Protein AF-0000000080313151 (afdb_homodimer)

Secondary structure (DSSP, 8-state):
-EEEETTTEEEE--HHHHHHHHHHHTSHHHHGGGGSBSSGGGGGTSTT---BHHHHHHHHHHHHHHHHHHHHHHTTTTT--GGGS--HHHHHHHHHHHHHTTTT--TTTHHHHHHSTTPPPHHHHHHHHHH-TTSHHHHHHHHH-TTHHHHHHHHHHT--SSHHHHHHHSSSS-HHHHHHHHHHHHHHT-STT---HHHHHHTEEEEEPTTS-EEEEEETGGGHHHHHHHHHHHHHHIIIIIT-HHHHHHHHHHHHHHHHHHHHHHHT---S---HHHHHHHHT----HHHHTT--HHHHHHHHHHHTT-S-HHHHHHHHHHHTT-PPEEEE---STT-HHHHHHHHHHHHHHHHHTT--HHHH-EEEEEEE-SB---TT-GGGS-EEE-TTS--EEHHHH-HHHHHHBTPPEEEEEEEE-GGGHHHHHHHHHHHH-/-EEEETTTEEEE--HHHHHHHHHHHTSHHHHGGGGSBSSGGGGGTSTT---BHHHHHHHHHHHHHHHHHHHHHHTTTTT--GGGS--HHHHHHHHHHHHHTTTT--TTTHHHHHHSTTPPPHHHHHHHHHH-TTSHHHHHHHHH-TTHHHHHHHHHHT--SSHHHHHHHSSSS-HHHHHHHHHHHHHHT-STT---HHHHHHTEEEEEPTTS-EEEEEETGGGHHHHHHHHHHHHHHIIIIIT-HHHHHHHHHHHHHHHHHHHHHHHT---S---HHHHHHHHT----HHHHTT--HHHHHHHHHHHTT-S-HHHHHHHHHHHTT-PPEEEE---STT-HHHHHHHHHHHHHHHHHTT--HHHH-EEEEEEE-SB---TT-GGGS-EEE-TTS--EEHHHH-HHHHHHBTPPEEEEEEEE-GGGHHHHHHHHHHHH-

Foldseek 3Di:
DWDQAPQPGIFDDDDPLRLLVVLLCPWLLLVLQQQAFPQQLLCLVQVLSGGTVSSLLSQLLSLLVLLLVLQQVACVVQVPDPVLHDDPLLSSLLSLLSNQLQSQAFHSGCLLVPQFPPRDDSLVLSLCLLCPPPGSNVVSQVVSPVCSSVQSNCLSVQNHPNNQSSCCSPAQPHSSLVRCLSVSCVRRVNPLSDADSPLLSNQWHWDAFPPGDIHIAGEAPSNLVRVVSSLRSVVVCLVPRNVDPLSVQLSLLVSLLLQVQLVCVVVVNHWPDDQPQSNCRSVVHDDDSVSRSPGGNVSVLVVLVRQCPTPDPLNVVSSVCSVVSVTWDKDWDDFDPPCVVLLVVLLVQLLVLCVVVVHHSVRFKDKDKDKDQSAEADPVDRRRFYWYDHPPDDIDTSLVPRPVSVVSYPDMGIIIMITGHPVCVVVSVVVSVVSVD/DWDQAPQPGIFDDDDPLRLLVVLLCPWLLLVLQQQAFPQQLLCLVQVLSGGTVSSLLSQLLSLLVLLLVLQQVFCVVQVPDPVLHDDPLLSSLLSLLSNQLQSQAFHSGCLLVPQFPPRDDSLVLSLCLLCPPPTSNVVSQVVSPVCSSVQSNCLSVQNHPNNQSSCQSPAQPHSSLVRCLSVSCVRRVNPLSDADSVLLSNQWHWDAWPPGDIHIAGEAPSNLVRVVSSLRSVVVCCVPRNVDPLSVQLSLLVSLLLQVQLVCVVVVNHWPDDQPQSNCRSVVHDDDSVSRSPGGNVSVLVVLVRQCPTPDPQNVVSSVCSVVSVTWDKDWDDFDPPCVVLLVVLLVQLLVLCVVVVHHSVRWKDKDKDKDQSAEDDPVDRRRFYWYDHPPDDIHTSLVPDPVSVVSYPDMGIIIMITGHPVCVVVSVVVSVVSVD

InterPro domains:
  IPR003607 HD/PDEase domain [SM00471] (49-190)
  IPR003607 HD/PDEase domain [cd00077] (51-198)
  IPR006674 HD domain [PF01966] (53-182)
  IPR050135 Deoxyguanosinetriphosphate triphosphohydrolase-like [PTHR11373] (2-330)

pLDDT: mean 92.16, std 6.17, range [65.56, 98.81]

Organism: NCBI:txid927083

Nearest PDB structures (foldseek):
  2o6i-assembly1_A  TM=9.049E-01  e=8.860E-30  Enterococcus faecalis V583
  4lrl-assembly2_A  TM=8.937E-01  e=2.363E-28  Enterococcus faecalis V583
  3irh-assembly2_A  TM=8.863E-01  e=3.728E-28  Enterococcus faecalis V583
  4lrl-assembly2_B  TM=8.815E-01  e=4.474E-28  Enterococcus faecalis V583
  4lrl-assembly3_C  TM=8.704E-01  e=9.281E-28  Enterococcus faecalis V583

Solvent-accessible surface area (backbone atoms only — not comparable to full-atom values): 44880 Å² total; per-residue (Å²): 106,78,37,40,29,49,78,74,32,78,44,69,49,58,72,68,51,26,56,50,52,52,50,42,58,50,16,56,62,44,39,48,24,63,41,19,41,63,51,40,62,34,30,82,64,21,49,38,28,48,49,23,38,34,41,48,22,53,44,11,22,47,46,39,52,54,47,47,53,47,46,66,70,38,40,70,81,56,65,53,54,76,91,67,49,83,45,73,67,56,46,47,39,50,37,50,26,33,43,42,59,64,55,24,56,45,28,50,42,63,51,50,41,69,63,24,52,87,43,64,55,39,62,58,44,23,43,46,45,33,65,36,77,87,33,54,51,18,47,44,33,35,74,74,35,79,63,38,29,63,51,25,40,23,23,64,71,56,68,29,90,49,51,42,61,9,30,35,49,55,51,84,72,18,26,52,60,62,31,49,35,41,42,53,16,54,33,23,33,44,75,49,20,60,54,48,61,68,56,37,53,67,20,52,39,60,38,78,41,80,93,62,58,65,30,58,23,29,41,39,73,82,24,44,59,32,49,52,36,44,39,49,13,52,39,44,32,41,64,65,55,77,56,24,64,67,38,54,30,46,49,44,42,52,45,29,41,48,53,49,45,33,51,26,45,76,70,70,65,39,70,92,65,65,56,69,48,53,51,30,31,49,70,50,40,88,72,52,71,72,46,53,70,67,52,28,33,42,58,53,52,48,34,38,62,55,32,39,71,39,90,51,64,68,51,11,47,42,28,41,24,62,64,39,66,56,56,45,39,73,44,82,47,78,60,55,90,81,37,60,64,58,54,50,50,44,50,50,51,40,30,52,57,32,41,75,72,72,39,66,26,91,51,45,45,43,82,45,69,46,72,47,56,54,33,74,69,54,83,88,39,60,82,63,35,56,31,30,43,42,89,94,47,74,80,36,48,42,50,77,70,38,68,70,46,42,72,34,46,68,40,76,46,57,51,33,28,40,34,30,54,59,90,44,44,69,63,37,51,51,51,43,51,60,72,73,105,106,80,39,42,30,49,79,74,33,76,44,70,49,59,70,68,52,26,54,51,52,52,51,43,56,49,16,58,60,46,39,48,24,64,43,19,42,64,51,40,63,33,30,81,65,22,49,37,29,49,49,24,37,35,41,47,21,53,44,11,23,48,44,40,52,53,47,48,54,46,45,66,70,38,38,71,80,55,65,54,54,76,93,67,48,84,45,74,67,55,46,46,38,50,36,49,26,34,42,42,60,62,56,25,57,47,28,50,41,64,51,49,43,69,62,25,50,86,44,64,55,38,64,58,44,24,43,46,44,33,64,35,77,88,33,53,52,17,46,47,34,36,72,75,35,78,60,38,31,61,52,24,41,23,23,64,69,57,67,30,90,49,50,43,62,8,29,35,48,55,51,82,71,18,27,52,61,62,30,49,35,41,41,51,16,54,33,24,31,45,75,49,20,58,54,49,60,69,58,37,51,66,20,52,40,63,40,78,40,81,92,62,59,64,29,58,23,29,41,39,74,81,24,44,59,32,49,52,36,44,39,50,12,50,38,43,33,40,63,66,56,77,56,24,65,68,37,54,29,46,49,44,43,52,45,30,41,48,54,49,46,34,52,27,45,76,71,72,63,38,69,92,65,66,57,68,49,55,52,30,32,48,70,51,41,86,71,52,70,74,46,52,70,68,52,28,34,44,58,51,53,48,34,37,60,55,32,40,70,38,89,50,64,67,52,11,48,44,29,41,26,62,64,39,65,56,57,46,38,73,44,80,48,77,58,55,91,84,36,60,67,57,54,50,49,42,49,50,51,39,30,52,56,33,41,74,71,72,41,65,26,90,51,45,45,42,82,46,70,46,73,46,56,56,36,74,69,54,82,88,38,62,80,64,37,55,32,31,44,42,90,95,48,73,80,37,49,43,50,76,69,38,70,71,46,40,72,34,46,66,39,74,46,56,51,33,28,40,34,31,52,59,91,44,44,69,63,40,52,50,52,44,52,60,70,72,106

Sequence (874 aa):
MILRDPVHGLVAFEGDAERLVQSLLDTREVQRLRRVRQLGLTSLVFPGAEHSRFAHAVGATHVMARLQERVRARQDGDGVPAHLRLDERASCEGLAAALLHDVGHGPFSHLFEEVLPHARAHEEWTVEILLDESTEVHRALVAFDSAMPARVAALIQGTHDKRWLASSVSGVLDVDRCDYLLRDSHMTGVAYGIYDLDWLLRALAFAELPGGGWGLAIEGRKGLPPIEGFFLARHFMYQQVYHHKATRAAECLVRAMFVRVAELIREGTGPSVVPHAMRAAVLGEPLSLERYLELDDNILVHCIGEWERDRDAVLADLARRLRRRELPKTVPLPDEPGSEPIWEEARRRAAEITERRGIRADLQVFLDVAEDVPYAEDESDPAKGLWVLLRHQPLRRLGDISFPLQRLRDQAIVRPRLCFPREVRDEVRRAIEEILKMILRDPVHGLVAFEGDAERLVQSLLDTREVQRLRRVRQLGLTSLVFPGAEHSRFAHAVGATHVMARLQERVRARQDGDGVPAHLRLDERASCEGLAAALLHDVGHGPFSHLFEEVLPHARAHEEWTVEILLDESTEVHRALVAFDSAMPARVAALIQGTHDKRWLASSVSGVLDVDRCDYLLRDSHMTGVAYGIYDLDWLLRALAFAELPGGGWGLAIEGRKGLPPIEGFFLARHFMYQQVYHHKATRAAECLVRAMFVRVAELIREGTGPSVVPHAMRAAVLGEPLSLERYLELDDNILVHCIGEWERDRDAVLADLARRLRRRELPKTVPLPDEPGSEPIWEEARRRAAEITERRGIRADLQVFLDVAEDVPYAEDESDPAKGLWVLLRHQPLRRLGDISFPLQRLRDQAIVRPRLCFPREVRDEVRRAIEEILK

Radius of gyration: 28.86 Å; Cα contacts (8 Å, |Δi|>4): 1567; chains: 2; bounding box: 87×80×79 Å

Structure (mmCIF, N/CA/C/O backbone):
data_AF-0000000080313151-model_v1
#
loop_
_entity.id
_entity.type
_entity.pdbx_description
1 polymer 'Deoxyguanosinetriphosphate triphosphohydrolase'
#
loop_
_atom_site.group_PDB
_atom_site.id
_atom_site.type_symbol
_atom_site.label_atom_id
_atom_site.label_alt_id
_atom_site.label_comp_id
_atom_site.label_asym_id
_atom_site.label_entity_id
_atom_site.label_seq_id
_atom_site.pdbx_PDB_ins_code
_atom_site.Cartn_x
_atom_site.Cartn_y
_atom_site.Cartn_z
_atom_site.occupancy
_atom_site.B_iso_or_equiv
_atom_site.auth_seq_id
_atom_site.auth_comp_id
_atom_site.auth_asym_id
_atom_site.auth_atom_id
_atom_site.pdbx_PDB_model_num
ATOM 1 N N . MET A 1 1 ? -20.359 5.98 9.156 1 78 1 MET A N 1
ATOM 2 C CA . MET A 1 1 ? -19.25 5.492 8.344 1 78 1 MET A CA 1
ATOM 3 C C . MET A 1 1 ? -18.234 4.742 9.203 1 78 1 MET A C 1
ATOM 5 O O . MET A 1 1 ? -17.828 5.23 10.258 1 78 1 MET A O 1
ATOM 9 N N . ILE A 1 2 ? -17.938 3.537 8.812 1 88.19 2 ILE A N 1
ATOM 10 C CA . ILE A 1 2 ? -16.984 2.711 9.547 1 88.19 2 ILE A CA 1
ATOM 11 C C . ILE A 1 2 ? -15.914 2.199 8.586 1 88.19 2 ILE A C 1
ATOM 13 O O . ILE A 1 2 ? -16.219 1.696 7.508 1 88.19 2 ILE A O 1
ATOM 17 N N . LEU A 1 3 ? -14.664 2.518 8.977 1 91.81 3 LEU A N 1
ATOM 18 C CA . LEU A 1 3 ? -13.539 2.057 8.172 1 91.81 3 LEU A CA 1
ATOM 19 C C . LEU A 1 3 ? -12.633 1.137 8.992 1 91.81 3 LEU A C 1
ATOM 21 O O . LEU A 1 3 ? -12.523 1.29 10.211 1 91.81 3 LEU A O 1
ATOM 25 N N . ARG A 1 4 ? -12.086 0.177 8.32 1 94.31 4 ARG A N 1
ATOM 26 C CA . ARG A 1 4 ? -11.031 -0.638 8.922 1 94.31 4 ARG A CA 1
ATOM 27 C C . ARG A 1 4 ? -9.648 -0.116 8.539 1 94.31 4 ARG A C 1
ATOM 29 O O . ARG A 1 4 ? -9.344 0.034 7.359 1 94.31 4 ARG A O 1
ATOM 36 N N . ASP A 1 5 ? -8.875 0.169 9.555 1 95.94 5 ASP A N 1
ATOM 37 C CA . ASP A 1 5 ? -7.516 0.678 9.383 1 95.94 5 ASP A CA 1
ATOM 38 C C . ASP A 1 5 ? -6.488 -0.299 9.953 1 95.94 5 ASP A C 1
ATOM 40 O O . ASP A 1 5 ? -6.641 -0.784 11.078 1 95.94 5 ASP A O 1
ATOM 44 N N . PRO A 1 6 ? -5.48 -0.596 9.211 1 95.44 6 PRO A N 1
ATOM 45 C CA . PRO A 1 6 ? -4.504 -1.593 9.664 1 95.44 6 PRO A CA 1
ATOM 46 C C . PRO A 1 6 ? -3.807 -1.195 10.961 1 95.44 6 PRO A C 1
ATOM 48 O O . PRO A 1 6 ? -3.35 -2.062 11.711 1 95.44 6 PRO A O 1
ATOM 51 N N . VAL A 1 7 ? -3.725 0.076 11.289 1 96.56 7 VAL A N 1
ATOM 52 C CA . VAL A 1 7 ? -2.967 0.557 12.438 1 96.56 7 VAL A CA 1
ATOM 53 C C . VAL A 1 7 ? -3.914 0.798 13.609 1 96.56 7 VAL A C 1
ATOM 55 O O . VAL A 1 7 ? -3.645 0.363 14.734 1 96.56 7 VAL A O 1
ATOM 58 N N . HIS A 1 8 ? -5.078 1.384 13.32 1 96.69 8 HIS A N 1
ATOM 59 C CA . HIS A 1 8 ? -5.934 1.881 14.398 1 96.69 8 HIS A CA 1
ATOM 60 C C . HIS A 1 8 ? -7.176 1.014 14.555 1 96.69 8 HIS A C 1
ATOM 62 O O . HIS A 1 8 ? -7.992 1.252 15.453 1 96.69 8 HIS A O 1
ATOM 68 N N . GLY A 1 9 ? -7.312 0.019 13.719 1 94.12 9 GLY A N 1
ATOM 69 C CA . GLY A 1 9 ? -8.492 -0.828 13.812 1 94.12 9 GLY A CA 1
ATOM 70 C C . GLY A 1 9 ? -9.75 -0.162 13.281 1 94.12 9 GLY A C 1
ATOM 71 O O . GLY A 1 9 ? -9.758 0.358 12.164 1 94.12 9 GLY A O 1
ATOM 72 N N . LEU A 1 10 ? -10.766 -0.23 14.055 1 92.81 10 LEU A N 1
ATOM 73 C CA . LEU A 1 10 ? -12.031 0.352 13.633 1 92.81 10 LEU A CA 1
ATOM 74 C C . LEU A 1 10 ? -12.016 1.868 13.797 1 92.81 10 LEU A C 1
ATOM 76 O O . LEU A 1 10 ? -11.797 2.373 14.898 1 92.81 10 LEU A O 1
ATOM 80 N N . VAL A 1 11 ? -12.188 2.568 12.734 1 94.19 11 VAL A N 1
ATOM 81 C CA . VAL A 1 11 ? -12.281 4.023 12.703 1 94.19 11 VAL A CA 1
ATOM 82 C C . VAL A 1 11 ? -13.719 4.449 12.422 1 94.19 11 VAL A C 1
ATOM 84 O O . VAL A 1 11 ? -14.266 4.148 11.359 1 94.19 11 VAL A O 1
ATOM 87 N N . ALA A 1 12 ? -14.266 5.039 13.398 1 93.56 12 ALA A N 1
ATOM 88 C CA . ALA A 1 12 ? -15.664 5.434 13.266 1 93.56 12 ALA A CA 1
ATOM 89 C C . ALA A 1 12 ? -15.898 6.828 13.836 1 93.56 12 ALA A C 1
ATOM 91 O O . ALA A 1 12 ? -15.242 7.23 14.805 1 93.56 12 ALA A O 1
ATOM 92 N N . PHE A 1 13 ? -16.719 7.539 13.156 1 93.81 13 PHE A N 1
ATOM 93 C CA . PHE A 1 13 ? -17.156 8.852 13.594 1 93.81 13 PHE A CA 1
ATOM 94 C C . PHE A 1 13 ? -18.672 8.891 13.766 1 93.81 13 PHE A C 1
ATOM 96 O O . PHE A 1 13 ? -19.375 8.062 13.188 1 93.81 13 PHE A O 1
ATOM 103 N N . GLU A 1 14 ? -19.172 9.734 14.594 1 92.5 14 GLU A N 1
ATOM 104 C CA . GLU A 1 14 ? -20.609 9.836 14.844 1 92.5 14 GLU A CA 1
ATOM 105 C C . GLU A 1 14 ? -21.078 11.281 14.773 1 92.5 14 GLU A C 1
ATOM 107 O O . GLU A 1 14 ? -20.266 12.211 14.852 1 92.5 14 GLU A O 1
ATOM 112 N N . GLY A 1 15 ? -22.359 11.445 14.531 1 93.75 15 GLY A N 1
ATOM 113 C CA . GLY A 1 15 ? -22.984 12.758 14.555 1 93.75 15 GLY A CA 1
ATOM 114 C C . GLY A 1 15 ? -22.406 13.711 13.531 1 93.75 15 GLY A C 1
ATOM 115 O O . GLY A 1 15 ? -22.266 13.367 12.359 1 93.75 15 GLY A O 1
ATOM 116 N N . ASP A 1 16 ? -22.094 14.898 13.992 1 93.81 16 ASP A N 1
ATOM 117 C CA . ASP A 1 16 ? -21.578 15.953 13.125 1 93.81 16 ASP A CA 1
ATOM 118 C C . ASP A 1 16 ? -20.172 15.594 12.609 1 93.81 16 ASP A C 1
ATOM 120 O O . ASP A 1 16 ? -19.828 15.93 11.477 1 93.81 16 ASP A O 1
ATOM 124 N N . ALA A 1 17 ? -19.469 14.953 13.492 1 94.44 17 ALA A N 1
ATOM 125 C CA . ALA A 1 17 ? -18.141 14.508 13.078 1 94.44 17 ALA A CA 1
ATOM 126 C C . ALA A 1 17 ? -18.219 13.562 11.883 1 94.44 17 ALA A C 1
ATOM 128 O O . ALA A 1 17 ? -17.438 13.672 10.945 1 94.44 17 ALA A O 1
ATOM 129 N N . GLU A 1 18 ? -19.156 12.664 11.953 1 95.56 18 GLU A N 1
ATOM 130 C CA . GLU A 1 18 ? -19.344 11.711 10.859 1 95.56 18 GLU A CA 1
ATOM 131 C C . GLU A 1 18 ? -19.734 12.422 9.562 1 95.56 18 GLU A C 1
ATOM 133 O O . GLU A 1 18 ? -19.172 12.156 8.5 1 95.56 18 GLU A O 1
ATOM 138 N N . ARG A 1 19 ? -20.672 13.305 9.68 1 95.44 19 ARG A N 1
ATOM 139 C CA . ARG A 1 19 ? -21.141 14.047 8.508 1 95.44 19 ARG A CA 1
ATOM 140 C C . ARG A 1 19 ? -20 14.852 7.883 1 95.44 19 ARG A C 1
ATOM 142 O O . ARG A 1 19 ? -19.828 14.844 6.66 1 95.44 19 ARG A O 1
ATOM 149 N N . LEU A 1 20 ? -19.25 15.492 8.727 1 97 20 LEU A N 1
ATOM 150 C CA . LEU A 1 20 ? -18.156 16.328 8.258 1 97 20 LEU A CA 1
ATOM 151 C C . LEU A 1 20 ? -17.078 15.477 7.59 1 97 20 LEU A C 1
ATOM 153 O O . LEU A 1 20 ? -16.688 15.75 6.453 1 97 20 LEU A O 1
ATOM 157 N N . VAL A 1 21 ? -16.641 14.477 8.289 1 97.06 21 VAL A N 1
ATOM 158 C CA . VAL A 1 21 ? -15.539 13.648 7.809 1 97.06 21 VAL A CA 1
ATOM 159 C C . VAL A 1 21 ? -15.938 12.945 6.512 1 97.06 21 VAL A C 1
ATOM 161 O O . VAL A 1 21 ? -15.172 12.922 5.547 1 97.06 21 VAL A O 1
ATOM 164 N N . GLN A 1 22 ? -17.141 12.461 6.445 1 94.56 22 GLN A N 1
ATOM 165 C CA . GLN A 1 22 ? -17.609 11.781 5.246 1 94.56 22 GLN A CA 1
ATOM 166 C C . GLN A 1 22 ? -17.656 12.742 4.055 1 94.56 22 GLN A C 1
ATOM 168 O O . GLN A 1 22 ? -17.25 12.383 2.949 1 94.56 22 GLN A O 1
ATOM 173 N N . SER A 1 23 ? -18.188 13.914 4.297 1 95.5 23 SER A N 1
ATOM 174 C CA . SER A 1 23 ? -18.297 14.891 3.217 1 95.5 23 SER A CA 1
ATOM 175 C C . SER A 1 23 ? -16.922 15.266 2.674 1 95.5 23 SER A C 1
ATOM 177 O O . SER A 1 23 ? -16.75 15.469 1.47 1 95.5 23 SER A O 1
ATOM 179 N N . LEU A 1 24 ? -15.969 15.352 3.543 1 97.5 24 LEU A N 1
ATOM 180 C CA . LEU A 1 24 ? -14.617 15.719 3.127 1 97.5 24 LEU A CA 1
ATOM 181 C C . LEU A 1 24 ? -13.938 14.555 2.402 1 97.5 24 LEU A C 1
ATOM 183 O O . LEU A 1 24 ? -13.25 14.766 1.403 1 97.5 24 LEU A O 1
ATOM 187 N N . LEU A 1 25 ? -14.164 13.328 2.883 1 95.31 25 LEU A N 1
ATOM 188 C CA . LEU A 1 25 ? -13.555 12.148 2.281 1 95.31 25 LEU A CA 1
ATOM 189 C C . LEU A 1 25 ? -14.016 11.977 0.837 1 95.31 25 LEU A C 1
ATOM 191 O O . LEU A 1 25 ? -13.281 11.445 0.006 1 95.31 25 LEU A O 1
ATOM 195 N N . ASP A 1 26 ? -15.148 12.492 0.519 1 91.88 26 ASP A N 1
ATOM 196 C CA . ASP A 1 26 ? -15.75 12.281 -0.794 1 91.88 26 ASP A CA 1
ATOM 197 C C . ASP A 1 26 ? -15.289 13.344 -1.788 1 91.88 26 ASP A C 1
ATOM 199 O O . ASP A 1 26 ? -15.609 13.273 -2.977 1 91.88 26 ASP A O 1
ATOM 203 N N . THR A 1 27 ? -14.516 14.297 -1.352 1 95.81 27 THR A N 1
ATOM 204 C CA . THR A 1 27 ? -14.07 15.375 -2.229 1 95.81 27 THR A CA 1
ATOM 205 C C . THR A 1 27 ? -12.93 14.906 -3.123 1 95.81 27 THR A C 1
ATOM 207 O O . THR A 1 27 ? -12.133 14.055 -2.727 1 95.81 27 THR A O 1
ATOM 210 N N . ARG A 1 28 ? -12.844 15.516 -4.324 1 93.31 28 ARG A N 1
ATOM 211 C CA . ARG A 1 28 ? -11.852 15.109 -5.309 1 93.31 28 ARG A CA 1
ATOM 212 C C . ARG A 1 28 ? -10.438 15.359 -4.785 1 93.31 28 ARG A C 1
ATOM 214 O O . ARG A 1 28 ? -9.516 14.586 -5.07 1 93.31 28 ARG A O 1
ATOM 221 N N . GLU A 1 29 ? -10.297 16.453 -4.008 1 96.88 29 GLU A N 1
ATOM 222 C CA . GLU A 1 29 ? -8.969 16.797 -3.5 1 96.88 29 GLU A CA 1
ATOM 223 C C . GLU A 1 29 ? -8.477 15.766 -2.5 1 96.88 29 GLU A C 1
ATOM 225 O O . GLU A 1 29 ? -7.301 15.383 -2.521 1 96.88 29 GLU A O 1
ATOM 230 N N . VAL A 1 30 ? -9.383 15.234 -1.65 1 97.38 30 VAL A N 1
ATOM 231 C CA . VAL A 1 30 ? -8.992 14.234 -0.659 1 97.38 30 VAL A CA 1
ATOM 232 C C . VAL A 1 30 ? -8.82 12.875 -1.336 1 97.38 30 VAL A C 1
ATOM 234 O O . VAL A 1 30 ? -7.887 12.133 -1.015 1 97.38 30 VAL A O 1
ATOM 237 N N . GLN A 1 31 ? -9.68 12.555 -2.301 1 95.12 31 GLN A N 1
ATOM 238 C CA . GLN A 1 31 ? -9.547 11.305 -3.039 1 95.12 31 GLN A CA 1
ATOM 239 C C . GLN A 1 31 ? -8.234 11.242 -3.807 1 95.12 31 GLN A C 1
ATOM 241 O O . GLN A 1 31 ? -7.656 10.172 -3.982 1 95.12 31 GLN A O 1
ATOM 246 N N . ARG A 1 32 ? -7.727 12.391 -4.227 1 94.25 32 ARG A N 1
ATOM 247 C CA . ARG A 1 32 ? -6.441 12.477 -4.91 1 94.25 32 ARG A CA 1
ATOM 248 C C . ARG A 1 32 ? -5.324 11.898 -4.047 1 94.25 32 ARG A C 1
ATOM 250 O O . ARG A 1 32 ? -4.359 11.336 -4.57 1 94.25 32 ARG A O 1
ATOM 257 N N . LEU A 1 33 ? -5.488 11.953 -2.734 1 96.12 33 LEU A N 1
ATOM 258 C CA . LEU A 1 33 ? -4.457 11.5 -1.809 1 96.12 33 LEU A CA 1
ATOM 259 C C . LEU A 1 33 ? -4.262 9.992 -1.914 1 96.12 33 LEU A C 1
ATOM 261 O O . LEU A 1 33 ? -3.242 9.461 -1.465 1 96.12 33 LEU A O 1
ATOM 265 N N . ARG A 1 34 ? -5.23 9.266 -2.547 1 94.81 34 ARG A N 1
ATOM 266 C CA . ARG A 1 34 ? -5.078 7.836 -2.781 1 94.81 34 ARG A CA 1
ATOM 267 C C . ARG A 1 34 ? -3.951 7.562 -3.771 1 94.81 34 ARG A C 1
ATOM 269 O O . ARG A 1 34 ? -3.42 6.449 -3.822 1 94.81 34 ARG A O 1
ATOM 276 N N . ARG A 1 35 ? -3.625 8.586 -4.5 1 93.56 35 ARG A N 1
ATOM 277 C CA . ARG A 1 35 ? -2.635 8.43 -5.562 1 93.56 35 ARG A CA 1
ATOM 278 C C . ARG A 1 35 ? -1.35 9.18 -5.227 1 93.56 35 ARG A C 1
ATOM 280 O O . ARG A 1 35 ? -0.55 9.484 -6.113 1 93.56 35 ARG A O 1
ATOM 287 N N . VAL A 1 36 ? -1.217 9.57 -3.982 1 94.62 36 VAL A N 1
ATOM 288 C CA . VAL A 1 36 ? 0.005 10.164 -3.447 1 94.62 36 VAL A CA 1
ATOM 289 C C . VAL A 1 36 ? 0.531 9.312 -2.295 1 94.62 36 VAL A C 1
ATOM 291 O O . VAL A 1 36 ? -0.111 9.211 -1.247 1 94.62 36 VAL A O 1
ATOM 294 N N . ARG A 1 37 ? 1.689 8.734 -2.494 1 94.81 37 ARG A N 1
ATOM 295 C CA . ARG A 1 37 ? 2.252 7.84 -1.488 1 94.81 37 ARG A CA 1
ATOM 296 C C . ARG A 1 37 ? 2.795 8.625 -0.298 1 94.81 37 ARG A C 1
ATOM 298 O O . ARG A 1 37 ? 3.359 9.703 -0.466 1 94.81 37 ARG A O 1
ATOM 305 N N . GLN A 1 38 ? 2.711 8.008 0.869 1 95.75 38 GLN A N 1
ATOM 306 C CA . GLN A 1 38 ? 3.217 8.609 2.098 1 95.75 38 GLN A CA 1
ATOM 307 C C . GLN A 1 38 ? 4.742 8.633 2.113 1 95.75 38 GLN A C 1
ATOM 309 O O . GLN A 1 38 ? 5.352 9.578 2.607 1 95.75 38 GLN A O 1
ATOM 314 N N . LEU A 1 39 ? 5.328 7.574 1.549 1 95 39 LEU A N 1
ATOM 315 C CA . LEU A 1 39 ? 6.773 7.426 1.686 1 95 39 LEU A CA 1
ATOM 316 C C . LEU A 1 39 ? 7.457 7.449 0.322 1 95 39 LEU A C 1
ATOM 318 O O . LEU A 1 39 ? 8.539 6.891 0.155 1 95 39 LEU A O 1
ATOM 322 N N . GLY A 1 40 ? 6.797 7.98 -0.667 1 92.19 40 GLY A N 1
ATOM 323 C CA . GLY A 1 40 ? 7.379 8.18 -1.983 1 92.19 40 GLY A CA 1
ATOM 324 C C . GLY A 1 40 ? 8.039 6.938 -2.545 1 92.19 40 GLY A C 1
ATOM 325 O O . GLY A 1 40 ? 7.391 5.895 -2.676 1 92.19 40 GLY A O 1
ATOM 326 N N . LEU A 1 41 ? 9.375 7 -2.695 1 93.5 41 LEU A N 1
ATOM 327 C CA . LEU A 1 41 ? 10.117 5.953 -3.389 1 93.5 41 LEU A CA 1
ATOM 328 C C . LEU A 1 41 ? 10.656 4.922 -2.402 1 93.5 41 LEU A C 1
ATOM 330 O O . LEU A 1 41 ? 11.406 4.023 -2.785 1 93.5 41 LEU A O 1
ATOM 334 N N . THR A 1 42 ? 10.219 4.973 -1.157 1 95.06 42 THR A N 1
ATOM 335 C CA . THR A 1 42 ? 10.742 4.102 -0.108 1 95.06 42 THR A CA 1
ATOM 336 C C . THR A 1 42 ? 10.336 2.652 -0.357 1 95.06 42 THR A C 1
ATOM 338 O O . THR A 1 42 ? 10.961 1.729 0.169 1 95.06 42 THR A O 1
ATOM 341 N N . SER A 1 43 ? 9.32 2.447 -1.217 1 94.38 43 SER A N 1
ATOM 342 C CA . SER A 1 43 ? 8.883 1.093 -1.527 1 94.38 43 SER A CA 1
ATOM 343 C C . SER A 1 43 ? 9.93 0.342 -2.342 1 94.38 43 SER A C 1
ATOM 345 O O . SER A 1 43 ? 9.875 -0.885 -2.449 1 94.38 43 SER A O 1
ATOM 347 N N . LEU A 1 44 ? 10.883 1.052 -2.916 1 93.5 44 LEU A N 1
ATOM 348 C CA . LEU A 1 44 ? 11.977 0.419 -3.643 1 93.5 44 LEU A CA 1
ATOM 349 C C . LEU A 1 44 ? 12.93 -0.287 -2.684 1 93.5 44 LEU A C 1
ATOM 351 O O . LEU A 1 44 ? 13.727 -1.126 -3.102 1 93.5 44 LEU A O 1
ATOM 355 N N . VAL A 1 45 ? 12.852 0.113 -1.42 1 93.94 45 VAL A N 1
ATOM 356 C CA . VAL A 1 45 ? 13.727 -0.434 -0.385 1 93.94 45 VAL A CA 1
ATOM 357 C C . VAL A 1 45 ? 12.922 -1.328 0.552 1 93.94 45 VAL A C 1
ATOM 359 O O . VAL A 1 45 ? 13.344 -2.434 0.889 1 93.94 45 VAL A O 1
ATOM 362 N N . PHE A 1 46 ? 11.844 -0.781 0.996 1 95.31 46 PHE A N 1
ATOM 363 C CA . PHE A 1 46 ? 10.867 -1.495 1.811 1 95.31 46 PHE A CA 1
ATOM 364 C C . PHE A 1 46 ? 9.625 -1.832 0.995 1 95.31 46 PHE A C 1
ATOM 366 O O . PHE A 1 46 ? 8.711 -1.011 0.876 1 95.31 46 PHE A O 1
ATOM 373 N N . PRO A 1 47 ? 9.492 -3.031 0.554 1 94.31 47 PRO A N 1
ATOM 374 C CA . PRO A 1 47 ? 8.438 -3.369 -0.402 1 94.31 47 PRO A CA 1
ATOM 375 C C . PRO A 1 47 ? 7.039 -3.051 0.127 1 94.31 47 PRO A C 1
ATOM 377 O O . PRO A 1 47 ? 6.125 -2.779 -0.656 1 94.31 47 PRO A O 1
ATOM 380 N N . GLY A 1 48 ? 6.824 -3.045 1.421 1 95.19 48 GLY A N 1
ATOM 381 C CA . GLY A 1 48 ? 5.52 -2.779 2.002 1 95.19 48 GLY A CA 1
ATOM 382 C C . GLY A 1 48 ? 5.227 -1.299 2.162 1 95.19 48 GLY A C 1
ATOM 383 O O . GLY A 1 48 ? 4.109 -0.916 2.518 1 95.19 48 GLY A O 1
ATOM 384 N N . ALA A 1 49 ? 6.199 -0.426 1.914 1 96.25 49 ALA A N 1
ATOM 385 C CA . ALA A 1 49 ? 6.047 1.016 2.1 1 96.25 49 ALA A CA 1
ATOM 386 C C . ALA A 1 49 ? 5.266 1.637 0.944 1 96.25 49 ALA A C 1
ATOM 388 O O . ALA A 1 49 ? 5.758 2.555 0.279 1 96.25 49 ALA A O 1
ATOM 389 N N . GLU A 1 50 ? 4.027 1.209 0.746 1 96.38 50 GLU A N 1
ATOM 390 C CA . GLU A 1 50 ? 3.279 1.601 -0.445 1 96.38 50 GLU A CA 1
ATOM 391 C C . GLU A 1 50 ? 2.014 2.367 -0.074 1 96.38 50 GLU A C 1
ATOM 393 O O . GLU A 1 50 ? 1.25 2.777 -0.951 1 96.38 50 GLU A O 1
ATOM 398 N N . HIS A 1 51 ? 1.792 2.6 1.248 1 96.75 51 HIS A N 1
ATOM 399 C CA . HIS A 1 51 ? 0.55 3.215 1.703 1 96.75 51 HIS A CA 1
ATOM 400 C C . HIS A 1 51 ? 0.459 4.668 1.251 1 96.75 51 HIS A C 1
ATOM 402 O O . HIS A 1 51 ? 1.482 5.332 1.069 1 96.75 51 HIS A O 1
ATOM 408 N N . SER A 1 52 ? -0.757 5.145 1.1 1 96.69 52 SER A N 1
ATOM 409 C CA . SER A 1 52 ? -1.027 6.469 0.552 1 96.69 52 SER A CA 1
ATOM 410 C C . SER A 1 52 ? -1.225 7.496 1.661 1 96.69 52 SER A C 1
ATOM 412 O O . SER A 1 52 ? -1.41 7.137 2.824 1 96.69 52 SER A O 1
ATOM 414 N N . ARG A 1 53 ? -1.215 8.719 1.242 1 97.06 53 ARG A N 1
ATOM 415 C CA . ARG A 1 53 ? -1.51 9.812 2.164 1 97.06 53 ARG A CA 1
ATOM 416 C C . ARG A 1 53 ? -2.984 9.82 2.553 1 97.06 53 ARG A C 1
ATOM 418 O O . ARG A 1 53 ? -3.359 10.398 3.574 1 97.06 53 ARG A O 1
ATOM 425 N N . PHE A 1 54 ? -3.844 9.211 1.747 1 97.44 54 PHE A N 1
ATOM 426 C CA . PHE A 1 54 ? -5.242 9.07 2.129 1 97.44 54 PHE A CA 1
ATOM 427 C C . PHE A 1 54 ? -5.379 8.258 3.408 1 97.44 54 PHE A C 1
ATOM 429 O O . PHE A 1 54 ? -6.062 8.672 4.348 1 97.44 54 PHE A O 1
ATOM 436 N N . ALA A 1 55 ? -4.727 7.047 3.375 1 97.62 55 ALA A N 1
ATOM 437 C CA . ALA A 1 55 ? -4.758 6.199 4.566 1 97.62 55 ALA A CA 1
ATOM 438 C C . ALA A 1 55 ? -4.207 6.941 5.781 1 97.62 55 ALA A C 1
ATOM 440 O O . ALA A 1 55 ? -4.766 6.848 6.875 1 97.62 55 ALA A O 1
ATOM 441 N N . HIS A 1 56 ? -3.17 7.676 5.59 1 98.12 56 HIS A N 1
ATOM 442 C CA . HIS A 1 56 ? -2.568 8.469 6.656 1 98.12 56 HIS A CA 1
ATOM 443 C C . HIS A 1 56 ? -3.539 9.531 7.168 1 98.12 56 HIS A C 1
ATOM 445 O O . HIS A 1 56 ? -3.676 9.719 8.383 1 98.12 56 HIS A O 1
ATOM 451 N N . ALA A 1 57 ? -4.152 10.219 6.277 1 98.25 57 ALA A N 1
ATOM 452 C CA . ALA A 1 57 ? -5.086 11.273 6.652 1 98.25 57 ALA A CA 1
ATOM 453 C C . ALA A 1 57 ? -6.223 10.727 7.508 1 98.25 57 ALA A C 1
ATOM 455 O O . ALA A 1 57 ? -6.598 11.328 8.516 1 98.25 57 ALA A O 1
ATOM 456 N N . VAL A 1 58 ? -6.73 9.578 7.117 1 97.81 58 VAL A N 1
ATOM 457 C CA . VAL A 1 58 ? -7.793 8.93 7.871 1 97.81 58 VAL A CA 1
ATOM 458 C C . VAL A 1 58 ? -7.285 8.562 9.266 1 97.81 58 VAL A C 1
ATOM 460 O O . VAL A 1 58 ? -7.969 8.805 10.266 1 97.81 58 VAL A O 1
ATOM 463 N N . GLY A 1 59 ? -6.121 8.008 9.289 1 98.12 59 GLY A N 1
ATOM 464 C CA . GLY A 1 59 ? -5.527 7.656 10.57 1 98.12 59 GLY A CA 1
ATOM 465 C C . GLY A 1 59 ? -5.301 8.852 11.469 1 98.12 59 GLY A C 1
ATOM 466 O O . GLY A 1 59 ? -5.602 8.797 12.664 1 98.12 59 GLY A O 1
ATOM 467 N N . ALA A 1 60 ? -4.77 9.914 10.914 1 98.38 60 ALA A N 1
ATOM 468 C CA . ALA A 1 60 ? -4.527 11.133 11.688 1 98.38 60 ALA A CA 1
ATOM 469 C C . ALA A 1 60 ? -5.832 11.695 12.25 1 98.38 60 ALA A C 1
ATOM 471 O O . ALA A 1 60 ? -5.863 12.188 13.383 1 98.38 60 ALA A O 1
ATOM 472 N N . THR A 1 61 ? -6.879 11.633 11.453 1 98.44 61 THR A N 1
ATOM 473 C CA . THR A 1 61 ? -8.188 12.094 11.898 1 98.44 61 THR A CA 1
ATOM 474 C C . THR A 1 61 ? -8.688 11.258 13.07 1 98.44 61 THR A C 1
ATOM 476 O O . THR A 1 61 ? -9.258 11.797 14.023 1 98.44 61 THR A O 1
ATOM 479 N N . HIS A 1 62 ? -8.477 9.961 12.953 1 98.19 62 HIS A N 1
ATOM 480 C CA . HIS A 1 62 ? -8.852 9.07 14.047 1 98.19 62 HIS A CA 1
ATOM 481 C C . HIS A 1 62 ? -8.094 9.414 15.32 1 98.19 62 HIS A C 1
ATOM 483 O O . HIS A 1 62 ? -8.68 9.461 16.406 1 98.19 62 HIS A O 1
ATOM 489 N N . VAL A 1 63 ? -6.824 9.656 15.211 1 98.25 63 VAL A N 1
ATOM 490 C CA . VAL A 1 63 ? -6.008 10.008 16.375 1 98.25 63 VAL A CA 1
ATOM 491 C C . VAL A 1 63 ? -6.5 11.32 16.969 1 98.25 63 VAL A C 1
ATOM 493 O O . VAL A 1 63 ? -6.555 11.469 18.188 1 98.25 63 VAL A O 1
ATOM 496 N N . MET A 1 64 ? -6.836 12.258 16.109 1 98.25 64 MET A N 1
ATOM 497 C CA . MET A 1 64 ? -7.398 13.516 16.594 1 98.25 64 MET A CA 1
ATOM 498 C C . MET A 1 64 ? -8.672 13.273 17.391 1 98.25 64 MET A C 1
ATOM 500 O O . MET A 1 64 ? -8.859 13.867 18.453 1 98.25 64 MET A O 1
ATOM 504 N N . ALA A 1 65 ? -9.523 12.406 16.891 1 97.44 65 ALA A N 1
ATOM 505 C CA . ALA A 1 65 ? -10.75 12.078 17.609 1 97.44 65 ALA A CA 1
ATOM 506 C C . ALA A 1 65 ? -10.445 11.508 19 1 97.44 65 ALA A C 1
ATOM 508 O O . ALA A 1 65 ? -11.086 11.867 19.984 1 97.44 65 ALA A O 1
ATOM 509 N N . ARG A 1 66 ? -9.492 10.648 19.047 1 96.69 66 ARG A N 1
ATOM 510 C CA . ARG A 1 66 ? -9.086 10.062 20.328 1 96.69 66 ARG A CA 1
ATOM 511 C C . ARG A 1 66 ? -8.5 11.109 21.25 1 96.69 66 ARG A C 1
ATOM 513 O O . ARG A 1 66 ? -8.781 11.109 22.453 1 96.69 66 ARG A O 1
ATOM 520 N N . LEU A 1 67 ? -7.656 11.945 20.719 1 95.81 67 LEU A N 1
ATOM 521 C CA . LEU A 1 67 ? -7.09 13.039 21.5 1 95.81 67 LEU A CA 1
ATOM 522 C C . LEU A 1 67 ? -8.195 13.93 22.062 1 95.81 67 LEU A C 1
ATOM 524 O O . LEU A 1 67 ? -8.156 14.297 23.234 1 95.81 67 LEU A O 1
ATOM 528 N N . GLN A 1 68 ? -9.148 14.242 21.25 1 95.31 68 GLN A N 1
ATOM 529 C CA . GLN A 1 68 ? -10.25 15.102 21.672 1 95.31 68 GLN A CA 1
ATOM 530 C C . GLN A 1 68 ? -11.086 14.445 22.766 1 95.31 68 GLN A C 1
ATOM 532 O O . GLN A 1 68 ? -11.602 15.125 23.656 1 95.31 68 GLN A O 1
ATOM 537 N N . GLU A 1 69 ? -11.25 13.148 22.641 1 94.38 69 GLU A N 1
ATOM 538 C CA . GLU A 1 69 ? -11.938 12.43 23.703 1 94.38 69 GLU A CA 1
ATOM 539 C C . GLU A 1 69 ? -11.242 12.625 25.047 1 94.38 69 GLU A C 1
ATOM 541 O O . GLU A 1 69 ? -11.898 12.852 26.062 1 94.38 69 GLU A O 1
ATOM 546 N N . ARG A 1 70 ? -9.969 12.547 25 1 92 70 ARG A N 1
ATOM 547 C CA . ARG A 1 70 ? -9.188 12.75 26.219 1 92 70 ARG A CA 1
ATOM 548 C C . ARG A 1 70 ? -9.305 14.188 26.703 1 92 70 ARG A C 1
ATOM 550 O O . ARG A 1 70 ? -9.414 14.43 27.906 1 92 70 ARG A O 1
ATOM 557 N N . VAL A 1 71 ? -9.227 15.117 25.797 1 91 71 VAL A N 1
ATOM 558 C CA . VAL A 1 71 ? -9.328 16.531 26.141 1 91 71 VAL A CA 1
ATOM 559 C C . VAL A 1 71 ? -10.68 16.812 26.797 1 91 71 VAL A C 1
ATOM 561 O O . VAL A 1 71 ? -10.75 17.516 27.797 1 91 71 VAL A O 1
ATOM 564 N N . ARG A 1 72 ? -11.727 16.266 26.25 1 91.44 72 ARG A N 1
ATOM 565 C CA . ARG A 1 72 ? -13.07 16.438 26.797 1 91.44 72 ARG A CA 1
ATOM 566 C C . ARG A 1 72 ? -13.156 15.898 28.219 1 91.44 72 ARG A C 1
ATOM 568 O O . ARG A 1 72 ? -13.82 16.484 29.078 1 91.44 72 ARG A O 1
ATOM 575 N N . ALA A 1 73 ? -12.484 14.875 28.406 1 89.12 73 ALA A N 1
ATOM 576 C CA . ALA A 1 73 ? -12.523 14.234 29.719 1 89.12 73 ALA A CA 1
ATOM 577 C C . ALA A 1 73 ? -11.742 15.047 30.75 1 89.12 73 ALA A C 1
ATOM 579 O O . ALA A 1 73 ? -12.031 14.992 31.938 1 89.12 73 ALA A O 1
ATOM 580 N N . ARG A 1 74 ? -10.844 15.898 30.344 1 88.31 74 ARG A N 1
ATOM 581 C CA . ARG A 1 74 ? -9.898 16.516 31.281 1 88.31 74 ARG A CA 1
ATOM 582 C C . ARG A 1 74 ? -10.18 18.016 31.422 1 88.31 74 ARG A C 1
ATOM 584 O O . ARG A 1 74 ? -9.812 18.625 32.438 1 88.31 74 ARG A O 1
ATOM 591 N N . GLN A 1 75 ? -10.758 18.594 30.438 1 86.94 75 GLN A N 1
ATOM 592 C CA . GLN A 1 75 ? -10.781 20.047 30.344 1 86.94 75 GLN A CA 1
ATOM 593 C C . GLN A 1 75 ? -11.5 20.672 31.531 1 86.94 75 GLN A C 1
ATOM 595 O O . GLN A 1 75 ? -11.133 21.75 32 1 86.94 75 GLN A O 1
ATOM 600 N N . ASP A 1 76 ? -12.516 20.047 32.125 1 84.38 76 ASP A N 1
ATOM 601 C CA . ASP A 1 76 ? -13.18 20.578 33.312 1 84.38 76 ASP A CA 1
ATOM 602 C C . ASP A 1 76 ? -12.305 20.406 34.562 1 84.38 76 ASP A C 1
ATOM 604 O O . ASP A 1 76 ? -12.156 21.344 35.344 1 84.38 76 ASP A O 1
ATOM 608 N N . GLY A 1 77 ? -11.766 19.25 34.688 1 84.31 77 GLY A N 1
ATOM 609 C CA . GLY A 1 77 ? -10.938 18.938 35.844 1 84.31 77 GLY A CA 1
ATOM 610 C C . GLY A 1 77 ? -9.664 19.75 35.906 1 84.31 77 GLY A C 1
ATOM 611 O O . GLY A 1 77 ? -9.156 20.031 37 1 84.31 77 GLY A O 1
ATOM 612 N N . ASP A 1 78 ? -9.203 20.203 34.812 1 84.62 78 ASP A N 1
ATOM 613 C CA . ASP A 1 78 ? -7.926 20.906 34.75 1 84.62 78 ASP A CA 1
ATOM 614 C C . ASP A 1 78 ? -8.125 22.422 34.844 1 84.62 78 ASP A C 1
ATOM 616 O O . ASP A 1 78 ? -7.156 23.172 34.812 1 84.62 78 ASP A O 1
ATOM 620 N N . GLY A 1 79 ? -9.352 22.828 34.938 1 85.5 79 GLY A N 1
ATOM 621 C CA . GLY A 1 79 ? -9.656 24.234 35.125 1 85.5 79 GLY A CA 1
ATOM 622 C C . GLY A 1 79 ? -9.414 25.078 33.875 1 85.5 79 GLY A C 1
ATOM 623 O O . GLY A 1 79 ? -9.039 26.234 33.969 1 85.5 79 GLY A O 1
ATOM 624 N N . VAL A 1 80 ? -9.602 24.484 32.719 1 88.25 80 VAL A N 1
ATOM 625 C CA . VAL A 1 80 ? -9.391 25.188 31.469 1 88.25 80 VAL A CA 1
ATOM 626 C C . VAL A 1 80 ? -10.469 26.25 31.281 1 88.25 80 VAL A C 1
ATOM 628 O O . VAL A 1 80 ? -11.664 25.969 31.422 1 88.25 80 VAL A O 1
ATOM 631 N N . PRO A 1 81 ? -10.008 27.438 31.016 1 89.44 81 PRO A N 1
ATOM 632 C CA . PRO A 1 81 ? -11 28.484 30.781 1 89.44 81 PRO A CA 1
ATOM 633 C C . PRO A 1 81 ? -11.984 28.125 29.672 1 89.44 81 PRO A C 1
ATOM 635 O O . PRO A 1 81 ? -11.609 27.484 28.688 1 89.44 81 PRO A O 1
ATOM 638 N N . ALA A 1 82 ? -13.188 28.656 29.766 1 88.5 82 ALA A N 1
ATOM 639 C CA . ALA A 1 82 ? -14.297 28.281 28.891 1 88.5 82 ALA A CA 1
ATOM 640 C C . ALA A 1 82 ? -13.953 28.531 27.422 1 88.5 82 ALA A C 1
ATOM 642 O O . ALA A 1 82 ? -14.266 27.719 26.562 1 88.5 82 ALA A O 1
ATOM 643 N N . HIS A 1 83 ? -13.281 29.688 27.156 1 87.75 83 HIS A N 1
ATOM 644 C CA . HIS A 1 83 ? -13.016 30.078 25.781 1 87.75 83 HIS A CA 1
ATOM 645 C C . HIS A 1 83 ? -11.938 29.188 25.156 1 87.75 83 HIS A C 1
ATOM 647 O O . HIS A 1 83 ? -11.789 29.156 23.938 1 87.75 83 HIS A O 1
ATOM 653 N N . LEU A 1 84 ? -11.281 28.375 25.922 1 89.38 84 LEU A N 1
ATOM 654 C CA . LEU A 1 84 ? -10.211 27.516 25.438 1 89.38 84 LEU A CA 1
ATOM 655 C C . LEU A 1 84 ? -10.672 26.062 25.406 1 89.38 84 LEU A C 1
ATOM 657 O O . LEU A 1 84 ? -9.969 25.188 24.875 1 89.38 84 LEU A O 1
ATOM 661 N N . ARG A 1 85 ? -11.844 25.828 25.875 1 92.06 85 ARG A N 1
ATOM 662 C CA . ARG A 1 85 ? -12.352 24.469 25.938 1 92.06 85 ARG A CA 1
ATOM 663 C C . ARG A 1 85 ? -12.758 23.969 24.562 1 92.06 85 ARG A C 1
ATOM 665 O O . ARG A 1 85 ? -13.078 24.75 23.672 1 92.06 85 ARG A O 1
ATOM 672 N N . LEU A 1 86 ? -12.672 22.688 24.406 1 93.5 86 LEU A N 1
ATOM 673 C CA . LEU A 1 86 ? -13.094 22.016 23.172 1 93.5 86 LEU A CA 1
ATOM 674 C C . LEU A 1 86 ? -14.617 21.953 23.094 1 93.5 86 LEU A C 1
ATOM 676 O O . LEU A 1 86 ? -15.25 21.219 23.844 1 93.5 86 LEU A O 1
ATOM 680 N N . ASP A 1 87 ? -15.227 22.781 22.266 1 93.5 87 ASP A N 1
ATOM 681 C CA . ASP A 1 87 ? -16.656 22.672 21.953 1 93.5 87 ASP A CA 1
ATOM 682 C C . ASP A 1 87 ? -16.875 21.953 20.625 1 93.5 87 ASP A C 1
ATOM 684 O O . ASP A 1 87 ? -15.93 21.469 20.016 1 93.5 87 ASP A O 1
ATOM 688 N N . GLU A 1 88 ? -18.109 21.812 20.219 1 93.88 88 GLU A N 1
ATOM 689 C CA . GLU A 1 88 ? -18.438 21.031 19.031 1 93.88 88 GLU A CA 1
ATOM 690 C C . GLU A 1 88 ? -17.828 21.656 17.781 1 93.88 88 GLU A C 1
ATOM 692 O O . GLU A 1 88 ? -17.344 20.938 16.906 1 93.88 88 GLU A O 1
ATOM 697 N N . ARG A 1 89 ? -17.828 22.969 17.766 1 94.12 89 ARG A N 1
ATOM 698 C CA . ARG A 1 89 ? -17.25 23.672 16.625 1 94.12 89 ARG A CA 1
ATOM 699 C C . ARG A 1 89 ? -15.75 23.406 16.516 1 94.12 89 ARG A C 1
ATOM 701 O O . ARG A 1 89 ? -15.258 23.016 15.461 1 94.12 89 ARG A O 1
ATOM 708 N N . ALA A 1 90 ? -15.055 23.625 17.609 1 95.25 90 ALA A N 1
ATOM 709 C CA . ALA A 1 90 ? -13.609 23.406 17.641 1 95.25 90 ALA A CA 1
ATOM 710 C C . ALA A 1 90 ? -13.281 21.938 17.359 1 95.25 90 ALA A C 1
ATOM 712 O O . ALA A 1 90 ? -12.258 21.641 16.734 1 95.25 90 ALA A O 1
ATOM 713 N N . SER A 1 91 ? -14.141 21.078 17.844 1 96.94 91 SER A N 1
ATOM 714 C CA . SER A 1 91 ? -13.961 19.656 17.594 1 96.94 91 SER A CA 1
ATOM 715 C C . SER A 1 91 ? -13.969 19.344 16.109 1 96.94 91 SER A C 1
ATO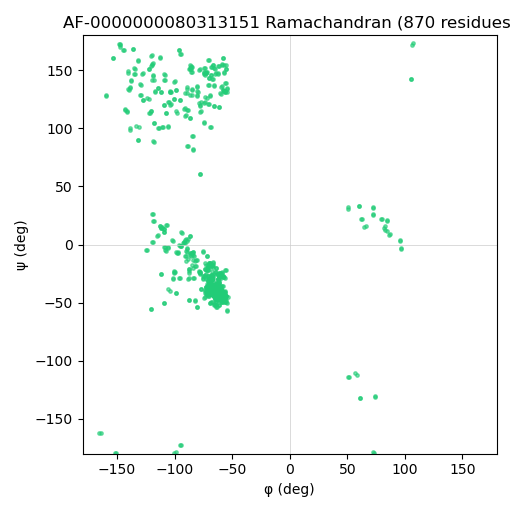M 717 O O . SER A 1 91 ? -13.062 18.688 15.594 1 96.94 91 SER A O 1
ATOM 719 N N . CYS A 1 92 ? -14.961 19.844 15.414 1 97.94 92 CYS A N 1
ATOM 720 C CA . CYS A 1 92 ? -15.094 19.625 13.977 1 97.94 92 CYS A CA 1
ATOM 721 C C . CYS A 1 92 ? -13.945 20.266 13.211 1 97.94 92 CYS A C 1
ATOM 723 O O . CYS A 1 92 ? -13.414 19.672 12.266 1 97.94 92 CYS A O 1
ATOM 725 N N . GLU A 1 93 ? -13.562 21.469 13.664 1 98.19 93 GLU A N 1
ATOM 726 C CA . GLU A 1 93 ? -12.438 22.141 13.031 1 98.19 93 GLU A CA 1
ATOM 727 C C . GLU A 1 93 ? -11.156 21.328 13.172 1 98.19 93 GLU A C 1
ATOM 729 O O . GLU A 1 93 ? -10.375 21.219 12.227 1 98.19 93 GLU A O 1
ATOM 734 N N . GLY A 1 94 ? -10.953 20.781 14.391 1 98.19 94 GLY A N 1
ATOM 735 C CA . GLY A 1 94 ? -9.781 19.953 14.633 1 98.19 94 GLY A CA 1
ATOM 736 C C . GLY A 1 94 ? -9.75 18.703 13.773 1 98.19 94 GLY A C 1
ATOM 737 O O . GLY A 1 94 ? -8.703 18.344 13.227 1 98.19 94 GLY A O 1
ATOM 738 N N . LEU A 1 95 ? -10.922 18.031 13.656 1 98.56 95 LEU A N 1
ATOM 739 C CA . LEU A 1 95 ? -11.023 16.844 12.836 1 98.56 95 LEU A CA 1
ATOM 740 C C . LEU A 1 95 ? -10.758 17.156 11.367 1 98.56 95 LEU A C 1
ATOM 742 O O . LEU A 1 95 ? -10.016 16.438 10.695 1 98.56 95 LEU A O 1
ATOM 746 N N . ALA A 1 96 ? -11.312 18.25 10.898 1 98.81 96 ALA A N 1
ATOM 747 C CA . ALA A 1 96 ? -11.102 18.672 9.516 1 98.81 96 ALA A CA 1
ATOM 748 C C . ALA A 1 96 ? -9.633 18.984 9.266 1 98.81 96 ALA A C 1
ATOM 750 O O . ALA A 1 96 ? -9.07 18.594 8.234 1 98.81 96 ALA A O 1
ATOM 751 N N . ALA A 1 97 ? -9.016 19.672 10.203 1 98.75 97 ALA A N 1
ATOM 752 C CA . ALA A 1 97 ? -7.613 20.047 10.055 1 98.75 97 ALA A CA 1
ATOM 753 C C . ALA A 1 97 ? -6.719 18.812 10 1 98.75 97 ALA A C 1
ATOM 755 O O . ALA A 1 97 ? -5.789 18.75 9.195 1 98.75 97 ALA A O 1
ATOM 756 N N . ALA A 1 98 ? -7 17.859 10.867 1 98.62 98 ALA A N 1
ATOM 757 C CA . ALA A 1 98 ? -6.23 16.609 10.875 1 98.62 98 ALA A CA 1
ATOM 758 C C . ALA A 1 98 ? -6.367 15.875 9.547 1 98.62 98 ALA A C 1
ATOM 760 O O . ALA A 1 98 ? -5.383 15.359 9.016 1 98.62 98 ALA A O 1
ATOM 761 N N . LEU A 1 99 ? -7.523 15.844 8.984 1 98.62 99 LEU A N 1
ATOM 762 C CA . LEU A 1 99 ? -7.812 15.133 7.746 1 98.62 99 LEU A CA 1
ATOM 763 C C . LEU A 1 99 ? -7.16 15.828 6.555 1 98.62 99 LEU A C 1
ATOM 765 O O . LEU A 1 99 ? -6.695 15.164 5.621 1 98.62 99 LEU A O 1
ATOM 769 N N . LEU A 1 100 ? -7.102 17.172 6.617 1 98.69 100 LEU A N 1
ATOM 770 C CA . LEU A 1 100 ? -6.797 17.938 5.414 1 98.69 100 LEU A CA 1
ATOM 771 C C . LEU A 1 100 ? -5.367 18.484 5.461 1 98.69 100 LEU A C 1
ATOM 773 O O . LEU A 1 100 ? -4.895 19.078 4.492 1 98.69 100 LEU A O 1
ATOM 777 N N . HIS A 1 101 ? -4.625 18.266 6.551 1 97.81 101 HIS A N 1
ATOM 778 C CA . HIS A 1 101 ? -3.338 18.922 6.754 1 97.81 101 HIS A CA 1
ATOM 779 C C . HIS A 1 101 ? -2.359 18.578 5.637 1 97.81 101 HIS A C 1
ATOM 781 O O . HIS A 1 101 ? -1.469 19.375 5.32 1 97.81 101 HIS A O 1
ATOM 787 N N . ASP A 1 102 ? -2.559 17.438 5.004 1 95.44 102 ASP A N 1
ATOM 788 C CA . ASP A 1 102 ? -1.633 16.953 3.98 1 95.44 102 ASP A CA 1
ATOM 789 C C . ASP A 1 102 ? -2.262 17.031 2.592 1 95.44 102 ASP A C 1
ATOM 791 O O . ASP A 1 102 ? -1.715 16.484 1.627 1 95.44 102 ASP A O 1
ATOM 795 N N . VAL A 1 103 ? -3.361 17.703 2.371 1 97.56 103 VAL A N 1
ATOM 796 C CA . VAL A 1 103 ? -4.141 17.625 1.14 1 97.56 103 VAL A CA 1
ATOM 797 C C . VAL A 1 103 ? -3.389 18.312 0.005 1 97.56 103 VAL A C 1
ATOM 799 O O . VAL A 1 103 ? -3.635 18.031 -1.171 1 97.56 103 VAL A O 1
ATOM 802 N N . GLY A 1 104 ? -2.412 19.156 0.339 1 95.31 104 GLY A N 1
ATOM 803 C CA . GLY A 1 104 ? -1.671 19.906 -0.659 1 95.31 104 GLY A CA 1
ATOM 804 C C . GLY A 1 104 ? -0.409 19.203 -1.122 1 95.31 104 GLY A C 1
ATOM 805 O O . GLY A 1 104 ? 0.321 19.719 -1.97 1 95.31 104 GLY A O 1
ATOM 806 N N . HIS A 1 105 ? -0.138 18 -0.623 1 94 105 HIS A N 1
ATOM 807 C CA . HIS A 1 105 ? 1.063 17.281 -1.031 1 94 105 HIS A CA 1
ATOM 808 C C . HIS A 1 105 ? 0.998 16.891 -2.504 1 94 105 HIS A C 1
ATOM 810 O O . HIS A 1 105 ? -0.06 16.5 -2.998 1 94 105 HIS A O 1
ATOM 816 N N . GLY A 1 106 ? 2.086 17.078 -3.191 1 89.06 106 GLY A N 1
ATOM 817 C CA . GLY A 1 106 ? 2.221 16.641 -4.57 1 89.06 106 GLY A CA 1
ATOM 818 C C . GLY A 1 106 ? 2.875 15.273 -4.699 1 89.06 106 GLY A C 1
ATOM 819 O O . GLY A 1 106 ? 3.074 14.578 -3.699 1 89.06 106 GLY A O 1
ATOM 820 N N . PRO A 1 107 ? 3.145 14.93 -5.977 1 86.5 107 PRO A N 1
ATOM 821 C CA . PRO A 1 107 ? 3.754 13.609 -6.191 1 86.5 107 PRO A CA 1
ATOM 822 C C . PRO A 1 107 ? 5.156 13.508 -5.594 1 86.5 107 PRO A C 1
ATOM 824 O O . PRO A 1 107 ? 5.895 14.492 -5.562 1 86.5 107 PRO A O 1
ATOM 827 N N . PHE A 1 108 ? 5.594 12.297 -5.191 1 78.88 108 PHE A N 1
ATOM 828 C CA . PHE A 1 108 ? 6.875 11.93 -4.602 1 78.88 108 PHE A CA 1
ATOM 829 C C . PHE A 1 108 ? 7.223 12.844 -3.436 1 78.88 108 PHE A C 1
ATOM 831 O O . PHE A 1 108 ? 8.383 13.211 -3.254 1 78.88 108 PHE A O 1
ATOM 838 N N . SER A 1 109 ? 6.195 13.305 -2.775 1 69.38 109 SER A N 1
ATOM 839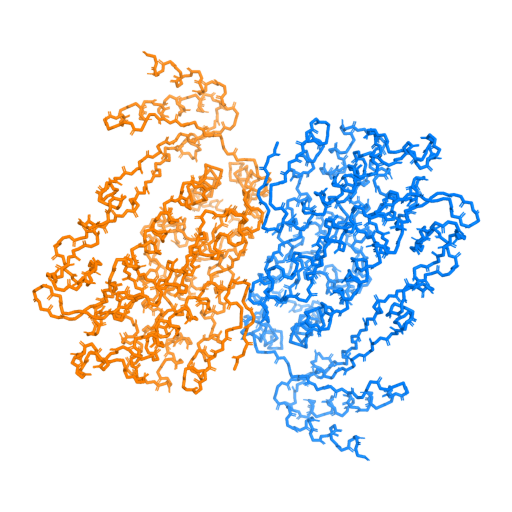 C CA . SER A 1 109 ? 6.262 14.023 -1.508 1 69.38 109 SER A CA 1
ATOM 840 C C . SER A 1 109 ? 7.121 15.281 -1.629 1 69.38 109 SER A C 1
ATOM 842 O O . SER A 1 109 ? 6.844 16.156 -2.455 1 69.38 109 SER A O 1
ATOM 844 N N . HIS A 1 110 ? 8.227 15.297 -0.996 1 65.56 110 HIS A N 1
ATOM 845 C CA . HIS A 1 110 ? 9.055 16.484 -0.85 1 65.56 110 HIS A CA 1
ATOM 846 C C . HIS A 1 110 ? 9.977 16.656 -2.051 1 65.56 110 HIS A C 1
ATOM 848 O O . HIS A 1 110 ? 10.461 17.766 -2.311 1 65.56 110 HIS A O 1
ATOM 854 N N . LEU A 1 111 ? 9.961 15.625 -2.818 1 68 111 LEU A N 1
ATOM 855 C CA . LEU A 1 111 ? 10.883 15.672 -3.947 1 68 111 LEU A CA 1
ATOM 856 C C . LEU A 1 111 ? 10.445 16.703 -4.973 1 68 111 LEU A C 1
ATOM 858 O O . LEU A 1 111 ? 11.266 17.453 -5.504 1 68 111 LEU A O 1
ATOM 862 N N . PHE A 1 112 ? 9.195 16.766 -5.113 1 69.5 112 PHE A N 1
ATOM 863 C CA . PHE A 1 112 ? 8.625 17.734 -6.047 1 69.5 112 PHE A CA 1
ATOM 864 C C . PHE A 1 112 ? 8.914 19.156 -5.59 1 69.5 112 PHE A C 1
ATOM 866 O O . PHE A 1 112 ? 9.266 20.016 -6.402 1 69.5 112 PHE A O 1
ATOM 873 N N . GLU A 1 113 ? 8.922 19.359 -4.293 1 70 113 GLU A N 1
ATOM 874 C CA . GLU A 1 113 ? 9.148 20.672 -3.701 1 70 113 GLU A CA 1
ATOM 875 C C . GLU A 1 113 ? 10.625 21.062 -3.775 1 70 113 GLU A C 1
ATOM 877 O O . GLU A 1 113 ? 10.945 22.25 -3.924 1 70 113 GLU A O 1
ATOM 882 N N . GLU A 1 114 ? 11.406 20.109 -3.76 1 69.06 114 GLU A N 1
ATOM 883 C CA . GLU A 1 114 ? 12.844 20.359 -3.643 1 69.06 114 GLU A CA 1
ATOM 884 C C . GLU A 1 114 ? 13.477 20.562 -5.016 1 69.06 114 GLU A C 1
ATOM 886 O O . GLU A 1 114 ? 14.453 21.312 -5.141 1 69.06 114 GLU A O 1
ATOM 891 N N . VAL A 1 115 ? 12.922 19.969 -5.941 1 67.75 115 VAL A N 1
ATOM 892 C CA . VAL A 1 115 ? 13.617 19.875 -7.219 1 67.75 115 VAL A CA 1
ATOM 893 C C . VAL A 1 115 ? 13.141 21 -8.148 1 67.75 115 VAL A C 1
ATOM 895 O O . VAL A 1 115 ? 13.914 21.516 -8.953 1 67.75 115 VAL A O 1
ATOM 898 N N . LEU A 1 116 ? 11.953 21.359 -7.902 1 72.69 116 LEU A N 1
ATOM 899 C CA . LEU A 1 116 ? 11.375 22.281 -8.859 1 72.69 116 LEU A CA 1
ATOM 900 C C . LEU A 1 116 ? 11.625 23.734 -8.438 1 72.69 116 LEU A C 1
ATOM 902 O O . LEU A 1 116 ? 11.477 24.062 -7.258 1 72.69 116 LEU A O 1
ATOM 906 N N . PRO A 1 117 ? 12.109 24.469 -9.414 1 70.81 117 PRO A N 1
ATOM 907 C CA . PRO A 1 117 ? 12.352 25.891 -9.102 1 70.81 117 PRO A CA 1
ATOM 908 C C . PRO A 1 117 ? 11.102 26.609 -8.594 1 70.81 117 PRO A C 1
ATOM 910 O O . PRO A 1 117 ? 10 26.359 -9.102 1 70.81 117 PRO A O 1
ATOM 913 N N . HIS A 1 118 ? 11.188 27.297 -7.562 1 73.44 118 HIS A N 1
ATOM 914 C CA . HIS A 1 118 ? 10.156 28.172 -7 1 73.44 118 HIS A CA 1
ATOM 915 C C . HIS A 1 118 ? 8.953 27.344 -6.531 1 73.44 118 HIS A C 1
ATOM 917 O O . HIS A 1 118 ? 7.828 27.859 -6.508 1 73.44 118 HIS A O 1
ATOM 923 N N . ALA A 1 119 ? 9.242 26.094 -6.426 1 77.62 119 ALA A N 1
ATOM 924 C CA . ALA A 1 119 ? 8.133 25.266 -5.977 1 77.62 119 ALA A CA 1
ATOM 925 C C . ALA A 1 119 ? 7.582 25.75 -4.637 1 77.62 119 ALA A C 1
ATOM 927 O O . ALA A 1 119 ? 8.344 26.156 -3.758 1 77.62 119 ALA A O 1
ATOM 928 N N . ARG A 1 120 ? 6.285 25.859 -4.602 1 83.31 120 ARG A N 1
ATOM 929 C CA . ARG A 1 120 ? 5.59 26.172 -3.359 1 83.31 120 ARG A CA 1
ATOM 930 C C . ARG A 1 120 ? 5.59 24.984 -2.406 1 83.31 120 ARG A C 1
ATOM 932 O O . ARG A 1 120 ? 5.574 23.828 -2.844 1 83.31 120 ARG A O 1
ATOM 939 N N . ALA A 1 121 ? 5.625 25.312 -1.133 1 86.94 121 ALA A N 1
ATOM 940 C CA . ALA A 1 121 ? 5.5 24.266 -0.125 1 86.94 121 ALA A CA 1
ATOM 941 C C . ALA A 1 121 ? 4.094 23.672 -0.124 1 86.94 121 ALA A C 1
ATOM 943 O O . ALA A 1 121 ? 3.121 24.359 -0.437 1 86.94 121 ALA A O 1
ATOM 944 N N . HIS A 1 122 ? 3.969 22.344 0.163 1 89.62 122 HIS A N 1
ATOM 945 C CA . HIS A 1 122 ? 2.668 21.672 0.179 1 89.62 122 HIS A CA 1
ATOM 946 C C . HIS A 1 122 ? 1.717 22.359 1.155 1 89.62 122 HIS A C 1
ATOM 948 O O . HIS A 1 122 ? 0.5 22.344 0.953 1 89.62 122 HIS A O 1
ATOM 954 N N . GLU A 1 123 ? 2.211 23.016 2.23 1 90.5 123 GLU A N 1
ATOM 955 C CA . GLU A 1 123 ? 1.376 23.719 3.191 1 90.5 123 GLU A CA 1
ATOM 956 C C . GLU A 1 123 ? 0.641 24.891 2.527 1 90.5 123 GLU A C 1
ATOM 958 O O . GLU A 1 123 ? -0.516 25.156 2.85 1 90.5 123 GLU A O 1
ATOM 963 N N . GLU A 1 124 ? 1.351 25.531 1.614 1 93 124 GLU A N 1
ATOM 964 C CA . GLU A 1 124 ? 0.733 26.625 0.882 1 93 124 GLU A CA 1
ATOM 965 C C . GLU A 1 124 ? -0.385 26.125 -0.027 1 93 124 GLU A C 1
ATOM 967 O O . GLU A 1 124 ? -1.442 26.75 -0.122 1 93 124 GLU A O 1
ATOM 972 N N . TRP A 1 125 ? -0.124 25.047 -0.695 1 94.25 125 TRP A N 1
ATOM 973 C CA . TRP A 1 125 ? -1.155 24.453 -1.533 1 94.25 125 TRP A CA 1
ATOM 974 C C . TRP A 1 125 ? -2.354 24.016 -0.695 1 94.25 125 TRP A C 1
ATOM 976 O O . TRP A 1 125 ? -3.502 24.156 -1.125 1 94.25 125 TRP A O 1
ATOM 986 N N . THR A 1 126 ? -2.08 23.484 0.501 1 97.12 126 THR A N 1
ATOM 987 C CA . THR A 1 126 ? -3.146 23.062 1.406 1 97.12 126 THR A CA 1
ATOM 988 C C . THR A 1 126 ? -4.059 24.234 1.744 1 97.12 126 THR A C 1
ATOM 990 O O . THR A 1 126 ? -5.281 24.141 1.633 1 97.12 126 THR A O 1
ATOM 993 N N . VAL A 1 127 ? -3.471 25.328 2.121 1 97.69 127 VAL A N 1
ATOM 994 C CA . VAL A 1 127 ? -4.234 26.516 2.488 1 97.69 127 VAL A CA 1
ATOM 995 C C . VAL A 1 127 ? -5.047 27 1.287 1 97.69 127 VAL A C 1
ATOM 997 O O . VAL A 1 127 ? -6.219 27.359 1.425 1 97.69 127 VAL A O 1
ATOM 1000 N N . GLU A 1 128 ? -4.426 27 0.137 1 97.75 128 GLU A N 1
ATOM 1001 C CA . GLU A 1 128 ? -5.137 27.422 -1.068 1 97.75 128 GLU A CA 1
ATOM 1002 C C . GLU A 1 128 ? -6.32 26.5 -1.359 1 97.75 128 GLU A C 1
ATOM 1004 O O . GLU A 1 128 ? -7.395 26.969 -1.744 1 97.75 128 GLU A O 1
ATOM 1009 N N . ILE A 1 129 ? -6.16 25.219 -1.219 1 98.31 129 ILE A N 1
ATOM 1010 C CA . ILE A 1 129 ? -7.223 24.25 -1.444 1 98.31 129 ILE A CA 1
ATOM 1011 C C . ILE A 1 129 ? -8.391 24.531 -0.502 1 98.31 129 ILE A C 1
ATOM 1013 O O . ILE A 1 129 ? -9.555 24.453 -0.904 1 98.31 129 ILE A O 1
ATOM 1017 N N . LEU A 1 130 ? -8.102 24.906 0.729 1 98.56 130 LEU A N 1
ATOM 1018 C CA . LEU A 1 130 ? -9.117 25.156 1.745 1 98.56 130 LEU A CA 1
ATOM 1019 C C . LEU A 1 130 ? -9.898 26.438 1.431 1 98.56 130 LEU A C 1
ATOM 1021 O O . LEU A 1 130 ? -11.109 26.5 1.648 1 98.56 130 LEU A O 1
ATOM 1025 N N . LEU A 1 131 ? -9.211 27.406 0.869 1 98.38 131 LEU A N 1
ATOM 1026 C CA . LEU A 1 131 ? -9.797 28.75 0.793 1 98.38 131 LEU A CA 1
ATOM 1027 C C . LEU A 1 131 ? -10.367 29.016 -0.595 1 98.38 131 LEU A C 1
ATOM 1029 O O . LEU A 1 131 ? -11.219 29.891 -0.763 1 98.38 131 LEU A O 1
ATOM 1033 N N . ASP A 1 132 ? -9.883 28.297 -1.6 1 98.31 132 ASP A N 1
ATOM 1034 C CA . ASP A 1 132 ? -10.344 28.516 -2.969 1 98.31 132 ASP A CA 1
ATOM 1035 C C . ASP A 1 132 ? -11.758 27.969 -3.156 1 98.31 132 ASP A C 1
ATOM 1037 O O . ASP A 1 132 ? -11.992 26.766 -3.018 1 98.31 132 ASP A O 1
ATOM 1041 N N . GLU A 1 133 ? -12.664 28.766 -3.635 1 97.44 133 GLU A N 1
ATOM 1042 C CA . GLU A 1 133 ? -14.078 28.438 -3.736 1 97.44 133 GLU A CA 1
ATOM 1043 C C . GLU A 1 133 ? -14.328 27.375 -4.809 1 97.44 133 GLU A C 1
ATOM 1045 O O . GLU A 1 133 ? -15.383 26.734 -4.824 1 97.44 133 GLU A O 1
ATOM 1050 N N . SER A 1 134 ? -13.359 27.172 -5.648 1 96.5 134 SER A N 1
ATOM 1051 C CA . SER A 1 134 ? -13.547 26.234 -6.746 1 96.5 134 SER A CA 1
ATOM 1052 C C . SER A 1 134 ? -13.336 24.797 -6.281 1 96.5 134 SER A C 1
ATOM 1054 O O . SER A 1 134 ? -13.695 23.859 -6.988 1 96.5 134 SER A O 1
ATOM 1056 N N . THR A 1 135 ? -12.789 24.625 -5.137 1 97.81 135 THR A N 1
ATOM 1057 C CA . THR A 1 135 ? -12.477 23.281 -4.691 1 97.81 135 THR A CA 1
ATOM 1058 C C . THR A 1 135 ? -13.68 22.641 -3.992 1 97.81 135 THR A C 1
ATOM 1060 O O . THR A 1 135 ? -14.516 23.344 -3.43 1 97.81 135 THR A O 1
ATOM 1063 N N . GLU A 1 136 ? -13.766 21.359 -4.062 1 96.81 136 GLU A N 1
ATOM 1064 C CA . GLU A 1 136 ? -14.828 20.625 -3.377 1 96.81 136 GLU A CA 1
ATOM 1065 C C . GLU A 1 136 ? -14.617 20.641 -1.865 1 96.81 136 GLU A C 1
ATOM 1067 O O . GLU A 1 136 ? -15.586 20.641 -1.101 1 96.81 136 GLU A O 1
ATOM 1072 N N . VAL A 1 137 ? -13.398 20.703 -1.411 1 98.44 137 VAL A N 1
ATOM 1073 C CA . VAL A 1 137 ? -13.086 20.781 0.011 1 98.44 137 VAL A CA 1
ATOM 1074 C C . VAL A 1 137 ? -13.648 22.078 0.6 1 98.44 137 VAL A C 1
ATOM 1076 O O . VAL A 1 137 ? -14.289 22.047 1.652 1 98.44 137 VAL A O 1
ATOM 1079 N N . HIS A 1 138 ? -13.391 23.172 -0.108 1 98.62 138 HIS A N 1
ATOM 1080 C CA . HIS A 1 138 ? -13.922 24.438 0.348 1 98.62 138 HIS A CA 1
ATOM 1081 C C . HIS A 1 138 ? -15.445 24.391 0.466 1 98.62 138 HIS A C 1
ATOM 1083 O O . HIS A 1 138 ? -16 24.812 1.479 1 98.62 138 HIS A O 1
ATOM 1089 N N . ARG A 1 139 ? -16.031 23.875 -0.511 1 98.19 139 ARG A N 1
ATOM 1090 C CA . ARG A 1 139 ? -17.5 23.828 -0.541 1 98.19 139 ARG A CA 1
ATOM 1091 C C . ARG A 1 139 ? -18.047 22.938 0.572 1 98.19 139 ARG A C 1
ATOM 1093 O O . ARG A 1 139 ? -19.062 23.266 1.187 1 98.19 139 ARG A O 1
ATOM 1100 N N . ALA A 1 140 ? -17.391 21.828 0.78 1 97.75 140 ALA A N 1
ATOM 1101 C CA . ALA A 1 140 ? -17.812 20.922 1.854 1 97.75 140 ALA A CA 1
ATOM 1102 C C . ALA A 1 140 ? -17.688 21.609 3.215 1 97.75 140 ALA A C 1
ATOM 1104 O O . ALA A 1 140 ? -18.578 21.469 4.066 1 97.75 140 ALA A O 1
ATOM 1105 N N . LEU A 1 141 ? -16.625 22.328 3.414 1 98.5 141 LEU A N 1
ATOM 1106 C CA . LEU A 1 141 ? -16.406 23.031 4.676 1 98.5 141 LEU A CA 1
ATOM 1107 C C . LEU A 1 141 ? -17.438 24.141 4.867 1 98.5 141 LEU A C 1
ATOM 1109 O O . LEU A 1 141 ? -18 24.297 5.953 1 98.5 141 LEU A O 1
ATOM 1113 N N . VAL A 1 142 ? -17.734 24.875 3.803 1 98.12 142 VAL A N 1
ATOM 1114 C CA . VAL A 1 142 ? -18.688 25.969 3.854 1 98.12 142 VAL A CA 1
ATOM 1115 C C . VAL A 1 142 ? -20.094 25.438 4.152 1 98.12 142 VAL A C 1
ATOM 1117 O O . VAL A 1 142 ? -20.875 26.062 4.871 1 98.12 142 VAL A O 1
ATOM 1120 N N . ALA A 1 143 ? -20.359 24.281 3.553 1 96.44 143 ALA A N 1
ATOM 1121 C CA . ALA A 1 143 ? -21.672 23.656 3.779 1 96.44 143 ALA A CA 1
ATOM 1122 C C . ALA A 1 143 ? -21.875 23.328 5.258 1 96.44 143 ALA A C 1
ATOM 1124 O O . ALA A 1 143 ? -23 23.312 5.746 1 96.44 143 ALA A O 1
ATOM 1125 N N . PHE A 1 144 ? -20.828 23.078 5.918 1 94.5 144 PHE A N 1
ATOM 1126 C CA . PHE A 1 144 ? -20.891 22.781 7.348 1 94.5 144 PHE A CA 1
ATOM 1127 C C . PHE A 1 144 ? -20.953 24.062 8.156 1 94.5 144 PHE A C 1
ATOM 1129 O O . PHE A 1 144 ? -21.75 24.188 9.086 1 94.5 144 PHE A O 1
ATOM 1136 N N . ASP A 1 145 ? -20.062 25.016 7.852 1 95.31 145 ASP A N 1
ATOM 1137 C CA . ASP A 1 145 ? -19.969 26.328 8.461 1 95.31 145 ASP A CA 1
ATOM 1138 C C . ASP A 1 145 ? -19.203 27.297 7.555 1 95.31 145 ASP A C 1
ATOM 1140 O O . ASP A 1 145 ? -18.062 27.031 7.172 1 95.31 145 ASP A O 1
ATOM 1144 N N . SER A 1 146 ? -19.812 28.438 7.297 1 96.81 146 SER A N 1
ATOM 1145 C CA . SER A 1 146 ? -19.266 29.375 6.316 1 96.81 146 SER A CA 1
ATOM 1146 C C . SER A 1 146 ? -17.891 29.859 6.719 1 96.81 146 SER A C 1
ATOM 1148 O O . SER A 1 146 ? -17.094 30.281 5.867 1 96.81 146 SER A O 1
ATOM 1150 N N . ALA A 1 147 ? -17.547 29.859 7.98 1 96.94 147 ALA A N 1
ATOM 1151 C CA . ALA A 1 147 ? -16.266 30.359 8.469 1 96.94 147 ALA A CA 1
ATOM 1152 C C . ALA A 1 147 ? -15.258 29.219 8.609 1 96.94 147 ALA A C 1
ATOM 1154 O O . ALA A 1 147 ? -14.078 29.453 8.883 1 96.94 147 ALA A O 1
ATOM 1155 N N . MET A 1 148 ? -15.641 28.047 8.32 1 97.5 148 MET A N 1
ATOM 1156 C CA . MET A 1 148 ? -14.852 26.859 8.641 1 97.5 148 MET A CA 1
ATOM 1157 C C . MET A 1 148 ? -13.578 26.812 7.809 1 97.5 148 MET A C 1
ATOM 1159 O O . MET A 1 148 ? -12.516 26.438 8.312 1 97.5 148 MET A O 1
ATOM 1163 N N . PRO A 1 149 ? -13.609 27.156 6.496 1 98.5 149 PRO A N 1
ATOM 1164 C CA . PRO A 1 149 ? -12.367 27.094 5.719 1 98.5 149 PRO A CA 1
ATOM 1165 C C . PRO A 1 149 ? -11.25 27.922 6.344 1 98.5 149 PRO A C 1
ATOM 1167 O O . PRO A 1 149 ? -10.125 27.438 6.488 1 98.5 149 PRO A O 1
ATOM 1170 N N . ALA A 1 150 ? -11.586 29.094 6.758 1 98.25 150 ALA A N 1
ATOM 1171 C CA . ALA A 1 150 ? -10.586 29.984 7.336 1 98.25 150 ALA A CA 1
ATOM 1172 C C . ALA A 1 150 ? -10.102 29.469 8.688 1 98.25 150 ALA A C 1
ATOM 1174 O O . ALA A 1 150 ? -8.914 29.594 9.016 1 98.25 150 ALA A O 1
ATOM 1175 N N . ARG A 1 151 ? -11 28.953 9.43 1 98 151 ARG A N 1
ATOM 1176 C CA . ARG A 1 151 ? -10.648 28.453 10.758 1 98 151 ARG A CA 1
ATOM 1177 C C . ARG A 1 151 ? -9.773 27.203 10.664 1 98 151 ARG A C 1
ATOM 1179 O O . ARG A 1 151 ? -8.828 27.047 11.438 1 98 151 ARG A O 1
ATOM 1186 N N . VAL A 1 152 ? -10.102 26.312 9.734 1 98.56 152 VAL A N 1
ATOM 1187 C CA . VAL A 1 152 ? -9.297 25.109 9.523 1 98.56 152 VAL A CA 1
ATOM 1188 C C . VAL A 1 152 ? -7.918 25.5 9 1 98.56 152 VAL A C 1
ATOM 1190 O O . VAL A 1 152 ? -6.906 24.953 9.438 1 98.56 152 VAL A O 1
ATOM 1193 N N . ALA A 1 153 ? -7.875 26.484 8.102 1 98.44 153 ALA A N 1
ATOM 1194 C CA . ALA A 1 153 ? -6.594 26.984 7.605 1 98.44 153 ALA A CA 1
ATOM 1195 C C . ALA A 1 153 ? -5.754 27.562 8.75 1 98.44 153 ALA A C 1
ATOM 1197 O O . ALA A 1 153 ? -4.539 27.359 8.789 1 98.44 153 ALA A O 1
ATOM 1198 N N . ALA A 1 154 ? -6.387 28.219 9.633 1 97.56 154 ALA A N 1
ATOM 1199 C CA . ALA A 1 154 ? -5.699 28.812 10.781 1 97.56 154 ALA A CA 1
ATOM 1200 C C . ALA A 1 154 ? -5.098 27.734 11.68 1 97.56 154 ALA A C 1
ATOM 1202 O O . ALA A 1 154 ? -4.016 27.922 12.242 1 97.56 154 ALA A O 1
ATOM 1203 N N . LEU A 1 155 ? -5.789 26.641 11.844 1 96.94 155 LEU A N 1
ATOM 1204 C CA . LEU A 1 155 ? -5.266 25.531 12.625 1 96.94 155 LEU A CA 1
ATOM 1205 C C . LEU A 1 155 ? -3.998 24.969 11.984 1 96.94 155 LEU A C 1
ATOM 1207 O O . LEU A 1 155 ? -2.992 24.766 12.672 1 96.94 155 LEU A O 1
ATOM 1211 N N . ILE A 1 156 ? -4.074 24.781 10.68 1 96.69 156 ILE A N 1
ATOM 1212 C CA . ILE A 1 156 ? -2.969 24.172 9.945 1 96.69 156 ILE A CA 1
ATOM 1213 C C . ILE A 1 156 ? -1.769 25.125 9.945 1 96.69 156 ILE A C 1
ATOM 1215 O O . ILE A 1 156 ? -0.621 24.672 10.023 1 96.69 156 ILE A O 1
ATOM 1219 N N . GLN A 1 157 ? -2.055 26.391 10 1 95.25 157 GLN A N 1
ATOM 1220 C CA . GLN A 1 157 ? -0.992 27.391 9.961 1 95.25 157 GLN A CA 1
ATOM 1221 C C . GLN A 1 157 ? -0.517 27.734 11.367 1 95.25 157 GLN A C 1
ATOM 1223 O O . GLN A 1 157 ? 0.443 28.5 11.539 1 95.25 157 GLN A O 1
ATOM 1228 N N . GLY A 1 158 ? -1.186 27.297 12.359 1 91.31 158 GLY A N 1
ATOM 1229 C CA . GLY A 1 158 ? -0.779 27.531 13.742 1 91.31 158 GLY A CA 1
ATOM 1230 C C . GLY A 1 158 ? -1.242 28.859 14.281 1 91.31 158 GLY A C 1
ATOM 1231 O O . GLY A 1 158 ? -0.734 29.344 15.305 1 91.31 158 GLY A O 1
ATOM 1232 N N . THR A 1 159 ? -2.305 29.484 13.641 1 92.25 159 THR A N 1
ATOM 1233 C CA . THR A 1 159 ? -2.707 30.828 14.031 1 92.25 159 THR A CA 1
ATOM 1234 C C . THR A 1 159 ? -4.105 30.828 14.641 1 92.25 159 THR A C 1
ATOM 1236 O O . THR A 1 159 ? -4.691 31.875 14.883 1 92.25 159 THR A O 1
ATOM 1239 N N . HIS A 1 160 ? -4.633 29.625 14.859 1 92.88 160 HIS A N 1
ATOM 1240 C CA . HIS A 1 160 ? -5.953 29.484 15.469 1 92.88 160 HIS A CA 1
ATOM 1241 C C . HIS A 1 160 ? -5.957 30.016 16.891 1 92.88 160 HIS A C 1
ATOM 1243 O O . HIS A 1 160 ? -4.941 29.969 17.594 1 92.88 160 HIS A O 1
ATOM 1249 N N . ASP A 1 161 ? -7.074 30.562 17.312 1 89.56 161 ASP A N 1
ATOM 1250 C CA . ASP A 1 161 ? -7.207 31.141 18.656 1 89.56 161 ASP A CA 1
ATOM 1251 C C . ASP A 1 161 ? -6.953 30.094 19.734 1 89.56 161 ASP A C 1
ATOM 1253 O O . ASP A 1 161 ? -6.438 30.422 20.797 1 89.56 161 ASP A O 1
ATOM 1257 N N . LYS A 1 162 ? -7.402 28.938 19.5 1 91.38 162 LYS A N 1
ATOM 1258 C CA . LYS A 1 162 ? -7.078 27.828 20.406 1 91.38 162 LYS A CA 1
ATOM 1259 C C . LYS A 1 162 ? -5.734 27.203 20.047 1 91.38 162 LYS A C 1
ATOM 1261 O O . LYS A 1 162 ? -5.68 26.188 19.344 1 91.38 162 LYS A O 1
ATOM 1266 N N . ARG A 1 163 ? -4.738 27.656 20.656 1 88.75 163 ARG A N 1
ATOM 1267 C CA . ARG A 1 163 ? -3.361 27.328 20.312 1 88.75 163 ARG A CA 1
ATOM 1268 C C . ARG A 1 163 ? -3.068 25.844 20.562 1 88.75 163 ARG A C 1
ATOM 1270 O O . ARG A 1 163 ? -2.291 25.234 19.828 1 88.75 163 ARG A O 1
ATOM 1277 N N . TRP A 1 164 ? -3.635 25.328 21.641 1 88.81 164 TRP A N 1
ATOM 1278 C CA . TRP A 1 164 ? -3.398 23.906 21.938 1 88.81 164 TRP A CA 1
ATOM 1279 C C . TRP A 1 164 ? -3.938 23.016 20.828 1 88.81 164 TRP A C 1
ATOM 1281 O O . TRP A 1 164 ? -3.342 21.984 20.5 1 88.81 164 TRP A O 1
ATOM 1291 N N . LEU A 1 165 ? -5.051 23.391 20.234 1 93.06 165 LEU A N 1
ATOM 1292 C CA . LEU A 1 165 ? -5.633 22.625 19.141 1 93.06 165 LEU A CA 1
ATOM 1293 C C . LEU A 1 165 ? -4.773 22.734 17.891 1 93.06 165 LEU A C 1
ATOM 1295 O O . LEU A 1 165 ? -4.57 21.75 17.188 1 93.06 165 LEU A O 1
ATOM 1299 N N . ALA A 1 166 ? -4.246 23.938 17.656 1 93.38 166 ALA A N 1
ATOM 1300 C CA . ALA A 1 166 ? -3.338 24.141 16.531 1 93.38 166 ALA A CA 1
ATOM 1301 C C . ALA A 1 166 ? -2.07 23.297 16.688 1 93.38 166 ALA A C 1
ATOM 1303 O O . ALA A 1 166 ? -1.586 22.703 15.727 1 93.38 166 ALA A O 1
ATOM 1304 N N . SER A 1 167 ? -1.562 23.25 17.875 1 90.56 167 SER A N 1
ATOM 1305 C CA . SER A 1 167 ? -0.351 22.484 18.156 1 90.56 167 SER A CA 1
ATOM 1306 C C . SER A 1 167 ? -0.592 20.984 17.984 1 90.56 167 SER A C 1
ATOM 1308 O O . SER A 1 167 ? 0.331 20.234 17.672 1 90.56 167 SER A O 1
ATOM 1310 N N . SER A 1 168 ? -1.843 20.547 18.203 1 93.19 168 SER A N 1
ATOM 1311 C CA . SER A 1 168 ? -2.189 19.141 18.047 1 93.19 168 SER A CA 1
ATOM 1312 C C . SER A 1 168 ? -2.199 18.734 16.562 1 93.19 168 SER A C 1
ATOM 1314 O O . SER A 1 168 ? -2.096 17.562 16.25 1 93.19 168 SER A O 1
ATOM 1316 N N . VAL A 1 169 ? -2.357 19.75 15.695 1 94.38 169 VAL A N 1
ATOM 1317 C CA . VAL A 1 169 ? -2.34 19.484 14.258 1 94.38 169 VAL A CA 1
ATOM 1318 C C . VAL A 1 169 ? -0.904 19.531 13.734 1 94.38 169 VAL A C 1
ATOM 1320 O O . VAL A 1 169 ? -0.474 18.656 12.992 1 94.38 169 VAL A O 1
ATOM 1323 N N . SER A 1 170 ? -0.25 20.578 14.141 1 88.75 170 SER A N 1
ATOM 1324 C CA . SER A 1 170 ? 1.143 20.766 13.758 1 88.75 170 SER A CA 1
ATOM 1325 C C . SER A 1 170 ? 1.977 21.281 14.93 1 88.75 170 SER A C 1
ATOM 1327 O O . SER A 1 170 ? 1.894 22.453 15.305 1 88.75 170 SER A O 1
ATOM 1329 N N . GLY A 1 171 ? 2.633 20.484 15.57 1 86.75 171 GLY A N 1
ATOM 1330 C CA . GLY A 1 171 ? 3.492 20.812 16.688 1 86.75 171 GLY A CA 1
ATOM 1331 C C . GLY A 1 171 ? 4.477 19.719 17.047 1 86.75 171 GLY A C 1
ATOM 1332 O O . GLY A 1 171 ? 4.816 18.891 16.188 1 86.75 171 GLY A O 1
ATOM 1333 N N . VAL A 1 172 ? 4.996 19.812 18.219 1 83.31 172 VAL A N 1
ATOM 1334 C CA . VAL A 1 172 ? 6.008 18.875 18.672 1 83.31 172 VAL A CA 1
ATOM 1335 C C . VAL A 1 172 ? 5.367 17.5 18.938 1 83.31 172 VAL A C 1
ATOM 1337 O O . VAL A 1 172 ? 5.969 16.469 18.656 1 83.31 172 VAL A O 1
ATOM 1340 N N . LEU A 1 173 ? 4.25 17.547 19.5 1 88.06 173 LEU A N 1
ATOM 1341 C CA . LEU A 1 173 ? 3.41 16.375 19.672 1 88.06 173 LEU A CA 1
ATOM 1342 C C . LEU A 1 173 ? 2.084 16.531 18.938 1 88.06 173 LEU A C 1
ATOM 1344 O O . LEU A 1 173 ? 1.116 17.047 19.5 1 88.06 173 LEU A O 1
ATOM 1348 N N . ASP A 1 174 ? 2.086 16.141 17.719 1 93.62 174 ASP A N 1
ATOM 1349 C CA . ASP A 1 174 ? 0.909 16.359 16.875 1 93.62 174 ASP A CA 1
ATOM 1350 C C . ASP A 1 174 ? 0.351 15.031 16.375 1 93.62 174 ASP A C 1
ATOM 1352 O O . ASP A 1 174 ? 1.015 13.992 16.453 1 93.62 174 ASP A O 1
ATOM 1356 N N . VAL A 1 175 ? -0.903 15.07 15.906 1 97.25 175 VAL A N 1
ATOM 1357 C CA . VAL A 1 175 ? -1.603 13.852 15.5 1 97.25 175 VAL A CA 1
ATOM 1358 C C . VAL A 1 175 ? -1.005 13.32 14.203 1 97.25 175 VAL A C 1
ATOM 1360 O O . VAL A 1 175 ? -1.103 12.125 13.914 1 97.25 175 VAL A O 1
ATOM 1363 N N . ASP A 1 176 ? -0.432 14.211 13.398 1 97.12 176 ASP A N 1
ATOM 1364 C CA . ASP A 1 176 ? 0.288 13.797 12.203 1 97.12 176 ASP A CA 1
ATOM 1365 C C . ASP A 1 176 ? 1.375 12.781 12.539 1 97.12 176 ASP A C 1
ATOM 1367 O O . ASP A 1 176 ? 1.313 11.625 12.102 1 97.12 176 ASP A O 1
ATOM 1371 N N . ARG A 1 177 ? 2.283 13.156 13.43 1 96.38 177 ARG A N 1
ATOM 1372 C CA . ARG A 1 177 ? 3.393 12.297 13.836 1 96.38 177 ARG A CA 1
ATOM 1373 C C . ARG A 1 177 ? 2.891 11.055 14.57 1 96.38 177 ARG A C 1
ATOM 1375 O O . ARG A 1 177 ? 3.465 9.977 14.438 1 96.38 177 ARG A O 1
ATOM 1382 N N . CYS A 1 178 ? 1.839 11.234 15.32 1 97.38 178 CYS A N 1
ATOM 1383 C CA . CYS A 1 178 ? 1.287 10.117 16.078 1 97.38 178 CYS A CA 1
ATOM 1384 C C . CYS A 1 178 ? 0.816 9.008 15.156 1 97.38 178 CYS A C 1
ATOM 1386 O O . CYS A 1 178 ? 0.986 7.824 15.469 1 97.38 178 CYS A O 1
ATOM 1388 N N . ASP A 1 179 ? 0.287 9.438 14.094 1 98.12 179 ASP A N 1
ATOM 1389 C CA . ASP A 1 179 ? -0.19 8.414 13.172 1 98.12 179 ASP A CA 1
ATOM 1390 C C . ASP A 1 179 ? 0.958 7.844 12.336 1 98.12 179 ASP A C 1
ATOM 1392 O O . ASP A 1 179 ? 1.161 6.629 12.297 1 98.12 179 ASP A O 1
ATOM 1396 N N . TYR A 1 180 ? 1.746 8.789 11.633 1 97.19 180 TYR A N 1
ATOM 1397 C CA . TYR A 1 180 ? 2.627 8.266 10.594 1 97.19 180 TYR A CA 1
ATOM 1398 C C . TYR A 1 180 ? 3.746 7.426 11.203 1 97.19 180 TYR A C 1
ATOM 1400 O O . TYR A 1 180 ? 4.266 6.512 10.555 1 97.19 180 TYR A O 1
ATOM 1408 N N . LEU A 1 181 ? 4.121 7.668 12.43 1 97.56 181 LEU A N 1
ATOM 1409 C CA . LEU A 1 181 ? 5.16 6.844 13.031 1 97.56 181 LEU A CA 1
ATOM 1410 C C . LEU A 1 181 ? 4.695 5.398 13.172 1 97.56 181 LEU A C 1
ATOM 1412 O O . LEU A 1 181 ? 5.406 4.469 12.781 1 97.56 181 LEU A O 1
ATOM 1416 N N . LEU A 1 182 ? 3.473 5.234 13.695 1 97.81 182 LEU A N 1
ATOM 1417 C CA . LEU A 1 182 ? 2.918 3.895 13.844 1 97.81 182 LEU A CA 1
ATOM 1418 C C . LEU A 1 182 ? 2.635 3.27 12.484 1 97.81 182 LEU A C 1
ATOM 1420 O O . LEU A 1 182 ? 2.959 2.104 12.25 1 97.81 182 LEU A O 1
ATOM 1424 N N . ARG A 1 183 ? 2.082 4.059 11.609 1 98 183 ARG A N 1
ATOM 1425 C CA . ARG A 1 183 ? 1.664 3.562 10.297 1 98 183 ARG A CA 1
ATOM 1426 C C . ARG A 1 183 ? 2.871 3.201 9.438 1 98 183 ARG A C 1
ATOM 1428 O O . ARG A 1 183 ? 2.898 2.139 8.812 1 98 183 ARG A O 1
ATOM 1435 N N . ASP A 1 184 ? 3.818 4.133 9.344 1 97.88 184 ASP A N 1
ATOM 1436 C CA . ASP A 1 184 ? 5.016 3.852 8.562 1 97.88 184 ASP A CA 1
ATOM 1437 C C . ASP A 1 184 ? 5.738 2.609 9.086 1 97.88 184 ASP A C 1
ATOM 1439 O O . ASP A 1 184 ? 6.238 1.801 8.305 1 97.88 184 ASP A O 1
ATOM 1443 N N . SER A 1 185 ? 5.812 2.518 10.391 1 97.38 185 SER A N 1
ATOM 1444 C CA . SER A 1 185 ? 6.41 1.329 10.992 1 97.38 185 SER A CA 1
ATOM 1445 C C . SER A 1 185 ? 5.648 0.068 10.594 1 97.38 185 SER A C 1
ATOM 1447 O O . SER A 1 185 ? 6.254 -0.924 10.18 1 97.38 185 SER A O 1
ATOM 1449 N N . HIS A 1 186 ? 4.352 0.12 10.695 1 97.12 186 HIS A N 1
ATOM 1450 C CA . HIS A 1 186 ? 3.48 -1.006 10.375 1 97.12 186 HIS A CA 1
ATOM 1451 C C . HIS A 1 186 ? 3.623 -1.423 8.922 1 97.12 186 HIS A C 1
ATOM 1453 O O . HIS A 1 186 ? 3.723 -2.613 8.617 1 97.12 186 HIS A O 1
ATOM 1459 N N . MET A 1 187 ? 3.695 -0.509 8.047 1 97.06 187 MET A N 1
ATOM 1460 C CA . MET A 1 187 ? 3.646 -0.78 6.617 1 97.06 187 MET A CA 1
ATOM 1461 C C . MET A 1 187 ? 5.02 -1.184 6.094 1 97.06 187 MET A C 1
ATOM 1463 O O . MET A 1 187 ? 5.125 -1.947 5.129 1 97.06 187 MET A O 1
ATOM 1467 N N . THR A 1 188 ? 6.082 -0.706 6.707 1 96.06 188 THR A N 1
ATOM 1468 C CA . THR A 1 188 ? 7.43 -1.033 6.258 1 96.06 188 THR A CA 1
ATOM 1469 C C . THR A 1 188 ? 7.918 -2.326 6.906 1 96.06 188 THR A C 1
ATOM 1471 O O . THR A 1 188 ? 8.883 -2.936 6.438 1 96.06 188 THR A O 1
ATOM 1474 N N . GLY A 1 189 ? 7.348 -2.703 8 1 94.5 189 GLY A N 1
ATOM 1475 C CA . GLY A 1 189 ? 7.781 -3.879 8.742 1 94.5 189 GLY A CA 1
ATOM 1476 C C . GLY A 1 189 ? 8.898 -3.586 9.719 1 94.5 189 GLY A C 1
ATOM 1477 O O . GLY A 1 189 ? 9.5 -4.508 10.281 1 94.5 189 GLY A O 1
ATOM 1478 N N . VAL A 1 190 ? 9.195 -2.277 9.898 1 93.25 190 VAL A N 1
ATOM 1479 C CA . VAL A 1 190 ? 10.203 -1.887 10.875 1 93.25 190 VAL A CA 1
ATOM 1480 C C . VAL A 1 190 ? 9.555 -1.665 12.234 1 93.25 190 VAL A C 1
ATOM 1482 O O . VAL A 1 190 ? 8.453 -1.108 12.32 1 93.25 190 VAL A O 1
ATOM 1485 N N . ALA A 1 191 ? 10.18 -2.172 13.281 1 89.69 191 ALA A N 1
ATOM 1486 C CA . ALA A 1 191 ? 9.578 -2.098 14.617 1 89.69 191 ALA A CA 1
ATOM 1487 C C . ALA A 1 191 ? 9.992 -0.814 15.328 1 89.69 191 ALA A C 1
ATOM 1489 O O . ALA A 1 191 ? 9.547 -0.551 16.453 1 89.69 191 ALA A O 1
ATOM 1490 N N . TYR A 1 192 ? 10.703 0.039 14.727 1 86.69 192 TYR A N 1
ATOM 1491 C CA . TYR A 1 192 ? 11.344 1.182 15.367 1 86.69 192 TYR A CA 1
ATOM 1492 C C . TYR A 1 192 ? 10.328 2.295 15.625 1 86.69 192 TYR A C 1
ATOM 1494 O O . TYR A 1 192 ? 10.547 3.152 16.484 1 86.69 192 TYR A O 1
ATOM 1502 N N . GLY A 1 193 ? 9.25 2.33 14.867 1 89.19 193 GLY A N 1
ATOM 1503 C CA . GLY A 1 193 ? 8.297 3.42 14.992 1 89.19 193 GLY A CA 1
ATOM 1504 C C . GLY A 1 193 ? 7.195 3.141 16 1 89.19 193 GLY A C 1
ATOM 1505 O O . GLY A 1 193 ? 6.289 3.957 16.172 1 89.19 193 GLY A O 1
ATOM 1506 N N . ILE A 1 194 ? 7.328 1.984 16.688 1 91.62 194 ILE A N 1
ATOM 1507 C CA . ILE A 1 194 ? 6.277 1.578 17.609 1 91.62 194 ILE A CA 1
ATOM 1508 C C . ILE A 1 194 ? 6.441 2.326 18.938 1 91.62 194 ILE A C 1
ATOM 1510 O O . ILE A 1 194 ? 7.551 2.447 19.453 1 91.62 194 ILE A O 1
ATOM 1514 N N . TYR A 1 195 ? 5.406 2.932 19.391 1 94.38 195 TYR A N 1
ATOM 1515 C CA . TYR A 1 195 ? 5.316 3.57 20.688 1 94.38 195 TYR A CA 1
ATOM 1516 C C . TYR A 1 195 ? 3.918 3.416 21.281 1 94.38 195 TYR A C 1
ATOM 1518 O O . TYR A 1 195 ? 3.002 2.945 20.609 1 94.38 195 TYR A O 1
ATOM 1526 N N . ASP A 1 196 ? 3.758 3.705 22.531 1 95.62 196 ASP A N 1
ATOM 1527 C CA . ASP A 1 196 ? 2.492 3.486 23.234 1 95.62 196 ASP A CA 1
ATOM 1528 C C . ASP A 1 196 ? 1.581 4.707 23.109 1 95.62 196 ASP A C 1
ATOM 1530 O O . ASP A 1 196 ? 1.506 5.527 24.031 1 95.62 196 ASP A O 1
ATOM 1534 N N . LEU A 1 197 ? 0.833 4.758 21.984 1 96.06 197 LEU A N 1
ATOM 1535 C CA . LEU A 1 197 ? -0.065 5.875 21.734 1 96.06 197 LEU A CA 1
ATOM 1536 C C . LEU A 1 197 ? -1.137 5.977 22.812 1 96.06 197 LEU A C 1
ATOM 1538 O O . LEU A 1 197 ? -1.48 7.078 23.25 1 96.06 197 LEU A O 1
ATOM 1542 N N . ASP A 1 198 ? -1.673 4.848 23.266 1 94.94 198 ASP A N 1
ATOM 1543 C CA . ASP A 1 198 ? -2.73 4.832 24.266 1 94.94 198 ASP A CA 1
ATOM 1544 C C . ASP A 1 198 ? -2.264 5.492 25.562 1 94.94 198 ASP A C 1
ATOM 1546 O O . ASP A 1 198 ? -2.955 6.352 26.109 1 94.94 198 ASP A O 1
ATOM 1550 N N . TRP A 1 199 ? -1.158 5.098 25.938 1 94.19 199 TRP A N 1
ATOM 1551 C CA . TRP A 1 199 ? -0.634 5.648 27.188 1 94.19 199 TRP A CA 1
ATOM 1552 C C . TRP A 1 199 ? -0.244 7.113 27.016 1 94.19 199 TRP A C 1
ATOM 1554 O O . TRP A 1 199 ? -0.366 7.906 27.953 1 94.19 199 TRP A O 1
ATOM 1564 N N . LEU A 1 200 ? 0.28 7.453 25.859 1 94.56 200 LEU A N 1
ATOM 1565 C CA . LEU A 1 200 ? 0.624 8.836 25.562 1 94.56 200 LEU A CA 1
ATOM 1566 C C . LEU A 1 200 ? -0.605 9.734 25.656 1 94.56 200 LEU A C 1
ATOM 1568 O O . LEU A 1 200 ? -0.564 10.781 26.328 1 94.56 200 LEU A O 1
ATOM 1572 N N . LEU A 1 201 ? -1.704 9.305 25.062 1 94.25 201 LEU A N 1
ATOM 1573 C CA . LEU A 1 201 ? -2.936 10.086 25.109 1 94.25 201 LEU A CA 1
ATOM 1574 C C . LEU A 1 201 ? -3.496 10.156 26.516 1 94.25 201 LEU A C 1
ATOM 1576 O O . LEU A 1 201 ? -3.998 11.195 26.938 1 94.25 201 LEU A O 1
ATOM 1580 N N . ARG A 1 202 ? -3.332 9.086 27.25 1 92.5 202 ARG A N 1
ATOM 1581 C CA . ARG A 1 202 ? -3.834 9.039 28.609 1 92.5 202 ARG A CA 1
ATOM 1582 C C . ARG A 1 202 ? -3.072 10.008 29.516 1 92.5 202 ARG A C 1
ATOM 1584 O O . ARG A 1 202 ? -3.641 10.57 30.453 1 92.5 202 ARG A O 1
ATOM 1591 N N . ALA A 1 203 ? -1.886 10.234 29.203 1 92.38 203 ALA A N 1
ATOM 1592 C CA . ALA A 1 203 ? -1.017 11.047 30.047 1 92.38 203 ALA A CA 1
ATOM 1593 C C . ALA A 1 203 ? -1.207 12.531 29.75 1 92.38 203 ALA A C 1
ATOM 1595 O O . ALA A 1 203 ? -0.672 13.391 30.469 1 92.38 203 ALA A O 1
ATOM 1596 N N . LEU A 1 204 ? -1.968 12.828 28.766 1 89.81 204 LEU A N 1
ATOM 1597 C CA . LEU A 1 204 ? -2.137 14.219 28.359 1 89.81 204 LEU A CA 1
ATOM 1598 C C . LEU A 1 204 ? -2.938 15 29.406 1 89.81 204 LEU A C 1
ATOM 1600 O O . LEU A 1 204 ? -3.875 14.461 30 1 89.81 204 LEU A O 1
ATOM 1604 N N . ALA A 1 205 ? -2.586 16.25 29.609 1 89.81 205 ALA A N 1
ATOM 1605 C CA . ALA A 1 205 ? -3.258 17.188 30.516 1 89.81 205 ALA A CA 1
ATOM 1606 C C . ALA A 1 205 ? -3.162 18.625 29.984 1 89.81 205 ALA A C 1
ATOM 1608 O O . ALA A 1 205 ? -2.613 18.859 28.906 1 89.81 205 ALA A O 1
ATOM 1609 N N . PHE A 1 206 ? -3.877 19.5 30.656 1 87.69 206 PHE A N 1
ATOM 1610 C CA . PHE A 1 206 ? -3.754 20.922 30.375 1 87.69 206 PHE A CA 1
ATOM 1611 C C . PHE A 1 206 ? -3.039 21.641 31.516 1 87.69 206 PHE A C 1
ATOM 1613 O O . PHE A 1 206 ? -3.211 21.281 32.688 1 87.69 206 PHE A O 1
ATOM 1620 N N . ALA A 1 207 ? -2.27 22.531 31.109 1 87 207 ALA A N 1
ATOM 1621 C CA . ALA A 1 207 ? -1.618 23.359 32.125 1 87 207 ALA A CA 1
ATOM 1622 C C . ALA A 1 207 ? -1.544 24.812 31.703 1 87 207 ALA A C 1
ATOM 1624 O O . ALA A 1 207 ? -1.499 25.109 30.5 1 87 207 ALA A O 1
ATOM 1625 N N . GLU A 1 208 ? -1.615 25.609 32.688 1 86.62 208 GLU A N 1
ATOM 1626 C CA . GLU A 1 208 ? -1.287 27.016 32.469 1 86.62 208 GLU A CA 1
ATOM 1627 C C . GLU A 1 208 ? 0.208 27.188 32.219 1 86.62 208 GLU A C 1
ATOM 1629 O O . GLU A 1 208 ? 1.031 26.766 33.031 1 86.62 208 GLU A O 1
ATOM 1634 N N . LEU A 1 209 ? 0.495 27.719 31.078 1 86.12 209 LEU A N 1
ATOM 1635 C CA . LEU A 1 209 ? 1.891 27.828 30.672 1 86.12 209 LEU A CA 1
ATOM 1636 C C . LEU A 1 209 ? 2.529 29.094 31.219 1 86.12 209 LEU A C 1
ATOM 1638 O O . LEU A 1 209 ? 1.835 30.078 31.5 1 86.12 209 LEU A O 1
ATOM 1642 N N . PRO A 1 210 ? 3.854 28.969 31.359 1 80.5 210 PRO A N 1
ATOM 1643 C CA . PRO A 1 210 ? 4.555 30.188 31.75 1 80.5 210 PRO A CA 1
ATOM 1644 C C . PRO A 1 210 ? 4.391 31.312 30.734 1 80.5 210 PRO A C 1
ATOM 1646 O O . PRO A 1 210 ? 4.539 31.094 29.531 1 80.5 210 PRO A O 1
ATOM 1649 N N . GLY A 1 211 ? 4.031 32.5 31.094 1 72.88 211 GLY A N 1
ATOM 1650 C CA . GLY A 1 211 ? 3.814 33.656 30.203 1 72.88 211 GLY A CA 1
ATOM 1651 C C . GLY A 1 211 ? 2.355 33.844 29.828 1 72.88 211 GLY A C 1
ATOM 1652 O O . GLY A 1 211 ? 2.01 34.812 29.141 1 72.88 211 GLY A O 1
ATOM 1653 N N . GLY A 1 212 ? 1.635 32.969 30.281 1 72.06 212 GLY A N 1
ATOM 1654 C CA . GLY A 1 212 ? 0.204 33.125 30.078 1 72.06 212 GLY A CA 1
ATOM 1655 C C . GLY A 1 212 ? -0.355 32.188 29.016 1 72.06 212 GLY A C 1
ATOM 1656 O O . GLY A 1 212 ? 0.37 31.766 28.109 1 72.06 212 GLY A O 1
ATOM 1657 N N . GLY A 1 213 ? -1.472 31.719 29.219 1 75.5 213 GLY A N 1
ATOM 1658 C CA . GLY A 1 213 ? -2.17 30.859 28.281 1 75.5 213 GLY A CA 1
ATOM 1659 C C . GLY A 1 213 ? -2.219 29.406 28.719 1 75.5 213 GLY A C 1
ATOM 1660 O O . GLY A 1 213 ? -1.797 29.078 29.828 1 75.5 213 GLY A O 1
ATOM 1661 N N . TRP A 1 214 ? -2.881 28.672 28.062 1 79.75 214 TRP A N 1
ATOM 1662 C CA . TRP A 1 214 ? -3.037 27.25 28.375 1 79.75 214 TRP A CA 1
ATOM 1663 C C . TRP A 1 214 ? -2.527 26.375 27.234 1 79.75 214 TRP A C 1
ATOM 1665 O O . TRP A 1 214 ? -2.572 26.797 26.062 1 79.75 214 TRP A O 1
ATOM 1675 N N . GLY A 1 215 ? -1.905 25.297 27.531 1 81.62 215 GLY A N 1
ATOM 1676 C CA . GLY A 1 215 ? -1.427 24.375 26.531 1 81.62 215 GLY A CA 1
ATOM 1677 C C . GLY A 1 215 ? -1.459 22.922 27 1 81.62 215 GLY A C 1
ATOM 1678 O O . GLY A 1 215 ? -1.853 22.641 28.125 1 81.62 215 GLY A O 1
ATOM 1679 N N . LEU A 1 216 ? -1.203 22.047 26.062 1 82 216 LEU A N 1
ATOM 1680 C CA . LEU A 1 216 ? -1.133 20.625 26.375 1 82 216 LEU A CA 1
ATOM 1681 C C . LEU A 1 216 ? 0.118 20.312 27.188 1 82 216 LEU A C 1
ATOM 1683 O O . LEU A 1 216 ? 1.185 20.875 26.953 1 82 216 LEU A O 1
ATOM 1687 N N . ALA A 1 217 ? -0.045 19.484 28.188 1 89.94 217 ALA A N 1
ATOM 1688 C CA . ALA A 1 217 ? 1.044 19.047 29.062 1 89.94 217 ALA A CA 1
ATOM 1689 C C . ALA A 1 217 ? 0.96 17.547 29.328 1 89.94 217 ALA A C 1
ATOM 1691 O O . ALA A 1 217 ? 0.014 16.891 28.891 1 89.94 217 ALA A O 1
ATOM 1692 N N . ILE A 1 218 ? 2.016 17.031 29.891 1 92.25 218 ILE A N 1
ATOM 1693 C CA . ILE A 1 218 ? 2.08 15.625 30.281 1 92.25 218 ILE A CA 1
ATOM 1694 C C . ILE A 1 218 ? 1.914 15.5 31.797 1 92.25 218 ILE A C 1
ATOM 1696 O O . ILE A 1 218 ? 2.584 16.203 32.562 1 92.25 218 ILE A O 1
ATOM 1700 N N . GLU A 1 219 ? 1.039 14.602 32.156 1 89.88 219 GLU A N 1
ATOM 1701 C CA . GLU A 1 219 ? 0.725 14.445 33.562 1 89.88 219 GLU A CA 1
ATOM 1702 C C . GLU A 1 219 ? 1.677 13.461 34.219 1 89.88 219 GLU A C 1
ATOM 1704 O O . GLU A 1 219 ? 1.68 12.273 33.906 1 89.88 219 GLU A O 1
ATOM 1709 N N . GLY A 1 220 ? 2.424 13.992 35.125 1 85.25 220 GLY A N 1
ATOM 1710 C CA . GLY A 1 220 ? 3.197 13.156 36.031 1 85.25 220 GLY A CA 1
ATOM 1711 C C . GLY A 1 220 ? 4.387 12.492 35.344 1 85.25 220 GLY A C 1
ATOM 1712 O O . GLY A 1 220 ? 4.594 12.648 34.156 1 85.25 220 GLY A O 1
ATOM 1713 N N . ARG A 1 221 ? 5.109 11.68 36.156 1 85.12 221 ARG A N 1
ATOM 1714 C CA . ARG A 1 221 ? 6.301 10.977 35.688 1 85.12 221 ARG A CA 1
ATOM 1715 C C . ARG A 1 221 ? 5.922 9.75 34.875 1 85.12 221 ARG A C 1
ATOM 1717 O O . ARG A 1 221 ? 6.688 9.312 34 1 85.12 221 ARG A O 1
ATOM 1724 N N . LYS A 1 222 ? 4.711 9.312 35.156 1 86.25 222 LYS A N 1
ATOM 1725 C CA . LYS A 1 222 ? 4.262 8.117 34.469 1 86.25 222 LYS A CA 1
ATOM 1726 C C . LYS A 1 222 ? 4.047 8.414 32.969 1 86.25 222 LYS A C 1
ATOM 1728 O O . LYS A 1 222 ? 4.031 7.5 32.156 1 86.25 222 LYS A O 1
ATOM 1733 N N . GLY A 1 223 ? 3.916 9.641 32.656 1 90.62 223 GLY A N 1
ATOM 1734 C CA . GLY A 1 223 ? 3.709 10.039 31.266 1 90.62 223 GLY A CA 1
ATOM 1735 C C . GLY A 1 223 ? 5.004 10.211 30.484 1 90.62 223 GLY A C 1
ATOM 1736 O O . GLY A 1 223 ? 4.988 10.367 29.266 1 90.62 223 GLY A O 1
ATOM 1737 N N . LEU A 1 224 ? 6.086 10.141 31.156 1 92.06 224 LEU A N 1
ATOM 1738 C CA . LEU A 1 224 ? 7.375 10.422 30.547 1 92.06 224 LEU A CA 1
ATOM 1739 C C . LEU A 1 224 ? 7.793 9.297 29.609 1 92.06 224 LEU A C 1
ATOM 1741 O O . LEU A 1 224 ? 8.156 9.547 28.453 1 92.06 224 LEU A O 1
ATOM 1745 N N . PRO A 1 225 ? 7.59 8.039 30.016 1 92.88 225 PRO A N 1
ATOM 1746 C CA . PRO A 1 225 ? 8.078 6.965 29.141 1 92.88 225 PRO A CA 1
ATOM 1747 C C . PRO A 1 225 ? 7.398 6.953 27.781 1 92.88 225 PRO A C 1
ATOM 1749 O O . PRO A 1 225 ? 8.07 6.883 26.75 1 92.88 225 PRO A O 1
ATOM 1752 N N . PRO A 1 226 ? 6.102 7.078 27.703 1 93.69 226 PRO A N 1
ATOM 1753 C CA . PRO A 1 226 ? 5.48 7.059 26.375 1 93.69 226 PRO A CA 1
ATOM 1754 C C . PRO A 1 226 ? 5.902 8.25 25.516 1 93.69 226 PRO A C 1
ATOM 1756 O O . PRO A 1 226 ? 6.051 8.109 24.297 1 93.69 226 PRO A O 1
ATOM 1759 N N . ILE A 1 227 ? 6.086 9.336 26.062 1 93.38 227 ILE A N 1
ATOM 1760 C CA . ILE A 1 227 ? 6.496 10.508 25.281 1 93.38 227 ILE A CA 1
ATOM 1761 C C . ILE A 1 227 ? 7.949 10.352 24.844 1 93.38 227 ILE A C 1
ATOM 1763 O O . ILE A 1 227 ? 8.312 10.727 23.734 1 93.38 227 ILE A O 1
ATOM 1767 N N . GLU A 1 228 ? 8.789 9.867 25.781 1 94.06 228 GLU A N 1
ATOM 1768 C CA . GLU A 1 228 ? 10.156 9.539 25.406 1 94.06 228 GLU A CA 1
ATOM 1769 C C . GLU A 1 228 ? 10.195 8.547 24.25 1 94.06 228 GLU A C 1
ATOM 1771 O O . GLU A 1 228 ? 10.945 8.727 23.297 1 94.06 228 GLU A O 1
ATOM 1776 N N . GLY A 1 229 ? 9.344 7.516 24.406 1 94.69 229 GLY A N 1
ATOM 1777 C CA . GLY A 1 229 ? 9.242 6.531 23.344 1 94.69 229 GLY A CA 1
ATOM 1778 C C . GLY A 1 229 ? 8.828 7.133 22 1 94.69 229 GLY A C 1
ATOM 1779 O O . GLY A 1 229 ? 9.344 6.738 20.953 1 94.69 229 GLY A O 1
ATOM 1780 N N . PHE A 1 230 ? 8 8.094 22.078 1 95 230 PHE A N 1
ATOM 1781 C CA . PHE A 1 230 ? 7.504 8.781 20.891 1 95 230 PHE A CA 1
ATOM 1782 C C . PHE A 1 230 ? 8.641 9.5 20.172 1 95 230 PHE A C 1
ATOM 1784 O O . PHE A 1 230 ? 8.828 9.32 18.953 1 95 230 PHE A O 1
ATOM 1791 N N . PHE A 1 231 ? 9.414 10.227 20.812 1 94.19 231 PHE A N 1
ATOM 1792 C CA . PHE A 1 231 ? 10.492 11 20.203 1 94.19 231 PHE A CA 1
ATOM 1793 C C . PHE A 1 231 ? 11.617 10.086 19.734 1 94.19 231 PHE A C 1
ATOM 1795 O O . PHE A 1 231 ? 12.219 10.312 18.688 1 94.19 231 PHE A O 1
ATOM 1802 N N . LEU A 1 232 ? 11.883 9.094 20.5 1 94.56 232 LEU A N 1
ATOM 1803 C CA . LEU A 1 232 ? 12.922 8.148 20.109 1 94.56 232 LEU A CA 1
ATOM 1804 C C . LEU A 1 232 ? 12.492 7.336 18.906 1 94.56 232 LEU A C 1
ATOM 1806 O O . LEU A 1 232 ? 13.305 7.047 18.016 1 94.56 232 LEU A O 1
ATOM 1810 N N . ALA A 1 233 ? 11.195 6.965 18.906 1 95.69 233 ALA A N 1
ATOM 1811 C CA . ALA A 1 233 ? 10.664 6.277 17.734 1 95.69 233 ALA A CA 1
ATOM 1812 C C . ALA A 1 233 ? 10.859 7.109 16.469 1 95.69 233 ALA A C 1
ATOM 1814 O O . ALA A 1 233 ? 11.266 6.582 15.43 1 95.69 233 ALA A O 1
ATOM 1815 N N . ARG A 1 234 ? 10.578 8.367 16.578 1 95.06 234 ARG A N 1
ATOM 1816 C CA . ARG A 1 234 ? 10.773 9.258 15.43 1 95.06 234 ARG A CA 1
ATOM 1817 C C . ARG A 1 234 ? 12.234 9.281 14.992 1 95.06 234 ARG A C 1
ATOM 1819 O O . ARG A 1 234 ? 12.531 9.18 13.797 1 95.06 234 ARG A O 1
ATOM 1826 N N . HIS A 1 235 ? 13.078 9.375 15.93 1 93.75 235 HIS A N 1
ATOM 1827 C CA . HIS A 1 235 ? 14.508 9.398 15.633 1 93.75 235 HIS A CA 1
ATOM 1828 C C . HIS A 1 235 ? 14.945 8.125 14.922 1 93.75 235 HIS A C 1
ATOM 1830 O O . HIS A 1 235 ? 15.648 8.188 13.906 1 93.75 235 HIS A O 1
ATOM 1836 N N . PHE A 1 236 ? 14.516 7.031 15.43 1 95.25 236 PHE A N 1
ATOM 1837 C CA . PHE A 1 236 ? 14.898 5.754 14.844 1 95.25 236 PHE A CA 1
ATOM 1838 C C . PHE A 1 236 ? 14.312 5.602 13.445 1 95.25 236 PHE A C 1
ATOM 1840 O O . PHE A 1 236 ? 14.961 5.062 12.547 1 95.25 236 PHE A O 1
ATOM 1847 N N . MET A 1 237 ? 13.086 6.035 13.297 1 96.25 237 MET A N 1
ATOM 1848 C CA . MET A 1 237 ? 12.461 5.969 11.977 1 96.25 237 MET A CA 1
ATOM 1849 C C . MET A 1 237 ? 13.227 6.82 10.969 1 96.25 237 MET A C 1
ATOM 1851 O O . MET A 1 237 ? 13.391 6.43 9.812 1 96.25 237 MET A O 1
ATOM 1855 N N . TYR A 1 238 ? 13.688 7.953 11.359 1 94.25 238 TYR A N 1
ATOM 1856 C CA . TYR A 1 238 ? 14.484 8.797 10.477 1 94.25 238 TYR A CA 1
ATOM 1857 C C . TYR A 1 238 ? 15.781 8.094 10.078 1 94.25 238 TYR A C 1
ATOM 1859 O O . TYR A 1 238 ? 16.156 8.102 8.906 1 94.25 238 TYR A O 1
ATOM 1867 N N . GLN A 1 239 ? 16.375 7.406 10.992 1 91.94 239 GLN A N 1
ATOM 1868 C CA . GLN A 1 239 ? 17.641 6.73 10.75 1 91.94 239 GLN A CA 1
ATOM 1869 C C . GLN A 1 239 ? 17.453 5.504 9.859 1 91.94 239 GLN A C 1
ATOM 1871 O O . GLN A 1 239 ? 18.266 5.246 8.977 1 91.94 239 GLN A O 1
ATOM 1876 N N . GLN A 1 240 ? 16.406 4.883 10.062 1 93.06 240 GLN A N 1
ATOM 1877 C CA . GLN A 1 240 ? 16.312 3.547 9.477 1 93.06 240 GLN A CA 1
ATOM 1878 C C . GLN A 1 240 ? 15.469 3.566 8.203 1 93.06 240 GLN A C 1
ATOM 1880 O O . GLN A 1 240 ? 15.664 2.73 7.316 1 93.06 240 GLN A O 1
ATOM 1885 N N . VAL A 1 241 ? 14.5 4.523 8.141 1 95.25 241 VAL A N 1
ATOM 1886 C CA . VAL A 1 241 ? 13.555 4.457 7.035 1 95.25 241 VAL A CA 1
ATOM 1887 C C . VAL A 1 241 ? 13.625 5.738 6.211 1 95.25 241 VAL A C 1
ATOM 1889 O O . VAL A 1 241 ? 13.984 5.711 5.031 1 95.25 241 VAL A O 1
ATOM 1892 N N . TYR A 1 242 ? 13.445 6.867 6.824 1 94.38 242 TYR A N 1
ATOM 1893 C CA . TYR A 1 242 ? 13.242 8.109 6.094 1 94.38 242 TYR A CA 1
ATOM 1894 C C . TYR A 1 242 ? 14.531 8.562 5.41 1 94.38 242 TYR A C 1
ATOM 1896 O O . TYR A 1 242 ? 14.492 9.156 4.332 1 94.38 242 TYR A O 1
ATOM 1904 N N . HIS A 1 243 ? 15.68 8.242 6.023 1 93.88 243 HIS A N 1
ATOM 1905 C CA . HIS A 1 243 ? 16.969 8.664 5.465 1 93.88 243 HIS A CA 1
ATOM 1906 C C . HIS A 1 243 ? 17.719 7.48 4.855 1 93.88 243 HIS A C 1
ATOM 1908 O O . HIS A 1 243 ? 18.922 7.547 4.648 1 93.88 243 HIS A O 1
ATOM 1914 N N . HIS A 1 244 ? 17.031 6.41 4.605 1 94.56 244 HIS A N 1
ATOM 1915 C CA . HIS A 1 244 ? 17.688 5.246 4.027 1 94.56 244 HIS A CA 1
ATOM 1916 C C . HIS A 1 244 ? 18.422 5.609 2.742 1 94.56 244 HIS A C 1
ATOM 1918 O O . HIS A 1 244 ? 17.859 6.273 1.868 1 94.56 244 HIS A O 1
ATOM 1924 N N . LYS A 1 245 ? 19.594 5.16 2.615 1 94.69 245 LYS A N 1
ATOM 1925 C CA . LYS A 1 245 ? 20.484 5.57 1.538 1 94.69 245 LYS A CA 1
ATOM 1926 C C . LYS A 1 245 ? 19.906 5.215 0.173 1 94.69 245 LYS A C 1
ATOM 1928 O O . LYS A 1 245 ? 20.047 5.977 -0.787 1 94.69 245 LYS A O 1
ATOM 1933 N N . ALA A 1 246 ? 19.281 4.098 0.056 1 94.31 246 ALA A N 1
ATOM 1934 C CA . ALA A 1 246 ? 18.75 3.658 -1.231 1 94.31 246 ALA A CA 1
ATOM 1935 C C . ALA A 1 246 ? 17.562 4.523 -1.66 1 94.31 246 ALA A C 1
ATOM 1937 O O . ALA A 1 246 ? 17.391 4.805 -2.85 1 94.31 246 ALA A O 1
ATOM 1938 N N . THR A 1 247 ? 16.688 4.875 -0.697 1 93.81 247 THR A N 1
ATOM 1939 C CA . THR A 1 247 ? 15.586 5.789 -1.002 1 93.81 247 THR A CA 1
ATOM 1940 C C . THR A 1 247 ? 16.125 7.129 -1.5 1 93.81 247 THR A C 1
ATOM 1942 O O . THR A 1 247 ? 15.648 7.656 -2.506 1 93.81 247 THR A O 1
ATOM 1945 N N . ARG A 1 248 ? 17.094 7.637 -0.797 1 93.38 248 ARG A N 1
ATOM 1946 C CA . ARG A 1 248 ? 17.672 8.922 -1.161 1 93.38 248 ARG A CA 1
ATOM 1947 C C . ARG A 1 248 ? 18.375 8.844 -2.506 1 93.38 248 ARG A C 1
ATOM 1949 O O . ARG A 1 248 ? 18.359 9.797 -3.289 1 93.38 248 ARG A O 1
ATOM 1956 N N . ALA A 1 249 ? 19 7.695 -2.781 1 95.12 249 ALA A N 1
ATOM 1957 C CA . ALA A 1 249 ? 19.625 7.48 -4.086 1 95.12 249 ALA A CA 1
ATOM 1958 C C . ALA A 1 249 ? 18.578 7.496 -5.199 1 95.12 249 ALA A C 1
ATOM 1960 O O . ALA A 1 249 ? 18.812 8.055 -6.273 1 95.12 249 ALA A O 1
ATOM 1961 N N . ALA A 1 250 ? 17.438 6.871 -4.957 1 94.62 250 ALA A N 1
ATOM 1962 C CA . ALA A 1 250 ? 16.344 6.891 -5.934 1 94.62 250 ALA A CA 1
ATOM 1963 C C . ALA A 1 250 ? 15.859 8.312 -6.184 1 94.62 250 ALA A C 1
ATOM 1965 O O . ALA A 1 250 ? 15.547 8.68 -7.32 1 94.62 250 ALA A O 1
ATOM 1966 N N . GLU A 1 251 ? 15.797 9.055 -5.145 1 92.38 251 GLU A N 1
ATOM 1967 C CA . GLU A 1 251 ? 15.367 10.445 -5.262 1 92.38 251 GLU A CA 1
ATOM 1968 C C . GLU A 1 251 ? 16.344 11.258 -6.113 1 92.38 251 GLU A C 1
ATOM 1970 O O . GLU A 1 251 ? 15.938 12.172 -6.832 1 92.38 251 GLU A O 1
ATOM 1975 N N . CYS A 1 252 ? 17.609 10.906 -6.031 1 91.88 252 CYS A N 1
ATOM 1976 C CA . CYS A 1 252 ? 18.609 11.555 -6.867 1 91.88 252 CYS A CA 1
ATOM 1977 C C . CYS A 1 252 ? 18.344 11.297 -8.344 1 91.88 252 CYS A C 1
ATOM 1979 O O . CYS A 1 252 ? 18.531 12.188 -9.18 1 91.88 252 CYS A O 1
ATOM 1981 N N . LEU A 1 253 ? 17.906 10.102 -8.672 1 94.19 253 LEU A N 1
ATOM 1982 C CA . LEU A 1 253 ? 17.578 9.773 -10.055 1 94.19 253 LEU A CA 1
ATOM 1983 C C . LEU A 1 253 ? 16.406 10.609 -10.539 1 94.19 253 LEU A C 1
ATOM 1985 O O . LEU A 1 253 ? 16.422 11.125 -11.656 1 94.19 253 LEU A O 1
ATOM 1989 N N . VAL A 1 254 ? 15.398 10.742 -9.695 1 92.81 254 VAL A N 1
ATOM 1990 C CA . VAL A 1 254 ? 14.211 11.516 -10.062 1 92.81 254 VAL A CA 1
ATOM 1991 C C . VAL A 1 254 ? 14.586 12.984 -10.258 1 92.81 254 VAL A C 1
ATOM 1993 O O . VAL A 1 254 ? 14.148 13.617 -11.211 1 92.81 254 VAL A O 1
ATOM 1996 N N . ARG A 1 255 ? 15.367 13.492 -9.344 1 90.62 255 ARG A N 1
ATOM 1997 C CA . ARG A 1 255 ? 15.844 14.859 -9.477 1 90.62 255 ARG A CA 1
ATOM 1998 C C . ARG A 1 255 ? 16.562 15.062 -10.805 1 90.62 255 ARG A C 1
ATOM 2000 O O . ARG A 1 255 ? 16.328 16.062 -11.5 1 90.62 255 ARG A O 1
ATOM 2007 N N . ALA A 1 256 ? 17.453 14.125 -11.102 1 93.62 256 ALA A N 1
ATOM 2008 C CA . ALA A 1 256 ? 18.203 14.195 -12.352 1 93.62 256 ALA A CA 1
ATOM 2009 C C . ALA A 1 256 ? 17.266 14.203 -13.555 1 93.62 256 ALA A C 1
ATOM 2011 O O . ALA A 1 256 ? 17.5 14.938 -14.523 1 93.62 256 ALA A O 1
ATOM 2012 N N . MET A 1 257 ? 16.234 13.414 -13.508 1 93.62 257 MET A N 1
ATOM 2013 C CA . MET A 1 257 ? 15.273 13.352 -14.602 1 93.62 257 MET A CA 1
ATOM 2014 C C . MET A 1 257 ? 14.562 14.688 -14.773 1 93.62 257 MET A C 1
ATOM 2016 O O . MET A 1 257 ? 14.391 15.164 -15.898 1 93.62 257 MET A O 1
ATOM 2020 N N . PHE A 1 258 ? 14.18 15.289 -13.656 1 90.12 258 PHE A N 1
ATOM 2021 C CA . PHE A 1 258 ? 13.461 16.562 -13.727 1 90.12 258 PHE A CA 1
ATOM 2022 C C . PHE A 1 258 ? 14.352 17.656 -14.312 1 90.12 258 PHE A C 1
ATOM 2024 O O . PHE A 1 258 ? 13.891 18.453 -15.125 1 90.12 258 PHE A O 1
ATOM 2031 N N . VAL A 1 259 ? 15.586 17.641 -13.922 1 91.56 259 VAL A N 1
ATOM 2032 C CA . VAL A 1 259 ? 16.531 18.625 -14.453 1 91.56 259 VAL A CA 1
ATOM 2033 C C . VAL A 1 259 ? 16.719 18.406 -15.953 1 91.56 259 VAL A C 1
ATOM 2035 O O . VAL A 1 259 ? 16.688 19.359 -16.734 1 91.56 259 VAL A O 1
ATOM 2038 N N . ARG A 1 260 ? 16.891 17.172 -16.344 1 94.88 260 ARG A N 1
ATOM 2039 C CA . ARG A 1 260 ? 17.109 16.875 -17.75 1 94.88 260 ARG A CA 1
ATOM 2040 C C . ARG A 1 260 ? 15.883 17.219 -18.594 1 94.88 260 ARG A C 1
ATOM 2042 O O . ARG A 1 260 ? 16.016 17.75 -19.703 1 94.88 260 ARG A O 1
ATOM 2049 N N . VAL A 1 261 ? 14.719 16.938 -18.062 1 93.94 261 VAL A N 1
ATOM 2050 C CA . VAL A 1 261 ? 13.477 17.266 -18.75 1 93.94 261 VAL A CA 1
ATOM 2051 C C . VAL A 1 261 ? 13.398 18.781 -18.969 1 93.94 261 VAL A C 1
ATOM 2053 O O . VAL A 1 261 ? 13.039 19.234 -20.047 1 93.94 261 VAL A O 1
ATOM 2056 N N . ALA A 1 262 ? 13.711 19.531 -17.953 1 91.81 262 ALA A N 1
ATOM 2057 C CA . ALA A 1 262 ? 13.711 20.984 -18.062 1 91.81 262 ALA A CA 1
ATOM 2058 C C . ALA A 1 262 ? 14.664 21.453 -19.156 1 91.81 262 ALA A C 1
ATOM 2060 O O . ALA A 1 262 ? 14.32 22.328 -19.938 1 91.81 262 ALA A O 1
ATOM 2061 N N . GLU A 1 263 ? 15.812 20.844 -19.219 1 93.88 263 GLU A N 1
ATOM 2062 C CA . GLU A 1 263 ? 16.797 21.172 -20.234 1 93.88 263 GLU A CA 1
ATOM 2063 C C . GLU A 1 263 ? 16.25 20.906 -21.641 1 93.88 263 GLU A C 1
ATOM 2065 O O . GLU A 1 263 ? 16.359 21.734 -22.531 1 93.88 263 GLU A O 1
ATOM 2070 N N . LEU A 1 264 ? 15.656 19.781 -21.75 1 96.25 264 LEU A N 1
ATOM 2071 C CA . LEU A 1 264 ? 15.141 19.359 -23.047 1 96.25 264 LEU A CA 1
ATOM 2072 C C . LEU A 1 264 ? 14.008 20.266 -23.5 1 96.25 264 LEU A C 1
ATOM 2074 O O . LEU A 1 264 ? 13.906 20.578 -24.688 1 96.25 264 LEU A O 1
ATOM 2078 N N . ILE A 1 265 ? 13.203 20.641 -22.594 1 93.38 265 ILE A N 1
ATOM 2079 C CA . ILE A 1 265 ? 12.102 21.531 -22.922 1 93.38 265 ILE A CA 1
ATOM 2080 C C . ILE A 1 265 ? 12.648 22.891 -23.375 1 93.38 265 ILE A C 1
ATOM 2082 O O . ILE A 1 265 ? 12.188 23.453 -24.359 1 93.38 265 ILE A O 1
ATOM 2086 N N . ARG A 1 266 ? 13.562 23.391 -22.688 1 92.38 266 ARG A N 1
ATOM 2087 C CA . ARG A 1 266 ? 14.164 24.672 -23.031 1 92.38 266 ARG A CA 1
ATOM 2088 C C . ARG A 1 266 ? 14.844 24.625 -24.391 1 92.38 266 ARG A C 1
ATOM 2090 O O . ARG A 1 266 ? 14.859 25.609 -25.125 1 92.38 266 ARG A O 1
ATOM 2097 N N . GLU A 1 267 ? 15.312 23.438 -24.719 1 94.44 267 GLU A N 1
ATOM 2098 C CA . GLU A 1 267 ? 15.984 23.219 -26 1 94.44 267 GLU A CA 1
ATOM 2099 C C . GLU A 1 267 ? 14.977 22.969 -27.125 1 94.44 267 GLU A C 1
ATOM 2101 O O . GLU A 1 267 ? 15.344 22.938 -28.297 1 94.44 267 GLU A O 1
ATOM 2106 N N . GLY A 1 268 ? 13.75 22.781 -26.797 1 92.19 268 GLY A N 1
ATOM 2107 C CA . GLY A 1 268 ? 12.719 22.531 -27.797 1 92.19 268 GLY A CA 1
ATOM 2108 C C . GLY A 1 268 ? 12.641 21.062 -28.203 1 92.19 268 GLY A C 1
ATOM 2109 O O . GLY A 1 268 ? 12.031 20.734 -29.219 1 92.19 268 GLY A O 1
ATOM 2110 N N . THR A 1 269 ? 13.328 20.203 -27.438 1 91.31 269 THR A N 1
ATOM 2111 C CA . THR A 1 269 ? 13.367 18.781 -27.766 1 91.31 269 THR A CA 1
ATOM 2112 C C . THR A 1 269 ? 12.773 17.953 -26.625 1 91.31 269 THR A C 1
ATOM 2114 O O . THR A 1 269 ? 13.141 16.797 -26.422 1 91.31 269 THR A O 1
ATOM 2117 N N . GLY A 1 270 ? 11.93 18.578 -25.906 1 88.62 270 GLY A N 1
ATOM 2118 C CA . GLY A 1 270 ? 11.359 17.938 -24.75 1 88.62 270 GLY A CA 1
ATOM 2119 C C . GLY A 1 270 ? 10.68 16.609 -25.062 1 88.62 270 GLY A C 1
ATOM 2120 O O . GLY A 1 270 ? 10.32 16.359 -26.203 1 88.62 270 GLY A O 1
ATOM 2121 N N . PRO A 1 271 ? 10.648 15.766 -23.953 1 90.94 271 PRO A N 1
ATOM 2122 C CA . PRO A 1 271 ? 9.992 14.477 -24.188 1 90.94 271 PRO A CA 1
ATOM 2123 C C . PRO A 1 271 ? 8.547 14.633 -24.656 1 90.94 271 PRO A C 1
ATOM 2125 O O . PRO A 1 271 ? 7.961 15.711 -24.516 1 90.94 271 PRO A O 1
ATOM 2128 N N . SER A 1 272 ? 8.102 13.508 -25.266 1 81.12 272 SER A N 1
ATOM 2129 C CA . SER A 1 272 ? 6.77 13.516 -25.859 1 81.12 272 SER A CA 1
ATOM 2130 C C . SER A 1 272 ? 5.688 13.602 -24.781 1 81.12 272 SER A C 1
ATOM 2132 O O . SER A 1 272 ? 4.609 14.148 -25.031 1 81.12 272 SER A O 1
ATOM 2134 N N . VAL A 1 273 ? 5.988 13.07 -23.703 1 85.25 273 VAL A N 1
ATOM 2135 C CA . VAL A 1 273 ? 4.969 13.016 -22.656 1 85.25 273 VAL A CA 1
ATOM 2136 C C . VAL A 1 273 ? 5.434 13.797 -21.438 1 85.25 273 VAL A C 1
ATOM 2138 O O . VAL A 1 273 ? 6.27 13.32 -20.672 1 85.25 273 VAL A O 1
ATOM 2141 N N . VAL A 1 274 ? 4.887 14.984 -21.234 1 87.88 274 VAL A N 1
ATOM 2142 C CA . VAL A 1 274 ? 5.09 15.828 -20.062 1 87.88 274 VAL A CA 1
ATOM 2143 C C . VAL A 1 274 ? 3.783 16.516 -19.688 1 87.88 274 VAL A C 1
ATOM 2145 O O . VAL A 1 274 ? 3.27 17.344 -20.453 1 87.88 274 VAL A O 1
ATOM 2148 N N . PRO A 1 275 ? 3.299 16.141 -18.547 1 83.88 275 PRO A N 1
ATOM 2149 C CA . PRO A 1 275 ? 2.092 16.859 -18.125 1 83.88 275 PRO A CA 1
ATOM 2150 C C . PRO A 1 275 ? 2.295 18.375 -18.047 1 83.88 275 PRO A C 1
ATOM 2152 O O . PRO A 1 275 ? 3.389 18.828 -17.719 1 83.88 275 PRO A O 1
ATOM 2155 N N . HIS A 1 276 ? 1.217 19.078 -18.328 1 83.5 276 HIS A N 1
ATOM 2156 C CA . HIS A 1 276 ? 1.278 20.531 -18.344 1 83.5 276 HIS A CA 1
ATOM 2157 C C . HIS A 1 276 ? 1.806 21.062 -17.016 1 83.5 276 HIS A C 1
ATOM 2159 O O . HIS A 1 276 ? 2.635 21.984 -17 1 83.5 276 HIS A O 1
ATOM 2165 N N . ALA A 1 277 ? 1.324 20.516 -15.984 1 83.81 277 ALA A N 1
ATOM 2166 C CA . ALA A 1 277 ? 1.733 20.969 -14.656 1 83.81 277 ALA A CA 1
ATOM 2167 C C . ALA A 1 277 ? 3.225 20.75 -14.43 1 83.81 277 ALA A C 1
ATOM 2169 O O . ALA A 1 277 ? 3.91 21.594 -13.852 1 83.81 277 ALA A O 1
ATOM 2170 N N . MET A 1 278 ? 3.727 19.672 -14.914 1 84.25 278 MET A N 1
ATOM 2171 C CA . MET A 1 278 ? 5.145 19.375 -14.773 1 84.25 278 MET A CA 1
ATOM 2172 C C . MET A 1 278 ? 5.996 20.297 -15.625 1 84.25 278 MET A C 1
ATOM 2174 O O . MET A 1 278 ? 7.055 20.75 -15.195 1 84.25 278 MET A O 1
ATOM 2178 N N . ARG A 1 279 ? 5.512 20.516 -16.812 1 86.81 279 ARG A N 1
ATOM 2179 C CA . ARG A 1 279 ? 6.215 21.438 -17.688 1 86.81 279 ARG A CA 1
ATOM 2180 C C . ARG A 1 279 ? 6.371 22.812 -17.047 1 86.81 279 ARG A C 1
ATOM 2182 O O . ARG A 1 279 ? 7.469 23.375 -17.031 1 86.81 279 ARG A O 1
ATOM 2189 N N . ALA A 1 280 ? 5.273 23.281 -16.562 1 84.75 280 ALA A N 1
ATOM 2190 C CA . ALA A 1 280 ? 5.305 24.578 -15.898 1 84.75 280 ALA A CA 1
ATOM 2191 C C . ALA A 1 280 ? 6.246 24.562 -14.695 1 84.75 280 ALA A C 1
ATOM 2193 O O . ALA A 1 280 ? 7.023 25.5 -14.5 1 84.75 280 ALA A O 1
ATOM 2194 N N . ALA A 1 281 ? 6.238 23.531 -13.945 1 81.5 281 ALA A N 1
ATOM 2195 C CA . ALA A 1 281 ? 7.016 23.422 -12.719 1 81.5 281 ALA A CA 1
ATOM 2196 C C . ALA A 1 281 ? 8.516 23.375 -13.016 1 81.5 281 ALA A C 1
ATOM 2198 O O . ALA A 1 281 ? 9.305 24.062 -12.367 1 81.5 281 ALA A O 1
ATOM 2199 N N . VAL A 1 282 ? 8.844 22.625 -14.031 1 82.94 282 VAL A N 1
ATOM 2200 C CA . VAL A 1 282 ? 10.266 22.453 -14.32 1 82.94 282 VAL A CA 1
ATOM 2201 C C . VAL A 1 282 ? 10.812 23.75 -14.938 1 82.94 282 VAL A C 1
ATOM 2203 O O . VAL A 1 282 ? 12.008 24.031 -14.82 1 82.94 282 VAL A O 1
ATOM 2206 N N . LEU A 1 283 ? 9.938 24.516 -15.578 1 86.25 283 LEU A N 1
ATOM 2207 C CA . LEU A 1 283 ? 10.359 25.766 -16.219 1 86.25 283 LEU A CA 1
ATOM 2208 C C . LEU A 1 283 ? 10.266 26.938 -15.242 1 86.25 283 LEU A C 1
ATOM 2210 O O . LEU A 1 283 ? 10.672 28.047 -15.57 1 86.25 283 LEU A O 1
ATOM 2214 N N . GLY A 1 284 ? 9.719 26.688 -14.07 1 81.69 284 GLY A N 1
ATOM 2215 C CA . GLY A 1 284 ? 9.594 27.734 -13.07 1 81.69 284 GLY A CA 1
ATOM 2216 C C . GLY A 1 284 ? 8.422 28.656 -13.312 1 81.69 284 GLY A C 1
ATOM 2217 O O . GLY A 1 284 ? 8.438 29.812 -12.891 1 81.69 284 GLY A O 1
ATOM 2218 N N . GLU A 1 285 ? 7.512 28.172 -14.023 1 85.94 285 GLU A N 1
ATOM 2219 C CA . GLU A 1 285 ? 6.297 28.938 -14.289 1 85.94 285 GLU A CA 1
ATOM 2220 C C . GLU A 1 285 ? 5.27 28.75 -13.172 1 85.94 285 GLU A C 1
ATOM 2222 O O . GLU A 1 285 ? 5.281 27.719 -12.484 1 85.94 285 GLU A O 1
ATOM 2227 N N . PRO A 1 286 ? 4.508 29.828 -12.969 1 85.06 286 PRO A N 1
ATOM 2228 C CA . PRO A 1 286 ? 3.467 29.672 -11.953 1 85.06 286 PRO A CA 1
ATOM 2229 C C . PRO A 1 286 ? 2.494 28.547 -12.266 1 85.06 286 PRO A C 1
ATOM 2231 O O . PRO A 1 286 ? 2.111 28.359 -13.43 1 85.06 286 PRO A O 1
ATOM 2234 N N . LEU A 1 287 ? 2.244 27.859 -11.281 1 86.94 287 LEU A N 1
ATOM 2235 C CA . LEU A 1 287 ? 1.311 26.734 -11.398 1 86.94 287 LEU A CA 1
ATOM 2236 C C . LEU A 1 287 ? -0.027 27.078 -10.75 1 86.94 287 LEU A C 1
ATOM 2238 O O . LEU A 1 287 ? -0.073 27.484 -9.586 1 86.94 287 LEU A O 1
ATOM 2242 N N . SER A 1 288 ? -1.087 26.984 -11.562 1 90.5 288 SER A N 1
ATOM 2243 C CA . SER A 1 288 ? -2.41 27.172 -10.977 1 90.5 288 SER A CA 1
ATOM 2244 C C . SER A 1 288 ? -2.789 26 -10.086 1 90.5 288 SER A C 1
ATOM 2246 O O . SER A 1 288 ? -2.229 24.906 -10.219 1 90.5 288 SER A O 1
ATOM 2248 N N . LEU A 1 289 ? -3.727 26.266 -9.195 1 93.44 289 LEU A N 1
ATOM 2249 C CA . LEU A 1 289 ? -4.211 25.203 -8.305 1 93.44 289 LEU A CA 1
ATOM 2250 C C . LEU A 1 289 ? -4.816 24.062 -9.102 1 93.44 289 LEU A C 1
ATOM 2252 O O . LEU A 1 289 ? -4.578 22.891 -8.789 1 93.44 289 LEU A O 1
ATOM 2256 N N . GLU A 1 290 ? -5.527 24.375 -10.109 1 91.69 290 GLU A N 1
ATOM 2257 C CA . GLU A 1 290 ? -6.172 23.375 -10.945 1 91.69 290 GLU A CA 1
ATOM 2258 C C . GLU A 1 290 ? -5.141 22.438 -11.586 1 91.69 290 GLU A C 1
ATOM 2260 O O . GLU A 1 290 ? -5.305 21.219 -11.578 1 91.69 290 GLU A O 1
ATOM 2265 N N . ARG A 1 291 ? -4.141 23.016 -12.109 1 87.62 291 ARG A N 1
ATOM 2266 C CA . ARG A 1 291 ? -3.092 22.234 -12.758 1 87.62 291 ARG A CA 1
ATOM 2267 C C . ARG A 1 291 ? -2.293 21.438 -11.727 1 87.62 291 ARG A C 1
ATOM 2269 O O . ARG A 1 291 ? -1.89 20.297 -11.984 1 87.62 291 ARG A O 1
ATOM 2276 N N . TYR A 1 292 ? -2.059 22.078 -10.594 1 90.31 292 TYR A N 1
ATOM 2277 C CA . TYR A 1 292 ? -1.329 21.406 -9.531 1 90.31 292 TYR A CA 1
ATOM 2278 C C . TYR A 1 292 ? -2.055 20.141 -9.086 1 90.31 292 TYR A C 1
ATOM 2280 O O . TYR A 1 292 ? -1.428 19.109 -8.867 1 90.31 292 TYR A O 1
ATOM 2288 N N . LEU A 1 293 ? -3.354 20.188 -9.008 1 91.44 293 LEU A N 1
ATOM 2289 C CA . LEU A 1 293 ? -4.172 19.109 -8.484 1 91.44 293 LEU A CA 1
ATOM 2290 C C . LEU A 1 293 ? -4.27 17.969 -9.492 1 91.44 293 LEU A C 1
ATOM 2292 O O . LEU A 1 293 ? -4.738 16.875 -9.156 1 91.44 293 LEU A O 1
ATOM 2296 N N . GLU A 1 294 ? -3.74 18.156 -10.648 1 84.56 294 GLU A N 1
ATOM 2297 C CA . GLU A 1 294 ? -3.691 17.078 -11.648 1 84.56 294 GLU A CA 1
ATOM 2298 C C . GLU A 1 294 ? -2.518 16.141 -11.391 1 84.56 294 GLU A C 1
ATOM 2300 O O . GLU A 1 294 ? -2.492 15.023 -11.898 1 84.56 294 GLU A O 1
ATOM 2305 N N . LEU A 1 295 ? -1.64 16.625 -10.664 1 87.81 295 LEU A N 1
ATOM 2306 C CA . LEU A 1 295 ? -0.413 15.867 -10.461 1 87.81 295 LEU A CA 1
ATOM 2307 C C . LEU A 1 295 ? -0.58 14.859 -9.328 1 87.81 295 LEU A C 1
ATOM 2309 O O . LEU A 1 295 ? -1.171 15.172 -8.297 1 87.81 295 LEU A O 1
ATOM 2313 N N . ASP A 1 296 ? -0.178 13.688 -9.531 1 90.75 296 ASP A N 1
ATOM 2314 C CA . ASP A 1 296 ? -0.06 12.633 -8.523 1 90.75 296 ASP A CA 1
ATOM 2315 C C . ASP A 1 296 ? 1.052 11.656 -8.891 1 90.75 296 ASP A C 1
ATOM 2317 O O . ASP A 1 296 ? 1.758 11.844 -9.883 1 90.75 296 ASP A O 1
ATOM 2321 N N . ASP A 1 297 ? 1.28 10.664 -8.133 1 91.81 297 ASP A N 1
ATOM 2322 C CA . ASP A 1 297 ? 2.387 9.734 -8.344 1 91.81 297 ASP A CA 1
ATOM 2323 C C . ASP A 1 297 ? 2.195 8.93 -9.625 1 91.81 297 ASP A C 1
ATOM 2325 O O . ASP A 1 297 ? 3.166 8.625 -10.32 1 91.81 297 ASP A O 1
ATOM 2329 N N . ASN A 1 298 ? 0.983 8.609 -9.953 1 88.38 298 ASN A N 1
ATOM 2330 C CA . ASN A 1 298 ? 0.706 7.773 -11.117 1 88.38 298 ASN A CA 1
ATOM 2331 C C . ASN A 1 298 ? 1.092 8.477 -12.414 1 88.38 298 ASN A C 1
ATOM 2333 O O . ASN A 1 298 ? 1.611 7.848 -13.336 1 88.38 298 ASN A O 1
ATOM 2337 N N . ILE A 1 299 ? 0.85 9.742 -12.445 1 86.38 299 ILE A N 1
ATOM 2338 C CA . ILE A 1 299 ? 1.188 10.523 -13.625 1 86.38 299 ILE A CA 1
ATOM 2339 C C . ILE A 1 299 ? 2.703 10.555 -13.805 1 86.38 299 ILE A C 1
ATOM 2341 O O . ILE A 1 299 ? 3.205 10.383 -14.922 1 86.38 299 ILE A O 1
ATOM 2345 N N . LEU A 1 300 ? 3.385 10.734 -12.727 1 88.25 300 LEU A N 1
ATOM 2346 C CA . LEU A 1 300 ? 4.84 10.805 -12.812 1 88.25 300 LEU A CA 1
ATOM 2347 C C . LEU A 1 300 ? 5.426 9.445 -13.172 1 88.25 300 LEU A C 1
ATOM 2349 O O . LEU A 1 300 ? 6.371 9.359 -13.961 1 88.25 300 LEU A O 1
ATOM 2353 N N . VAL A 1 301 ? 4.902 8.438 -12.57 1 89.88 301 VAL A N 1
ATOM 2354 C CA . VAL A 1 301 ? 5.371 7.094 -12.867 1 89.88 301 VAL A CA 1
ATOM 2355 C C . VAL A 1 301 ? 5.125 6.773 -14.344 1 89.88 301 VAL A C 1
ATOM 2357 O O . VAL A 1 301 ? 5.969 6.164 -15.008 1 89.88 301 VAL A O 1
ATOM 2360 N N . HIS A 1 302 ? 3.994 7.215 -14.812 1 86.25 302 HIS A N 1
ATOM 2361 C CA . HIS A 1 302 ? 3.689 7.043 -16.219 1 86.25 302 HIS A CA 1
ATOM 2362 C C . HIS A 1 302 ? 4.691 7.789 -17.094 1 86.25 302 HIS A C 1
ATOM 2364 O O . HIS A 1 302 ? 5.188 7.246 -18.094 1 86.25 302 HIS A O 1
ATOM 2370 N N . CYS A 1 303 ? 4.934 8.992 -16.75 1 89.38 303 CYS A N 1
ATOM 2371 C CA . CYS A 1 303 ? 5.906 9.781 -17.484 1 89.38 303 CYS A CA 1
ATOM 2372 C C . CYS A 1 303 ? 7.266 9.086 -17.516 1 89.38 303 CYS A C 1
ATOM 2374 O O . CYS A 1 303 ? 7.895 8.984 -18.578 1 89.38 303 CYS A O 1
ATOM 2376 N N . ILE A 1 304 ? 7.66 8.609 -16.406 1 92 304 ILE A N 1
ATOM 2377 C CA . ILE A 1 304 ? 8.953 7.949 -16.297 1 92 304 ILE A CA 1
ATOM 2378 C C . ILE A 1 304 ? 8.977 6.715 -17.188 1 92 304 ILE A C 1
ATOM 2380 O O . ILE A 1 304 ? 9.984 6.434 -17.844 1 92 304 ILE A O 1
ATOM 2384 N N . GLY A 1 305 ? 7.855 5.996 -17.203 1 89.44 305 GLY A N 1
ATOM 2385 C CA . GLY A 1 305 ? 7.742 4.867 -18.125 1 89.44 305 GLY A CA 1
ATOM 2386 C C . GLY A 1 305 ? 7.91 5.258 -19.578 1 89.44 305 GLY A C 1
ATOM 2387 O O . GLY A 1 305 ? 8.586 4.559 -20.328 1 89.44 305 GLY A O 1
ATOM 2388 N N . GLU A 1 306 ? 7.371 6.383 -19.938 1 89.06 306 GLU A N 1
ATOM 2389 C CA . GLU A 1 306 ? 7.484 6.887 -21.297 1 89.06 306 GLU A CA 1
ATOM 2390 C C . GLU A 1 306 ? 8.898 7.387 -21.578 1 89.06 306 GLU A C 1
ATOM 2392 O O . GLU A 1 306 ? 9.406 7.223 -22.688 1 89.06 306 GLU A O 1
ATOM 2397 N N . TRP A 1 307 ? 9.484 7.969 -20.594 1 94.56 307 TRP A N 1
ATOM 2398 C CA . TRP A 1 307 ? 10.805 8.57 -20.766 1 94.56 307 TRP A CA 1
ATOM 2399 C C . TRP A 1 307 ? 11.867 7.504 -20.984 1 94.56 307 TRP A C 1
ATOM 2401 O O . TRP A 1 307 ? 12.945 7.789 -21.5 1 94.56 307 TRP A O 1
ATOM 2411 N N . GLU A 1 308 ? 11.617 6.301 -20.469 1 93 308 GLU A N 1
ATOM 2412 C CA . GLU A 1 308 ? 12.547 5.199 -20.703 1 93 308 GLU A CA 1
ATOM 2413 C C . GLU A 1 308 ? 12.781 4.969 -22.188 1 93 308 GLU A C 1
ATOM 2415 O O . GLU A 1 308 ? 13.844 4.496 -22.594 1 93 308 GLU A O 1
ATOM 2420 N N . ARG A 1 309 ? 11.844 5.414 -23.062 1 90.5 309 ARG A N 1
ATOM 2421 C CA . ARG A 1 309 ? 11.93 5.223 -24.516 1 90.5 309 ARG A CA 1
ATOM 2422 C C . ARG A 1 309 ? 12.172 6.547 -25.219 1 90.5 309 ARG A C 1
ATOM 2424 O O . ARG A 1 309 ? 11.977 6.648 -26.438 1 90.5 309 ARG A O 1
ATOM 2431 N N . ASP A 1 310 ? 12.516 7.477 -24.5 1 94.06 310 ASP A N 1
ATOM 2432 C CA . ASP A 1 310 ? 12.742 8.797 -25.078 1 94.06 310 ASP A CA 1
ATOM 2433 C C . ASP A 1 310 ? 13.953 8.773 -26.016 1 94.06 310 ASP A C 1
ATOM 2435 O O . ASP A 1 310 ? 14.828 7.922 -25.891 1 94.06 310 ASP A O 1
ATOM 2439 N N . ARG A 1 311 ? 13.984 9.703 -27 1 94.75 311 ARG A N 1
ATOM 2440 C CA . ARG A 1 311 ? 15.094 9.82 -27.938 1 94.75 311 ARG A CA 1
ATOM 2441 C C . ARG A 1 311 ? 16.359 10.305 -27.234 1 94.75 311 ARG A C 1
ATOM 2443 O O . ARG A 1 311 ? 17.469 10 -27.672 1 94.75 311 ARG A O 1
ATOM 2450 N N . ASP A 1 312 ? 16.172 11.055 -26.172 1 96.62 312 ASP A N 1
ATOM 2451 C CA . ASP A 1 312 ? 17.328 11.5 -25.406 1 96.62 312 ASP A CA 1
ATOM 2452 C C . ASP A 1 312 ? 17.906 10.352 -24.578 1 96.62 312 ASP A C 1
ATOM 2454 O O . ASP A 1 312 ? 17.25 9.852 -23.656 1 96.62 312 ASP A O 1
ATOM 2458 N N . ALA A 1 313 ? 19.125 10.086 -24.812 1 96.12 313 ALA A N 1
ATOM 2459 C CA . ALA A 1 313 ? 19.75 8.906 -24.219 1 96.12 313 ALA A CA 1
ATOM 2460 C C . ALA A 1 313 ? 19.938 9.078 -22.719 1 96.12 313 ALA A C 1
ATOM 2462 O O . ALA A 1 313 ? 19.859 8.109 -21.953 1 96.12 313 ALA A O 1
ATOM 2463 N N . VAL A 1 314 ? 20.219 10.297 -22.312 1 96.81 314 VAL A N 1
ATOM 2464 C CA . VAL A 1 314 ? 20.438 10.555 -20.891 1 96.81 314 VAL A CA 1
ATOM 2465 C C . VAL A 1 314 ? 19.141 10.359 -20.109 1 96.81 314 VAL A C 1
ATOM 2467 O O . VAL A 1 314 ? 19.109 9.633 -19.125 1 96.81 314 VAL A O 1
ATOM 2470 N N . LEU A 1 315 ? 18.094 10.969 -20.594 1 97.25 315 LEU A N 1
ATOM 2471 C CA . LEU A 1 315 ? 16.797 10.852 -19.938 1 97.25 315 LEU A CA 1
ATOM 2472 C C . LEU A 1 315 ? 16.312 9.406 -19.938 1 97.25 315 LEU A C 1
ATOM 2474 O O . LEU A 1 315 ? 15.82 8.914 -18.922 1 97.25 315 LEU A O 1
ATOM 2478 N N . ALA A 1 316 ? 16.516 8.742 -21.062 1 97.38 316 ALA A N 1
ATOM 2479 C CA . ALA A 1 316 ? 16.094 7.352 -21.188 1 97.38 316 ALA A CA 1
ATOM 2480 C C . ALA A 1 316 ? 16.844 6.461 -20.203 1 97.38 316 ALA A C 1
ATOM 2482 O O . ALA A 1 316 ? 16.25 5.57 -19.578 1 97.38 316 ALA A O 1
ATOM 2483 N N . ASP A 1 317 ? 18.062 6.746 -20.016 1 96.69 317 ASP A N 1
ATOM 2484 C CA . ASP A 1 317 ? 18.875 5.949 -19.109 1 96.69 317 ASP A CA 1
ATOM 2485 C C . ASP A 1 317 ? 18.469 6.172 -17.656 1 96.69 317 ASP A C 1
ATOM 2487 O O . ASP A 1 317 ? 18.375 5.223 -16.891 1 96.69 317 ASP A O 1
ATOM 2491 N N . LEU A 1 318 ? 18.266 7.41 -17.312 1 96.88 318 LEU A N 1
ATOM 2492 C CA . LEU A 1 318 ? 17.859 7.734 -15.945 1 96.88 318 LEU A CA 1
ATOM 2493 C C . LEU A 1 318 ? 16.531 7.066 -15.609 1 96.88 318 LEU A C 1
ATOM 2495 O O . LEU A 1 318 ? 16.375 6.492 -14.531 1 96.88 318 LEU A O 1
ATOM 2499 N N . ALA A 1 319 ? 15.602 7.133 -16.516 1 95.75 319 ALA A N 1
ATOM 2500 C CA . ALA A 1 319 ? 14.281 6.523 -16.344 1 95.75 319 ALA A CA 1
ATOM 2501 C C . ALA A 1 319 ? 14.398 5.008 -16.203 1 95.75 319 ALA A C 1
ATOM 2503 O O . ALA A 1 319 ? 13.781 4.414 -15.312 1 95.75 319 ALA A O 1
ATOM 2504 N N . ARG A 1 320 ? 15.203 4.43 -17.031 1 93.88 320 ARG A N 1
ATOM 2505 C CA . ARG A 1 320 ? 15.406 2.984 -17 1 93.88 320 ARG A CA 1
ATOM 2506 C C . ARG A 1 320 ? 15.992 2.541 -15.672 1 93.88 320 ARG A C 1
ATOM 2508 O O . ARG A 1 320 ? 15.562 1.539 -15.102 1 93.88 320 ARG A O 1
ATOM 2515 N N . ARG A 1 321 ? 16.953 3.289 -15.18 1 94.69 321 ARG A N 1
ATOM 2516 C CA . ARG A 1 321 ? 17.609 2.957 -13.922 1 94.69 321 ARG A CA 1
ATOM 2517 C C . ARG A 1 321 ? 16.625 2.945 -12.766 1 94.69 321 ARG A C 1
ATOM 2519 O O . ARG A 1 321 ? 16.656 2.049 -11.922 1 94.69 321 ARG A O 1
ATOM 2526 N N . LEU A 1 322 ? 15.781 3.92 -12.742 1 94.19 322 LEU A N 1
ATOM 2527 C CA . LEU A 1 322 ? 14.797 3.969 -11.664 1 94.19 322 LEU A CA 1
ATOM 2528 C C . LEU A 1 322 ? 13.805 2.812 -11.773 1 94.19 322 LEU A C 1
ATOM 2530 O O . LEU A 1 322 ? 13.492 2.158 -10.781 1 94.19 322 LEU A O 1
ATOM 2534 N N . ARG A 1 323 ? 13.336 2.525 -12.969 1 90.31 323 ARG A N 1
ATOM 2535 C CA . ARG A 1 323 ? 12.305 1.514 -13.195 1 90.31 323 ARG A CA 1
ATOM 2536 C C . ARG A 1 323 ? 12.844 0.115 -12.922 1 90.31 323 ARG A C 1
ATOM 2538 O O . ARG A 1 323 ? 12.102 -0.773 -12.5 1 90.31 323 ARG A O 1
ATOM 2545 N N . ARG A 1 324 ? 14.148 -0.003 -13.109 1 87.19 324 ARG A N 1
ATOM 2546 C CA . ARG A 1 324 ? 14.773 -1.31 -12.906 1 87.19 324 ARG A CA 1
ATOM 2547 C C . ARG A 1 324 ? 15.484 -1.372 -11.562 1 87.19 324 ARG A C 1
ATOM 2549 O O . ARG A 1 324 ? 16.188 -2.34 -11.273 1 87.19 324 ARG A O 1
ATOM 2556 N N . ARG A 1 325 ? 15.391 -0.376 -10.812 1 91.44 325 ARG A N 1
ATOM 2557 C CA . ARG A 1 325 ? 16 -0.235 -9.492 1 91.44 325 ARG A CA 1
ATOM 2558 C C . ARG A 1 325 ? 17.516 -0.346 -9.57 1 91.44 325 ARG A C 1
ATOM 2560 O O . ARG A 1 325 ? 18.141 -0.997 -8.727 1 91.44 325 ARG A O 1
ATOM 2567 N N . GLU A 1 326 ? 18.047 0.116 -10.664 1 93.19 326 GLU A N 1
ATOM 2568 C CA . GLU A 1 326 ? 19.484 0.293 -10.742 1 93.19 326 GLU A CA 1
ATOM 2569 C C . GLU A 1 326 ? 19.922 1.63 -10.141 1 93.19 326 GLU A C 1
ATOM 2571 O O . GLU A 1 326 ? 20.266 2.561 -10.875 1 93.19 326 GLU A O 1
ATOM 2576 N N . LEU A 1 327 ? 20.031 1.646 -8.836 1 95.12 327 LEU A N 1
ATOM 2577 C CA . LEU A 1 327 ? 20.188 2.898 -8.109 1 95.12 327 LEU A CA 1
ATOM 2578 C C . LEU A 1 327 ? 21.656 3.311 -8.07 1 95.12 327 LEU A C 1
ATOM 2580 O O . LEU A 1 327 ? 22.547 2.459 -8.133 1 95.12 327 LEU A O 1
ATOM 2584 N N . PRO A 1 328 ? 21.891 4.609 -7.957 1 96.62 328 PRO A N 1
ATOM 2585 C CA . PRO A 1 328 ? 23.25 5.094 -7.727 1 96.62 328 PRO A CA 1
ATOM 2586 C C . PRO A 1 328 ? 23.859 4.527 -6.449 1 96.62 328 PRO A C 1
ATOM 2588 O O . PRO A 1 328 ? 23.141 4.07 -5.559 1 96.62 328 PRO A O 1
ATOM 2591 N N . LYS A 1 329 ? 25.188 4.5 -6.461 1 96.69 329 LYS A N 1
ATOM 2592 C CA . LYS A 1 329 ? 25.906 4.078 -5.258 1 96.69 329 LYS A CA 1
ATOM 2593 C C . LYS A 1 329 ? 26.125 5.258 -4.316 1 96.69 329 LYS A C 1
ATOM 2595 O O . LYS A 1 329 ? 26.109 6.414 -4.738 1 96.69 329 LYS A O 1
ATOM 2600 N N . THR A 1 330 ? 26.203 4.934 -3.078 1 96.5 330 THR A N 1
ATOM 2601 C CA . THR A 1 330 ? 26.438 5.973 -2.082 1 96.5 330 THR A CA 1
ATOM 2602 C C . THR A 1 330 ? 27.609 5.609 -1.181 1 96.5 330 THR A C 1
ATOM 2604 O O . THR A 1 330 ? 27.875 4.43 -0.952 1 96.5 330 THR A O 1
ATOM 2607 N N . VAL A 1 331 ? 28.359 6.582 -0.734 1 96.12 331 VAL A N 1
ATOM 2608 C CA . VAL A 1 331 ? 29.422 6.406 0.238 1 96.12 331 VAL A CA 1
ATOM 2609 C C . VAL A 1 331 ? 29.266 7.406 1.38 1 96.12 331 VAL A C 1
ATOM 2611 O O . VAL A 1 331 ? 29.016 8.594 1.146 1 96.12 331 VAL A O 1
ATOM 2614 N N . PRO A 1 332 ? 29.297 6.863 2.613 1 95.94 332 PRO A N 1
ATOM 2615 C CA . PRO A 1 332 ? 29.219 7.805 3.734 1 95.94 332 PRO A CA 1
ATOM 2616 C C . PRO A 1 332 ? 30.453 8.695 3.838 1 95.94 332 PRO A C 1
ATOM 2618 O O . PRO A 1 332 ? 31.562 8.25 3.559 1 95.94 332 PRO A O 1
ATOM 2621 N N . LEU A 1 333 ? 30.25 9.891 4.188 1 97 333 LEU A N 1
ATOM 2622 C CA . LEU A 1 333 ? 31.312 10.852 4.434 1 97 333 LEU A CA 1
ATOM 2623 C C . LEU A 1 333 ? 31.375 11.227 5.914 1 97 333 LEU A C 1
ATOM 2625 O O . LEU A 1 333 ? 30.453 10.938 6.672 1 97 333 LEU A O 1
ATOM 2629 N N . PRO A 1 334 ? 32.531 11.766 6.305 1 95.81 334 PRO A N 1
ATOM 2630 C CA . PRO A 1 334 ? 32.656 12.117 7.723 1 95.81 334 PRO A CA 1
ATOM 2631 C C . PRO A 1 334 ? 31.547 13.062 8.195 1 95.81 334 PRO A C 1
ATOM 2633 O O . PRO A 1 334 ? 31.172 13.992 7.473 1 95.81 334 PRO A O 1
ATOM 2636 N N . ASP A 1 335 ? 31.016 12.812 9.406 1 94 335 ASP A N 1
ATOM 2637 C CA . ASP A 1 335 ? 29.891 13.586 9.891 1 94 335 ASP A CA 1
ATOM 2638 C C . ASP A 1 335 ? 30.297 14.516 11.023 1 94 335 ASP A C 1
ATOM 2640 O O . ASP A 1 335 ? 29.453 15.102 11.695 1 94 335 ASP A O 1
ATOM 2644 N N . GLU A 1 336 ? 31.562 14.664 11.258 1 92.75 336 GLU A N 1
ATOM 2645 C CA . GLU A 1 336 ? 32.062 15.594 12.266 1 92.75 336 GLU A CA 1
ATOM 2646 C C . GLU A 1 336 ? 31.891 17.047 11.82 1 92.75 336 GLU A C 1
ATOM 2648 O O . GLU A 1 336 ? 32.062 17.359 10.641 1 92.75 336 GLU A O 1
ATOM 2653 N N . PRO A 1 337 ? 31.672 17.906 12.828 1 90.62 337 PRO A N 1
ATOM 2654 C CA . PRO A 1 337 ? 31.594 19.328 12.477 1 90.62 337 PRO A CA 1
ATOM 2655 C C . PRO A 1 337 ? 32.844 19.844 11.781 1 90.62 337 PRO A C 1
ATOM 2657 O O . PRO A 1 337 ? 33.969 19.484 12.172 1 90.62 337 PRO A O 1
ATOM 2660 N N . GLY A 1 338 ? 32.688 20.547 10.727 1 92.12 338 GLY A N 1
ATOM 2661 C CA . GLY A 1 338 ? 33.844 21.125 10.023 1 92.12 338 GLY A CA 1
ATOM 2662 C C . GLY A 1 338 ? 34.312 20.266 8.859 1 92.12 338 GLY A C 1
ATOM 2663 O O . GLY A 1 338 ? 35.25 20.641 8.156 1 92.12 338 GLY A O 1
ATOM 2664 N N . SER A 1 339 ? 33.594 19.203 8.633 1 94.5 339 SER A N 1
ATOM 2665 C CA . SER A 1 339 ? 34.031 18.281 7.594 1 94.5 339 SER A CA 1
ATOM 2666 C C . SER A 1 339 ? 33.5 18.688 6.227 1 94.5 339 SER A C 1
ATOM 2668 O O . SER A 1 339 ? 33.719 17.984 5.238 1 94.5 339 SER A O 1
ATOM 2670 N N . GLU A 1 340 ? 32.906 19.797 6.121 1 95.69 340 GLU A N 1
ATOM 2671 C CA . GLU A 1 340 ? 32.25 20.234 4.895 1 95.69 340 GLU A CA 1
ATOM 2672 C C . GLU A 1 340 ? 33.25 20.359 3.744 1 95.69 340 GLU A C 1
ATOM 2674 O O . GLU A 1 340 ? 32.938 19.984 2.609 1 95.69 340 GLU A O 1
ATOM 2679 N N . PRO A 1 341 ? 34.469 20.844 4.02 1 96 341 PRO A N 1
ATOM 2680 C CA . PRO A 1 341 ? 35.438 20.906 2.924 1 96 341 PRO A CA 1
ATOM 2681 C C . PRO A 1 341 ? 35.75 19.531 2.342 1 96 341 PRO A C 1
ATOM 2683 O O . PRO A 1 341 ? 36 19.406 1.138 1 96 341 PRO A O 1
ATOM 2686 N N . ILE A 1 342 ? 35.719 18.547 3.217 1 96.31 342 ILE A N 1
ATOM 2687 C CA . ILE A 1 342 ? 35.969 17.188 2.777 1 96.31 342 ILE A CA 1
ATOM 2688 C C . ILE A 1 342 ? 34.844 16.719 1.878 1 96.31 342 ILE A C 1
ATOM 2690 O O . ILE A 1 342 ? 35.062 16.016 0.882 1 96.31 342 ILE A O 1
ATOM 2694 N N . TRP A 1 343 ? 33.594 17.094 2.25 1 97.25 343 TRP A N 1
ATOM 2695 C CA . TRP A 1 343 ? 32.438 16.719 1.441 1 97.25 343 TRP A CA 1
ATOM 2696 C C . TRP A 1 343 ? 32.562 17.266 0.024 1 97.25 343 TRP A C 1
ATOM 2698 O O . TRP A 1 343 ? 32.344 16.547 -0.95 1 97.25 343 TRP A O 1
ATOM 2708 N N . GLU A 1 344 ? 33 18.5 -0.014 1 96.88 344 GLU A N 1
ATOM 2709 C CA . GLU A 1 344 ? 33.094 19.188 -1.3 1 96.88 344 GLU A CA 1
ATOM 2710 C C . GLU A 1 344 ? 34.219 18.609 -2.15 1 96.88 344 GLU A C 1
ATOM 2712 O O . GLU A 1 344 ? 34.094 18.516 -3.373 1 96.88 344 GLU A O 1
ATOM 2717 N N . GLU A 1 345 ? 35.25 18.328 -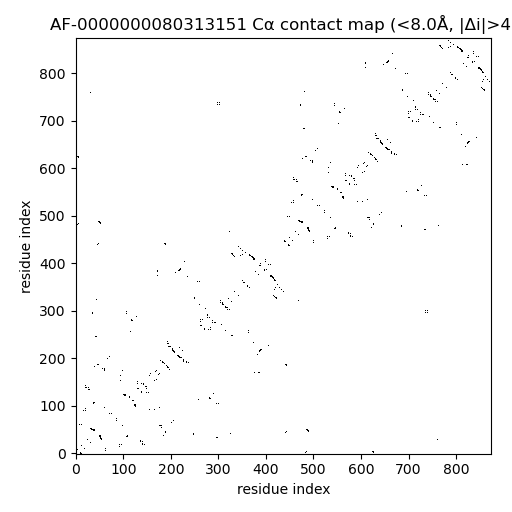1.492 1 97.44 345 GLU A N 1
ATOM 2718 C CA . GLU A 1 345 ? 36.344 17.719 -2.219 1 97.44 345 GLU A CA 1
ATOM 2719 C C . GLU A 1 345 ? 35.969 16.344 -2.775 1 97.44 345 GLU A C 1
ATOM 2721 O O . GLU A 1 345 ? 36.281 16.016 -3.916 1 97.44 345 GLU A O 1
ATOM 2726 N N . ALA A 1 346 ? 35.312 15.578 -1.964 1 97.44 346 ALA A N 1
ATOM 2727 C CA . ALA A 1 346 ? 34.844 14.266 -2.41 1 97.44 346 ALA A CA 1
ATOM 2728 C C . ALA A 1 346 ? 33.875 14.406 -3.604 1 97.44 346 ALA A C 1
ATOM 2730 O O . ALA A 1 346 ? 34 13.656 -4.578 1 97.44 346 ALA A O 1
ATOM 2731 N N . ARG A 1 347 ? 33 15.328 -3.457 1 97.81 347 ARG A N 1
ATOM 2732 C CA . ARG A 1 347 ? 32.062 15.586 -4.539 1 97.81 347 ARG A CA 1
ATOM 2733 C C . ARG A 1 347 ? 32.781 15.984 -5.82 1 97.81 347 ARG A C 1
ATOM 2735 O O . ARG A 1 347 ? 32.469 15.484 -6.902 1 97.81 347 ARG A O 1
ATOM 2742 N N . ARG A 1 348 ? 33.75 16.844 -5.723 1 97.62 348 ARG A N 1
ATOM 2743 C CA . ARG A 1 348 ? 34.531 17.312 -6.867 1 97.62 348 ARG A CA 1
ATOM 2744 C C . ARG A 1 348 ? 35.25 16.172 -7.535 1 97.62 348 ARG A C 1
ATOM 2746 O O . ARG A 1 348 ? 35.25 16.031 -8.758 1 97.62 348 ARG A O 1
ATOM 2753 N N . ARG A 1 349 ? 35.875 15.398 -6.758 1 97.81 349 ARG A N 1
ATOM 2754 C CA . ARG A 1 349 ? 36.594 14.266 -7.285 1 97.81 349 ARG A CA 1
ATOM 2755 C C . ARG A 1 349 ? 35.688 13.273 -7.98 1 97.81 349 ARG A C 1
ATOM 2757 O O . ARG A 1 349 ? 36 12.766 -9.055 1 97.81 349 ARG A O 1
ATOM 2764 N N . ALA A 1 350 ? 34.625 13 -7.32 1 98.12 350 ALA A N 1
ATOM 2765 C CA . ALA A 1 350 ? 33.625 12.086 -7.918 1 98.12 350 ALA A CA 1
ATOM 2766 C C . ALA A 1 350 ? 33.094 12.633 -9.242 1 98.12 350 ALA A C 1
ATOM 2768 O O . ALA A 1 350 ? 32.906 11.875 -10.188 1 98.12 350 ALA A O 1
ATOM 2769 N N . ALA A 1 351 ? 32.906 13.93 -9.25 1 98.19 351 ALA A N 1
ATOM 2770 C CA . ALA A 1 351 ? 32.438 14.57 -10.469 1 98.19 351 ALA A CA 1
ATOM 2771 C C . ALA A 1 351 ? 33.438 14.438 -11.594 1 98.19 351 ALA A C 1
ATOM 2773 O O . ALA A 1 351 ? 33.094 14.125 -12.734 1 98.19 351 ALA A O 1
ATOM 2774 N N . GLU A 1 352 ? 34.656 14.617 -11.266 1 98 352 GLU A N 1
ATOM 2775 C CA . GLU A 1 352 ? 35.75 14.508 -12.258 1 98 352 GLU A CA 1
ATOM 2776 C C . GLU A 1 352 ? 35.812 13.086 -12.812 1 98 352 GLU A C 1
ATOM 2778 O O . GLU A 1 352 ? 35.938 12.898 -14.031 1 98 352 GLU A O 1
ATOM 2783 N N . ILE A 1 353 ? 35.75 12.203 -11.938 1 98.19 353 ILE A N 1
ATOM 2784 C CA . ILE A 1 353 ? 35.844 10.797 -12.328 1 98.19 353 ILE A CA 1
ATOM 2785 C C . ILE A 1 353 ? 34.656 10.438 -13.219 1 98.19 353 ILE A C 1
ATOM 2787 O O . ILE A 1 353 ? 34.812 9.758 -14.234 1 98.19 353 ILE A O 1
ATOM 2791 N N . THR A 1 354 ? 33.5 10.898 -12.852 1 97.69 354 THR A N 1
ATOM 2792 C CA . THR A 1 354 ? 32.281 10.609 -13.586 1 97.69 354 THR A CA 1
ATOM 2793 C C . THR A 1 354 ? 32.312 11.242 -14.977 1 97.69 354 THR A C 1
ATOM 2795 O O . THR A 1 354 ? 31.953 10.594 -15.961 1 97.69 354 THR A O 1
ATOM 2798 N N . GLU A 1 355 ? 32.844 12.398 -15.039 1 97.56 355 GLU A N 1
ATOM 2799 C CA . GLU A 1 355 ? 32.938 13.109 -16.312 1 97.56 355 GLU A CA 1
ATOM 2800 C C . GLU A 1 355 ? 33.938 12.43 -17.25 1 97.56 355 GLU A C 1
ATOM 2802 O O . GLU A 1 355 ? 33.719 12.383 -18.469 1 97.56 355 GLU A O 1
ATOM 2807 N N . ARG A 1 356 ? 34.938 11.898 -16.703 1 96.81 356 ARG A N 1
ATOM 2808 C CA . ARG A 1 356 ? 35.938 11.203 -17.5 1 96.81 356 ARG A CA 1
ATOM 2809 C C . ARG A 1 356 ? 35.344 9.977 -18.172 1 96.81 356 ARG A C 1
ATOM 2811 O O . ARG A 1 356 ? 35.844 9.555 -19.234 1 96.81 356 ARG A O 1
ATOM 2818 N N . ARG A 1 357 ? 34.312 9.508 -17.594 1 95.44 357 ARG A N 1
ATOM 2819 C CA . ARG A 1 357 ? 33.625 8.328 -18.156 1 95.44 357 ARG A CA 1
ATOM 2820 C C . ARG A 1 357 ? 32.531 8.734 -19.125 1 95.44 357 ARG A C 1
ATOM 2822 O O . ARG A 1 357 ? 31.781 7.891 -19.594 1 95.44 357 ARG A O 1
ATOM 2829 N N . GLY A 1 358 ? 32.375 10.055 -19.344 1 94.69 358 GLY A N 1
ATOM 2830 C CA . GLY A 1 358 ? 31.391 10.539 -20.281 1 94.69 358 GLY A CA 1
ATOM 2831 C C . GLY A 1 358 ? 30 10.625 -19.688 1 94.69 358 GLY A C 1
ATOM 2832 O O . GLY A 1 358 ? 29 10.672 -20.406 1 94.69 358 GLY A O 1
ATOM 2833 N N . ILE A 1 359 ? 29.906 10.578 -18.406 1 96.19 359 ILE A N 1
ATOM 2834 C CA . ILE A 1 359 ? 28.625 10.664 -17.719 1 96.19 359 ILE A CA 1
ATOM 2835 C C . ILE A 1 359 ? 28.422 12.078 -17.172 1 96.19 359 ILE A C 1
ATOM 2837 O O . ILE A 1 359 ? 29.359 12.711 -16.703 1 96.19 359 ILE A O 1
ATOM 2841 N N . ARG A 1 360 ? 27.25 12.57 -17.266 1 96.19 360 ARG A N 1
ATOM 2842 C CA . ARG A 1 360 ? 26.922 13.906 -16.781 1 96.19 360 ARG A CA 1
ATOM 2843 C C . ARG A 1 360 ? 26.984 13.969 -15.258 1 96.19 360 ARG A C 1
ATOM 2845 O O . ARG A 1 360 ? 25.984 13.688 -14.578 1 96.19 360 ARG A O 1
ATOM 2852 N N . ALA A 1 361 ? 28.031 14.492 -14.75 1 96.75 361 ALA A N 1
ATOM 2853 C CA . ALA A 1 361 ? 28.234 14.562 -13.312 1 96.75 361 ALA A CA 1
ATOM 2854 C C . ALA A 1 361 ? 27.25 15.523 -12.656 1 96.75 361 ALA A C 1
ATOM 2856 O O . ALA A 1 361 ? 26.828 15.305 -11.516 1 96.75 361 ALA A O 1
ATOM 2857 N N . ASP A 1 362 ? 26.875 16.562 -13.336 1 95.25 362 ASP A N 1
ATOM 2858 C CA . ASP A 1 362 ? 25.969 17.562 -12.789 1 95.25 362 ASP A CA 1
ATOM 2859 C C . ASP A 1 362 ? 24.594 16.969 -12.5 1 95.25 362 ASP A C 1
ATOM 2861 O O . ASP A 1 362 ? 23.844 17.484 -11.672 1 95.25 362 ASP A O 1
ATOM 2865 N N . LEU A 1 363 ? 24.312 15.812 -13.156 1 95 363 LEU A N 1
ATOM 2866 C CA . LEU A 1 363 ? 23.031 15.156 -12.977 1 95 363 LEU A CA 1
ATOM 2867 C C . LEU A 1 363 ? 23.141 13.984 -12.008 1 95 363 LEU A C 1
ATOM 2869 O O . LEU A 1 363 ? 22.156 13.578 -11.398 1 95 363 LEU A O 1
ATOM 2873 N N . GLN A 1 364 ? 24.359 13.477 -11.914 1 96.38 364 GLN A N 1
ATOM 2874 C CA . GLN A 1 364 ? 24.375 12.141 -11.328 1 96.38 364 GLN A CA 1
ATOM 2875 C C . GLN A 1 364 ? 25.297 12.078 -10.117 1 96.38 364 GLN A C 1
ATOM 2877 O O . GLN A 1 364 ? 25.406 11.039 -9.461 1 96.38 364 GLN A O 1
ATOM 2882 N N . VAL A 1 365 ? 26.016 13.141 -9.805 1 97.38 365 VAL A N 1
ATOM 2883 C CA . VAL A 1 365 ? 26.812 13.227 -8.586 1 97.38 365 VAL A CA 1
ATOM 2884 C C . VAL A 1 365 ? 26.172 14.227 -7.625 1 97.38 365 VAL A C 1
ATOM 2886 O O . VAL A 1 365 ? 26 15.398 -7.961 1 97.38 365 VAL A O 1
ATOM 2889 N N . PHE A 1 366 ? 25.828 13.695 -6.449 1 94.94 366 PHE A N 1
ATOM 2890 C CA . PHE A 1 366 ? 25.109 14.539 -5.508 1 94.94 366 PHE A CA 1
ATOM 2891 C C . PHE A 1 366 ? 25.625 14.336 -4.09 1 94.94 366 PHE A C 1
ATOM 2893 O O . PHE A 1 366 ? 25.906 13.211 -3.684 1 94.94 366 PHE A O 1
ATOM 2900 N N . LEU A 1 367 ? 25.812 15.438 -3.459 1 95.62 367 LEU A N 1
ATOM 2901 C CA . LEU A 1 367 ? 26.047 15.391 -2.02 1 95.62 367 LEU A CA 1
ATOM 2902 C C . LEU A 1 367 ? 24.719 15.391 -1.256 1 95.62 367 LEU A C 1
ATOM 2904 O O . LEU A 1 367 ? 24 16.391 -1.254 1 95.62 367 LEU A O 1
ATOM 2908 N N . ASP A 1 368 ? 24.406 14.266 -0.685 1 93.38 368 ASP A N 1
ATOM 2909 C CA . ASP A 1 368 ? 23.172 14.102 0.089 1 93.38 368 ASP A CA 1
ATOM 2910 C C . ASP A 1 368 ? 23.453 14.234 1.586 1 93.38 368 ASP A C 1
ATOM 2912 O O . ASP A 1 368 ? 24.125 13.391 2.176 1 93.38 368 ASP A O 1
ATOM 2916 N N . VAL A 1 369 ? 22.891 15.266 2.172 1 93.94 369 VAL A N 1
ATOM 2917 C CA . VAL A 1 369 ? 23.109 15.484 3.598 1 93.94 369 VAL A CA 1
ATOM 2918 C C . VAL A 1 369 ? 21.797 15.32 4.352 1 93.94 369 VAL A C 1
ATOM 2920 O O . VAL A 1 369 ? 20.984 16.25 4.41 1 93.94 369 VAL A O 1
ATOM 2923 N N . ALA A 1 370 ? 21.578 14.211 4.969 1 91.94 370 ALA A N 1
ATOM 2924 C CA . ALA A 1 370 ? 20.422 13.969 5.82 1 91.94 370 ALA A CA 1
ATOM 2925 C C . ALA A 1 370 ? 20.609 14.578 7.203 1 91.94 370 ALA A C 1
ATOM 2927 O O . ALA A 1 370 ? 21.688 14.461 7.797 1 91.94 370 ALA A O 1
ATOM 2928 N N . GLU A 1 371 ? 19.656 15.273 7.637 1 91.94 371 GLU A N 1
ATOM 2929 C CA . GLU A 1 371 ? 19.719 15.898 8.953 1 91.94 371 GLU A CA 1
ATOM 2930 C C . GLU A 1 371 ? 18.469 15.586 9.773 1 91.94 371 GLU A C 1
ATOM 2932 O O . GLU A 1 371 ? 17.359 15.547 9.234 1 91.94 371 GLU A O 1
ATOM 2937 N N . ASP A 1 372 ? 18.672 15.289 11.016 1 91.06 372 ASP A N 1
ATOM 2938 C CA . ASP A 1 372 ? 17.578 15.008 11.945 1 91.06 372 ASP A CA 1
ATOM 2939 C C . ASP A 1 372 ? 17.859 15.641 13.312 1 91.06 372 ASP A C 1
ATOM 2941 O O . ASP A 1 372 ? 19 15.648 13.781 1 91.06 372 ASP A O 1
ATOM 2945 N N . VAL A 1 373 ? 16.859 16.297 13.828 1 91.88 373 VAL A N 1
ATOM 2946 C CA . VAL A 1 373 ? 16.875 16.75 15.211 1 91.88 373 VAL A CA 1
ATOM 2947 C C . VAL A 1 373 ? 15.859 15.945 16.031 1 91.88 373 VAL A C 1
ATOM 2949 O O . VAL A 1 373 ? 14.672 16.266 16.031 1 91.88 373 VAL A O 1
ATOM 2952 N N . PRO A 1 374 ? 16.312 14.977 16.781 1 89.62 374 PRO A N 1
ATOM 2953 C CA . PRO A 1 374 ? 15.422 14.055 17.469 1 89.62 374 PRO A CA 1
ATOM 2954 C C . PRO A 1 374 ? 14.43 14.781 18.375 1 89.62 374 PRO A C 1
ATOM 2956 O O . PRO A 1 374 ? 13.273 14.359 18.484 1 89.62 374 PRO A O 1
ATOM 2959 N N . TYR A 1 375 ? 14.859 15.789 19.078 1 91.25 375 TYR A N 1
ATOM 2960 C CA . TYR A 1 375 ? 13.992 16.578 19.938 1 91.25 375 TYR A CA 1
ATOM 2961 C C . TYR A 1 375 ? 14.383 18.047 19.906 1 91.25 375 TYR A C 1
ATOM 2963 O O . TYR A 1 375 ? 15.508 18.406 20.281 1 91.25 375 TYR A O 1
ATOM 2971 N N . ALA A 1 376 ? 13.469 18.812 19.406 1 88.19 376 ALA A N 1
ATOM 2972 C CA . ALA A 1 376 ? 13.688 20.266 19.375 1 88.19 376 ALA A CA 1
ATOM 2973 C C . ALA A 1 376 ? 12.75 20.984 20.328 1 88.19 376 ALA A C 1
ATOM 2975 O O . ALA A 1 376 ? 11.57 20.641 20.422 1 88.19 376 ALA A O 1
ATOM 2976 N N . GLU A 1 377 ? 13.289 21.828 21.094 1 85.5 377 GLU A N 1
ATOM 2977 C CA . GLU A 1 377 ? 12.492 22.625 22.016 1 85.5 377 GLU A CA 1
ATOM 2978 C C . GLU A 1 377 ? 12.703 24.125 21.766 1 85.5 377 GLU A C 1
ATOM 2980 O O . GLU A 1 377 ? 13.828 24.609 21.844 1 85.5 377 GLU A O 1
ATOM 2985 N N . ASP A 1 378 ? 11.648 24.703 21.312 1 78.31 378 ASP A N 1
ATOM 2986 C CA . ASP A 1 378 ? 11.711 26.156 21.125 1 78.31 378 ASP A CA 1
ATOM 2987 C C . ASP A 1 378 ? 11.57 26.875 22.469 1 78.31 378 ASP A C 1
ATOM 2989 O O . ASP A 1 378 ? 10.492 26.906 23.062 1 78.31 378 ASP A O 1
ATOM 2993 N N . GLU A 1 379 ? 12.547 27.5 22.844 1 76.31 379 GLU A N 1
ATOM 2994 C CA . GLU A 1 379 ? 12.539 28.156 24.156 1 76.31 379 GLU A CA 1
ATOM 2995 C C . GLU A 1 379 ? 11.867 29.531 24.062 1 76.31 379 GLU A C 1
ATOM 2997 O O . GLU A 1 379 ? 11.469 30.094 25.094 1 76.31 379 GLU A O 1
ATOM 3002 N N . SER A 1 380 ? 11.688 29.953 22.844 1 76.81 380 SER A N 1
ATOM 3003 C CA . SER A 1 380 ? 11.172 31.312 22.672 1 76.81 380 SER A CA 1
ATOM 3004 C C . SER A 1 380 ? 9.656 31.344 22.781 1 76.81 380 SER A C 1
ATOM 3006 O O . SER A 1 380 ? 9.07 32.406 23.078 1 76.81 380 SER A O 1
ATOM 3008 N N . ASP A 1 381 ? 9.078 30.219 22.594 1 77 381 ASP A N 1
ATOM 3009 C CA . ASP A 1 381 ? 7.617 30.156 22.641 1 77 381 ASP A CA 1
ATOM 3010 C C . ASP A 1 381 ? 7.145 29.016 23.547 1 77 381 ASP A C 1
ATOM 3012 O O . ASP A 1 381 ? 7.105 27.859 23.125 1 77 381 ASP A O 1
ATOM 3016 N N . PRO A 1 382 ? 6.77 29.422 24.703 1 75.19 382 PRO A N 1
ATOM 3017 C CA . PRO A 1 382 ? 6.316 28.391 25.641 1 75.19 382 PRO A CA 1
ATOM 3018 C C . PRO A 1 382 ? 5.141 27.594 25.109 1 75.19 382 PRO A C 1
ATOM 3020 O O . PRO A 1 382 ? 4.965 26.422 25.484 1 75.19 382 PRO A O 1
ATOM 3023 N N . ALA A 1 383 ? 4.453 28.188 24.25 1 71.88 383 ALA A N 1
ATOM 3024 C CA . ALA A 1 383 ? 3.256 27.516 23.75 1 71.88 383 ALA A CA 1
ATOM 3025 C C . ALA A 1 383 ? 3.621 26.359 22.812 1 71.88 383 ALA A C 1
ATOM 3027 O O . ALA A 1 383 ? 2.799 25.484 22.562 1 71.88 383 ALA A O 1
ATOM 3028 N N . LYS A 1 384 ? 4.789 26.344 22.375 1 74.38 384 LYS A N 1
ATOM 3029 C CA . LYS A 1 384 ? 5.207 25.328 21.422 1 74.38 384 LYS A CA 1
ATOM 3030 C C . LYS A 1 384 ? 5.945 24.188 22.125 1 74.38 384 LYS A C 1
ATOM 3032 O O . LYS A 1 384 ? 6.223 23.156 21.516 1 74.38 384 LYS A O 1
ATOM 3037 N N . GLY A 1 385 ? 6.152 24.406 23.344 1 77.25 385 GLY A N 1
ATOM 3038 C CA . GLY A 1 385 ? 6.898 23.375 24.062 1 77.25 385 GLY A CA 1
ATOM 3039 C C . GLY A 1 385 ? 6.004 22.375 24.766 1 77.25 385 GLY A C 1
ATOM 3040 O O . GLY A 1 385 ? 4.789 22.562 24.844 1 77.25 385 GLY A O 1
ATOM 3041 N N . LEU A 1 386 ? 6.645 21.281 25.109 1 86.44 386 LEU A N 1
ATOM 3042 C CA . LEU A 1 386 ? 5.957 20.266 25.906 1 86.44 386 LEU A CA 1
ATOM 3043 C C . LEU A 1 386 ? 6.328 20.406 27.375 1 86.44 386 LEU A C 1
ATOM 3045 O O . LEU A 1 386 ? 7.496 20.609 27.703 1 86.44 386 LEU A O 1
ATOM 3049 N N . TRP A 1 387 ? 5.277 20.359 28.094 1 90 387 TRP A N 1
ATOM 3050 C CA . TRP A 1 387 ? 5.445 20.594 29.531 1 90 387 TRP A CA 1
ATOM 3051 C C . TRP A 1 387 ? 4.992 19.391 30.344 1 90 387 TRP A C 1
ATOM 3053 O O . TRP A 1 387 ? 4.168 18.594 29.875 1 90 387 TRP A O 1
ATOM 3063 N N . VAL A 1 388 ? 5.582 19.328 31.547 1 93.12 388 VAL A N 1
ATOM 3064 C CA . VAL A 1 388 ? 5.258 18.203 32.438 1 93.12 388 VAL A CA 1
ATOM 3065 C C . VAL A 1 388 ? 4.719 18.734 33.75 1 93.12 388 VAL A C 1
ATOM 3067 O O . VAL A 1 388 ? 5.34 19.594 34.375 1 93.12 388 VAL A O 1
ATOM 3070 N N . LEU A 1 389 ? 3.566 18.219 34.031 1 92.25 389 LEU A N 1
ATOM 3071 C CA . LEU A 1 389 ? 2.939 18.531 35.312 1 92.25 389 LEU A CA 1
ATOM 3072 C C . LEU A 1 389 ? 3.352 17.516 36.375 1 92.25 389 LEU A C 1
ATOM 3074 O O . LEU A 1 389 ? 3.029 16.328 36.281 1 92.25 389 LEU A O 1
ATOM 3078 N N . LEU A 1 390 ? 4.109 18.047 37.281 1 89.75 390 LEU A N 1
ATOM 3079 C CA . LEU A 1 390 ? 4.5 17.203 38.406 1 89.75 390 LEU A CA 1
ATOM 3080 C C . LEU A 1 390 ? 3.793 17.641 39.688 1 89.75 390 LEU A C 1
ATOM 3082 O O . LEU A 1 390 ? 3.547 18.844 39.875 1 89.75 390 LEU A O 1
ATOM 3086 N N . ARG A 1 391 ? 3.434 16.641 40.656 1 82.88 391 ARG A N 1
ATOM 3087 C CA . ARG A 1 391 ? 2.773 16.938 41.938 1 82.88 391 ARG A CA 1
ATOM 3088 C C . ARG A 1 391 ? 3.686 17.734 42.844 1 82.88 391 ARG A C 1
ATOM 3090 O O . ARG A 1 391 ? 4.832 17.359 43.094 1 82.88 391 ARG A O 1
ATOM 3097 N N . HIS A 1 392 ? 3.135 18.844 43.094 1 86.5 392 HIS A N 1
ATOM 3098 C CA . HIS A 1 392 ? 3.748 19.703 44.125 1 86.5 392 HIS A CA 1
ATOM 3099 C C . HIS A 1 392 ? 5.043 20.312 43.594 1 86.5 392 HIS A C 1
ATOM 3101 O O . HIS A 1 392 ? 5.969 20.562 44.375 1 86.5 392 HIS A O 1
ATOM 3107 N N . GLN A 1 393 ? 5.156 20.453 42.375 1 88.38 393 GLN A N 1
ATOM 3108 C CA . GLN A 1 393 ? 6.297 21.094 41.719 1 88.38 393 GLN A CA 1
ATOM 3109 C C . GLN A 1 393 ? 5.84 22.062 40.656 1 88.38 393 GLN A C 1
ATOM 3111 O O . GLN A 1 393 ? 4.73 21.953 40.125 1 88.38 393 GLN A O 1
ATOM 3116 N N . PRO A 1 394 ? 6.652 23.031 40.469 1 88.44 394 PRO A N 1
ATOM 3117 C CA . PRO A 1 394 ? 6.332 23.891 39.344 1 88.44 394 PRO A CA 1
ATOM 3118 C C . PRO A 1 394 ? 6.363 23.156 38 1 88.44 394 PRO A C 1
ATOM 3120 O O . PRO A 1 394 ? 7.055 22.141 37.875 1 88.44 394 PRO A O 1
ATOM 3123 N N . LEU A 1 395 ? 5.566 23.719 37.062 1 91.19 395 LEU A N 1
ATOM 3124 C CA . LEU A 1 395 ? 5.559 23.203 35.688 1 91.19 395 LEU A CA 1
ATOM 3125 C C . LEU A 1 395 ? 6.969 23.188 35.125 1 91.19 395 LEU A C 1
ATOM 3127 O O . LEU A 1 395 ? 7.711 24.156 35.25 1 91.19 395 LEU A O 1
ATOM 3131 N N . ARG A 1 396 ? 7.379 22.047 34.531 1 90.69 396 ARG A N 1
ATOM 3132 C CA . ARG A 1 396 ? 8.719 21.906 33.969 1 90.69 396 ARG A CA 1
ATOM 3133 C C . ARG A 1 396 ? 8.656 21.547 32.469 1 90.69 396 ARG A C 1
ATOM 3135 O O . ARG A 1 396 ? 7.719 20.875 32.031 1 90.69 396 ARG A O 1
ATOM 3142 N N . ARG A 1 397 ? 9.68 21.969 31.797 1 90.5 397 ARG A N 1
ATOM 3143 C CA . ARG A 1 397 ? 9.789 21.562 30.406 1 90.5 397 ARG A CA 1
ATOM 3144 C C . ARG A 1 397 ? 10.203 20.109 30.281 1 90.5 397 ARG A C 1
ATOM 3146 O O . ARG A 1 397 ? 11 19.609 31.078 1 90.5 397 ARG A O 1
ATOM 3153 N N . LEU A 1 398 ? 9.688 19.484 29.25 1 91 398 LEU A N 1
ATOM 3154 C CA . LEU A 1 398 ? 9.969 18.062 29.031 1 91 398 LEU A CA 1
ATOM 3155 C C . LEU A 1 398 ? 11.469 17.812 28.953 1 91 398 LEU A C 1
ATOM 3157 O O . LEU A 1 398 ? 11.984 16.875 29.578 1 91 398 LEU A O 1
ATOM 3161 N N . GLY A 1 399 ? 12.188 18.641 28.266 1 90.25 399 GLY A N 1
ATOM 3162 C CA . GLY A 1 399 ? 13.617 18.469 28.078 1 90.25 399 GLY A CA 1
ATOM 3163 C C . GLY A 1 399 ? 14.406 18.625 29.375 1 90.25 399 GLY A C 1
ATOM 3164 O O . GLY A 1 399 ? 15.539 18.156 29.469 1 90.25 399 GLY A O 1
ATOM 3165 N N . ASP A 1 400 ? 13.805 19.219 30.344 1 91.12 400 ASP A N 1
ATOM 3166 C CA . ASP A 1 400 ? 14.484 19.422 31.609 1 91.12 400 ASP A CA 1
ATOM 3167 C C . ASP A 1 400 ? 14.305 18.219 32.531 1 91.12 400 ASP A C 1
ATOM 3169 O O . ASP A 1 400 ? 15.094 18.016 33.469 1 91.12 400 ASP A O 1
ATOM 3173 N N . ILE A 1 401 ? 13.352 17.531 32.344 1 91.56 401 ILE A N 1
ATOM 3174 C CA . ILE A 1 401 ? 13 16.469 33.281 1 91.56 401 ILE A CA 1
ATOM 3175 C C . ILE A 1 401 ? 13.391 15.117 32.688 1 91.56 401 ILE A C 1
ATOM 3177 O O . ILE A 1 401 ? 13.758 14.203 33.438 1 91.56 401 ILE A O 1
ATOM 3181 N N . SER A 1 402 ? 13.195 14.93 31.453 1 92.69 402 SER A N 1
ATOM 3182 C CA . SER A 1 402 ? 13.523 13.664 30.797 1 92.69 402 SER A CA 1
ATOM 3183 C C . SER A 1 402 ? 15.023 13.547 30.547 1 92.69 402 SER A C 1
ATOM 3185 O O . SER A 1 402 ? 15.594 14.328 29.781 1 92.69 402 SER A O 1
ATOM 3187 N N . PHE A 1 403 ? 15.633 12.523 31.062 1 91.31 403 PHE A N 1
ATOM 3188 C CA . PHE A 1 403 ? 17.078 12.336 30.938 1 91.31 403 PHE A CA 1
ATOM 3189 C C . PHE A 1 403 ? 17.469 12.141 29.484 1 91.31 403 PHE A C 1
ATOM 3191 O O . PHE A 1 403 ? 18.312 12.867 28.953 1 91.31 403 PHE A O 1
ATOM 3198 N N . PRO A 1 404 ? 16.875 11.219 28.781 1 92.88 404 PRO A N 1
ATOM 3199 C CA . PRO A 1 404 ? 17.281 11.008 27.375 1 92.88 404 PRO A CA 1
ATOM 3200 C C . PRO A 1 404 ? 17.016 12.219 26.5 1 92.88 404 PRO A C 1
ATOM 3202 O O . PRO A 1 404 ? 17.828 12.555 25.641 1 92.88 404 PRO A O 1
ATOM 3205 N N . LEU A 1 405 ? 15.914 12.891 26.688 1 92.12 405 LEU A N 1
ATOM 3206 C CA . LEU A 1 405 ? 15.562 14.008 25.812 1 92.12 405 LEU A CA 1
ATOM 3207 C C . LEU A 1 405 ? 16.422 15.234 26.141 1 92.12 405 LEU A C 1
ATOM 3209 O O . LEU A 1 405 ? 16.641 16.078 25.266 1 92.12 405 LEU A O 1
ATOM 3213 N N . GLN A 1 406 ? 16.844 15.297 27.359 1 92.75 406 GLN A N 1
ATOM 3214 C CA . GLN A 1 406 ? 17.781 16.359 27.734 1 92.75 406 GLN A CA 1
ATOM 3215 C C . GLN A 1 406 ? 19.062 16.25 26.922 1 92.75 406 GLN A C 1
ATOM 3217 O O . GLN A 1 406 ? 19.609 17.266 26.469 1 92.75 406 GLN A O 1
ATOM 3222 N N . ARG A 1 407 ? 19.453 15.07 26.734 1 91.06 407 ARG A N 1
ATOM 3223 C CA . ARG A 1 407 ? 20.703 14.82 26.031 1 91.06 407 ARG A CA 1
ATOM 3224 C C . ARG A 1 407 ? 20.531 14.984 24.531 1 91.06 407 ARG A C 1
ATOM 3226 O O . ARG A 1 407 ? 21.484 15.281 23.812 1 91.06 407 ARG A O 1
ATOM 3233 N N . LEU A 1 408 ? 19.359 14.812 24.078 1 91.12 408 LEU A N 1
ATOM 3234 C CA . LEU A 1 408 ? 19.094 14.844 22.641 1 91.12 408 LEU A CA 1
ATOM 3235 C C . LEU A 1 408 ? 18.594 16.219 22.219 1 91.12 408 LEU A C 1
ATOM 3237 O O . LEU A 1 408 ? 18.516 16.516 21.016 1 91.12 408 LEU A O 1
ATOM 3241 N N . ARG A 1 409 ? 18.359 17.016 23.172 1 91.56 409 ARG A N 1
ATOM 3242 C CA . ARG A 1 409 ? 17.719 18.312 22.938 1 91.56 409 ARG A CA 1
ATOM 3243 C C . ARG A 1 409 ? 18.562 19.188 22.016 1 91.56 409 ARG A C 1
ATOM 3245 O O . ARG A 1 409 ? 19.703 19.5 22.312 1 91.56 409 ARG A O 1
ATOM 3252 N N . ASP A 1 410 ? 17.969 19.516 20.891 1 91.25 410 ASP A N 1
ATOM 3253 C CA . ASP A 1 410 ? 18.516 20.469 19.922 1 91.25 410 ASP A CA 1
ATOM 3254 C C . ASP A 1 410 ? 19.844 19.969 19.359 1 91.25 410 ASP A C 1
ATOM 3256 O O . ASP A 1 410 ? 20.688 20.766 18.953 1 91.25 410 ASP A O 1
ATOM 3260 N N . GLN A 1 411 ? 20.031 18.703 19.453 1 90.75 411 GLN A N 1
ATOM 3261 C CA . GLN A 1 411 ? 21.203 18.094 18.828 1 90.75 411 GLN A CA 1
ATOM 3262 C C . GLN A 1 411 ? 20.906 17.625 17.406 1 90.75 411 GLN A C 1
ATOM 3264 O O . GLN A 1 411 ? 20.047 16.766 17.203 1 90.75 411 GLN A O 1
ATOM 3269 N N . ALA A 1 412 ? 21.609 18.266 16.531 1 91.44 412 ALA A N 1
ATOM 3270 C CA . ALA A 1 412 ? 21.422 17.891 15.125 1 91.44 412 ALA A CA 1
ATOM 3271 C C . ALA A 1 412 ? 22.297 16.703 14.75 1 91.44 412 ALA A C 1
ATOM 3273 O O . ALA A 1 412 ? 23.469 16.656 15.109 1 91.44 412 ALA A O 1
ATOM 3274 N N . ILE A 1 413 ? 21.75 15.719 14.188 1 91.38 413 ILE A N 1
ATOM 3275 C CA . ILE A 1 413 ? 22.484 14.578 13.633 1 91.38 413 ILE A CA 1
ATOM 3276 C C . ILE A 1 413 ? 22.547 14.688 12.117 1 91.38 413 ILE A C 1
ATOM 3278 O O . ILE A 1 413 ? 21.516 14.789 11.453 1 91.38 413 ILE A O 1
ATOM 3282 N N . VAL A 1 414 ? 23.75 14.734 11.688 1 94.31 414 VAL A N 1
ATOM 3283 C CA . VAL A 1 414 ? 23.984 14.938 10.266 1 94.31 414 VAL A CA 1
ATOM 3284 C C . VAL A 1 414 ? 24.641 13.695 9.664 1 94.31 414 VAL A C 1
ATOM 3286 O O . VAL A 1 414 ? 25.562 13.117 10.266 1 94.31 414 VAL A O 1
ATOM 3289 N N . ARG A 1 415 ? 24.203 13.227 8.555 1 93.94 415 ARG A N 1
ATOM 3290 C CA . ARG A 1 415 ? 24.75 12.07 7.852 1 93.94 415 ARG A CA 1
ATOM 3291 C C . ARG A 1 415 ? 24.969 12.375 6.375 1 93.94 415 ARG A C 1
ATOM 3293 O O . ARG A 1 415 ? 24.125 12.07 5.535 1 93.94 415 ARG A O 1
ATOM 3300 N N . PRO A 1 416 ? 26.172 12.859 6.105 1 96.44 416 PRO A N 1
ATOM 3301 C CA . PRO A 1 416 ? 26.484 13.172 4.711 1 96.44 416 PRO A CA 1
ATOM 3302 C C . PRO A 1 416 ? 26.875 11.938 3.9 1 96.44 416 PRO A C 1
ATOM 3304 O O . PRO A 1 416 ? 27.609 11.07 4.395 1 96.44 416 PRO A O 1
ATOM 3307 N N . ARG A 1 417 ? 26.344 11.844 2.73 1 97 417 ARG A N 1
ATOM 3308 C CA . ARG A 1 417 ? 26.688 10.781 1.787 1 97 417 ARG A CA 1
ATOM 3309 C C . ARG A 1 417 ? 26.906 11.352 0.388 1 97 417 ARG A C 1
ATOM 3311 O O . ARG A 1 417 ? 26.297 12.344 0.008 1 97 417 ARG A O 1
ATOM 3318 N N . LEU A 1 418 ? 27.781 10.742 -0.277 1 97.69 418 LEU A N 1
ATOM 3319 C CA . LEU A 1 418 ? 28 11.062 -1.686 1 97.69 418 LEU A CA 1
ATOM 3320 C C . LEU A 1 418 ? 27.312 10.039 -2.584 1 97.69 418 LEU A C 1
ATOM 3322 O O . LEU A 1 418 ? 27.484 8.828 -2.396 1 97.69 418 LEU A O 1
ATOM 3326 N N . CYS A 1 419 ? 26.484 10.531 -3.457 1 97.44 419 CYS A N 1
ATOM 3327 C CA . CYS A 1 419 ? 25.781 9.695 -4.43 1 97.44 419 CYS A CA 1
ATOM 3328 C C . CYS A 1 419 ? 26.422 9.828 -5.809 1 97.44 419 CYS A C 1
ATOM 3330 O O . CYS A 1 419 ? 26.703 10.938 -6.266 1 97.44 419 CYS A O 1
ATOM 3332 N N . PHE A 1 420 ? 26.703 8.688 -6.48 1 98.06 420 PHE A N 1
ATOM 3333 C CA . PHE A 1 420 ? 27.359 8.688 -7.785 1 98.06 420 PHE A CA 1
ATOM 3334 C C . PHE A 1 420 ? 26.969 7.438 -8.578 1 98.06 420 PHE A C 1
ATOM 3336 O O . PHE A 1 420 ? 26.453 6.473 -8.008 1 98.06 420 PHE A O 1
ATOM 3343 N N . PRO A 1 421 ? 27.156 7.48 -9.906 1 96.75 421 PRO A N 1
ATOM 3344 C CA . PRO A 1 421 ? 26.766 6.332 -10.727 1 96.75 421 PRO A CA 1
ATOM 3345 C C . PRO A 1 421 ? 27.547 5.066 -10.375 1 96.75 421 PRO A C 1
ATOM 3347 O O . PRO A 1 421 ? 28.734 5.133 -10.062 1 96.75 421 PRO A O 1
ATOM 3350 N N . ARG A 1 422 ? 26.922 3.961 -10.508 1 94.5 422 ARG A N 1
ATOM 3351 C CA . ARG A 1 422 ? 27.5 2.666 -10.172 1 94.5 422 ARG A CA 1
ATOM 3352 C C . ARG A 1 422 ? 28.734 2.381 -11.023 1 94.5 422 ARG A C 1
ATOM 3354 O O . ARG A 1 422 ? 29.656 1.697 -10.578 1 94.5 422 ARG A O 1
ATOM 3361 N N . GLU A 1 423 ? 28.797 2.912 -12.188 1 95.31 423 GLU A N 1
ATOM 3362 C CA . GLU A 1 423 ? 29.859 2.676 -13.156 1 95.31 423 GLU A CA 1
ATOM 3363 C C . GLU A 1 423 ? 31.203 3.164 -12.625 1 95.31 423 GLU A C 1
ATOM 3365 O O . GLU A 1 423 ? 32.25 2.664 -13.039 1 95.31 423 GLU A O 1
ATOM 3370 N N . VAL A 1 424 ? 31.188 4.109 -11.742 1 96.75 424 VAL A N 1
ATOM 3371 C CA . VAL A 1 424 ? 32.438 4.719 -11.297 1 96.75 424 VAL A CA 1
ATOM 3372 C C . VAL A 1 424 ? 32.688 4.363 -9.836 1 96.75 424 VAL A C 1
ATOM 3374 O O . VAL A 1 424 ? 33.5 5.012 -9.164 1 96.75 424 VAL A O 1
ATOM 3377 N N . ARG A 1 425 ? 32.031 3.396 -9.312 1 96.12 425 ARG A N 1
ATOM 3378 C CA . ARG A 1 425 ? 32 3.057 -7.895 1 96.12 425 ARG A CA 1
ATOM 3379 C C . ARG A 1 425 ? 33.406 2.842 -7.363 1 96.12 425 ARG A C 1
ATOM 3381 O O . ARG A 1 425 ? 33.812 3.463 -6.375 1 96.12 425 ARG A O 1
ATOM 3388 N N . ASP A 1 426 ? 34.188 2.062 -8.023 1 96.56 426 ASP A N 1
ATOM 3389 C CA . ASP A 1 426 ? 35.5 1.675 -7.523 1 96.56 426 ASP A CA 1
ATOM 3390 C C . ASP A 1 426 ? 36.469 2.852 -7.566 1 96.56 426 ASP A C 1
ATOM 3392 O O . ASP A 1 426 ? 37.25 3.07 -6.621 1 96.56 426 ASP A O 1
ATOM 3396 N N . GLU A 1 427 ? 36.406 3.572 -8.641 1 97.19 427 GLU A N 1
ATOM 3397 C CA . GLU A 1 427 ? 37.281 4.734 -8.773 1 97.19 427 GLU A CA 1
ATOM 3398 C C . GLU A 1 427 ? 36.938 5.805 -7.738 1 97.19 427 GLU A C 1
ATOM 3400 O O . GLU A 1 427 ? 37.844 6.402 -7.141 1 97.19 427 GLU A O 1
ATOM 3405 N N . VAL A 1 428 ? 35.688 6.031 -7.539 1 97.25 428 VAL A N 1
ATOM 3406 C CA . VAL A 1 428 ? 35.25 7.047 -6.59 1 97.25 428 VAL A CA 1
ATOM 3407 C C . VAL A 1 428 ? 35.594 6.617 -5.168 1 97.25 428 VAL A C 1
ATOM 3409 O O . VAL A 1 428 ? 36.062 7.43 -4.363 1 97.25 428 VAL A O 1
ATOM 3412 N N . ARG A 1 429 ? 35.406 5.367 -4.871 1 96.38 429 ARG A N 1
ATOM 3413 C CA . ARG A 1 429 ? 35.75 4.863 -3.543 1 96.38 429 ARG A CA 1
ATOM 3414 C C . ARG A 1 429 ? 37.219 5.039 -3.242 1 96.38 429 ARG A C 1
ATOM 3416 O O . ARG A 1 429 ? 37.594 5.43 -2.135 1 96.38 429 ARG A O 1
ATOM 3423 N N . ARG A 1 430 ? 38.031 4.742 -4.211 1 96.31 430 ARG A N 1
ATOM 3424 C CA . ARG A 1 430 ? 39.469 4.918 -4.051 1 96.31 430 ARG A CA 1
ATOM 3425 C C . ARG A 1 430 ? 39.844 6.387 -3.826 1 96.31 430 ARG A C 1
ATOM 3427 O O . ARG A 1 430 ? 40.656 6.711 -2.971 1 96.31 430 ARG A O 1
ATOM 3434 N N . ALA A 1 431 ? 39.219 7.184 -4.617 1 96.31 431 ALA A N 1
ATOM 3435 C CA . ALA A 1 431 ? 39.469 8.617 -4.492 1 96.31 431 ALA A CA 1
ATOM 3436 C C . ALA A 1 431 ? 39.094 9.125 -3.109 1 96.31 431 ALA A C 1
ATOM 3438 O O . ALA A 1 431 ? 39.781 9.945 -2.518 1 96.31 431 ALA A O 1
ATOM 3439 N N . ILE A 1 432 ? 37.969 8.695 -2.623 1 94.25 432 ILE A N 1
ATOM 3440 C CA . ILE A 1 432 ? 37.469 9.133 -1.323 1 94.25 432 ILE A CA 1
ATOM 3441 C C . ILE A 1 432 ? 38.375 8.617 -0.22 1 94.25 432 ILE A C 1
ATOM 3443 O O . ILE A 1 432 ? 38.656 9.328 0.754 1 94.25 432 ILE A O 1
ATOM 3447 N N . GLU A 1 433 ? 38.875 7.391 -0.423 1 94.44 433 GLU A N 1
ATOM 3448 C CA . GLU A 1 433 ? 39.812 6.844 0.533 1 94.44 433 GLU A CA 1
ATOM 3449 C C . GLU A 1 433 ? 41.094 7.695 0.595 1 94.44 433 GLU A C 1
ATOM 3451 O O . GLU A 1 433 ? 41.656 7.879 1.667 1 94.44 433 GLU A O 1
ATOM 3456 N N . GLU A 1 434 ? 41.469 8.188 -0.478 1 94.44 434 GLU A N 1
ATOM 3457 C CA . GLU A 1 434 ? 42.625 9.039 -0.548 1 94.44 434 GLU A CA 1
ATOM 3458 C C . GLU A 1 434 ? 42.406 10.375 0.147 1 94.44 434 GLU A C 1
ATOM 3460 O O . GLU A 1 434 ? 43.312 10.93 0.772 1 94.44 434 GLU A O 1
ATOM 3465 N N . ILE A 1 435 ? 41.188 10.867 0.053 1 92.94 435 ILE A N 1
ATOM 3466 C CA . ILE A 1 435 ? 40.844 12.148 0.649 1 92.94 435 ILE A CA 1
ATOM 3467 C C . ILE A 1 435 ? 40.781 12.016 2.17 1 92.94 435 ILE A C 1
ATOM 3469 O O . ILE A 1 435 ? 41.125 12.945 2.895 1 92.94 435 ILE A O 1
ATOM 3473 N N . LEU A 1 436 ? 40.438 10.836 2.643 1 89.44 436 LEU A N 1
ATOM 3474 C CA . LEU A 1 436 ? 40.188 10.633 4.07 1 89.44 436 LEU A CA 1
ATOM 3475 C C . LEU A 1 436 ? 41.5 10.227 4.773 1 89.44 436 LEU A C 1
ATOM 3477 O O . LEU A 1 436 ? 41.531 10.164 6.004 1 89.44 436 LEU A O 1
ATOM 3481 N N . LYS A 1 437 ? 42.531 9.859 4.152 1 79.06 437 LYS A N 1
ATOM 3482 C CA . LYS A 1 437 ? 43.844 9.641 4.742 1 79.06 437 LYS A CA 1
ATOM 3483 C C . LYS A 1 437 ? 44.5 10.953 5.113 1 79.06 437 LYS A C 1
ATOM 3485 O O . LYS A 1 437 ? 45.156 11.055 6.152 1 79.06 437 LYS A O 1
ATOM 3490 N N . MET B 1 1 ? 21.25 -10.273 0.344 1 78.06 1 MET B N 1
ATOM 3491 C CA . MET B 1 1 ? 20.109 -9.359 0.245 1 78.06 1 MET B CA 1
ATOM 3492 C C . MET B 1 1 ? 19.172 -9.547 1.425 1 78.06 1 MET B C 1
ATOM 3494 O O . MET B 1 1 ? 18.797 -10.672 1.762 1 78.06 1 MET B O 1
ATOM 3498 N N . ILE B 1 2 ? 18.875 -8.477 2.102 1 88.19 2 ILE B N 1
ATOM 3499 C CA . ILE B 1 2 ? 17.984 -8.508 3.256 1 88.19 2 ILE B CA 1
ATOM 3500 C C . ILE B 1 2 ? 16.875 -7.48 3.078 1 88.19 2 ILE B C 1
ATOM 3502 O O . ILE B 1 2 ? 17.141 -6.324 2.732 1 88.19 2 ILE B O 1
ATOM 3506 N N . LEU B 1 3 ? 15.648 -8.016 3.162 1 91.75 3 LEU B N 1
ATOM 3507 C CA . LEU B 1 3 ? 14.484 -7.137 3.045 1 91.75 3 LEU B CA 1
ATOM 3508 C C . LEU B 1 3 ? 13.648 -7.172 4.32 1 91.75 3 LEU B C 1
ATOM 3510 O O . LEU B 1 3 ? 13.602 -8.195 5.012 1 91.75 3 LEU B O 1
ATOM 3514 N N . ARG B 1 4 ? 13.086 -6.047 4.633 1 94.31 4 ARG B N 1
ATOM 3515 C CA . ARG B 1 4 ? 12.086 -5.992 5.699 1 94.31 4 ARG B CA 1
ATOM 3516 C C . ARG B 1 4 ? 10.672 -6.086 5.133 1 94.31 4 ARG B C 1
ATOM 3518 O O . ARG B 1 4 ? 10.297 -5.305 4.258 1 94.31 4 ARG B O 1
ATOM 3525 N N . ASP B 1 5 ? 9.945 -7.055 5.625 1 95.94 5 ASP B N 1
ATOM 3526 C CA . ASP B 1 5 ? 8.57 -7.301 5.203 1 95.94 5 ASP B CA 1
ATOM 3527 C C . ASP B 1 5 ? 7.594 -7.113 6.367 1 95.94 5 ASP B C 1
ATOM 3529 O O . ASP B 1 5 ? 7.82 -7.637 7.461 1 95.94 5 ASP B O 1
ATOM 3533 N N . PRO B 1 6 ? 6.566 -6.387 6.16 1 95.44 6 PRO B N 1
ATOM 3534 C CA . PRO B 1 6 ? 5.637 -6.09 7.254 1 95.44 6 PRO B CA 1
ATOM 3535 C C . PRO B 1 6 ? 5.004 -7.348 7.848 1 95.44 6 PRO B C 1
ATOM 3537 O O . PRO B 1 6 ? 4.609 -7.352 9.016 1 95.44 6 PRO B O 1
ATOM 3540 N N . VAL B 1 7 ? 4.914 -8.43 7.113 1 96.56 7 VAL B N 1
ATOM 3541 C CA . VAL B 1 7 ? 4.211 -9.633 7.551 1 96.56 7 VAL B CA 1
ATOM 3542 C C . VAL B 1 7 ? 5.215 -10.656 8.086 1 96.56 7 VAL B C 1
ATOM 3544 O O . VAL B 1 7 ? 5.016 -11.219 9.164 1 96.56 7 VAL B O 1
ATOM 3547 N N . HIS B 1 8 ? 6.355 -10.797 7.395 1 96.69 8 HIS B N 1
ATOM 3548 C CA . HIS B 1 8 ? 7.254 -11.906 7.68 1 96.69 8 HIS B CA 1
ATOM 3549 C C . HIS B 1 8 ? 8.523 -11.43 8.367 1 96.69 8 HIS B C 1
ATOM 3551 O O . HIS B 1 8 ? 9.383 -12.234 8.727 1 96.69 8 HIS B O 1
ATOM 3557 N N . GLY B 1 9 ? 8.641 -10.141 8.562 1 94.12 9 GLY B N 1
ATOM 3558 C CA . GLY B 1 9 ? 9.844 -9.617 9.188 1 94.12 9 GLY B CA 1
ATOM 3559 C C . GLY B 1 9 ? 11.047 -9.625 8.266 1 94.12 9 GLY B C 1
ATOM 3560 O O . GLY B 1 9 ? 10.977 -9.125 7.141 1 94.12 9 GLY B O 1
ATOM 3561 N N . LEU B 1 10 ? 12.102 -10.133 8.758 1 92.81 10 LEU B N 1
ATOM 3562 C CA . LEU B 1 10 ? 13.336 -10.164 7.973 1 92.81 10 LEU B CA 1
ATOM 3563 C C . LEU B 1 10 ? 13.289 -11.289 6.941 1 92.81 10 LEU B C 1
ATOM 3565 O O . LEU B 1 10 ? 13.125 -12.453 7.297 1 92.81 10 LEU B O 1
ATOM 3569 N N . VAL B 1 11 ? 13.383 -10.945 5.707 1 94.19 11 VAL B N 1
ATOM 3570 C CA . VAL B 1 11 ? 13.438 -11.875 4.586 1 94.19 11 VAL B CA 1
ATOM 3571 C C . VAL B 1 11 ? 14.852 -11.906 4.004 1 94.19 11 VAL B C 1
ATOM 3573 O O . VAL B 1 11 ? 15.344 -10.891 3.51 1 94.19 11 VAL B O 1
ATOM 3576 N N . ALA B 1 12 ? 15.438 -13.008 4.168 1 93.56 12 ALA B N 1
ATOM 3577 C CA . ALA B 1 12 ? 16.812 -13.133 3.707 1 93.56 12 ALA B CA 1
ATOM 3578 C C . ALA B 1 12 ? 17.047 -14.469 3.018 1 93.56 12 ALA B C 1
ATOM 3580 O O . ALA B 1 12 ? 16.453 -15.484 3.395 1 93.56 12 ALA B O 1
ATOM 3581 N N . PHE B 1 13 ? 17.797 -14.406 1.982 1 93.88 13 PHE B N 1
ATOM 3582 C CA . PHE B 1 13 ? 18.234 -15.594 1.259 1 93.88 13 PHE B CA 1
ATOM 3583 C C . PHE B 1 13 ? 19.75 -15.703 1.255 1 93.88 13 PHE B C 1
ATOM 3585 O O . PHE B 1 13 ? 20.453 -14.703 1.462 1 93.88 13 PHE B O 1
ATOM 3592 N N . GLU B 1 14 ? 20.281 -16.875 1.133 1 92.5 14 GLU B N 1
ATOM 3593 C CA . GLU B 1 14 ? 21.734 -17.078 1.136 1 92.5 14 GLU B CA 1
ATOM 3594 C C . GLU B 1 14 ? 22.156 -17.969 -0.031 1 92.5 14 GLU B C 1
ATOM 3596 O O . GLU B 1 14 ? 21.328 -18.656 -0.634 1 92.5 14 GLU B O 1
ATOM 3601 N N . GLY B 1 15 ? 23.422 -17.859 -0.382 1 93.75 15 GLY B N 1
ATOM 3602 C CA . GLY B 1 15 ? 24.016 -18.734 -1.394 1 93.75 15 GLY B CA 1
ATOM 3603 C C . GLY B 1 15 ? 23.344 -18.609 -2.748 1 93.75 15 GLY B C 1
ATOM 3604 O O . GLY B 1 15 ? 23.141 -17.5 -3.25 1 93.75 15 GLY B O 1
ATOM 3605 N N . ASP B 1 16 ? 23.031 -19.734 -3.33 1 93.81 16 ASP B N 1
ATOM 3606 C CA . ASP B 1 16 ? 22.438 -19.781 -4.66 1 93.81 16 ASP B CA 1
ATOM 3607 C C . ASP B 1 16 ? 21.016 -19.203 -4.648 1 93.81 16 ASP B C 1
ATOM 3609 O O . ASP B 1 16 ? 20.594 -18.578 -5.621 1 93.81 16 ASP B O 1
ATOM 3613 N N . ALA B 1 17 ? 20.375 -19.453 -3.545 1 94.5 17 ALA B N 1
ATOM 3614 C CA . ALA B 1 17 ? 19.031 -18.891 -3.402 1 94.5 17 ALA B CA 1
ATOM 3615 C C . ALA B 1 17 ? 19.078 -17.375 -3.479 1 94.5 17 ALA B C 1
ATOM 3617 O O . ALA B 1 17 ? 18.234 -16.75 -4.137 1 94.5 17 ALA B O 1
ATOM 3618 N N . GLU B 1 18 ? 20.047 -16.797 -2.805 1 95.5 18 GLU B N 1
ATOM 3619 C CA . GLU B 1 18 ? 20.188 -15.344 -2.816 1 95.5 18 GLU B CA 1
ATOM 3620 C C . GLU B 1 18 ? 20.484 -14.836 -4.223 1 95.5 18 GLU B C 1
ATOM 3622 O O . GLU B 1 18 ? 19.875 -13.867 -4.684 1 95.5 18 GLU B O 1
ATOM 3627 N N . ARG B 1 19 ? 21.406 -15.477 -4.867 1 95.5 19 ARG B N 1
ATOM 3628 C CA . ARG B 1 19 ? 21.781 -15.07 -6.215 1 95.5 19 ARG B CA 1
ATOM 3629 C C . ARG B 1 19 ? 20.594 -15.156 -7.172 1 95.5 19 ARG B C 1
ATOM 3631 O O . ARG B 1 19 ? 20.344 -14.234 -7.949 1 95.5 19 ARG B O 1
ATOM 3638 N N . LEU B 1 20 ? 19.875 -16.234 -7.055 1 97.06 20 LEU B N 1
ATOM 3639 C CA . LEU B 1 20 ? 18.734 -16.453 -7.93 1 97.06 20 LEU B CA 1
ATOM 3640 C C . LEU B 1 20 ? 17.641 -15.43 -7.668 1 97.06 20 LEU B C 1
ATOM 3642 O O . LEU B 1 20 ? 17.188 -14.758 -8.602 1 97.06 20 LEU B O 1
ATOM 3646 N N . VAL B 1 21 ? 17.281 -15.297 -6.43 1 97.06 21 VAL B N 1
ATOM 3647 C CA . VAL B 1 21 ? 16.172 -14.43 -6.055 1 97.06 21 VAL B CA 1
ATOM 3648 C C . VAL B 1 21 ? 16.516 -12.977 -6.402 1 97.06 21 VAL B C 1
ATOM 3650 O O . VAL B 1 21 ? 15.688 -12.258 -6.969 1 97.06 21 VAL B O 1
ATOM 3653 N N . GLN B 1 22 ? 17.719 -12.57 -6.152 1 94.56 22 GLN B N 1
ATOM 3654 C CA . GLN B 1 22 ? 18.141 -11.211 -6.457 1 94.56 22 GLN B CA 1
ATOM 3655 C C . GLN B 1 22 ? 18.094 -10.938 -7.957 1 94.56 22 GLN B C 1
ATOM 3657 O O . GLN B 1 22 ? 17.625 -9.883 -8.391 1 94.56 22 GLN B O 1
ATOM 3662 N N . SER B 1 23 ? 18.609 -11.891 -8.719 1 95.56 23 SER B N 1
ATOM 3663 C CA . SER B 1 23 ? 18.625 -11.719 -10.164 1 95.56 23 SER B CA 1
ATOM 3664 C C . SER B 1 23 ? 17.219 -11.586 -10.727 1 95.56 23 SER B C 1
ATOM 3666 O O . SER B 1 23 ? 16.969 -10.812 -11.648 1 95.56 23 SER B O 1
ATOM 3668 N N . LEU B 1 24 ? 16.312 -12.328 -10.172 1 97.5 24 LEU B N 1
ATOM 3669 C CA . LEU B 1 24 ? 14.93 -12.289 -10.641 1 97.5 24 LEU B CA 1
ATOM 3670 C C . LEU B 1 24 ? 14.25 -10.992 -10.203 1 97.5 24 LEU B C 1
ATOM 3672 O O . LEU B 1 24 ? 13.492 -10.398 -10.977 1 97.5 24 LEU B O 1
ATOM 3676 N N . LEU B 1 25 ? 14.523 -10.547 -8.977 1 95.31 25 LEU B N 1
ATOM 3677 C CA . LEU B 1 25 ? 13.914 -9.328 -8.445 1 95.31 25 LEU B CA 1
ATOM 3678 C C . LEU B 1 25 ? 14.305 -8.117 -9.289 1 95.31 25 LEU B C 1
ATOM 3680 O O . LEU B 1 25 ? 13.539 -7.156 -9.391 1 95.31 25 LEU B O 1
ATOM 3684 N N . ASP B 1 26 ? 15.406 -8.188 -9.953 1 92 26 ASP B N 1
ATOM 3685 C CA . ASP B 1 26 ? 15.938 -7.047 -10.688 1 92 26 ASP B CA 1
ATOM 3686 C C . ASP B 1 26 ? 15.398 -7.012 -12.109 1 92 26 ASP B C 1
ATOM 3688 O O . ASP B 1 26 ? 15.656 -6.059 -12.852 1 92 26 ASP B O 1
ATOM 3692 N N . THR B 1 27 ? 14.617 -7.984 -12.508 1 95.88 27 THR B N 1
ATOM 3693 C CA . THR B 1 27 ? 14.094 -8.039 -13.867 1 95.88 27 THR B CA 1
ATOM 3694 C C . THR B 1 27 ? 12.914 -7.09 -14.031 1 95.88 27 THR B C 1
ATOM 3696 O O . THR B 1 27 ? 12.164 -6.848 -13.086 1 95.88 27 THR B O 1
ATOM 3699 N N . ARG B 1 28 ? 12.75 -6.582 -15.273 1 93.38 28 ARG B N 1
ATOM 3700 C CA . ARG B 1 28 ? 11.703 -5.602 -15.547 1 93.38 28 ARG B CA 1
ATOM 3701 C C . ARG B 1 28 ? 10.32 -6.195 -15.32 1 93.38 28 ARG B C 1
ATOM 3703 O O . ARG B 1 28 ? 9.406 -5.496 -14.867 1 93.38 28 ARG B O 1
ATOM 3710 N N . GLU B 1 29 ? 10.203 -7.508 -15.625 1 96.94 29 GLU B N 1
ATOM 3711 C CA . GLU B 1 29 ? 8.898 -8.156 -15.477 1 96.94 29 GLU B CA 1
ATOM 3712 C C . GLU B 1 29 ? 8.484 -8.242 -14.016 1 96.94 29 GLU B C 1
ATOM 3714 O O . GLU B 1 29 ? 7.32 -8.008 -13.68 1 96.94 29 GLU B O 1
ATOM 3719 N N . VAL B 1 30 ? 9.453 -8.508 -13.109 1 97.31 30 VAL B N 1
ATOM 3720 C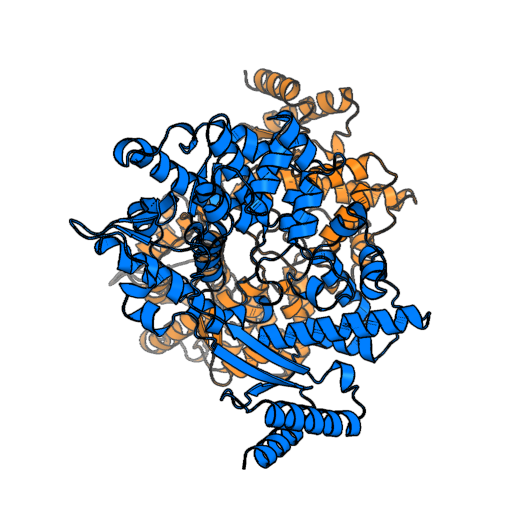 CA . VAL B 1 30 ? 9.148 -8.609 -11.688 1 97.31 30 VAL B CA 1
ATOM 3721 C C . VAL B 1 30 ? 8.969 -7.215 -11.094 1 97.31 30 VAL B C 1
ATOM 3723 O O . VAL B 1 30 ? 8.07 -6.996 -10.273 1 97.31 30 VAL B O 1
ATOM 3726 N N . GLN B 1 31 ? 9.773 -6.25 -11.531 1 95.12 31 GLN B N 1
ATOM 3727 C CA . GLN B 1 31 ? 9.641 -4.879 -11.062 1 95.12 31 GLN B CA 1
ATOM 3728 C C . GLN B 1 31 ? 8.281 -4.297 -11.445 1 95.12 31 GLN B C 1
ATOM 3730 O O . GLN B 1 31 ? 7.723 -3.471 -10.719 1 95.12 31 GLN B O 1
ATOM 3735 N N . ARG B 1 32 ? 7.723 -4.754 -12.555 1 94.25 32 ARG B N 1
ATOM 3736 C CA . ARG B 1 32 ? 6.398 -4.328 -12.992 1 94.25 32 ARG B CA 1
ATOM 3737 C C . ARG B 1 32 ? 5.348 -4.621 -11.93 1 94.25 32 ARG B C 1
ATOM 3739 O O . ARG B 1 32 ? 4.367 -3.885 -11.797 1 94.25 32 ARG B O 1
ATOM 3746 N N . LEU B 1 33 ? 5.59 -5.641 -11.125 1 96.12 33 LEU B N 1
ATOM 3747 C CA . LEU B 1 33 ? 4.625 -6.062 -10.117 1 96.12 33 LEU B CA 1
ATOM 3748 C C . LEU B 1 33 ? 4.465 -5 -9.039 1 96.12 33 LEU B C 1
ATOM 3750 O O . LEU B 1 33 ? 3.486 -5.016 -8.289 1 96.12 33 LEU B O 1
ATOM 3754 N N . ARG B 1 34 ? 5.41 -4.016 -8.961 1 94.75 34 ARG B N 1
ATOM 3755 C CA . ARG B 1 34 ? 5.281 -2.902 -8.023 1 94.75 34 ARG B CA 1
ATOM 3756 C C . ARG B 1 34 ? 4.109 -2.004 -8.406 1 94.75 34 ARG B C 1
ATOM 3758 O O . ARG B 1 34 ? 3.605 -1.248 -7.57 1 94.75 34 ARG B O 1
ATOM 3765 N N . ARG B 1 35 ? 3.711 -2.145 -9.641 1 93.5 35 ARG B N 1
ATOM 3766 C CA . ARG B 1 35 ? 2.666 -1.269 -10.164 1 93.5 35 ARG B CA 1
ATOM 3767 C C . ARG B 1 35 ? 1.383 -2.047 -10.438 1 93.5 35 ARG B C 1
ATOM 3769 O O . ARG B 1 35 ? 0.526 -1.595 -11.195 1 93.5 35 ARG B O 1
ATOM 3776 N N . VAL B 1 36 ? 1.312 -3.246 -9.914 1 94.62 36 VAL B N 1
ATOM 3777 C CA . VAL B 1 36 ? 0.108 -4.066 -9.938 1 94.62 36 VAL B CA 1
ATOM 3778 C C . VAL B 1 36 ? -0.332 -4.391 -8.516 1 94.62 36 VAL B C 1
ATOM 3780 O O . VAL B 1 36 ? 0.372 -5.094 -7.781 1 94.62 36 VAL B O 1
ATOM 3783 N N . ARG B 1 37 ? -1.487 -3.889 -8.133 1 94.75 37 ARG B N 1
ATOM 3784 C CA . ARG B 1 37 ? -1.969 -4.07 -6.766 1 94.75 37 ARG B CA 1
ATOM 3785 C C . ARG B 1 37 ? -2.465 -5.492 -6.547 1 94.75 37 ARG B C 1
ATOM 3787 O O . ARG B 1 37 ? -3.072 -6.09 -7.438 1 94.75 37 ARG B O 1
ATOM 3794 N N . GLN B 1 38 ? -2.291 -5.969 -5.328 1 95.81 38 GLN B N 1
ATOM 3795 C CA . GLN B 1 38 ? -2.742 -7.305 -4.945 1 95.81 38 GLN B CA 1
ATOM 3796 C C . GLN B 1 38 ? -4.266 -7.367 -4.863 1 95.81 38 GLN B C 1
ATOM 3798 O O . GLN B 1 38 ? -4.867 -8.375 -5.23 1 95.81 38 GLN B O 1
ATOM 3803 N N . LEU B 1 39 ? -4.855 -6.262 -4.398 1 94.94 39 LEU B N 1
ATOM 3804 C CA . LEU B 1 39 ? -6.285 -6.305 -4.121 1 94.94 39 LEU B CA 1
ATOM 3805 C C . LEU B 1 39 ? -7.039 -5.312 -4.992 1 94.94 39 LEU B C 1
ATOM 3807 O O . LEU B 1 39 ? -8.117 -4.848 -4.621 1 94.94 39 LEU B O 1
ATOM 3811 N N . GLY B 1 40 ? -6.453 -4.887 -6.07 1 92.12 40 GLY B N 1
ATOM 3812 C CA . GLY B 1 40 ? -7.113 -4.047 -7.055 1 92.12 40 GLY B CA 1
ATOM 3813 C C . GLY B 1 40 ? -7.77 -2.82 -6.449 1 92.12 40 GLY B C 1
ATOM 3814 O O . GLY B 1 40 ? -7.113 -2.023 -5.777 1 92.12 40 GLY B O 1
ATOM 3815 N N . LEU B 1 41 ? -9.117 -2.785 -6.527 1 93.5 41 LEU B N 1
ATOM 3816 C CA . LEU B 1 41 ? -9.867 -1.593 -6.152 1 93.5 41 LEU B CA 1
ATOM 3817 C C . LEU B 1 41 ? -10.32 -1.673 -4.699 1 93.5 41 LEU B C 1
ATOM 3819 O O . LEU B 1 41 ? -11.07 -0.809 -4.227 1 93.5 41 LEU B O 1
ATOM 3823 N N . THR B 1 42 ? -9.828 -2.639 -3.941 1 95.06 42 THR B N 1
ATOM 3824 C CA . THR B 1 42 ? -10.266 -2.871 -2.57 1 95.06 42 THR B CA 1
ATOM 3825 C C . THR B 1 42 ? -9.836 -1.721 -1.663 1 95.06 42 THR B C 1
ATOM 3827 O O . THR B 1 42 ? -10.398 -1.529 -0.584 1 95.06 42 THR B O 1
ATOM 3830 N N . SER B 1 43 ? -8.859 -0.911 -2.135 1 94.38 43 SER B N 1
ATOM 3831 C CA . SER B 1 43 ? -8.398 0.226 -1.345 1 94.38 43 SER B CA 1
ATOM 3832 C C . SER B 1 43 ? -9.469 1.307 -1.252 1 94.38 43 SER B C 1
ATOM 3834 O O . SER B 1 43 ? -9.391 2.195 -0.4 1 94.38 43 SER B O 1
ATOM 3836 N N . LEU B 1 44 ? -10.477 1.253 -2.1 1 93.5 44 LEU B N 1
ATOM 3837 C CA . LEU B 1 44 ? -11.602 2.188 -2.037 1 93.5 44 LEU B CA 1
ATOM 3838 C C . LEU B 1 44 ? -12.477 1.904 -0.823 1 93.5 44 LEU B C 1
ATOM 3840 O O . LEU B 1 44 ? -13.281 2.75 -0.42 1 93.5 44 LEU B O 1
ATOM 3844 N N . VAL B 1 45 ? -12.328 0.685 -0.301 1 93.94 45 VAL B N 1
ATOM 3845 C CA . VAL B 1 45 ? -13.133 0.242 0.838 1 93.94 45 VAL B CA 1
ATOM 3846 C C . VAL B 1 45 ? -12.25 0.146 2.08 1 93.94 45 VAL B C 1
ATOM 3848 O O . VAL B 1 45 ? -12.625 0.61 3.158 1 93.94 45 VAL B O 1
ATOM 3851 N N . PHE B 1 46 ? -11.164 -0.523 1.896 1 95.31 46 PHE B N 1
ATOM 3852 C CA . PHE B 1 46 ? -10.125 -0.642 2.912 1 95.31 46 PHE B CA 1
ATOM 3853 C C . PHE B 1 46 ? -8.922 0.224 2.561 1 95.31 46 PHE B C 1
ATOM 3855 O O . PHE B 1 46 ? -8.039 -0.204 1.812 1 95.31 46 PHE B O 1
ATOM 3862 N N . PRO B 1 47 ? -8.789 1.351 3.164 1 94.38 47 PRO B N 1
ATOM 3863 C CA . PRO B 1 47 ? -7.777 2.318 2.729 1 94.38 47 PRO B CA 1
ATOM 3864 C C . PRO B 1 47 ? -6.359 1.748 2.756 1 94.38 47 PRO B C 1
ATOM 3866 O O . PRO B 1 47 ? -5.5 2.184 1.986 1 94.38 47 PRO B O 1
ATOM 3869 N N . GLY B 1 48 ? -6.074 0.779 3.59 1 95.19 48 GLY B N 1
ATOM 3870 C CA . GLY B 1 48 ? -4.742 0.202 3.695 1 95.19 48 GLY B CA 1
ATOM 3871 C C . GLY B 1 48 ? -4.48 -0.886 2.672 1 95.19 48 GLY B C 1
ATOM 3872 O O . GLY B 1 48 ? -3.357 -1.378 2.553 1 95.19 48 GLY B O 1
ATOM 3873 N N . ALA B 1 49 ? -5.492 -1.303 1.905 1 96.25 49 ALA B N 1
ATOM 3874 C CA . ALA B 1 49 ? -5.363 -2.385 0.932 1 96.25 49 ALA B CA 1
ATOM 3875 C C . ALA B 1 49 ? -4.672 -1.902 -0.339 1 96.25 49 ALA B C 1
ATOM 3877 O O . ALA B 1 49 ? -5.219 -2.025 -1.437 1 96.25 49 ALA B O 1
ATOM 3878 N N . GLU B 1 50 ? -3.443 -1.425 -0.217 1 96.31 50 GLU B N 1
ATOM 3879 C CA . GLU B 1 50 ? -2.773 -0.768 -1.335 1 96.31 50 GLU B CA 1
ATOM 3880 C C . GLU B 1 50 ? -1.507 -1.519 -1.737 1 96.31 50 GLU B C 1
ATOM 3882 O O . GLU B 1 50 ? -0.799 -1.104 -2.656 1 96.31 50 GLU B O 1
ATOM 3887 N N . HIS B 1 51 ? -1.219 -2.67 -1.058 1 96.69 51 HIS B N 1
ATOM 3888 C CA . HIS B 1 51 ? 0.029 -3.387 -1.291 1 96.69 51 HIS B CA 1
ATOM 3889 C C . HIS B 1 51 ? 0.059 -4 -2.688 1 96.69 51 HIS B C 1
ATOM 3891 O O . HIS B 1 51 ? -0.989 -4.32 -3.252 1 96.69 51 HIS B O 1
ATOM 3897 N N . SER B 1 52 ? 1.25 -4.168 -3.213 1 96.69 52 SER B N 1
ATOM 3898 C CA . SER B 1 52 ? 1.458 -4.621 -4.586 1 96.69 52 SER B CA 1
ATOM 3899 C C . SER B 1 52 ? 1.69 -6.125 -4.645 1 96.69 52 SER B C 1
ATOM 3901 O O . SER B 1 52 ? 1.949 -6.758 -3.619 1 96.69 52 SER B O 1
ATOM 3903 N N . ARG B 1 53 ? 1.628 -6.613 -5.84 1 97.06 53 ARG B N 1
ATOM 3904 C CA . ARG B 1 53 ? 1.945 -8.016 -6.074 1 97.06 53 ARG B CA 1
ATOM 3905 C C . ARG B 1 53 ? 3.438 -8.281 -5.902 1 97.06 53 ARG B C 1
ATOM 3907 O O . ARG B 1 53 ? 3.855 -9.422 -5.691 1 97.06 53 ARG B O 1
ATOM 3914 N N . PHE B 1 54 ? 4.266 -7.254 -6.016 1 97.44 54 PHE B N 1
ATOM 3915 C CA . PHE B 1 54 ? 5.688 -7.414 -5.742 1 97.44 54 PHE B CA 1
ATOM 3916 C C . PHE B 1 54 ? 5.914 -7.836 -4.297 1 97.44 54 PHE B C 1
ATOM 3918 O O . PHE B 1 54 ? 6.637 -8.797 -4.031 1 97.44 54 PHE B O 1
ATOM 3925 N N . ALA B 1 55 ? 5.289 -7.031 -3.375 1 97.62 55 ALA B N 1
ATOM 3926 C CA . ALA B 1 55 ? 5.41 -7.371 -1.959 1 97.62 55 ALA B CA 1
ATOM 3927 C C . ALA B 1 55 ? 4.91 -8.789 -1.691 1 97.62 55 ALA B C 1
ATOM 3929 O O . ALA B 1 55 ? 5.531 -9.539 -0.934 1 97.62 55 ALA B O 1
ATOM 3930 N N . HIS B 1 56 ? 3.846 -9.156 -2.314 1 98.12 56 HIS B N 1
ATOM 3931 C CA . HIS B 1 56 ? 3.289 -10.5 -2.18 1 98.12 56 HIS B CA 1
ATOM 3932 C C . HIS B 1 56 ? 4.258 -11.555 -2.697 1 98.12 56 HIS B C 1
ATOM 3934 O O . HIS B 1 56 ? 4.457 -12.586 -2.055 1 98.12 56 HIS B O 1
ATOM 3940 N N . ALA B 1 57 ? 4.805 -11.312 -3.834 1 98.25 57 ALA B N 1
ATOM 3941 C CA . ALA B 1 57 ? 5.734 -12.266 -4.438 1 98.25 57 ALA B CA 1
ATOM 3942 C C . ALA B 1 57 ? 6.93 -12.523 -3.523 1 98.25 57 ALA B C 1
ATOM 3944 O O . ALA B 1 57 ? 7.34 -13.672 -3.338 1 98.25 57 ALA B O 1
ATOM 3945 N N . VAL B 1 58 ? 7.445 -11.461 -2.947 1 97.81 58 VAL B N 1
ATOM 3946 C CA . VAL B 1 58 ? 8.562 -11.578 -2.018 1 97.81 58 VAL B CA 1
ATOM 3947 C C . VAL B 1 58 ? 8.148 -12.398 -0.803 1 97.81 58 VAL B C 1
ATOM 3949 O O . VAL B 1 58 ? 8.875 -13.297 -0.373 1 97.81 58 VAL B O 1
ATOM 3952 N N . GLY B 1 59 ? 6.996 -12.086 -0.304 1 98.12 59 GLY B N 1
ATOM 3953 C CA . GLY B 1 59 ? 6.484 -12.828 0.834 1 98.12 59 GLY B CA 1
ATOM 3954 C C . GLY B 1 59 ? 6.277 -14.305 0.538 1 98.12 59 GLY B C 1
ATOM 3955 O O . GLY B 1 59 ? 6.645 -15.164 1.343 1 98.12 59 GLY B O 1
ATOM 3956 N N . ALA B 1 60 ? 5.688 -14.602 -0.6 1 98.38 60 ALA B N 1
ATOM 3957 C CA . ALA B 1 60 ? 5.461 -15.992 -0.998 1 98.38 60 ALA B CA 1
ATOM 3958 C C . ALA B 1 60 ? 6.781 -16.75 -1.123 1 98.38 60 ALA B C 1
ATOM 3960 O O . ALA B 1 60 ? 6.867 -17.922 -0.758 1 98.38 60 ALA B O 1
ATOM 3961 N N . THR B 1 61 ? 7.785 -16.078 -1.661 1 98.44 61 THR B N 1
ATOM 3962 C CA . THR B 1 61 ? 9.109 -16.688 -1.792 1 98.44 61 THR B CA 1
ATOM 3963 C C . THR B 1 61 ? 9.695 -17.016 -0.42 1 98.44 61 THR B C 1
ATOM 3965 O O . THR B 1 61 ? 10.297 -18.062 -0.23 1 98.44 61 THR B O 1
ATOM 3968 N N . HIS B 1 62 ? 9.508 -16.062 0.495 1 98.19 62 HIS B N 1
ATOM 3969 C CA . HIS B 1 62 ? 9.969 -16.297 1.86 1 98.19 62 HIS B CA 1
ATOM 3970 C C . HIS B 1 62 ? 9.273 -17.516 2.477 1 98.19 62 HIS B C 1
ATOM 3972 O O . HIS B 1 62 ? 9.922 -18.344 3.117 1 98.19 62 HIS B O 1
ATOM 3978 N N . VAL B 1 63 ? 7.992 -17.625 2.297 1 98.19 63 VAL B N 1
ATOM 3979 C CA . VAL B 1 63 ? 7.238 -18.75 2.838 1 98.19 63 VAL B CA 1
ATOM 3980 C C . VAL B 1 63 ? 7.73 -20.047 2.209 1 98.19 63 VAL B C 1
ATOM 3982 O O . VAL B 1 63 ? 7.852 -21.062 2.895 1 98.19 63 VAL B O 1
ATOM 3985 N N . MET B 1 64 ? 7.988 -20 0.919 1 98.25 64 MET B N 1
ATOM 3986 C CA . MET B 1 64 ? 8.547 -21.188 0.252 1 98.25 64 MET B CA 1
ATOM 3987 C C . MET B 1 64 ? 9.867 -21.594 0.891 1 98.25 64 MET B C 1
ATOM 3989 O O . MET B 1 64 ? 10.109 -22.781 1.127 1 98.25 64 MET B O 1
ATOM 3993 N N . ALA B 1 65 ? 10.711 -20.625 1.169 1 97.44 65 ALA B N 1
ATOM 3994 C CA . ALA B 1 65 ? 11.984 -20.922 1.817 1 97.44 65 ALA B CA 1
ATOM 3995 C C . ALA B 1 65 ? 11.773 -21.594 3.168 1 97.44 65 ALA B C 1
ATOM 3997 O O . ALA B 1 65 ? 12.461 -22.562 3.504 1 97.44 65 ALA B O 1
ATOM 3998 N N . ARG B 1 66 ? 10.844 -21.094 3.91 1 96.69 66 ARG B N 1
ATOM 3999 C CA . ARG B 1 66 ? 10.531 -21.672 5.211 1 96.69 66 ARG B CA 1
ATOM 4000 C C . ARG B 1 66 ? 9.977 -23.094 5.059 1 96.69 66 ARG B C 1
ATOM 4002 O O . ARG B 1 66 ? 10.328 -23.984 5.832 1 96.69 66 ARG B O 1
ATOM 4009 N N . LEU B 1 67 ? 9.078 -23.25 4.125 1 95.75 67 LEU B N 1
ATOM 4010 C CA . LEU B 1 67 ? 8.523 -24.562 3.84 1 95.75 67 LEU B CA 1
ATOM 4011 C C . LEU B 1 67 ? 9.633 -25.547 3.479 1 95.75 67 LEU B C 1
ATOM 4013 O O . LEU B 1 67 ? 9.656 -26.688 3.973 1 95.75 67 LEU B O 1
ATOM 4017 N N . GLN B 1 68 ? 10.539 -25.125 2.658 1 95.25 68 GLN B N 1
ATOM 4018 C CA . GLN B 1 68 ? 11.633 -25.984 2.219 1 95.25 68 GLN B CA 1
ATOM 4019 C C . GLN B 1 68 ? 12.547 -26.344 3.385 1 95.25 68 GLN B C 1
ATOM 4021 O O . GLN B 1 68 ? 13.094 -27.453 3.426 1 95.25 68 GLN B O 1
ATOM 4026 N N . GLU B 1 69 ? 12.742 -25.391 4.277 1 94.44 69 GLU B N 1
ATOM 4027 C CA . GLU B 1 69 ? 13.508 -25.703 5.48 1 94.44 69 GLU B CA 1
ATOM 4028 C C . GLU B 1 69 ? 12.883 -26.859 6.246 1 94.44 69 GLU B C 1
ATOM 4030 O O . GLU B 1 69 ? 13.586 -27.766 6.707 1 94.44 69 GLU B O 1
ATOM 4035 N N . ARG B 1 70 ? 11.609 -26.812 6.348 1 92.06 70 ARG B N 1
ATOM 4036 C CA . ARG B 1 70 ? 10.891 -27.891 7.031 1 92.06 70 ARG B CA 1
ATOM 4037 C C . ARG B 1 70 ? 11.008 -29.203 6.262 1 92.06 70 ARG B C 1
ATOM 4039 O O . ARG B 1 70 ? 11.188 -30.266 6.859 1 92.06 70 ARG B O 1
ATOM 4046 N N . VAL B 1 71 ? 10.852 -29.141 4.973 1 91 71 VAL B N 1
ATOM 4047 C CA . VAL B 1 71 ? 10.938 -30.312 4.121 1 91 71 VAL B CA 1
ATOM 4048 C C . VAL B 1 71 ? 12.312 -30.953 4.266 1 91 71 VAL B C 1
ATOM 4050 O O . VAL B 1 71 ? 12.43 -32.188 4.395 1 91 71 VAL B O 1
ATOM 4053 N N . ARG B 1 72 ? 13.352 -30.156 4.277 1 91.62 72 ARG B N 1
ATOM 4054 C CA . ARG B 1 72 ? 14.719 -30.641 4.434 1 91.62 72 ARG B CA 1
ATOM 4055 C C . ARG B 1 72 ? 14.891 -31.359 5.766 1 91.62 72 ARG B C 1
ATOM 4057 O O . ARG B 1 72 ? 15.578 -32.375 5.844 1 91.62 72 ARG B O 1
ATOM 4064 N N . ALA B 1 73 ? 14.25 -30.844 6.691 1 89.5 73 ALA B N 1
ATOM 4065 C CA . ALA B 1 73 ? 14.375 -31.406 8.031 1 89.5 73 ALA B CA 1
ATOM 4066 C C . ALA B 1 73 ? 13.633 -32.75 8.133 1 89.5 73 ALA B C 1
ATOM 4068 O O . ALA B 1 73 ? 13.992 -33.594 8.945 1 89.5 73 ALA B O 1
ATOM 4069 N N . ARG B 1 74 ? 12.695 -33.031 7.281 1 88.56 74 ARG B N 1
ATOM 4070 C CA . ARG B 1 74 ? 11.797 -34.156 7.473 1 88.56 74 ARG B CA 1
ATOM 4071 C C . ARG B 1 74 ? 12.047 -35.219 6.43 1 88.56 74 ARG B C 1
ATOM 4073 O O . ARG B 1 74 ? 11.727 -36.406 6.652 1 88.56 74 ARG B O 1
ATOM 4080 N N . GLN B 1 75 ? 12.555 -34.875 5.309 1 87.19 75 GLN B N 1
ATOM 4081 C CA . GLN B 1 75 ? 12.531 -35.75 4.152 1 87.19 75 GLN B CA 1
ATOM 4082 C C . GLN B 1 75 ? 13.32 -37.031 4.422 1 87.19 75 GLN B C 1
ATOM 4084 O O . GLN B 1 75 ? 12.953 -38.094 3.93 1 87.19 75 GLN B O 1
ATOM 4089 N N . ASP B 1 76 ? 14.383 -37.031 5.227 1 84.75 76 ASP B N 1
ATOM 4090 C CA . ASP B 1 76 ? 15.109 -38.25 5.566 1 84.75 76 ASP B CA 1
ATOM 4091 C C . ASP B 1 76 ? 14.312 -39.094 6.547 1 84.75 76 ASP B C 1
ATOM 4093 O O . ASP B 1 76 ? 14.188 -40.312 6.359 1 84.75 76 ASP B O 1
ATOM 4097 N N . GLY B 1 77 ? 13.797 -38.438 7.523 1 84.88 77 GLY B N 1
ATOM 4098 C CA . GLY B 1 77 ? 13.047 -39.156 8.555 1 84.88 77 GLY B CA 1
ATOM 4099 C C . GLY B 1 77 ? 11.758 -39.75 8.047 1 84.88 77 GLY B C 1
ATOM 4100 O O . GLY B 1 77 ? 11.305 -40.781 8.578 1 84.88 77 GLY B O 1
ATOM 4101 N N . ASP B 1 78 ? 11.234 -39.25 7.02 1 85.38 78 ASP B N 1
ATOM 4102 C CA . ASP B 1 78 ? 9.938 -39.688 6.512 1 85.38 78 ASP B CA 1
ATOM 4103 C C . ASP B 1 78 ? 10.102 -40.75 5.418 1 85.38 78 ASP B C 1
ATOM 4105 O O . ASP B 1 78 ? 9.117 -41.25 4.887 1 85.38 78 ASP B O 1
ATOM 4109 N N . GLY B 1 79 ? 11.312 -41.062 5.113 1 85.75 79 GLY B N 1
ATOM 4110 C CA . GLY B 1 79 ? 11.594 -42.125 4.16 1 85.75 79 GLY B CA 1
ATOM 4111 C C . GLY B 1 79 ? 11.258 -41.719 2.73 1 85.75 79 GLY B C 1
ATOM 4112 O O . GLY B 1 79 ? 10.859 -42.594 1.934 1 85.75 79 GLY B O 1
ATOM 4113 N N . VAL B 1 80 ? 11.398 -40.469 2.402 1 88.56 80 VAL B N 1
ATOM 4114 C CA . VAL B 1 80 ? 11.109 -40 1.054 1 88.56 80 VAL B CA 1
ATOM 4115 C C . VAL B 1 80 ? 12.156 -40.531 0.078 1 88.56 80 VAL B C 1
ATOM 4117 O O . VAL B 1 80 ? 13.359 -40.438 0.325 1 88.56 80 VAL B O 1
ATOM 4120 N N . PRO B 1 81 ? 11.656 -41.125 -0.966 1 89.5 81 PRO B N 1
ATOM 4121 C CA . PRO B 1 81 ? 12.609 -41.625 -1.964 1 89.5 81 PRO B CA 1
ATOM 4122 C C . PRO B 1 81 ? 13.547 -40.531 -2.475 1 89.5 81 PRO B C 1
ATOM 4124 O O . PRO B 1 81 ? 13.133 -39.375 -2.609 1 89.5 81 PRO B O 1
ATOM 4127 N N . ALA B 1 82 ? 14.727 -40.906 -2.869 1 88.62 82 ALA B N 1
ATOM 4128 C CA . ALA B 1 82 ? 15.797 -39.969 -3.221 1 88.62 82 ALA B CA 1
ATOM 4129 C C . ALA B 1 82 ? 15.375 -39.031 -4.352 1 88.62 82 ALA B C 1
ATOM 4131 O O . ALA B 1 82 ? 15.648 -37.844 -4.312 1 88.62 82 ALA B O 1
ATOM 4132 N N . HIS B 1 83 ? 14.656 -39.625 -5.352 1 87.75 83 HIS B N 1
ATOM 4133 C CA . HIS B 1 83 ? 14.305 -38.844 -6.535 1 87.75 83 HIS B CA 1
ATOM 4134 C C . HIS B 1 83 ? 13.219 -37.812 -6.219 1 87.75 83 HIS B C 1
ATOM 4136 O O . HIS B 1 83 ? 12.992 -36.875 -6.996 1 87.75 83 HIS B O 1
ATOM 4142 N N . LEU B 1 84 ? 12.625 -37.875 -5.082 1 89.44 84 LEU B N 1
ATOM 4143 C CA . LEU B 1 84 ? 11.547 -36.969 -4.688 1 89.44 84 LEU B CA 1
ATOM 4144 C C . LEU B 1 84 ? 12.031 -35.969 -3.639 1 89.44 84 LEU B C 1
ATOM 4146 O O . LEU B 1 84 ? 11.32 -35.031 -3.299 1 89.44 84 LEU B O 1
ATOM 4150 N N . ARG B 1 85 ? 13.234 -36.156 -3.213 1 92.06 85 ARG B N 1
ATOM 4151 C CA . ARG B 1 85 ? 13.781 -35.281 -2.164 1 92.06 85 ARG B CA 1
ATOM 4152 C C . ARG B 1 85 ? 14.117 -33.906 -2.709 1 92.06 85 ARG B C 1
ATOM 4154 O O . ARG B 1 85 ? 14.367 -33.75 -3.906 1 92.06 85 ARG B O 1
ATOM 4161 N N . LEU B 1 86 ? 14.047 -32.938 -1.844 1 93.56 86 LEU B N 1
ATOM 4162 C CA . LEU B 1 86 ? 14.406 -31.578 -2.168 1 93.56 86 LEU B CA 1
ATOM 4163 C C . LEU B 1 86 ? 15.922 -31.422 -2.26 1 93.56 86 LEU B C 1
ATOM 4165 O O . LEU B 1 86 ? 16.625 -31.5 -1.247 1 93.56 86 LEU B O 1
ATOM 4169 N N . ASP B 1 87 ? 16.469 -31.312 -3.455 1 93.56 87 ASP B N 1
ATOM 4170 C CA . ASP B 1 87 ? 17.875 -30.984 -3.656 1 93.56 87 ASP B CA 1
ATOM 4171 C C . ASP B 1 87 ? 18.031 -29.5 -4.008 1 93.56 87 ASP B C 1
ATOM 4173 O O . ASP B 1 87 ? 17.062 -28.75 -3.984 1 93.56 87 ASP B O 1
ATOM 4177 N N . GLU B 1 88 ? 19.25 -29.062 -4.234 1 93.94 88 GLU B N 1
ATOM 4178 C CA . GLU B 1 88 ? 19.531 -27.656 -4.445 1 93.94 88 GLU B CA 1
ATOM 4179 C C . GLU B 1 88 ? 18.828 -27.125 -5.691 1 93.94 88 GLU B C 1
ATOM 4181 O O . GLU B 1 88 ? 18.312 -26 -5.699 1 93.94 88 GLU B O 1
ATOM 4186 N N . ARG B 1 89 ? 18.797 -27.984 -6.695 1 94.12 89 ARG B N 1
ATOM 4187 C CA . ARG B 1 89 ? 18.141 -27.594 -7.938 1 94.12 89 ARG B CA 1
ATOM 4188 C C . ARG B 1 89 ? 16.641 -27.391 -7.719 1 94.12 89 ARG B C 1
ATOM 4190 O O . ARG B 1 89 ? 16.094 -26.344 -8.086 1 94.12 89 ARG B O 1
ATOM 4197 N N . ALA B 1 90 ? 16 -28.375 -7.137 1 95.31 90 ALA B N 1
ATOM 4198 C CA . ALA B 1 90 ? 14.562 -28.297 -6.867 1 95.31 90 ALA B CA 1
ATOM 4199 C C . ALA B 1 90 ? 14.25 -27.125 -5.934 1 95.31 90 ALA B C 1
ATOM 4201 O O . ALA B 1 90 ? 13.203 -26.484 -6.059 1 95.31 90 ALA B O 1
ATOM 4202 N N . SER B 1 91 ? 15.156 -26.906 -5.008 1 97 91 SER B N 1
ATOM 4203 C CA . SER B 1 91 ? 15 -25.781 -4.09 1 97 91 SER B CA 1
ATOM 4204 C C . SER B 1 91 ? 14.93 -24.453 -4.84 1 97 91 SER B C 1
ATOM 4206 O O . SER B 1 91 ? 14.016 -23.672 -4.629 1 97 91 SER B O 1
ATOM 4208 N N . CYS B 1 92 ? 15.867 -24.234 -5.73 1 97.88 92 CYS B N 1
ATOM 4209 C CA . CYS B 1 92 ? 15.922 -23 -6.508 1 97.88 92 CYS B CA 1
ATOM 4210 C C . CYS B 1 92 ? 14.719 -22.891 -7.426 1 97.88 92 CYS B C 1
ATOM 4212 O O . CYS B 1 92 ? 14.148 -21.797 -7.574 1 97.88 92 CYS B O 1
ATOM 4214 N N . GLU B 1 93 ? 14.336 -24.031 -8.008 1 98.19 93 GLU B N 1
ATOM 4215 C CA . GLU B 1 93 ? 13.156 -24.031 -8.867 1 98.19 93 GLU B CA 1
ATOM 4216 C C . GLU B 1 93 ? 11.906 -23.641 -8.086 1 98.19 93 GLU B C 1
ATOM 4218 O O . GLU B 1 93 ? 11.078 -22.859 -8.578 1 98.19 93 GLU B O 1
ATOM 4223 N N . GLY B 1 94 ? 11.781 -24.203 -6.859 1 98.19 94 GLY B N 1
ATOM 4224 C CA . GLY B 1 94 ? 10.648 -23.859 -6.016 1 98.19 94 GLY B CA 1
ATOM 4225 C C . GLY B 1 94 ? 10.594 -22.406 -5.633 1 98.19 94 GLY B C 1
ATOM 4226 O O . GLY B 1 94 ? 9.531 -21.781 -5.66 1 98.19 94 GLY B O 1
ATOM 4227 N N . LEU B 1 95 ? 11.789 -21.828 -5.285 1 98.56 95 LEU B N 1
ATOM 4228 C CA . LEU B 1 95 ? 11.867 -20.422 -4.926 1 98.56 95 LEU B CA 1
ATOM 4229 C C . LEU B 1 95 ? 11.508 -19.531 -6.113 1 98.56 95 LEU B C 1
ATOM 4231 O O . LEU B 1 95 ? 10.75 -18.578 -5.969 1 98.56 95 LEU B O 1
ATOM 4235 N N . ALA B 1 96 ? 12.008 -19.891 -7.27 1 98.81 96 ALA B N 1
ATOM 4236 C CA . ALA B 1 96 ? 11.711 -19.125 -8.477 1 98.81 96 ALA B CA 1
ATOM 4237 C C . ALA B 1 96 ? 10.219 -19.188 -8.805 1 98.81 96 ALA B C 1
ATOM 4239 O O . ALA B 1 96 ? 9.617 -18.172 -9.148 1 98.81 96 ALA B O 1
ATOM 4240 N N . ALA B 1 97 ? 9.648 -20.359 -8.664 1 98.81 97 ALA B N 1
ATOM 4241 C CA . ALA B 1 97 ? 8.227 -20.531 -8.969 1 98.81 97 ALA B CA 1
ATOM 4242 C C . ALA B 1 97 ? 7.359 -19.703 -8.023 1 98.81 97 ALA B C 1
ATOM 4244 O O . ALA B 1 97 ? 6.387 -19.078 -8.445 1 98.81 97 ALA B O 1
ATOM 4245 N N . ALA B 1 98 ? 7.711 -19.719 -6.742 1 98.62 98 ALA B N 1
ATOM 4246 C CA . ALA B 1 98 ? 6.973 -18.922 -5.758 1 98.62 98 ALA B CA 1
ATOM 4247 C C . ALA B 1 98 ? 7.055 -17.438 -6.082 1 98.62 98 ALA B C 1
ATOM 4249 O O . ALA B 1 98 ? 6.055 -16.719 -5.984 1 98.62 98 ALA B O 1
ATOM 4250 N N . LEU B 1 99 ? 8.172 -16.969 -6.5 1 98.62 99 LEU B N 1
ATOM 4251 C CA . LEU B 1 99 ? 8.414 -15.555 -6.789 1 98.62 99 LEU B CA 1
ATOM 4252 C C . LEU B 1 99 ? 7.68 -15.133 -8.062 1 98.62 99 LEU B C 1
ATOM 4254 O O . LEU B 1 99 ? 7.18 -14.008 -8.148 1 98.62 99 LEU B O 1
ATOM 4258 N N . LEU B 1 100 ? 7.59 -16.078 -9.031 1 98.69 100 LEU B N 1
ATOM 4259 C CA . LEU B 1 100 ? 7.195 -15.68 -10.375 1 98.69 100 LEU B CA 1
ATOM 4260 C C . LEU B 1 100 ? 5.762 -16.109 -10.672 1 98.69 100 LEU B C 1
ATOM 4262 O O . LEU B 1 100 ? 5.219 -15.781 -11.734 1 98.69 100 LEU B O 1
ATOM 4266 N N . HIS B 1 101 ? 5.086 -16.797 -9.758 1 97.81 101 HIS B N 1
ATOM 4267 C CA . HIS B 1 101 ? 3.801 -17.422 -10.047 1 97.81 101 HIS B CA 1
ATOM 4268 C C . HIS B 1 101 ? 2.768 -16.375 -10.469 1 97.81 101 HIS B C 1
ATOM 4270 O O . HIS B 1 101 ? 1.842 -16.688 -11.227 1 97.81 101 HIS B O 1
ATOM 4276 N N . ASP B 1 102 ? 2.963 -15.148 -10.031 1 95.44 102 ASP B N 1
ATOM 4277 C CA . ASP B 1 102 ? 1.993 -14.086 -10.289 1 95.44 102 ASP B CA 1
ATOM 4278 C C . ASP B 1 102 ? 2.541 -13.078 -11.289 1 95.44 102 ASP B C 1
ATOM 4280 O O . ASP B 1 102 ? 1.953 -12.016 -11.492 1 95.44 102 ASP B O 1
ATOM 4284 N N . VAL B 1 103 ? 3.613 -13.32 -12 1 97.62 103 VAL B N 1
ATOM 4285 C CA . VAL B 1 103 ? 4.324 -12.32 -12.789 1 97.62 103 VAL B CA 1
ATOM 4286 C C . VAL B 1 103 ? 3.492 -11.938 -14.008 1 97.62 103 VAL B C 1
ATOM 4288 O O . VAL B 1 103 ? 3.68 -10.867 -14.586 1 97.62 103 VAL B O 1
ATOM 4291 N N . GLY B 1 104 ? 2.512 -12.758 -14.367 1 95.38 104 GLY B N 1
ATOM 4292 C CA . GLY B 1 104 ? 1.696 -12.523 -15.547 1 95.38 104 GLY B CA 1
ATOM 4293 C C . GLY B 1 104 ? 0.429 -11.742 -15.25 1 95.38 104 GLY B C 1
ATOM 4294 O O . GLY B 1 104 ? -0.359 -11.461 -16.156 1 95.38 104 GLY B O 1
ATOM 4295 N N . HIS B 1 105 ? 0.218 -11.344 -14.008 1 94 105 HIS B N 1
ATOM 4296 C CA . HIS B 1 105 ? -0.987 -10.594 -13.672 1 94 105 HIS B CA 1
ATOM 4297 C C . HIS B 1 105 ? -0.997 -9.227 -14.344 1 94 105 HIS B C 1
ATOM 4299 O O . HIS B 1 105 ? 0.04 -8.562 -14.43 1 94 105 HIS B O 1
ATOM 4305 N N . GLY B 1 106 ? -2.131 -8.859 -14.867 1 89 106 GLY B N 1
ATOM 4306 C CA . GLY B 1 106 ? -2.336 -7.535 -15.43 1 89 106 GLY B CA 1
ATOM 4307 C C . GLY B 1 106 ? -2.957 -6.559 -14.453 1 89 106 GLY B C 1
ATOM 4308 O O . GLY B 1 106 ? -3.078 -6.855 -13.258 1 89 106 GLY B O 1
ATOM 4309 N N . PRO B 1 107 ? -3.297 -5.371 -15 1 86.56 107 PRO B N 1
ATOM 4310 C CA . PRO B 1 107 ? -3.881 -4.359 -14.125 1 86.56 107 PRO B CA 1
ATOM 4311 C C . PRO B 1 107 ? -5.242 -4.773 -13.57 1 86.56 107 PRO B C 1
ATOM 4313 O O . PRO B 1 107 ? -6.004 -5.465 -14.25 1 86.56 107 PRO B O 1
ATOM 4316 N N . PHE B 1 108 ? -5.617 -4.289 -12.367 1 78.94 108 PHE B N 1
ATOM 4317 C CA . PHE B 1 108 ? -6.852 -4.52 -11.625 1 78.94 108 PHE B CA 1
ATOM 4318 C C . PHE B 1 108 ? -7.152 -6.012 -11.531 1 78.94 108 PHE B C 1
ATOM 4320 O O . PHE B 1 108 ? -8.305 -6.426 -11.656 1 78.94 108 PHE B O 1
ATOM 4327 N N . SER B 1 109 ? -6.098 -6.785 -11.484 1 69.5 109 SER B N 1
ATOM 4328 C CA . SER B 1 109 ? -6.105 -8.211 -11.195 1 69.5 109 SER B CA 1
ATOM 4329 C C . SER B 1 109 ? -6.996 -8.969 -12.172 1 69.5 109 SER B C 1
ATOM 4331 O O . SER B 1 109 ? -6.777 -8.922 -13.383 1 69.5 109 SER B O 1
ATOM 4333 N N . HIS B 1 110 ? -8.094 -9.469 -11.711 1 65.75 110 HIS B N 1
ATOM 4334 C CA . HIS B 1 110 ? -8.938 -10.383 -12.477 1 65.75 110 HIS B CA 1
ATOM 4335 C C . HIS B 1 110 ? -9.93 -9.617 -13.352 1 65.75 110 HIS B C 1
ATOM 4337 O O . HIS B 1 110 ? -10.453 -10.164 -14.32 1 65.75 110 HIS B O 1
ATOM 4343 N N . LEU B 1 111 ? -9.922 -8.359 -13.086 1 68.31 111 LEU B N 1
ATOM 4344 C CA . LEU B 1 111 ? -10.898 -7.562 -13.812 1 68.31 111 LEU B CA 1
ATOM 4345 C C . LEU B 1 111 ? -10.539 -7.461 -15.289 1 68.31 111 LEU B C 1
ATOM 4347 O O . LEU B 1 111 ? -11.406 -7.57 -16.156 1 68.31 111 LEU B O 1
ATOM 4351 N N . PHE B 1 112 ? -9.289 -7.371 -15.484 1 69.69 112 PHE B N 1
ATOM 4352 C CA . PHE B 1 112 ? -8.805 -7.297 -16.859 1 69.69 112 PHE B CA 1
ATOM 4353 C C . PHE B 1 112 ? -9.102 -8.586 -17.609 1 69.69 112 PHE B C 1
ATOM 4355 O O . PHE B 1 112 ? -9.516 -8.547 -18.766 1 69.69 112 PHE B O 1
ATOM 4362 N N . GLU B 1 113 ? -9.047 -9.688 -16.906 1 70.31 113 GLU B N 1
ATOM 4363 C CA . GLU B 1 113 ? -9.273 -11.008 -17.484 1 70.31 113 GLU B CA 1
ATOM 4364 C C . GLU B 1 113 ? -10.758 -11.242 -17.75 1 70.31 113 GLU B C 1
ATOM 4366 O O . GLU B 1 113 ? -11.125 -11.914 -18.719 1 70.31 113 GLU B O 1
ATOM 4371 N N . GLU B 1 114 ? -11.523 -10.641 -16.969 1 69.31 114 GLU B N 1
ATOM 4372 C CA . GLU B 1 114 ? -12.953 -10.922 -17 1 69.31 114 GLU B CA 1
ATOM 4373 C C . GLU B 1 114 ? -13.672 -10.047 -18.016 1 69.31 114 GLU B C 1
ATOM 4375 O O . GLU B 1 114 ? -14.672 -10.461 -18.609 1 69.31 114 GLU B O 1
ATOM 4380 N N . VAL B 1 115 ? -13.148 -8.93 -18.219 1 67.94 115 VAL B N 1
ATOM 4381 C CA . VAL B 1 115 ? -13.914 -7.934 -18.953 1 67.94 115 VAL B CA 1
ATOM 4382 C C . VAL B 1 115 ? -13.508 -7.957 -20.422 1 67.94 115 VAL B C 1
ATOM 4384 O O . VAL B 1 115 ? -14.336 -7.719 -21.297 1 67.94 115 VAL B O 1
ATOM 4387 N N . LEU B 1 116 ? -12.312 -8.328 -20.594 1 72.62 116 LEU B N 1
ATOM 4388 C CA . LEU B 1 116 ? -11.812 -8.211 -21.969 1 72.62 116 LEU B CA 1
ATOM 4389 C C . LEU B 1 116 ? -12.086 -9.484 -22.75 1 72.62 116 LEU B C 1
ATOM 4391 O O . LEU B 1 116 ? -11.867 -10.594 -22.25 1 72.62 116 LEU B O 1
ATOM 4395 N N . PRO B 1 117 ? -12.648 -9.258 -23.922 1 70.75 117 PRO B N 1
ATOM 4396 C CA . PRO B 1 117 ? -12.914 -10.422 -24.766 1 70.75 117 PRO B CA 1
ATOM 4397 C C . PRO B 1 117 ? -11.664 -11.25 -25.047 1 70.75 117 PRO B C 1
ATOM 4399 O O . PRO B 1 117 ? -10.586 -10.688 -25.281 1 70.75 117 PRO B O 1
ATOM 4402 N N . HIS B 1 118 ? -11.711 -12.492 -24.906 1 73.19 118 HIS B N 1
ATOM 4403 C CA . HIS B 1 118 ? -10.672 -13.453 -25.25 1 73.19 118 HIS B CA 1
ATOM 4404 C C . HIS B 1 118 ? -9.422 -13.242 -24.391 1 73.19 118 HIS B C 1
ATOM 4406 O O . HIS B 1 118 ? -8.312 -13.578 -24.828 1 73.19 118 HIS B O 1
ATOM 4412 N N . ALA B 1 119 ? -9.68 -12.5 -23.375 1 77.69 119 ALA B N 1
ATOM 4413 C CA . ALA B 1 119 ? -8.523 -12.258 -22.516 1 77.69 119 ALA B CA 1
ATOM 4414 C C . ALA B 1 119 ? -7.926 -13.578 -22.016 1 77.69 119 ALA B C 1
ATOM 4416 O O . ALA B 1 119 ? -8.656 -14.523 -21.703 1 77.69 119 ALA B O 1
ATOM 4417 N N . ARG B 1 120 ? -6.629 -13.648 -22.156 1 83.38 120 ARG B N 1
ATOM 4418 C CA . ARG B 1 120 ? -5.879 -14.781 -21.625 1 83.38 120 ARG B CA 1
ATOM 4419 C C . ARG B 1 120 ? -5.789 -14.719 -20.109 1 83.38 120 ARG B C 1
ATOM 4421 O O . ARG B 1 120 ? -5.762 -13.633 -19.531 1 83.38 120 ARG B O 1
ATOM 4428 N N . ALA B 1 121 ? -5.77 -15.898 -19.516 1 87.06 121 ALA B N 1
ATOM 4429 C CA . ALA B 1 121 ? -5.559 -15.969 -18.062 1 87.06 121 ALA B CA 1
ATOM 4430 C C . ALA B 1 121 ? -4.137 -15.547 -17.703 1 87.06 121 ALA B C 1
ATOM 4432 O O . ALA B 1 121 ? -3.203 -15.742 -18.484 1 87.06 121 ALA B O 1
ATOM 4433 N N . HIS B 1 122 ? -3.961 -14.883 -16.531 1 89.75 122 HIS B N 1
ATOM 4434 C CA . HIS B 1 122 ? -2.645 -14.43 -16.094 1 89.75 122 HIS B CA 1
ATOM 4435 C C . HIS B 1 122 ? -1.658 -15.594 -16.031 1 89.75 122 HIS B C 1
ATOM 4437 O O . HIS B 1 122 ? -0.455 -15.406 -16.219 1 89.75 122 HIS B O 1
ATOM 4443 N N . GLU B 1 123 ? -2.104 -16.844 -15.773 1 90.69 123 GLU B N 1
ATOM 4444 C CA . GLU B 1 123 ? -1.238 -18.016 -15.727 1 90.69 123 GLU B CA 1
ATOM 4445 C C . GLU B 1 123 ? -0.57 -18.25 -17.078 1 90.69 123 GLU B C 1
ATOM 4447 O O . GLU B 1 123 ? 0.598 -18.641 -17.141 1 90.69 123 GLU B O 1
ATOM 4452 N N . GLU B 1 124 ? -1.348 -18.016 -18.125 1 93.19 124 GLU B N 1
ATOM 4453 C CA . GLU B 1 124 ? -0.798 -18.172 -19.469 1 93.19 124 GLU B CA 1
ATOM 4454 C C . GLU B 1 124 ? 0.282 -17.125 -19.75 1 93.19 124 GLU B C 1
ATOM 4456 O O . GLU B 1 124 ? 1.315 -17.438 -20.344 1 93.19 124 GLU B O 1
ATOM 4461 N N . TRP B 1 125 ? 0.012 -15.922 -19.359 1 94.25 125 TRP B N 1
ATOM 4462 C CA . TRP B 1 125 ? 1.011 -14.867 -19.516 1 94.25 125 TRP B CA 1
ATOM 4463 C C . TRP B 1 125 ? 2.264 -15.188 -18.703 1 94.25 125 TRP B C 1
ATOM 4465 O O . TRP B 1 125 ? 3.383 -14.93 -19.156 1 94.25 125 TRP B O 1
ATOM 4475 N N . THR B 1 126 ? 2.076 -15.734 -17.5 1 97.12 126 THR B N 1
ATOM 4476 C CA . THR B 1 126 ? 3.201 -16.125 -16.656 1 97.12 126 THR B CA 1
ATOM 4477 C C . THR B 1 126 ? 4.098 -17.125 -17.359 1 97.12 126 THR B C 1
ATOM 4479 O O . THR B 1 126 ? 5.316 -16.938 -17.422 1 97.12 126 THR B O 1
ATOM 4482 N N . VAL B 1 127 ? 3.498 -18.141 -17.922 1 97.75 127 VAL B N 1
ATOM 4483 C CA . VAL B 1 127 ? 4.254 -19.172 -18.625 1 97.75 127 VAL B CA 1
ATOM 4484 C C . VAL B 1 127 ? 4.984 -18.562 -19.812 1 97.75 127 VAL B C 1
ATOM 4486 O O . VAL B 1 127 ? 6.152 -18.875 -20.047 1 97.75 127 VAL B O 1
ATOM 4489 N N . GLU B 1 128 ? 4.305 -17.719 -20.531 1 97.81 128 GLU B N 1
ATOM 4490 C CA . GLU B 1 128 ? 4.938 -17.078 -21.672 1 97.81 128 GLU B CA 1
ATOM 4491 C C . GLU B 1 128 ? 6.125 -16.219 -21.234 1 97.81 128 GLU B C 1
ATOM 4493 O O . GLU B 1 128 ? 7.164 -16.219 -21.891 1 97.81 128 GLU B O 1
ATOM 4498 N N . ILE B 1 129 ? 6 -15.484 -20.172 1 98.31 129 ILE B N 1
ATOM 4499 C CA . ILE B 1 129 ? 7.074 -14.641 -19.656 1 98.31 129 ILE B CA 1
ATOM 4500 C C . ILE B 1 129 ? 8.281 -15.508 -19.312 1 98.31 129 ILE B C 1
ATOM 4502 O O . ILE B 1 129 ? 9.422 -15.125 -19.578 1 98.31 129 ILE B O 1
ATOM 4506 N N . LEU B 1 130 ? 8.062 -16.688 -18.766 1 98.62 130 LEU B N 1
ATOM 4507 C CA . LEU B 1 130 ? 9.125 -17.594 -18.344 1 98.62 130 LEU B CA 1
ATOM 4508 C C . LEU B 1 130 ? 9.852 -18.188 -19.562 1 98.62 130 LEU B C 1
ATOM 4510 O O . LEU B 1 130 ? 11.07 -18.359 -19.531 1 98.62 130 LEU B O 1
ATOM 4514 N N . LEU B 1 131 ? 9.117 -18.422 -20.625 1 98.38 131 LEU B N 1
ATOM 4515 C CA . LEU B 1 131 ? 9.656 -19.219 -21.719 1 98.38 131 LEU B CA 1
ATOM 4516 C C . LEU B 1 131 ? 10.148 -18.344 -22.859 1 98.38 131 LEU B C 1
ATOM 4518 O O . LEU B 1 131 ? 10.961 -18.766 -23.672 1 98.38 131 LEU B O 1
ATOM 4522 N N . ASP B 1 132 ? 9.625 -17.125 -22.953 1 98.38 132 ASP B N 1
ATOM 4523 C CA . ASP B 1 132 ? 10 -16.219 -24.031 1 98.38 132 ASP B CA 1
ATOM 4524 C C . ASP B 1 132 ? 11.422 -15.688 -23.828 1 98.38 132 ASP B C 1
ATOM 4526 O O . ASP B 1 132 ? 11.695 -15 -22.844 1 98.38 132 ASP B O 1
ATOM 4530 N N . GLU B 1 133 ? 12.266 -15.828 -24.781 1 97.38 133 GLU B N 1
ATOM 4531 C CA . GLU B 1 133 ? 13.688 -15.5 -24.688 1 97.38 133 GLU B CA 1
ATOM 4532 C C . GLU B 1 133 ? 13.906 -13.992 -24.609 1 97.38 133 GLU B C 1
ATOM 4534 O O . GLU B 1 133 ? 14.969 -13.539 -24.188 1 97.38 133 GLU B O 1
ATOM 4539 N N . SER B 1 134 ? 12.891 -13.25 -24.953 1 96.5 134 SER B N 1
ATOM 4540 C CA . SER B 1 134 ? 13.039 -11.797 -24.969 1 96.5 134 SER B CA 1
ATOM 4541 C C . SER B 1 134 ? 12.898 -11.211 -23.578 1 96.5 134 SER B C 1
ATOM 4543 O O . SER B 1 134 ? 13.234 -10.047 -23.344 1 96.5 134 SER B O 1
ATOM 4545 N N . THR B 1 135 ? 12.422 -11.977 -22.656 1 97.81 135 THR B N 1
ATOM 4546 C CA . THR B 1 135 ? 12.164 -11.43 -21.328 1 97.81 135 THR B CA 1
ATOM 4547 C C . THR B 1 135 ? 13.414 -11.516 -20.469 1 97.81 135 THR B C 1
ATOM 4549 O O . THR B 1 135 ? 14.266 -12.383 -20.672 1 97.81 135 THR B O 1
ATOM 4552 N N . GLU B 1 136 ? 13.539 -10.602 -19.547 1 96.81 136 GLU B N 1
ATOM 4553 C CA . GLU B 1 136 ? 14.664 -10.609 -18.609 1 96.81 136 GLU B CA 1
ATOM 4554 C C . GLU B 1 136 ? 14.539 -11.766 -17.609 1 96.81 136 GLU B C 1
ATOM 4556 O O . GLU B 1 136 ? 15.547 -12.32 -17.172 1 96.81 136 GLU B O 1
ATOM 4561 N N . VAL B 1 137 ? 13.344 -12.188 -17.297 1 98.44 137 VAL B N 1
ATOM 4562 C CA . VAL B 1 137 ? 13.102 -13.32 -16.406 1 98.44 137 VAL B CA 1
ATOM 4563 C C . VAL B 1 137 ? 13.664 -14.594 -17.031 1 98.44 137 VAL B C 1
ATOM 4565 O O . VAL B 1 137 ? 14.367 -15.359 -16.359 1 98.44 137 VAL B O 1
ATOM 4568 N N . HIS B 1 138 ? 13.336 -14.789 -18.297 1 98.62 138 HIS B N 1
ATOM 4569 C CA . HIS B 1 138 ? 13.867 -15.961 -19 1 98.62 138 HIS B CA 1
ATOM 4570 C C . HIS B 1 138 ? 15.391 -15.977 -18.969 1 98.62 138 HIS B C 1
ATOM 4572 O O . HIS B 1 138 ? 16 -17 -18.656 1 98.62 138 HIS B O 1
ATOM 4578 N N . ARG B 1 139 ? 15.945 -14.883 -19.25 1 98.19 139 ARG B N 1
ATOM 4579 C CA . ARG B 1 139 ? 17.406 -14.797 -19.312 1 98.19 139 ARG B CA 1
ATOM 4580 C C . ARG B 1 139 ? 18.031 -15.031 -17.953 1 98.19 139 ARG B C 1
ATOM 4582 O O . ARG B 1 139 ? 19.062 -15.68 -17.844 1 98.19 139 ARG B O 1
ATOM 4589 N N . ALA B 1 140 ? 17.422 -14.469 -16.938 1 97.75 140 ALA B N 1
ATOM 4590 C CA . ALA B 1 140 ? 17.922 -14.68 -15.578 1 97.75 140 ALA B CA 1
ATOM 4591 C C . ALA B 1 140 ? 17.859 -16.156 -15.195 1 97.75 140 ALA B C 1
ATOM 4593 O O . ALA B 1 140 ? 18.797 -16.688 -14.586 1 97.75 140 ALA B O 1
ATOM 4594 N N . LEU B 1 141 ? 16.781 -16.812 -15.547 1 98.5 141 LEU B N 1
ATOM 4595 C CA . LEU B 1 141 ? 16.625 -18.219 -15.234 1 98.5 141 LEU B CA 1
ATOM 4596 C C . LEU B 1 141 ? 17.641 -19.062 -16 1 98.5 141 LEU B C 1
ATOM 4598 O O . LEU B 1 141 ? 18.25 -19.969 -15.438 1 98.5 141 LEU B O 1
ATOM 4602 N N . VAL B 1 142 ? 17.844 -18.75 -17.281 1 98.19 142 VAL B N 1
ATOM 4603 C CA . VAL B 1 142 ? 18.781 -19.484 -18.125 1 98.19 142 VAL B CA 1
ATOM 4604 C C . VAL B 1 142 ? 20.203 -19.312 -17.594 1 98.19 142 VAL B C 1
ATOM 4606 O O . VAL B 1 142 ? 21 -20.25 -17.641 1 98.19 142 VAL B O 1
ATOM 4609 N N . ALA B 1 143 ? 20.484 -18.094 -17.125 1 96.44 143 ALA B N 1
ATOM 4610 C CA . ALA B 1 143 ? 21.812 -17.828 -16.578 1 96.44 143 ALA B CA 1
ATOM 4611 C C . ALA B 1 143 ? 22.094 -18.734 -15.383 1 96.44 143 ALA B C 1
ATOM 4613 O O . ALA B 1 143 ? 23.25 -19.062 -15.117 1 96.44 143 ALA B O 1
ATOM 4614 N N . PHE B 1 144 ? 21.094 -19.094 -14.695 1 94.56 144 PHE B N 1
ATOM 4615 C CA . PHE B 1 144 ? 21.266 -19.984 -13.555 1 94.56 144 PHE B CA 1
ATOM 4616 C C . PHE B 1 144 ? 21.328 -21.438 -14.008 1 94.56 144 PHE B C 1
ATOM 4618 O O . PHE B 1 144 ? 22.188 -22.203 -13.539 1 94.56 144 PHE B O 1
ATOM 4625 N N . ASP B 1 145 ? 20.391 -21.844 -14.875 1 95.38 145 ASP B N 1
ATOM 4626 C CA . ASP B 1 145 ? 20.297 -23.172 -15.469 1 95.38 145 ASP B CA 1
ATOM 4627 C C . ASP B 1 145 ? 19.453 -23.141 -16.75 1 95.38 145 ASP B C 1
ATOM 4629 O O . ASP B 1 145 ? 18.312 -22.703 -16.734 1 95.38 145 ASP B O 1
ATOM 4633 N N . SER B 1 146 ? 20.016 -23.688 -17.812 1 96.81 146 SER B N 1
ATOM 4634 C CA . SER B 1 146 ? 19.391 -23.578 -19.141 1 96.81 146 SER B CA 1
ATOM 4635 C C . SER B 1 146 ? 18.016 -24.234 -19.156 1 96.81 146 SER B C 1
ATOM 4637 O O . SER B 1 146 ? 17.172 -23.875 -19.969 1 96.81 146 SER B O 1
ATOM 4639 N N . ALA B 1 147 ? 17.75 -25.172 -18.297 1 97 147 ALA B N 1
ATOM 4640 C CA . ALA B 1 147 ? 16.484 -25.891 -18.281 1 97 147 ALA B CA 1
ATOM 4641 C C . ALA B 1 147 ? 15.516 -25.281 -17.266 1 97 147 ALA B C 1
ATOM 4643 O O . ALA B 1 147 ? 14.352 -25.672 -17.203 1 97 147 ALA B O 1
ATOM 4644 N N . MET B 1 148 ? 15.922 -24.281 -16.594 1 97.5 148 MET B N 1
ATOM 4645 C CA . MET B 1 148 ? 15.188 -23.766 -15.445 1 97.5 148 MET B CA 1
ATOM 4646 C C . MET B 1 148 ? 13.867 -23.141 -15.875 1 97.5 148 MET B C 1
ATOM 4648 O O . MET B 1 148 ? 12.852 -23.297 -15.203 1 97.5 148 MET B O 1
ATOM 4652 N N . PRO B 1 149 ? 13.82 -22.359 -17 1 98.5 149 PRO B N 1
ATOM 4653 C CA . PRO B 1 149 ? 12.539 -21.781 -17.391 1 98.5 149 PRO B CA 1
ATOM 4654 C C . PRO B 1 149 ? 11.43 -22.812 -17.531 1 98.5 149 PRO B C 1
ATOM 4656 O O . PRO B 1 149 ? 10.328 -22.641 -17.016 1 98.5 149 PRO B O 1
ATOM 4659 N N . ALA B 1 150 ? 11.758 -23.891 -18.172 1 98.31 150 ALA B N 1
ATOM 4660 C CA . ALA B 1 150 ? 10.773 -24.938 -18.406 1 98.31 150 ALA B CA 1
ATOM 4661 C C . ALA B 1 150 ? 10.375 -25.625 -17.109 1 98.31 150 ALA B C 1
ATOM 4663 O O . ALA B 1 150 ? 9.203 -25.984 -16.906 1 98.31 150 ALA B O 1
ATOM 4664 N N . ARG B 1 151 ? 11.328 -25.828 -16.281 1 98 151 ARG B N 1
ATOM 4665 C CA . ARG B 1 151 ? 11.062 -26.516 -15.016 1 98 151 ARG B CA 1
ATOM 4666 C C . ARG B 1 151 ? 10.219 -25.641 -14.086 1 98 151 ARG B C 1
ATOM 4668 O O . ARG B 1 151 ? 9.32 -26.141 -13.406 1 98 151 ARG B O 1
ATOM 4675 N N . VAL B 1 152 ? 10.523 -24.344 -14.047 1 98.56 152 VAL B N 1
ATOM 4676 C CA . VAL B 1 152 ? 9.742 -23.422 -13.234 1 98.56 152 VAL B CA 1
ATOM 4677 C C . VAL B 1 152 ? 8.32 -23.312 -13.781 1 98.56 152 VAL B C 1
ATOM 4679 O O . VAL B 1 152 ? 7.352 -23.312 -13.023 1 98.56 152 VAL B O 1
ATOM 4682 N N . ALA B 1 153 ? 8.203 -23.281 -15.109 1 98.44 153 ALA B N 1
ATOM 4683 C CA . ALA B 1 153 ? 6.883 -23.266 -15.742 1 98.44 153 ALA B CA 1
ATOM 4684 C C . ALA B 1 153 ? 6.094 -24.531 -15.375 1 98.44 153 ALA B C 1
ATOM 4686 O O . ALA B 1 153 ? 4.887 -24.453 -15.125 1 98.44 153 ALA B O 1
ATOM 4687 N N . ALA B 1 154 ? 6.758 -25.609 -15.32 1 97.56 154 ALA B N 1
ATOM 4688 C CA . ALA B 1 154 ? 6.117 -26.875 -14.984 1 97.56 154 ALA B CA 1
ATOM 4689 C C . ALA B 1 154 ? 5.602 -26.875 -13.547 1 97.56 154 ALA B C 1
ATOM 4691 O O . ALA B 1 154 ? 4.551 -27.438 -13.25 1 97.56 154 ALA B O 1
ATOM 4692 N N . LEU B 1 155 ? 6.332 -26.266 -12.664 1 96.88 155 LEU B N 1
ATOM 4693 C CA . LEU B 1 155 ? 5.883 -26.141 -11.281 1 96.88 155 LEU B CA 1
ATOM 4694 C C . LEU B 1 155 ? 4.598 -25.312 -11.203 1 96.88 155 LEU B C 1
ATOM 4696 O O . LEU B 1 155 ? 3.639 -25.719 -10.539 1 96.88 155 LEU B O 1
ATOM 4700 N N . ILE B 1 156 ? 4.605 -24.203 -11.914 1 96.75 156 ILE B N 1
ATOM 4701 C CA . ILE B 1 156 ? 3.479 -23.281 -11.875 1 96.75 156 ILE B CA 1
ATOM 4702 C C . ILE B 1 156 ? 2.256 -23.938 -12.516 1 96.75 156 ILE B C 1
ATOM 4704 O O . ILE B 1 156 ? 1.127 -23.734 -12.062 1 96.75 156 ILE B O 1
ATOM 4708 N N . GLN B 1 157 ? 2.508 -24.797 -13.461 1 95.31 157 GLN B N 1
ATOM 4709 C CA . GLN B 1 157 ? 1.416 -25.453 -14.172 1 95.31 157 GLN B CA 1
ATOM 4710 C C . GLN B 1 157 ? 1.012 -26.75 -13.484 1 95.31 157 GLN B C 1
ATOM 4712 O O . GLN B 1 157 ? 0.043 -27.391 -13.891 1 95.31 157 GLN B O 1
ATOM 4717 N N . GLY B 1 158 ? 1.75 -27.203 -12.547 1 91.25 158 GLY B N 1
ATOM 4718 C CA . GLY B 1 158 ? 1.415 -28.406 -11.789 1 91.25 158 GLY B CA 1
ATOM 4719 C C . GLY B 1 158 ? 1.871 -29.672 -12.477 1 91.25 158 GLY B C 1
ATOM 4720 O O . GLY B 1 158 ? 1.407 -30.766 -12.133 1 91.25 158 GLY B O 1
ATOM 4721 N N . THR B 1 159 ? 2.887 -29.578 -13.422 1 92.19 159 THR B N 1
ATOM 4722 C CA . THR B 1 159 ? 3.273 -30.734 -14.211 1 92.19 159 THR B CA 1
ATOM 4723 C C . THR B 1 159 ? 4.703 -31.156 -13.883 1 92.19 159 THR B C 1
ATOM 4725 O O . THR B 1 159 ? 5.273 -32 -14.562 1 92.19 159 THR B O 1
ATOM 4728 N N . HIS B 1 160 ? 5.266 -30.516 -12.859 1 92.88 160 HIS B N 1
ATOM 4729 C CA . HIS B 1 160 ? 6.621 -30.859 -12.438 1 92.88 160 HIS B CA 1
ATOM 4730 C C . HIS B 1 160 ? 6.699 -32.281 -11.906 1 92.88 160 HIS B C 1
ATOM 4732 O O . HIS B 1 160 ? 5.727 -32.781 -11.352 1 92.88 160 HIS B O 1
ATOM 4738 N N . ASP B 1 161 ? 7.832 -32.938 -12.117 1 89.44 161 ASP B N 1
ATOM 4739 C CA . ASP B 1 161 ? 8.023 -34.312 -11.688 1 89.44 161 ASP B CA 1
ATOM 4740 C C . ASP B 1 161 ? 7.867 -34.438 -10.172 1 89.44 161 ASP B C 1
ATOM 4742 O O . ASP B 1 161 ? 7.391 -35.469 -9.68 1 89.44 161 ASP B O 1
ATOM 4746 N N . LYS B 1 162 ? 8.344 -33.5 -9.477 1 91.38 162 LYS B N 1
ATOM 4747 C CA . LYS B 1 162 ? 8.102 -33.469 -8.039 1 91.38 162 LYS B CA 1
ATOM 4748 C C . LYS B 1 162 ? 6.754 -32.812 -7.719 1 91.38 162 LYS B C 1
ATOM 4750 O O . LYS B 1 162 ? 6.688 -31.625 -7.395 1 91.38 162 LYS B O 1
ATOM 4755 N N . ARG B 1 163 ? 5.785 -33.594 -7.598 1 88.75 163 ARG B N 1
ATOM 4756 C CA . ARG B 1 163 ? 4.395 -33.156 -7.5 1 88.75 163 ARG B CA 1
ATOM 4757 C C . ARG B 1 163 ? 4.152 -32.375 -6.207 1 88.75 163 ARG B C 1
ATOM 4759 O O . ARG B 1 163 ? 3.354 -31.453 -6.18 1 88.75 163 ARG B O 1
ATOM 4766 N N . TRP B 1 164 ? 4.797 -32.844 -5.137 1 88.75 164 TRP B N 1
ATOM 4767 C CA . TRP B 1 164 ? 4.609 -32.156 -3.863 1 88.75 164 TRP B CA 1
ATOM 4768 C C . TRP B 1 164 ? 5.102 -30.719 -3.945 1 88.75 164 TRP B C 1
ATOM 4770 O O . TRP B 1 164 ? 4.512 -29.812 -3.344 1 88.75 164 TRP B O 1
ATOM 4780 N N . LEU B 1 165 ? 6.176 -30.469 -4.672 1 93.06 165 LEU B N 1
ATOM 4781 C CA . LEU B 1 165 ? 6.707 -29.125 -4.848 1 93.06 165 LEU B CA 1
ATOM 4782 C C . LEU B 1 165 ? 5.773 -28.281 -5.703 1 93.06 165 LEU B C 1
ATOM 4784 O O . LEU B 1 165 ? 5.555 -27.109 -5.41 1 93.06 165 LEU B O 1
ATOM 4788 N N . ALA B 1 166 ? 5.207 -28.906 -6.723 1 93.38 166 ALA B N 1
ATOM 4789 C CA . ALA B 1 166 ? 4.23 -28.203 -7.562 1 93.38 166 ALA B CA 1
ATOM 4790 C C . ALA B 1 166 ? 2.994 -27.812 -6.758 1 93.38 166 ALA B C 1
A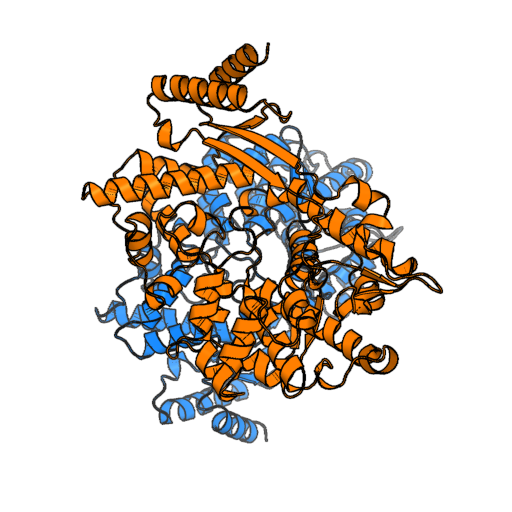TOM 4792 O O . ALA B 1 166 ? 2.473 -26.719 -6.906 1 93.38 166 ALA B O 1
ATOM 4793 N N . SER B 1 167 ? 2.553 -28.703 -5.914 1 90.44 167 SER B N 1
ATOM 4794 C CA . SER B 1 167 ? 1.378 -28.438 -5.086 1 90.44 167 SER B CA 1
ATOM 4795 C C . SER B 1 167 ? 1.646 -27.328 -4.078 1 90.44 167 SER B C 1
ATOM 4797 O O . SER B 1 167 ? 0.723 -26.609 -3.672 1 90.44 167 SER B O 1
ATOM 4799 N N . SER B 1 168 ? 2.92 -27.156 -3.68 1 93.12 168 SER B N 1
ATOM 4800 C CA . SER B 1 168 ? 3.291 -26.109 -2.742 1 93.12 168 SER B CA 1
ATOM 4801 C C . SER B 1 168 ? 3.229 -24.734 -3.402 1 93.12 168 SER B C 1
ATOM 4803 O O . SER B 1 168 ? 3.133 -23.719 -2.717 1 93.12 168 SER B O 1
ATOM 4805 N N . VAL B 1 169 ? 3.32 -24.719 -4.742 1 94.38 169 VAL B N 1
ATOM 4806 C CA . VAL B 1 169 ? 3.23 -23.469 -5.484 1 94.38 169 VAL B CA 1
ATOM 4807 C C . VAL B 1 169 ? 1.767 -23.156 -5.781 1 94.38 169 VAL B C 1
ATOM 4809 O O . VAL B 1 169 ? 1.321 -22.016 -5.582 1 94.38 169 VAL B O 1
ATOM 4812 N N . SER B 1 170 ? 1.107 -24.156 -6.258 1 88.75 170 SER B N 1
ATOM 4813 C CA . SER B 1 170 ? -0.31 -24.031 -6.578 1 88.75 170 SER B CA 1
ATOM 4814 C C . SER B 1 170 ? -1.087 -25.281 -6.141 1 88.75 170 SER B C 1
ATOM 4816 O O . SER B 1 170 ? -0.99 -26.328 -6.766 1 88.75 170 SER B O 1
ATOM 4818 N N . GLY B 1 171 ? -1.712 -25.234 -5.102 1 86.62 171 GLY B N 1
ATOM 4819 C CA . GLY B 1 171 ? -2.514 -26.328 -4.57 1 86.62 171 GLY B CA 1
ATOM 4820 C C . GLY B 1 171 ? -3.455 -25.891 -3.463 1 86.62 171 GLY B C 1
ATOM 4821 O O . GLY B 1 171 ? -3.826 -24.719 -3.383 1 86.62 171 GLY B O 1
ATOM 4822 N N . VAL B 1 172 ? -3.898 -26.859 -2.729 1 83.19 172 VAL B N 1
ATOM 4823 C CA . VAL B 1 172 ? -4.863 -26.609 -1.661 1 83.19 172 VAL B CA 1
ATOM 4824 C C . VAL B 1 172 ? -4.172 -25.891 -0.502 1 83.19 172 VAL B C 1
ATOM 4826 O O . VAL B 1 172 ? -4.762 -25.016 0.129 1 83.19 172 VAL B O 1
ATOM 4829 N N . LEU B 1 173 ? -3.023 -26.312 -0.226 1 88.06 173 LEU B N 1
ATOM 4830 C CA . LEU B 1 173 ? -2.146 -25.641 0.731 1 88.06 173 LEU B CA 1
ATOM 4831 C C . LEU B 1 173 ? -0.869 -25.172 0.053 1 88.06 173 LEU B C 1
ATOM 4833 O O . LEU B 1 173 ? 0.112 -25.906 -0.03 1 88.06 173 LEU B O 1
ATOM 4837 N N . ASP B 1 174 ? -0.927 -24 -0.452 1 93.62 174 ASP B N 1
ATOM 4838 C CA . ASP B 1 174 ? 0.197 -23.484 -1.228 1 93.62 174 ASP B CA 1
ATOM 4839 C C . ASP B 1 174 ? 0.76 -22.203 -0.598 1 93.62 174 ASP B C 1
ATOM 4841 O O . ASP B 1 174 ? 0.13 -21.609 0.278 1 93.62 174 ASP B O 1
ATOM 4845 N N . VAL B 1 175 ? 1.986 -21.859 -0.998 1 97.25 175 VAL B N 1
ATOM 4846 C CA . VAL B 1 175 ? 2.693 -20.734 -0.384 1 97.25 175 VAL B CA 1
ATOM 4847 C C . VAL B 1 175 ? 2.039 -19.422 -0.799 1 97.25 175 VAL B C 1
ATOM 4849 O O . VAL B 1 175 ? 2.152 -18.406 -0.094 1 97.25 175 VAL B O 1
ATOM 4852 N N . ASP B 1 176 ? 1.396 -19.406 -1.973 1 97.12 176 ASP B N 1
ATOM 4853 C CA . ASP B 1 176 ? 0.623 -18.25 -2.404 1 97.12 176 ASP B CA 1
ATOM 4854 C C . ASP B 1 176 ? -0.418 -17.859 -1.355 1 97.12 176 ASP B C 1
ATOM 4856 O O . ASP B 1 176 ? -0.347 -16.781 -0.774 1 97.12 176 ASP B O 1
ATOM 4860 N N . ARG B 1 177 ? -1.277 -18.797 -0.994 1 96.31 177 ARG B N 1
ATOM 4861 C CA . ARG B 1 177 ? -2.342 -18.578 -0.022 1 96.31 177 ARG B CA 1
ATOM 4862 C C . ARG B 1 177 ? -1.767 -18.297 1.364 1 96.31 177 ARG B C 1
ATOM 4864 O O . ARG B 1 177 ? -2.32 -17.5 2.125 1 96.31 177 ARG B O 1
ATOM 4871 N N . CYS B 1 178 ? -0.686 -18.953 1.662 1 97.31 178 CYS B N 1
ATOM 4872 C CA . CYS B 1 178 ? -0.063 -18.781 2.969 1 97.31 178 CYS B CA 1
ATOM 4873 C C . CYS B 1 178 ? 0.384 -17.344 3.178 1 97.31 178 CYS B C 1
ATOM 4875 O O . CYS B 1 178 ? 0.268 -16.812 4.281 1 97.31 178 CYS B O 1
ATOM 4877 N N . ASP B 1 179 ? 0.843 -16.812 2.127 1 98.12 179 ASP B N 1
ATOM 4878 C CA . ASP B 1 179 ? 1.292 -15.43 2.268 1 98.12 179 ASP B CA 1
ATOM 4879 C C . ASP B 1 179 ? 0.112 -14.461 2.217 1 98.12 179 ASP B C 1
ATOM 4881 O O . ASP B 1 179 ? -0.063 -13.641 3.119 1 98.12 179 ASP B O 1
ATOM 4885 N N . TYR B 1 180 ? -0.745 -14.562 1.086 1 97.19 180 TYR B N 1
ATOM 4886 C CA . TYR B 1 180 ? -1.671 -13.461 0.848 1 97.19 180 TYR B CA 1
ATOM 4887 C C . TYR B 1 180 ? -2.732 -13.398 1.939 1 97.19 180 TYR B C 1
ATOM 4889 O O . TYR B 1 180 ? -3.266 -12.328 2.232 1 97.19 180 TYR B O 1
ATOM 4897 N N . LEU B 1 181 ? -3.043 -14.492 2.586 1 97.5 181 LEU B N 1
ATOM 4898 C CA . LEU B 1 181 ? -4.027 -14.422 3.662 1 97.5 181 LEU B CA 1
ATOM 4899 C C . LEU B 1 181 ? -3.516 -13.562 4.816 1 97.5 181 LEU B C 1
ATOM 4901 O O . LEU B 1 181 ? -4.227 -12.68 5.297 1 97.5 181 LEU B O 1
ATOM 4905 N N . LEU B 1 182 ? -2.256 -13.82 5.215 1 97.81 182 LEU B N 1
ATOM 4906 C CA . LEU B 1 182 ? -1.661 -13.039 6.289 1 97.81 182 LEU B CA 1
ATOM 4907 C C . LEU B 1 182 ? -1.438 -11.594 5.852 1 97.81 182 LEU B C 1
ATOM 4909 O O . LEU B 1 182 ? -1.743 -10.656 6.598 1 97.81 182 LEU B O 1
ATOM 4913 N N . ARG B 1 183 ? -0.962 -11.438 4.648 1 97.94 183 ARG B N 1
ATOM 4914 C CA . ARG B 1 183 ? -0.607 -10.117 4.141 1 97.94 183 ARG B CA 1
ATOM 4915 C C . ARG B 1 183 ? -1.851 -9.266 3.914 1 97.94 183 ARG B C 1
ATOM 4917 O O . ARG B 1 183 ? -1.888 -8.102 4.301 1 97.94 183 ARG B O 1
ATOM 4924 N N . ASP B 1 184 ? -2.82 -9.828 3.219 1 97.88 184 ASP B N 1
ATOM 4925 C CA . ASP B 1 184 ? -4.055 -9.094 2.982 1 97.88 184 ASP B CA 1
ATOM 4926 C C . ASP B 1 184 ? -4.715 -8.688 4.301 1 97.88 184 ASP B C 1
ATOM 4928 O O . ASP B 1 184 ? -5.246 -7.582 4.422 1 97.88 184 ASP B O 1
ATOM 4932 N N . SER B 1 185 ? -4.711 -9.617 5.227 1 97.38 185 SER B N 1
ATOM 4933 C CA . SER B 1 185 ? -5.242 -9.297 6.547 1 97.38 185 SER B CA 1
ATOM 4934 C C . SER B 1 185 ? -4.477 -8.148 7.191 1 97.38 185 SER B C 1
ATOM 4936 O O . SER B 1 185 ? -5.078 -7.203 7.699 1 97.38 185 SER B O 1
ATOM 4938 N N . HIS B 1 186 ? -3.176 -8.219 7.145 1 97.12 186 HIS B N 1
ATOM 4939 C CA . HIS B 1 186 ? -2.295 -7.223 7.734 1 97.12 186 HIS B CA 1
ATOM 4940 C C . HIS B 1 186 ? -2.514 -5.852 7.102 1 97.12 186 HIS B C 1
ATOM 4942 O O . HIS B 1 186 ? -2.6 -4.844 7.805 1 97.12 186 HIS B O 1
ATOM 4948 N N . MET B 1 187 ? -2.668 -5.805 5.852 1 97.06 187 MET B N 1
ATOM 4949 C CA . MET B 1 187 ? -2.695 -4.543 5.113 1 97.06 187 MET B CA 1
ATOM 4950 C C . MET B 1 187 ? -4.086 -3.922 5.148 1 97.06 187 MET B C 1
ATOM 4952 O O . MET B 1 187 ? -4.227 -2.697 5.102 1 97.06 187 MET B O 1
ATOM 4956 N N . THR B 1 188 ? -5.121 -4.73 5.254 1 96 188 THR B N 1
ATOM 4957 C CA . THR B 1 188 ? -6.484 -4.215 5.281 1 96 188 THR B CA 1
ATOM 4958 C C . THR B 1 188 ? -6.906 -3.867 6.707 1 96 188 THR B C 1
ATOM 4960 O O . THR B 1 188 ? -7.879 -3.141 6.914 1 96 188 THR B O 1
ATOM 4963 N N . GLY B 1 189 ? -6.254 -4.43 7.684 1 94.5 189 GLY B N 1
ATOM 4964 C CA . GLY B 1 189 ? -6.617 -4.227 9.078 1 94.5 189 GLY B CA 1
ATOM 4965 C C . GLY B 1 189 ? -7.691 -5.188 9.555 1 94.5 189 GLY B C 1
ATOM 4966 O O . GLY B 1 189 ? -8.227 -5.027 10.656 1 94.5 189 GLY B O 1
ATOM 4967 N N . VAL B 1 190 ? -8.016 -6.184 8.695 1 93.12 190 VAL B N 1
ATOM 4968 C CA . VAL B 1 190 ? -8.977 -7.203 9.094 1 93.12 190 VAL B CA 1
ATOM 4969 C C . VAL B 1 190 ? -8.258 -8.359 9.781 1 93.12 190 VAL B C 1
ATOM 4971 O O . VAL B 1 190 ? -7.188 -8.781 9.336 1 93.12 190 VAL B O 1
ATOM 4974 N N . ALA B 1 191 ? -8.797 -8.812 10.906 1 89.38 191 ALA B N 1
ATOM 4975 C CA . ALA B 1 191 ? -8.117 -9.844 11.688 1 89.38 191 ALA B CA 1
ATOM 4976 C C . ALA B 1 191 ? -8.531 -11.242 11.219 1 89.38 191 ALA B C 1
ATOM 4978 O O . ALA B 1 191 ? -8.031 -12.242 11.734 1 89.38 191 ALA B O 1
ATOM 4979 N N . TYR B 1 192 ? -9.289 -11.367 10.219 1 86.19 192 TYR B N 1
ATOM 4980 C CA . TYR B 1 192 ? -9.922 -12.617 9.82 1 86.19 192 TYR B CA 1
ATOM 4981 C C . TYR B 1 192 ? -8.938 -13.516 9.086 1 86.19 192 TYR B C 1
ATOM 4983 O O . TYR B 1 192 ? -9.133 -14.734 9.008 1 86.19 192 TYR B O 1
ATOM 4991 N N . GLY B 1 193 ? -7.902 -12.953 8.5 1 88.5 193 GLY B N 1
ATOM 4992 C CA . GLY B 1 193 ? -6.973 -13.734 7.703 1 88.5 193 GLY B CA 1
ATOM 4993 C C . GLY B 1 193 ? -5.809 -14.281 8.508 1 88.5 193 GLY B C 1
ATOM 4994 O O . GLY B 1 193 ? -4.914 -14.922 7.957 1 88.5 193 GLY B O 1
ATOM 4995 N N . ILE B 1 194 ? -5.863 -14.031 9.836 1 91.25 194 ILE B N 1
ATOM 4996 C CA . ILE B 1 194 ? -4.75 -14.438 10.688 1 91.25 194 ILE B CA 1
ATOM 4997 C C . ILE B 1 194 ? -4.855 -15.93 11.008 1 91.25 194 ILE B C 1
ATOM 4999 O O . ILE B 1 194 ? -5.938 -16.422 11.312 1 91.25 194 ILE B O 1
ATOM 5003 N N . TYR B 1 195 ? -3.807 -16.641 10.781 1 94.19 195 TYR B N 1
ATOM 5004 C CA . TYR B 1 195 ? -3.66 -18.047 11.156 1 94.19 195 TYR B CA 1
ATOM 5005 C C . TYR B 1 195 ? -2.229 -18.344 11.578 1 94.19 195 TYR B C 1
ATOM 5007 O O . TYR B 1 195 ? -1.339 -17.5 11.438 1 94.19 195 TYR B O 1
ATOM 5015 N N . ASP B 1 196 ? -2.004 -19.484 12.172 1 95.5 196 ASP B N 1
ATOM 5016 C CA . ASP B 1 196 ? -0.697 -19.828 12.727 1 95.5 196 ASP B CA 1
ATOM 5017 C C . ASP B 1 196 ? 0.177 -20.516 11.68 1 95.5 196 ASP B C 1
ATOM 5019 O O . ASP B 1 196 ? 0.288 -21.734 11.664 1 95.5 196 ASP B O 1
ATOM 5023 N N . LEU B 1 197 ? 0.858 -19.688 10.859 1 96 197 LEU B N 1
ATOM 5024 C CA . LEU B 1 197 ? 1.714 -20.188 9.797 1 96 197 LEU B CA 1
ATOM 5025 C C . LEU B 1 197 ? 2.842 -21.047 10.375 1 96 197 LEU B C 1
ATOM 5027 O O . LEU B 1 197 ? 3.18 -22.094 9.812 1 96 197 LEU B O 1
ATOM 5031 N N . ASP B 1 198 ? 3.438 -20.625 11.492 1 94.81 198 ASP B N 1
ATOM 5032 C CA . ASP B 1 198 ? 4.551 -21.344 12.102 1 94.81 198 ASP B CA 1
ATOM 5033 C C . ASP B 1 198 ? 4.141 -22.766 12.484 1 94.81 198 ASP B C 1
ATOM 5035 O O . ASP B 1 198 ? 4.84 -23.719 12.156 1 94.81 198 ASP B O 1
ATOM 5039 N N . TRP B 1 199 ? 3.059 -22.828 13.086 1 94.12 199 TRP B N 1
ATOM 5040 C CA . TRP B 1 199 ? 2.592 -24.141 13.516 1 94.12 199 TRP B CA 1
ATOM 5041 C C . TRP B 1 199 ? 2.154 -24.984 12.32 1 94.12 199 TRP B C 1
ATOM 5043 O O . TRP B 1 199 ? 2.307 -26.203 12.328 1 94.12 199 TRP B O 1
ATOM 5053 N N . LEU B 1 200 ? 1.557 -24.344 11.336 1 94.44 200 LEU B N 1
ATOM 5054 C CA . LEU B 1 200 ? 1.161 -25.047 10.117 1 94.44 200 LEU B CA 1
ATOM 5055 C C . LEU B 1 200 ? 2.369 -25.688 9.438 1 94.44 200 LEU B C 1
ATOM 5057 O O . LEU B 1 200 ? 2.336 -26.859 9.094 1 94.44 200 LEU B O 1
ATOM 5061 N N . LEU B 1 201 ? 3.447 -24.922 9.312 1 94.19 201 LEU B N 1
ATOM 5062 C CA . LEU B 1 201 ? 4.656 -25.438 8.68 1 94.19 201 LEU B CA 1
ATOM 5063 C C . LEU B 1 201 ? 5.293 -26.531 9.523 1 94.19 201 LEU B C 1
ATOM 5065 O O . LEU B 1 201 ? 5.793 -27.531 8.992 1 94.19 201 LEU B O 1
ATOM 5069 N N . ARG B 1 202 ? 5.207 -26.375 10.812 1 92.5 202 ARG B N 1
ATOM 5070 C CA . ARG B 1 202 ? 5.785 -27.359 11.727 1 92.5 202 ARG B CA 1
ATOM 5071 C C . ARG B 1 202 ? 5.051 -28.688 11.625 1 92.5 202 ARG B C 1
ATOM 5073 O O . ARG B 1 202 ? 5.66 -29.75 11.789 1 92.5 202 ARG B O 1
ATOM 5080 N N . ALA B 1 203 ? 3.844 -28.656 11.328 1 92.38 203 ALA B N 1
ATOM 5081 C CA . ALA B 1 203 ? 3.004 -29.859 11.312 1 92.38 203 ALA B CA 1
ATOM 5082 C C . ALA B 1 203 ? 3.143 -30.609 9.984 1 92.38 203 ALA B C 1
ATOM 5084 O O . ALA B 1 203 ? 2.631 -31.719 9.844 1 92.38 203 ALA B O 1
ATOM 5085 N N . LEU B 1 204 ? 3.838 -30.031 9.078 1 89.94 204 LEU B N 1
ATOM 5086 C CA . LEU B 1 204 ? 3.949 -30.641 7.754 1 89.94 204 LEU B CA 1
ATOM 5087 C C . LEU B 1 204 ? 4.793 -31.906 7.801 1 89.94 204 LEU B C 1
ATOM 5089 O O . LEU B 1 204 ? 5.781 -31.969 8.539 1 89.94 204 LEU B O 1
ATOM 5093 N N . ALA B 1 205 ? 4.43 -32.906 7.023 1 89.69 205 ALA B N 1
ATOM 5094 C CA . ALA B 1 205 ? 5.137 -34.156 6.859 1 89.69 205 ALA B CA 1
ATOM 5095 C C . ALA B 1 205 ? 4.984 -34.719 5.438 1 89.69 205 ALA B C 1
ATOM 5097 O O . ALA B 1 205 ? 4.375 -34.062 4.586 1 89.69 205 ALA B O 1
ATOM 5098 N N . PHE B 1 206 ? 5.727 -35.781 5.16 1 87.38 206 PHE B N 1
ATOM 5099 C CA . PHE B 1 206 ? 5.559 -36.5 3.906 1 87.38 206 PHE B CA 1
ATOM 5100 C C . PHE B 1 206 ? 4.891 -37.844 4.148 1 87.38 206 PHE B C 1
ATOM 5102 O O . PHE B 1 206 ? 5.145 -38.5 5.16 1 87.38 206 PHE B O 1
ATOM 5109 N N . ALA B 1 207 ? 4.082 -38.125 3.262 1 86.62 207 ALA B N 1
ATOM 5110 C CA . ALA B 1 207 ? 3.471 -39.469 3.344 1 86.62 207 ALA B CA 1
ATOM 5111 C C . ALA B 1 207 ? 3.33 -40.094 1.96 1 86.62 207 ALA B C 1
ATOM 5113 O O . ALA B 1 207 ? 3.215 -39.375 0.958 1 86.62 207 ALA B O 1
ATOM 5114 N N . GLU B 1 208 ? 3.424 -41.344 1.996 1 86.25 208 GLU B N 1
ATOM 5115 C CA . GLU B 1 208 ? 3.039 -42.094 0.801 1 86.25 208 GLU B CA 1
ATOM 5116 C C . GLU B 1 208 ? 1.527 -42.062 0.596 1 86.25 208 GLU B C 1
ATOM 5118 O O . GLU B 1 208 ? 0.767 -42.438 1.498 1 86.25 208 GLU B O 1
ATOM 5123 N N . LEU B 1 209 ? 1.151 -41.562 -0.522 1 85.94 209 LEU B N 1
ATOM 5124 C CA . LEU B 1 209 ? -0.269 -41.344 -0.781 1 85.94 209 LEU B CA 1
ATOM 5125 C C . LEU B 1 209 ? -0.91 -42.625 -1.349 1 85.94 209 LEU B C 1
ATOM 5127 O O . LEU B 1 209 ? -0.227 -43.438 -1.956 1 85.94 209 LEU B O 1
ATOM 5131 N N . PRO B 1 210 ? -2.225 -42.688 -1.09 1 80.19 210 PRO B N 1
ATOM 5132 C CA . PRO B 1 210 ? -2.936 -43.781 -1.725 1 80.19 210 PRO B CA 1
ATOM 5133 C C . PRO B 1 210 ? -2.859 -43.75 -3.25 1 80.19 210 PRO B C 1
ATOM 5135 O O . PRO B 1 210 ? -3.074 -42.688 -3.852 1 80.19 210 PRO B O 1
ATOM 5138 N N . GLY B 1 211 ? -2.516 -44.781 -3.947 1 72.69 211 GLY B N 1
ATOM 5139 C CA . GLY B 1 211 ? -2.381 -44.844 -5.395 1 72.69 211 GLY B CA 1
ATOM 5140 C C . GLY B 1 211 ? -0.951 -44.656 -5.867 1 72.69 211 GLY B C 1
ATOM 5141 O O . GLY B 1 211 ? -0.673 -44.75 -7.066 1 72.69 211 GLY B O 1
ATOM 5142 N N . GLY B 1 212 ? -0.176 -44.406 -4.945 1 71.81 212 GLY B N 1
ATOM 5143 C CA . GLY B 1 212 ? 1.236 -44.312 -5.281 1 71.81 212 GLY B CA 1
ATOM 5144 C C . GLY B 1 212 ? 1.763 -42.906 -5.312 1 71.81 212 GLY B C 1
ATOM 5145 O O . GLY B 1 212 ? 1.005 -41.969 -5.547 1 71.81 212 GLY B O 1
ATOM 5146 N N . GLY B 1 213 ? 2.9 -42.719 -4.891 1 75.31 213 GLY B N 1
ATOM 5147 C CA . GLY B 1 213 ? 3.57 -41.438 -4.887 1 75.31 213 GLY B CA 1
ATOM 5148 C C . GLY B 1 213 ? 3.68 -40.812 -3.504 1 75.31 213 GLY B C 1
ATOM 5149 O O . GLY B 1 213 ? 3.295 -41.438 -2.51 1 75.31 213 GLY B O 1
ATOM 5150 N N . TRP B 1 214 ? 4.355 -39.812 -3.395 1 79.56 214 TRP B N 1
ATOM 5151 C CA . TRP B 1 214 ? 4.562 -39.125 -2.129 1 79.56 214 TRP B CA 1
ATOM 5152 C C . TRP B 1 214 ? 4.016 -37.719 -2.193 1 79.56 214 TRP B C 1
ATOM 5154 O O . TRP B 1 214 ? 3.992 -37.094 -3.262 1 79.56 214 TRP B O 1
ATOM 5164 N N . GLY B 1 215 ? 3.428 -37.25 -1.149 1 81.88 215 GLY B N 1
ATOM 5165 C CA . GLY B 1 215 ? 2.918 -35.906 -1.07 1 81.88 215 GLY B CA 1
ATOM 5166 C C . GLY B 1 215 ? 3.004 -35.312 0.326 1 81.88 215 GLY B C 1
ATOM 5167 O O . GLY B 1 215 ? 3.439 -35.969 1.263 1 81.88 215 GLY B O 1
ATOM 5168 N N . LEU B 1 216 ? 2.736 -34.031 0.397 1 82.19 216 LEU B N 1
ATOM 5169 C CA . LEU B 1 216 ? 2.713 -33.344 1.684 1 82.19 216 LEU B CA 1
ATOM 5170 C C . LEU B 1 216 ? 1.509 -33.781 2.512 1 82.19 216 LEU B C 1
ATOM 5172 O O . LEU B 1 216 ? 0.419 -33.969 1.971 1 82.19 216 LEU B O 1
ATOM 5176 N N . ALA B 1 217 ? 1.729 -34 3.775 1 89.81 217 ALA B N 1
ATOM 5177 C CA . ALA B 1 217 ? 0.693 -34.406 4.727 1 89.81 217 ALA B CA 1
ATOM 5178 C C . ALA B 1 217 ? 0.824 -33.625 6.035 1 89.81 217 ALA B C 1
ATOM 5180 O O . ALA B 1 217 ? 1.765 -32.844 6.211 1 89.81 217 ALA B O 1
ATOM 5181 N N . ILE B 1 218 ? -0.184 -33.75 6.844 1 92.19 218 ILE B N 1
ATOM 5182 C CA . ILE B 1 218 ? -0.195 -33.125 8.164 1 92.19 218 ILE B CA 1
ATOM 5183 C C . ILE B 1 218 ? 0.061 -34.156 9.234 1 92.19 218 ILE B C 1
ATOM 5185 O O . ILE B 1 218 ? -0.577 -35.219 9.234 1 92.19 218 ILE B O 1
ATOM 5189 N N . GLU B 1 219 ? 0.975 -33.812 10.102 1 89.88 219 GLU B N 1
ATOM 5190 C CA . GLU B 1 219 ? 1.373 -34.781 11.125 1 89.88 219 GLU B CA 1
ATOM 5191 C C . GLU B 1 219 ? 0.491 -34.656 12.367 1 89.88 219 GLU B C 1
ATOM 5193 O O . GLU B 1 219 ? 0.503 -33.625 13.047 1 89.88 219 GLU B O 1
ATOM 5198 N N . GLY B 1 220 ? -0.202 -35.688 12.594 1 85.31 220 GLY B N 1
ATOM 5199 C CA . GLY B 1 220 ? -0.898 -35.844 13.859 1 85.31 220 GLY B CA 1
ATOM 5200 C C . GLY B 1 220 ? -2.109 -34.938 13.992 1 85.31 220 GLY B C 1
ATOM 5201 O O . GLY B 1 220 ? -2.393 -34.125 13.094 1 85.31 220 GLY B O 1
ATOM 5202 N N . ARG B 1 221 ? -2.771 -35.031 15.148 1 85 221 ARG B N 1
ATOM 5203 C CA . ARG B 1 221 ? -3.971 -34.25 15.438 1 85 221 ARG B CA 1
ATOM 5204 C C . ARG B 1 221 ? -3.613 -32.812 15.812 1 85 221 ARG B C 1
ATOM 5206 O O . ARG B 1 221 ? -4.418 -31.906 15.617 1 85 221 ARG B O 1
ATOM 5213 N N . LYS B 1 222 ? -2.371 -32.719 16.266 1 85.94 222 LYS B N 1
ATOM 5214 C CA . LYS B 1 222 ? -1.937 -31.375 16.672 1 85.94 222 LYS B CA 1
ATOM 5215 C C . LYS B 1 222 ? -1.815 -30.453 15.477 1 85.94 222 LYS B C 1
ATOM 5217 O O . LYS B 1 222 ? -1.822 -29.219 15.625 1 85.94 222 LYS B O 1
ATOM 5222 N N . GLY B 1 223 ? -1.743 -31 14.32 1 90.38 223 GLY B N 1
ATOM 5223 C CA . GLY B 1 223 ? -1.627 -30.219 13.109 1 90.38 223 GLY B CA 1
ATOM 5224 C C . GLY B 1 223 ? -2.969 -29.781 12.555 1 90.38 223 GLY B C 1
ATOM 5225 O O . GLY B 1 223 ? -3.027 -28.953 11.633 1 90.38 223 GLY B O 1
ATOM 5226 N N . LEU B 1 224 ? -4.004 -30.266 13.117 1 92 224 LEU B N 1
ATOM 5227 C CA . LEU B 1 224 ? -5.336 -30.031 12.57 1 92 224 LEU B CA 1
ATOM 5228 C C . LEU B 1 224 ? -5.773 -28.594 12.828 1 92 224 LEU B C 1
ATOM 5230 O O . LEU B 1 224 ? -6.207 -27.891 11.906 1 92 224 LEU B O 1
ATOM 5234 N N . PRO B 1 225 ? -5.516 -28.062 14.031 1 92.69 225 PRO B N 1
ATOM 5235 C CA . PRO B 1 225 ? -6.031 -26.719 14.297 1 92.69 225 PRO B CA 1
ATOM 5236 C C . PRO B 1 225 ? -5.43 -25.672 13.375 1 92.69 225 PRO B C 1
ATOM 5238 O O . PRO B 1 225 ? -6.16 -24.859 12.789 1 92.69 225 PRO B O 1
ATOM 5241 N N . PRO B 1 226 ? -4.141 -25.656 13.156 1 93.56 226 PRO B N 1
ATOM 5242 C CA . PRO B 1 226 ? -3.592 -24.625 12.266 1 93.56 226 PRO B CA 1
ATOM 5243 C C . PRO B 1 226 ? -4.09 -24.766 10.828 1 93.56 226 PRO B C 1
ATOM 5245 O O . PRO B 1 226 ? -4.301 -23.75 10.141 1 93.56 226 PRO B O 1
ATOM 5248 N N . ILE B 1 227 ? -4.289 -25.891 10.375 1 93.25 227 ILE B N 1
ATOM 5249 C CA . ILE B 1 227 ? -4.773 -26.094 9.016 1 93.25 227 ILE B CA 1
ATOM 5250 C C . ILE B 1 227 ? -6.242 -25.688 8.922 1 93.25 227 ILE B C 1
ATOM 5252 O O . ILE B 1 227 ? -6.676 -25.109 7.926 1 93.25 227 ILE B O 1
ATOM 5256 N N . GLU B 1 228 ? -7.008 -26.109 9.953 1 94 228 GLU B N 1
ATOM 5257 C CA . GLU B 1 228 ? -8.391 -25.641 10.023 1 94 228 GLU B CA 1
ATOM 5258 C C . GLU B 1 228 ? -8.461 -24.109 10.016 1 94 228 GLU B C 1
ATOM 5260 O O . GLU B 1 228 ? -9.266 -23.531 9.289 1 94 228 GLU B O 1
ATOM 5265 N N . GLY B 1 229 ? -7.578 -23.531 10.844 1 94.56 229 GLY B N 1
ATOM 5266 C CA . GLY B 1 229 ? -7.508 -22.078 10.883 1 94.56 229 GLY B CA 1
ATOM 5267 C C . GLY B 1 229 ? -7.191 -21.469 9.531 1 94.56 229 GLY B C 1
ATOM 5268 O O . GLY B 1 229 ? -7.746 -20.422 9.172 1 94.56 229 GLY B O 1
ATOM 5269 N N . PHE B 1 230 ? -6.391 -22.125 8.805 1 94.88 230 PHE B N 1
ATOM 5270 C CA . PHE B 1 230 ? -5.98 -21.672 7.48 1 94.88 230 PHE B CA 1
ATOM 5271 C C . PHE B 1 230 ? -7.172 -21.625 6.531 1 94.88 230 PHE B C 1
ATOM 5273 O O . PHE B 1 230 ? -7.418 -20.609 5.887 1 94.88 230 PHE B O 1
ATOM 5280 N N . PHE B 1 231 ? -7.926 -22.609 6.453 1 94 231 PHE B N 1
ATOM 5281 C CA . PHE B 1 231 ? -9.055 -22.688 5.535 1 94 231 PHE B CA 1
ATOM 5282 C C . PHE B 1 231 ? -10.18 -21.766 5.984 1 94 231 PHE B C 1
ATOM 5284 O O . PHE B 1 231 ? -10.844 -21.141 5.156 1 94 231 PHE B O 1
ATOM 5291 N N . LEU B 1 232 ? -10.367 -21.703 7.25 1 94.38 232 LEU B N 1
ATOM 5292 C CA . LEU B 1 232 ? -11.406 -20.812 7.762 1 94.38 232 LEU B CA 1
ATOM 5293 C C . LEU B 1 232 ? -11.023 -19.344 7.551 1 94.38 232 LEU B C 1
ATOM 5295 O O . LEU B 1 232 ? -11.875 -18.516 7.242 1 94.38 232 LEU B O 1
ATOM 5299 N N . ALA B 1 233 ? -9.719 -19.078 7.754 1 95.56 233 ALA B N 1
ATOM 5300 C CA . ALA B 1 233 ? -9.234 -17.734 7.473 1 95.56 233 ALA B CA 1
ATOM 5301 C C . ALA B 1 233 ? -9.523 -17.328 6.027 1 95.56 233 ALA B C 1
ATOM 5303 O O . ALA B 1 233 ? -9.969 -16.219 5.762 1 95.56 233 ALA B O 1
ATOM 5304 N N . ARG B 1 234 ? -9.281 -18.234 5.137 1 95 234 ARG B N 1
ATOM 5305 C CA . ARG B 1 234 ? -9.562 -17.969 3.729 1 95 234 ARG B CA 1
ATOM 5306 C C . ARG B 1 234 ? -11.039 -17.688 3.506 1 95 234 ARG B C 1
ATOM 5308 O O . ARG B 1 234 ? -11.398 -16.719 2.82 1 95 234 ARG B O 1
ATOM 5315 N N . HIS B 1 235 ? -11.836 -18.469 4.098 1 93.75 235 HIS B N 1
ATOM 5316 C CA . HIS B 1 235 ? -13.281 -18.297 3.959 1 93.75 235 HIS B CA 1
ATOM 5317 C C . HIS B 1 235 ? -13.727 -16.922 4.473 1 93.75 235 HIS B C 1
ATOM 5319 O O . HIS B 1 235 ? -14.484 -16.219 3.803 1 93.75 235 HIS B O 1
ATOM 5325 N N . PHE B 1 236 ? -13.242 -16.578 5.609 1 95.12 236 PHE B N 1
ATOM 5326 C CA . PHE B 1 236 ? -13.625 -15.312 6.207 1 95.12 236 PHE B CA 1
ATOM 5327 C C . PHE B 1 236 ? -13.102 -14.148 5.375 1 95.12 236 PHE B C 1
ATOM 5329 O O . PHE B 1 236 ? -13.789 -13.133 5.227 1 95.12 236 PHE B O 1
ATOM 5336 N N . MET B 1 237 ? -11.898 -14.289 4.883 1 96.19 237 MET B N 1
ATOM 5337 C CA . MET B 1 237 ? -11.344 -13.234 4.031 1 96.19 237 MET B CA 1
ATOM 5338 C C . MET B 1 237 ? -12.188 -13.055 2.773 1 96.19 237 MET B C 1
ATOM 5340 O O . MET B 1 237 ? -12.406 -11.93 2.32 1 96.19 237 MET B O 1
ATOM 5344 N N . TYR B 1 238 ? -12.664 -14.109 2.203 1 94.25 238 TYR B N 1
ATOM 5345 C CA . TYR B 1 238 ? -13.531 -14.008 1.033 1 94.25 238 TYR B CA 1
ATOM 5346 C C . TYR B 1 238 ? -14.82 -13.281 1.373 1 94.25 238 TYR B C 1
ATOM 5348 O O . TYR B 1 238 ? -15.273 -12.414 0.621 1 94.25 238 TYR B O 1
ATOM 5356 N N . GLN B 1 239 ? -15.336 -13.531 2.525 1 91.88 239 GLN B N 1
ATOM 5357 C CA . GLN B 1 239 ? -16.594 -12.938 2.949 1 91.88 239 GLN B CA 1
ATOM 5358 C C . GLN B 1 239 ? -16.438 -11.453 3.275 1 91.88 239 GLN B C 1
ATOM 5360 O O . GLN B 1 239 ? -17.297 -10.641 2.934 1 91.88 239 GLN B O 1
ATOM 5365 N N . GLN B 1 240 ? -15.359 -11.172 3.812 1 93.06 240 GLN B N 1
ATOM 5366 C CA . GLN B 1 240 ? -15.258 -9.852 4.43 1 93.06 240 GLN B CA 1
ATOM 5367 C C . GLN B 1 240 ? -14.5 -8.883 3.531 1 93.06 240 GLN B C 1
ATOM 5369 O O . GLN B 1 240 ? -14.719 -7.672 3.588 1 93.06 240 GLN B O 1
ATOM 5374 N N . VAL B 1 241 ? -13.555 -9.445 2.713 1 95.25 241 VAL B N 1
ATOM 5375 C CA . VAL B 1 241 ? -12.672 -8.547 1.986 1 95.25 241 VAL B CA 1
ATOM 5376 C C . VAL B 1 241 ? -12.82 -8.766 0.484 1 95.25 241 VAL B C 1
ATOM 5378 O O . VAL B 1 241 ? -13.242 -7.867 -0.245 1 95.25 241 VAL B O 1
ATOM 5381 N N . TYR B 1 242 ? -12.641 -9.969 0.037 1 94.38 242 TYR B N 1
ATOM 5382 C CA . TYR B 1 242 ? -12.516 -10.234 -1.392 1 94.38 242 TYR B CA 1
ATOM 5383 C C . TYR B 1 242 ? -13.844 -10.047 -2.105 1 94.38 242 TYR B C 1
ATOM 5385 O O . TYR B 1 242 ? -13.883 -9.609 -3.258 1 94.38 242 TYR B O 1
ATOM 5393 N N . HIS B 1 243 ? -14.953 -10.328 -1.405 1 93.94 243 HIS B N 1
ATOM 5394 C CA . HIS B 1 243 ? -16.281 -10.219 -2.012 1 93.94 243 HIS B CA 1
ATOM 5395 C C . HIS B 1 243 ? -17.016 -9 -1.476 1 93.94 243 HIS B C 1
ATOM 5397 O O . HIS B 1 243 ? -18.25 -8.914 -1.593 1 93.94 243 HIS B O 1
ATOM 5403 N N . HIS B 1 244 ? -16.328 -8.094 -0.876 1 94.62 244 HIS B N 1
ATOM 5404 C CA . HIS B 1 244 ? -16.984 -6.91 -0.338 1 94.62 244 HIS B CA 1
ATOM 5405 C C . HIS B 1 244 ? -17.797 -6.195 -1.412 1 94.62 244 HIS B C 1
ATOM 5407 O O . HIS B 1 244 ? -17.297 -5.961 -2.518 1 94.62 244 HIS B O 1
ATOM 5413 N N . LYS B 1 245 ? -18.953 -5.836 -1.086 1 94.75 245 LYS B N 1
ATOM 5414 C CA . LYS B 1 245 ? -19.922 -5.316 -2.047 1 94.75 245 LYS B CA 1
ATOM 5415 C C . LYS B 1 245 ? -19.406 -4.039 -2.707 1 94.75 245 LYS B C 1
ATOM 5417 O O . LYS B 1 245 ? -19.641 -3.816 -3.898 1 94.75 245 LYS B O 1
ATOM 5422 N N . ALA B 1 246 ? -18.766 -3.193 -1.971 1 94.38 246 ALA B N 1
ATOM 5423 C CA . ALA B 1 246 ? -18.281 -1.923 -2.514 1 94.38 246 ALA B CA 1
ATOM 5424 C C . ALA B 1 246 ? -17.156 -2.141 -3.516 1 94.38 246 ALA B C 1
ATOM 5426 O O . ALA B 1 246 ? -17.062 -1.424 -4.516 1 94.38 246 ALA B O 1
ATOM 5427 N N . THR B 1 247 ? -16.25 -3.084 -3.207 1 93.81 247 THR B N 1
ATOM 5428 C CA . THR B 1 247 ? -15.188 -3.428 -4.156 1 93.81 247 THR B CA 1
ATOM 5429 C C . THR B 1 247 ? -15.789 -3.945 -5.461 1 93.81 247 THR B C 1
ATOM 5431 O O . THR B 1 247 ? -15.383 -3.521 -6.547 1 93.81 247 THR B O 1
ATOM 5434 N N . ARG B 1 248 ? -16.719 -4.824 -5.328 1 93.38 248 ARG B N 1
ATOM 5435 C CA . ARG B 1 248 ? -17.359 -5.406 -6.504 1 93.38 248 ARG B CA 1
ATOM 5436 C C . ARG B 1 248 ? -18.141 -4.352 -7.281 1 93.38 248 ARG B C 1
ATOM 5438 O O . ARG B 1 248 ? -18.172 -4.387 -8.516 1 93.38 248 ARG B O 1
ATOM 5445 N N . ALA B 1 249 ? -18.734 -3.41 -6.559 1 95.12 249 ALA B N 1
ATOM 5446 C CA . ALA B 1 249 ? -19.422 -2.301 -7.211 1 95.12 249 ALA B CA 1
ATOM 5447 C C . ALA B 1 249 ? -18.453 -1.448 -8.016 1 95.12 249 ALA B C 1
ATOM 5449 O O . ALA B 1 249 ? -18.766 -1.01 -9.125 1 95.12 249 ALA B O 1
ATOM 5450 N N . ALA B 1 250 ? -17.281 -1.196 -7.457 1 94.62 250 ALA B N 1
ATOM 5451 C CA . ALA B 1 250 ? -16.25 -0.448 -8.172 1 94.62 250 ALA B CA 1
ATOM 5452 C C . ALA B 1 250 ? -15.812 -1.183 -9.438 1 94.62 250 ALA B C 1
ATOM 5454 O O . ALA B 1 250 ? -15.578 -0.56 -10.477 1 94.62 250 ALA B O 1
ATOM 5455 N N . GLU B 1 251 ? -15.727 -2.449 -9.32 1 92.38 251 GLU B N 1
ATOM 5456 C CA . GLU B 1 251 ? -15.344 -3.266 -10.469 1 92.38 251 GLU B CA 1
ATOM 5457 C C . GLU B 1 251 ? -16.391 -3.18 -11.578 1 92.38 251 GLU B C 1
ATOM 5459 O O . GLU B 1 251 ? -16.047 -3.225 -12.766 1 92.38 251 GLU B O 1
ATOM 5464 N N . CYS B 1 252 ? -17.625 -3.043 -11.18 1 91.81 252 CYS B N 1
ATOM 5465 C CA . CYS B 1 252 ? -18.703 -2.865 -12.164 1 91.81 252 CYS B CA 1
ATOM 5466 C C . CYS B 1 252 ? -18.5 -1.574 -12.945 1 91.81 252 CYS B C 1
ATOM 5468 O O . CYS B 1 252 ? -18.75 -1.534 -14.156 1 91.81 252 CYS B O 1
ATOM 5470 N N . LEU B 1 253 ? -18.062 -0.531 -12.289 1 94.19 253 LEU B N 1
ATOM 5471 C CA . LEU B 1 253 ? -17.797 0.732 -12.969 1 94.19 253 LEU B CA 1
ATOM 5472 C C . LEU B 1 253 ? -16.672 0.578 -13.984 1 94.19 253 LEU B C 1
ATOM 5474 O O . LEU B 1 253 ? -16.766 1.082 -15.109 1 94.19 253 LEU B O 1
ATOM 5478 N N . VAL B 1 254 ? -15.617 -0.123 -13.594 1 92.69 254 VAL B N 1
ATOM 5479 C CA . VAL B 1 254 ? -14.477 -0.32 -14.484 1 92.69 254 VAL B CA 1
ATOM 5480 C C . VAL B 1 254 ? -14.898 -1.149 -15.695 1 92.69 254 VAL B C 1
ATOM 5482 O O . VAL B 1 254 ? -14.531 -0.836 -16.828 1 92.69 254 VAL B O 1
ATOM 5485 N N . ARG B 1 255 ? -15.641 -2.189 -15.438 1 90.56 255 ARG B N 1
ATOM 5486 C CA . ARG B 1 255 ? -16.156 -3.006 -16.531 1 90.56 255 ARG B CA 1
ATOM 5487 C C . ARG B 1 255 ? -16.953 -2.156 -17.516 1 90.56 255 ARG B C 1
ATOM 5489 O O . ARG B 1 255 ? -16.797 -2.275 -18.719 1 90.56 255 ARG B O 1
ATOM 5496 N N . ALA B 1 256 ? -17.844 -1.343 -16.938 1 93.56 256 ALA B N 1
ATOM 5497 C CA . ALA B 1 256 ? -18.672 -0.47 -17.766 1 93.56 256 ALA B CA 1
ATOM 5498 C C . ALA B 1 256 ? -17.797 0.459 -18.625 1 93.56 256 ALA B C 1
ATOM 5500 O O . ALA B 1 256 ? -18.094 0.701 -19.797 1 93.56 256 ALA B O 1
ATOM 5501 N N . MET B 1 257 ? -16.75 0.974 -18.062 1 93.44 257 MET B N 1
ATOM 5502 C CA . MET B 1 257 ? -15.844 1.865 -18.781 1 93.44 257 MET B CA 1
ATOM 5503 C C . MET B 1 257 ? -15.18 1.136 -19.938 1 93.44 257 MET B C 1
ATOM 5505 O O . MET B 1 257 ? -15.086 1.674 -21.047 1 93.44 257 MET B O 1
ATOM 5509 N N . PHE B 1 258 ? -14.75 -0.09 -19.688 1 89.94 258 PHE B N 1
ATOM 5510 C CA . PHE B 1 258 ? -14.07 -0.853 -20.734 1 89.94 258 PHE B CA 1
ATOM 5511 C C . PHE B 1 258 ? -15.023 -1.153 -21.875 1 89.94 258 PHE B C 1
ATOM 5513 O O . PHE B 1 258 ? -14.633 -1.058 -23.047 1 89.94 258 PHE B O 1
ATOM 5520 N N . VAL B 1 259 ? -16.234 -1.479 -21.547 1 91.38 259 VAL B N 1
ATOM 5521 C CA . VAL B 1 259 ? -17.234 -1.752 -22.578 1 91.38 259 VAL B CA 1
ATOM 5522 C C . VAL B 1 259 ? -17.5 -0.485 -23.391 1 91.38 259 VAL B C 1
ATOM 5524 O O . VAL B 1 259 ? -17.547 -0.524 -24.625 1 91.38 259 VAL B O 1
ATOM 5527 N N . ARG B 1 260 ? -17.656 0.622 -22.719 1 94.75 260 ARG B N 1
ATOM 5528 C CA . ARG B 1 260 ? -17.953 1.88 -23.391 1 94.75 260 ARG B CA 1
ATOM 5529 C C . ARG B 1 260 ? -16.781 2.307 -24.281 1 94.75 260 ARG B C 1
ATOM 5531 O O . ARG B 1 260 ? -16.984 2.785 -25.391 1 94.75 260 ARG B O 1
ATOM 5538 N N . VAL B 1 261 ? -15.586 2.127 -23.766 1 93.69 261 VAL B N 1
ATOM 5539 C CA . VAL B 1 261 ? -14.398 2.461 -24.547 1 93.69 261 VAL B CA 1
ATOM 5540 C C . VAL B 1 261 ? -14.367 1.637 -25.828 1 93.69 261 VAL B C 1
ATOM 5542 O O . VAL B 1 261 ? -14.078 2.164 -26.906 1 93.69 261 VAL B O 1
ATOM 5545 N N . ALA B 1 262 ? -14.641 0.369 -25.703 1 91.69 262 ALA B N 1
ATOM 5546 C CA . ALA B 1 262 ? -14.688 -0.507 -26.875 1 91.69 262 ALA B CA 1
ATOM 5547 C C . ALA B 1 262 ? -15.711 -0.01 -27.891 1 91.69 262 ALA B C 1
ATOM 5549 O O . ALA B 1 262 ? -15.438 0.007 -29.094 1 91.69 262 ALA B O 1
ATOM 5550 N N . GLU B 1 263 ? -16.844 0.393 -27.406 1 93.75 263 GLU B N 1
ATOM 5551 C CA . GLU B 1 263 ? -17.891 0.922 -28.281 1 93.75 263 GLU B CA 1
ATOM 5552 C C . GLU B 1 263 ? -17.422 2.172 -29.016 1 93.75 263 GLU B C 1
ATOM 5554 O O . GLU B 1 263 ? -17.609 2.291 -30.234 1 93.75 263 GLU B O 1
ATOM 5559 N N . LEU B 1 264 ? -16.797 3.012 -28.281 1 96.12 264 LEU B N 1
ATOM 5560 C CA . LEU B 1 264 ? -16.344 4.281 -28.844 1 96.12 264 LEU B CA 1
ATOM 5561 C C . LEU B 1 264 ? -15.266 4.059 -29.891 1 96.12 264 LEU B C 1
ATOM 5563 O O . LEU B 1 264 ? -15.234 4.742 -30.906 1 96.12 264 LEU B O 1
ATOM 5567 N N . ILE B 1 265 ? -14.438 3.148 -29.625 1 93.06 265 ILE B N 1
ATOM 5568 C CA . ILE B 1 265 ? -13.375 2.836 -30.578 1 93.06 265 ILE B CA 1
ATOM 5569 C C . ILE B 1 265 ? -13.977 2.271 -31.859 1 93.06 265 ILE B C 1
ATOM 5571 O O . ILE B 1 265 ? -13.586 2.656 -32.969 1 93.06 265 ILE B O 1
ATOM 5575 N N . ARG B 1 266 ? -14.867 1.401 -31.734 1 92.06 266 ARG B N 1
ATOM 5576 C CA . ARG B 1 266 ? -15.523 0.796 -32.906 1 92.06 266 ARG B CA 1
ATOM 5577 C C . ARG B 1 266 ? -16.266 1.845 -33.719 1 92.06 266 ARG B C 1
ATOM 5579 O O . ARG B 1 266 ? -16.344 1.746 -34.938 1 92.06 266 ARG B O 1
ATOM 5586 N N . GLU B 1 267 ? -16.719 2.863 -33 1 94.19 267 GLU B N 1
ATOM 5587 C CA . GLU B 1 267 ? -17.453 3.949 -33.656 1 94.19 267 GLU B CA 1
ATOM 5588 C C . GLU B 1 267 ? -16.5 4.98 -34.25 1 94.19 267 GLU B C 1
ATOM 5590 O O . GLU B 1 267 ? -16.938 5.887 -34.969 1 94.19 267 GLU B O 1
ATOM 5595 N N . GLY B 1 268 ? -15.25 4.883 -33.969 1 91.94 268 GLY B N 1
ATOM 5596 C CA . GLY B 1 268 ? -14.266 5.828 -34.469 1 91.94 268 GLY B CA 1
ATOM 5597 C C . GLY B 1 268 ? -14.172 7.094 -33.656 1 91.94 268 GLY B C 1
ATOM 5598 O O . GLY B 1 268 ? -13.617 8.102 -34.094 1 91.94 268 GLY B O 1
ATOM 5599 N N . THR B 1 269 ? -14.789 7.074 -32.469 1 91.06 269 THR B N 1
ATOM 5600 C CA . THR B 1 269 ? -14.812 8.25 -31.594 1 91.06 269 THR B CA 1
ATOM 5601 C C . THR B 1 269 ? -14.133 7.945 -30.266 1 91.06 269 THR B C 1
ATOM 5603 O O . THR B 1 269 ? -14.469 8.555 -29.234 1 91.06 269 THR B O 1
ATOM 5606 N N . GLY B 1 270 ? -13.266 7.035 -30.312 1 88.31 270 GLY B N 1
ATOM 5607 C CA . GLY B 1 270 ? -12.609 6.594 -29.094 1 88.31 270 GLY B CA 1
ATOM 5608 C C . GLY B 1 270 ? -11.914 7.719 -28.344 1 88.31 270 GLY B C 1
ATOM 5609 O O . GLY B 1 270 ? -11.617 8.766 -28.938 1 88.31 270 GLY B O 1
ATOM 5610 N N . PRO B 1 271 ? -11.797 7.438 -26.984 1 90.62 271 PRO B N 1
ATOM 5611 C CA . PRO B 1 271 ? -11.125 8.477 -26.203 1 90.62 271 PRO B CA 1
ATOM 5612 C C . PRO B 1 271 ? -9.711 8.773 -26.719 1 90.62 271 PRO B C 1
ATOM 5614 O O . PRO B 1 271 ? -9.148 7.973 -27.469 1 90.62 271 PRO B O 1
ATOM 5617 N N . SER B 1 272 ? -9.273 9.969 -26.297 1 81.06 272 SER B N 1
ATOM 5618 C CA . SER B 1 272 ? -7.98 10.445 -26.766 1 81.06 272 SER B CA 1
ATOM 5619 C C . SER B 1 272 ? -6.84 9.617 -26.188 1 81.06 272 SER B C 1
ATOM 5621 O O . SER B 1 272 ? -5.793 9.461 -26.828 1 81.06 272 SER B O 1
ATOM 5623 N N . VAL B 1 273 ? -7.066 9.148 -25.047 1 85 273 VAL B N 1
ATOM 5624 C CA . VAL B 1 273 ? -5.988 8.43 -24.391 1 85 273 VAL B CA 1
ATOM 5625 C C . VAL B 1 273 ? -6.406 6.977 -24.141 1 85 273 VAL B C 1
ATOM 5627 O O . VAL B 1 273 ? -7.188 6.691 -23.234 1 85 273 VAL B O 1
ATOM 5630 N N . VAL B 1 274 ? -5.879 6.059 -24.953 1 87.62 274 VAL B N 1
ATOM 5631 C CA . VAL B 1 274 ? -6.039 4.617 -24.797 1 87.62 274 VAL B CA 1
ATOM 5632 C C . VAL B 1 274 ? -4.73 3.912 -25.141 1 87.62 274 VAL B C 1
ATOM 5634 O O . VAL B 1 274 ? -4.277 3.963 -26.297 1 87.62 274 VAL B O 1
ATOM 5637 N N . PRO B 1 275 ? -4.176 3.311 -24.141 1 83.62 275 PRO B N 1
ATOM 5638 C CA . PRO B 1 275 ? -2.969 2.551 -24.469 1 83.62 275 PRO B CA 1
ATOM 5639 C C . PRO B 1 275 ? -3.211 1.502 -25.547 1 83.62 275 PRO B C 1
ATOM 5641 O O . PRO B 1 275 ? -4.297 0.92 -25.625 1 83.62 275 PRO B O 1
ATOM 5644 N N . HIS B 1 276 ? -2.158 1.291 -26.328 1 83.31 276 HIS B N 1
ATOM 5645 C CA . HIS B 1 276 ? -2.26 0.338 -27.438 1 83.31 276 HIS B CA 1
ATOM 5646 C C . HIS B 1 276 ? -2.725 -1.027 -26.938 1 83.31 276 HIS B C 1
ATOM 5648 O O . HIS B 1 276 ? -3.574 -1.665 -27.562 1 83.31 276 HIS B O 1
ATOM 5654 N N . ALA B 1 277 ? -2.17 -1.435 -25.891 1 83.56 277 ALA B N 1
ATOM 5655 C CA . ALA B 1 277 ? -2.514 -2.742 -25.328 1 83.56 277 ALA B CA 1
ATOM 5656 C C . ALA B 1 277 ? -3.984 -2.795 -24.922 1 83.56 277 ALA B C 1
ATOM 5658 O O . ALA B 1 277 ? -4.656 -3.807 -25.141 1 83.56 277 ALA B O 1
ATOM 5659 N N . MET B 1 278 ? -4.488 -1.75 -24.406 1 84 278 MET B N 1
ATOM 5660 C CA . MET B 1 278 ? -5.891 -1.69 -24 1 84 278 MET B CA 1
ATOM 5661 C C . MET B 1 278 ? -6.812 -1.678 -25.219 1 84 278 MET B C 1
ATOM 5663 O O . MET B 1 278 ? -7.855 -2.33 -25.219 1 84 278 MET B O 1
ATOM 5667 N N . ARG B 1 279 ? -6.395 -0.911 -26.172 1 86.5 279 ARG B N 1
ATOM 5668 C CA . ARG B 1 279 ? -7.168 -0.87 -27.406 1 86.5 279 ARG B CA 1
ATOM 5669 C C . ARG B 1 279 ? -7.328 -2.266 -28 1 86.5 279 ARG B C 1
ATOM 5671 O O . ARG B 1 279 ? -8.438 -2.672 -28.359 1 86.5 279 ARG B O 1
ATOM 5678 N N . ALA B 1 280 ? -6.219 -2.912 -28.094 1 84.31 280 ALA B N 1
ATOM 5679 C CA . ALA B 1 280 ? -6.246 -4.266 -28.641 1 84.31 280 ALA B CA 1
ATOM 5680 C C . ALA B 1 280 ? -7.117 -5.184 -27.781 1 84.31 280 ALA B C 1
ATOM 5682 O O . ALA B 1 280 ? -7.906 -5.969 -28.312 1 84.31 280 ALA B O 1
ATOM 5683 N N . ALA B 1 281 ? -7.039 -5.066 -26.516 1 80.94 281 ALA B N 1
ATOM 5684 C CA . ALA B 1 281 ? -7.742 -5.945 -25.594 1 80.94 281 ALA B CA 1
ATOM 5685 C C . ALA B 1 281 ? -9.25 -5.727 -25.672 1 80.94 281 ALA B C 1
ATOM 5687 O O . ALA B 1 281 ? -10.023 -6.688 -25.703 1 80.94 281 ALA B O 1
ATOM 5688 N N . VAL B 1 282 ? -9.617 -4.473 -25.734 1 82.38 282 VAL B N 1
ATOM 5689 C CA . VAL B 1 282 ? -11.047 -4.18 -25.719 1 82.38 282 VAL B CA 1
ATOM 5690 C C . VAL B 1 282 ? -11.672 -4.574 -27.062 1 82.38 282 VAL B C 1
ATOM 5692 O O . VAL B 1 282 ? -12.859 -4.895 -27.125 1 82.38 282 VAL B O 1
ATOM 5695 N N . LEU B 1 283 ? -10.852 -4.59 -28.125 1 85.56 283 LEU B N 1
ATOM 5696 C CA . LEU B 1 283 ? -11.344 -4.938 -29.453 1 85.56 283 LEU B CA 1
ATOM 5697 C C . LEU B 1 283 ? -11.227 -6.438 -29.703 1 85.56 283 LEU B C 1
ATOM 5699 O O . LEU B 1 283 ? -11.68 -6.938 -30.719 1 85.56 283 LEU B O 1
ATOM 5703 N N . GLY B 1 284 ? -10.617 -7.145 -28.781 1 81.06 284 GLY B N 1
ATOM 5704 C CA . GLY B 1 284 ? -10.461 -8.586 -28.906 1 81.06 284 GLY B CA 1
ATOM 5705 C C . GLY B 1 284 ? -9.32 -8.977 -29.828 1 81.06 284 GLY B C 1
ATOM 5706 O O . GLY B 1 284 ? -9.336 -10.062 -30.422 1 81.06 284 GLY B O 1
ATOM 5707 N N . GLU B 1 285 ? -8.438 -8.102 -30 1 85.44 285 GLU B N 1
ATOM 5708 C CA . GLU B 1 285 ? -7.258 -8.383 -30.812 1 85.44 285 GLU B CA 1
ATOM 5709 C C . GLU B 1 285 ? -6.168 -9.062 -29.984 1 85.44 285 GLU B C 1
ATOM 5711 O O . GLU B 1 285 ? -6.113 -8.898 -28.766 1 85.44 285 GLU B O 1
ATOM 5716 N N . PRO B 1 286 ? -5.43 -9.914 -30.719 1 84.88 286 PRO B N 1
ATOM 5717 C CA . PRO B 1 286 ? -4.332 -10.562 -29.984 1 84.88 286 PRO B CA 1
ATOM 5718 C C . PRO B 1 286 ? -3.344 -9.555 -29.406 1 84.88 286 PRO B C 1
ATOM 5720 O O . PRO B 1 286 ? -3.014 -8.562 -30.047 1 84.88 286 PRO B O 1
ATOM 5723 N N . LEU B 1 287 ? -3.033 -9.828 -28.25 1 86.75 287 LEU B N 1
ATOM 5724 C CA . LEU B 1 287 ? -2.074 -8.984 -27.547 1 86.75 287 LEU B CA 1
ATOM 5725 C C . LEU B 1 287 ? -0.713 -9.664 -27.453 1 86.75 287 LEU B C 1
ATOM 5727 O O . LEU B 1 287 ? -0.615 -10.805 -27 1 86.75 287 LEU B O 1
ATOM 5731 N N . SER B 1 288 ? 0.308 -8.977 -27.984 1 90.44 288 SER B N 1
ATOM 5732 C CA . SER B 1 288 ? 1.656 -9.508 -27.812 1 90.44 288 SER B CA 1
ATOM 5733 C C . SER B 1 288 ? 2.115 -9.398 -26.359 1 90.44 288 SER B C 1
ATOM 5735 O O . SER B 1 288 ? 1.575 -8.602 -25.594 1 90.44 288 SER B O 1
ATOM 5737 N N . LEU B 1 289 ? 3.1 -10.219 -26.031 1 93.44 289 LEU B N 1
ATOM 5738 C CA . LEU B 1 289 ? 3.66 -10.188 -24.688 1 93.44 289 LEU B CA 1
ATOM 5739 C C . LEU B 1 289 ? 4.25 -8.82 -24.375 1 93.44 289 LEU B C 1
ATOM 5741 O O . LEU B 1 289 ? 4.062 -8.297 -23.281 1 93.44 289 LEU B O 1
ATOM 5745 N N . GLU B 1 290 ? 4.898 -8.25 -25.312 1 91.69 290 GLU B N 1
ATOM 5746 C CA . GLU B 1 290 ? 5.52 -6.941 -25.141 1 91.69 290 GLU B CA 1
ATOM 5747 C C . GLU B 1 290 ? 4.48 -5.875 -24.812 1 91.69 290 GLU B C 1
ATOM 5749 O O . GLU B 1 290 ? 4.676 -5.078 -23.891 1 91.69 290 GLU B O 1
ATOM 5754 N N . ARG B 1 291 ? 3.438 -5.879 -25.531 1 87.62 291 ARG B N 1
ATOM 5755 C CA . ARG B 1 291 ? 2.375 -4.91 -25.297 1 87.62 291 ARG B CA 1
ATOM 5756 C C . ARG B 1 291 ? 1.656 -5.188 -23.984 1 87.62 291 ARG B C 1
ATOM 5758 O O . ARG B 1 291 ? 1.271 -4.254 -23.266 1 87.62 291 ARG B O 1
ATOM 5765 N N . TYR B 1 292 ? 1.469 -6.465 -23.703 1 90.25 292 TYR B N 1
ATOM 5766 C CA . TYR B 1 292 ? 0.817 -6.848 -22.453 1 90.25 292 TYR B CA 1
ATOM 5767 C C . TYR B 1 292 ? 1.598 -6.336 -21.25 1 90.25 292 TYR B C 1
ATOM 5769 O O . TYR B 1 292 ? 1.01 -5.836 -20.297 1 90.25 292 TYR B O 1
ATOM 5777 N N . LEU B 1 293 ? 2.896 -6.387 -21.312 1 91.38 293 LEU B N 1
ATOM 5778 C CA . LEU B 1 293 ? 3.77 -6.047 -20.203 1 91.38 293 LEU B CA 1
ATOM 5779 C C . LEU B 1 293 ? 3.838 -4.535 -20 1 91.38 293 LEU B C 1
ATOM 5781 O O . LEU B 1 293 ? 4.352 -4.059 -18.984 1 91.38 293 LEU B O 1
ATOM 5785 N N . GLU B 1 294 ? 3.242 -3.795 -20.875 1 84.5 294 GLU B N 1
ATOM 5786 C CA . GLU B 1 294 ? 3.166 -2.346 -20.719 1 84.5 294 GLU B CA 1
ATOM 5787 C C . GLU B 1 294 ? 2.033 -1.949 -19.781 1 84.5 294 GLU B C 1
ATOM 5789 O O . GLU B 1 294 ? 2.008 -0.828 -19.266 1 84.5 294 GLU B O 1
ATOM 5794 N N . LEU B 1 295 ? 1.188 -2.838 -19.625 1 87.56 295 LEU B N 1
ATOM 5795 C CA . LEU B 1 295 ? -0.007 -2.52 -18.859 1 87.56 295 LEU B CA 1
ATOM 5796 C C . LEU B 1 295 ? 0.249 -2.701 -17.359 1 87.56 295 LEU B C 1
ATOM 5798 O O . LEU B 1 295 ? 0.888 -3.674 -16.953 1 87.56 295 LEU B O 1
ATOM 5802 N N . ASP B 1 296 ? -0.138 -1.793 -16.578 1 90.69 296 ASP B N 1
ATOM 5803 C CA . ASP B 1 296 ? -0.172 -1.861 -15.125 1 90.69 296 ASP B CA 1
ATOM 5804 C C . ASP B 1 296 ? -1.275 -0.971 -14.562 1 90.69 296 ASP B C 1
ATOM 5806 O O . ASP B 1 296 ? -2.043 -0.37 -15.312 1 90.69 296 ASP B O 1
ATOM 5810 N N . ASP B 1 297 ? -1.436 -0.893 -13.312 1 91.81 297 ASP B N 1
ATOM 5811 C CA . ASP B 1 297 ? -2.527 -0.154 -12.688 1 91.81 297 ASP B CA 1
ATOM 5812 C C . ASP B 1 297 ? -2.393 1.347 -12.938 1 91.81 297 ASP B C 1
ATOM 5814 O O . ASP B 1 297 ? -3.393 2.045 -13.109 1 91.81 297 ASP B O 1
ATOM 5818 N N . ASN B 1 298 ? -1.186 1.834 -12.977 1 88.25 298 ASN B N 1
ATOM 5819 C CA . ASN B 1 298 ? -0.953 3.266 -13.133 1 88.25 298 ASN B CA 1
ATOM 5820 C C . ASN B 1 298 ? -1.43 3.77 -14.492 1 88.25 298 ASN B C 1
ATOM 5822 O O . ASN B 1 298 ? -1.98 4.867 -14.594 1 88.25 298 ASN B O 1
ATOM 5826 N N . ILE B 1 299 ? -1.229 2.963 -15.461 1 86.38 299 ILE B N 1
ATOM 5827 C CA . ILE B 1 299 ? -1.655 3.324 -16.812 1 86.38 299 ILE B CA 1
ATOM 5828 C C . ILE B 1 299 ? -3.18 3.404 -16.875 1 86.38 299 ILE B C 1
ATOM 5830 O O . ILE B 1 299 ? -3.738 4.348 -17.438 1 86.38 299 ILE B O 1
ATOM 5834 N N . LEU B 1 300 ? -3.803 2.455 -16.266 1 88.12 300 LEU B N 1
ATOM 5835 C CA . LEU B 1 300 ? -5.262 2.441 -16.281 1 88.12 300 LEU B CA 1
ATOM 5836 C C . LEU B 1 300 ? -5.828 3.594 -15.461 1 88.12 300 LEU B C 1
ATOM 5838 O O . LEU B 1 300 ? -6.812 4.223 -15.859 1 88.12 300 LEU B O 1
ATOM 5842 N N . VAL B 1 301 ? -5.242 3.82 -14.344 1 89.81 301 VAL B N 1
ATOM 5843 C CA . VAL B 1 301 ? -5.691 4.922 -13.492 1 89.81 301 VAL B CA 1
ATOM 5844 C C . VAL B 1 301 ? -5.516 6.246 -14.234 1 89.81 301 VAL B C 1
ATOM 5846 O O . VAL B 1 301 ? -6.379 7.125 -14.164 1 89.81 301 VAL B O 1
ATOM 5849 N N . HIS B 1 302 ? -4.43 6.328 -14.945 1 86.19 302 HIS B N 1
ATOM 5850 C CA . HIS B 1 302 ? -4.199 7.516 -15.758 1 86.19 302 HIS B CA 1
ATOM 5851 C C . HIS B 1 302 ? -5.266 7.656 -16.844 1 86.19 302 HIS B C 1
ATOM 5853 O O . HIS B 1 302 ? -5.805 8.742 -17.047 1 86.19 302 HIS B O 1
ATOM 5859 N N . CYS B 1 303 ? -5.52 6.598 -17.5 1 89.25 303 CYS B N 1
ATOM 5860 C CA . CYS B 1 303 ? -6.555 6.613 -18.531 1 89.25 303 CYS B CA 1
ATOM 5861 C C . CYS B 1 303 ? -7.895 7.055 -17.953 1 89.25 303 CYS B C 1
ATOM 5863 O O . CYS B 1 303 ? -8.578 7.895 -18.531 1 89.25 303 CYS B O 1
ATOM 5865 N N . ILE B 1 304 ? -8.211 6.523 -16.828 1 91.88 304 ILE B N 1
ATOM 5866 C CA . ILE B 1 304 ? -9.477 6.844 -16.188 1 91.88 304 ILE B CA 1
ATOM 5867 C C . ILE B 1 304 ? -9.523 8.336 -15.852 1 91.88 304 ILE B C 1
ATOM 5869 O O . ILE B 1 304 ? -10.555 8.984 -16.016 1 91.88 304 ILE B O 1
ATOM 5873 N N . GLY B 1 305 ? -8.383 8.844 -15.383 1 89.38 305 GLY B N 1
ATOM 5874 C CA . GLY B 1 305 ? -8.289 10.273 -15.133 1 89.38 305 GLY B CA 1
ATOM 5875 C C . GLY B 1 305 ? -8.555 11.109 -16.375 1 89.38 305 GLY B C 1
ATOM 5876 O O . GLY B 1 305 ? -9.25 12.125 -16.312 1 89.38 305 GLY B O 1
ATOM 5877 N N . GLU B 1 306 ? -8.062 10.656 -17.484 1 89.06 306 GLU B N 1
ATOM 5878 C CA . GLU B 1 306 ? -8.273 11.344 -18.766 1 89.06 306 GLU B CA 1
ATOM 5879 C C . GLU B 1 306 ? -9.711 11.195 -19.234 1 89.06 306 GLU B C 1
ATOM 5881 O O . GLU B 1 306 ? -10.281 12.125 -19.812 1 89.06 306 GLU B O 1
ATOM 5886 N N . TRP B 1 307 ? -10.266 10.055 -19 1 94.5 307 TRP B N 1
ATOM 5887 C CA . TRP B 1 307 ? -11.609 9.75 -19.484 1 94.5 307 TRP B CA 1
ATOM 5888 C C . TRP B 1 307 ? -12.656 10.594 -18.766 1 94.5 307 TRP B C 1
ATOM 5890 O O . TRP B 1 307 ? -13.766 10.773 -19.266 1 94.5 307 TRP B O 1
ATOM 5900 N N . GLU B 1 308 ? -12.328 11.008 -17.531 1 92.88 308 GLU B N 1
ATOM 5901 C CA . GLU B 1 308 ? -13.242 11.883 -16.797 1 92.88 308 GLU B CA 1
ATOM 5902 C C . GLU B 1 308 ? -13.555 13.148 -17.594 1 92.88 308 GLU B C 1
ATOM 5904 O O . GLU B 1 308 ? -14.625 13.734 -17.453 1 92.88 308 GLU B O 1
ATOM 5909 N N . ARG B 1 309 ? -12.68 13.539 -18.562 1 90.44 309 ARG B N 1
ATOM 5910 C CA . ARG B 1 309 ? -12.844 14.75 -19.359 1 90.44 309 ARG B CA 1
ATOM 5911 C C . ARG B 1 309 ? -13.156 14.406 -20.812 1 90.44 309 ARG B C 1
ATOM 5913 O O . ARG B 1 309 ? -13.039 15.258 -21.688 1 90.44 309 ARG B O 1
ATOM 5920 N N . ASP B 1 310 ? -13.492 13.242 -21 1 94 310 ASP B N 1
ATOM 5921 C CA . ASP B 1 310 ? -13.789 12.812 -22.359 1 94 310 ASP B CA 1
ATOM 5922 C C . ASP B 1 310 ? -15.047 13.5 -22.891 1 94 310 ASP B C 1
ATOM 5924 O O . ASP B 1 310 ? -15.891 13.938 -22.109 1 94 310 ASP B O 1
ATOM 5928 N N . ARG B 1 311 ? -15.164 13.633 -24.234 1 94.69 311 ARG B N 1
ATOM 5929 C CA . ARG B 1 311 ? -16.328 14.234 -24.875 1 94.69 311 ARG B CA 1
ATOM 5930 C C . ARG B 1 311 ? -17.562 13.359 -24.703 1 94.69 311 ARG B C 1
ATOM 5932 O O . ARG B 1 311 ? -18.688 13.859 -24.688 1 94.69 311 ARG B O 1
ATOM 5939 N N . ASP B 1 312 ? -17.328 12.07 -24.594 1 96.56 312 ASP B N 1
ATOM 5940 C CA . ASP B 1 312 ? -18.453 11.164 -24.359 1 96.56 312 ASP B CA 1
ATOM 5941 C C . ASP B 1 312 ? -18.953 11.289 -22.922 1 96.56 312 ASP B C 1
ATOM 5943 O O . ASP B 1 312 ? -18.234 10.945 -21.969 1 96.56 312 ASP B O 1
ATOM 5947 N N . ALA B 1 313 ? -20.188 11.602 -22.797 1 96.12 313 ALA B N 1
ATOM 5948 C CA . ALA B 1 313 ? -20.75 11.914 -21.484 1 96.12 313 ALA B CA 1
ATOM 5949 C C . ALA B 1 313 ? -20.844 10.664 -20.609 1 96.12 313 ALA B C 1
ATOM 5951 O O . ALA B 1 313 ? -20.688 10.734 -19.391 1 96.12 313 ALA B O 1
ATOM 5952 N N . VAL B 1 314 ? -21.125 9.555 -21.25 1 96.81 314 VAL B N 1
ATOM 5953 C CA . VAL B 1 314 ? -21.281 8.312 -20.5 1 96.81 314 VAL B CA 1
ATOM 5954 C C . VAL B 1 314 ? -19.938 7.891 -19.922 1 96.81 314 VAL B C 1
ATOM 5956 O O . VAL B 1 314 ? -19.828 7.621 -18.719 1 96.81 314 VAL B O 1
ATOM 5959 N N . LEU B 1 315 ? -18.922 7.871 -20.75 1 97.25 315 LEU B N 1
ATOM 5960 C CA . LEU B 1 315 ? -17.594 7.488 -20.312 1 97.25 315 LEU B CA 1
ATOM 5961 C C . LEU B 1 315 ? -17.078 8.453 -19.25 1 97.25 315 LEU B C 1
ATOM 5963 O O . LEU B 1 315 ? -16.516 8.023 -18.25 1 97.25 315 LEU B O 1
ATOM 5967 N N . ALA B 1 316 ? -17.312 9.719 -19.469 1 97.38 316 ALA B N 1
ATOM 5968 C CA . ALA B 1 316 ? -16.875 10.742 -18.531 1 97.38 316 ALA B CA 1
ATOM 5969 C C . ALA B 1 316 ? -17.531 10.57 -17.172 1 97.38 316 ALA B C 1
ATOM 5971 O O . ALA B 1 316 ? -16.891 10.703 -16.141 1 97.38 316 ALA B O 1
ATOM 5972 N N . ASP B 1 317 ? -18.75 10.211 -17.203 1 96.69 317 ASP B N 1
ATOM 5973 C CA . ASP B 1 317 ? -19.5 10.039 -15.961 1 96.69 317 ASP B CA 1
ATOM 5974 C C . ASP B 1 317 ? -19.016 8.805 -15.203 1 96.69 317 ASP B C 1
ATOM 5976 O O . ASP B 1 317 ? -18.844 8.852 -13.984 1 96.69 317 ASP B O 1
ATOM 5980 N N . LEU B 1 318 ? -18.828 7.73 -15.914 1 96.88 318 LEU B N 1
ATOM 5981 C CA . LEU B 1 318 ? -18.344 6.504 -15.289 1 96.88 318 LEU B CA 1
ATOM 5982 C C . LEU B 1 318 ? -16.984 6.723 -14.641 1 96.88 318 LEU B C 1
ATOM 5984 O O . LEU B 1 318 ? -16.75 6.293 -13.508 1 96.88 318 LEU B O 1
ATOM 5988 N N . ALA B 1 319 ? -16.109 7.383 -15.336 1 95.75 319 ALA B N 1
ATOM 5989 C CA . ALA B 1 319 ? -14.766 7.684 -14.836 1 95.75 319 ALA B CA 1
ATOM 5990 C C . ALA B 1 319 ? -14.836 8.57 -13.594 1 95.75 319 ALA B C 1
ATOM 5992 O O . ALA B 1 319 ? -14.148 8.312 -12.602 1 95.75 319 ALA B O 1
ATOM 5993 N N . ARG B 1 320 ? -15.664 9.57 -13.664 1 93.88 320 ARG B N 1
ATOM 5994 C CA . ARG B 1 320 ? -15.836 10.492 -12.547 1 93.88 320 ARG B CA 1
ATOM 5995 C C . ARG B 1 320 ? -16.328 9.758 -11.305 1 93.88 320 ARG B C 1
ATOM 5997 O O . ARG B 1 320 ? -15.844 10 -10.195 1 93.88 320 ARG B O 1
ATOM 6004 N N . ARG B 1 321 ? -17.266 8.875 -11.492 1 94.75 321 ARG B N 1
ATOM 6005 C CA . ARG B 1 321 ? -17.859 8.125 -10.375 1 94.75 321 ARG B CA 1
ATOM 6006 C C . ARG B 1 321 ? -16.797 7.289 -9.664 1 94.75 321 ARG B C 1
ATOM 6008 O O . ARG B 1 321 ? -16.766 7.242 -8.438 1 94.75 321 ARG B O 1
ATOM 6015 N N . LEU B 1 322 ? -15.977 6.648 -10.438 1 94.25 322 LEU B N 1
ATOM 6016 C CA . LEU B 1 322 ? -14.938 5.832 -9.82 1 94.25 322 LEU B CA 1
ATOM 6017 C C . LEU B 1 322 ? -13.93 6.699 -9.078 1 94.25 322 LEU B C 1
ATOM 6019 O O . LEU B 1 322 ? -13.547 6.391 -7.949 1 94.25 322 LEU B O 1
ATOM 6023 N N . ARG B 1 323 ? -13.523 7.797 -9.672 1 90.25 323 ARG B N 1
ATOM 6024 C CA . ARG B 1 323 ? -12.484 8.664 -9.117 1 90.25 323 ARG B CA 1
ATOM 6025 C C . ARG B 1 323 ? -12.969 9.359 -7.855 1 90.25 323 ARG B C 1
ATOM 6027 O O . ARG B 1 323 ? -12.18 9.648 -6.957 1 90.25 323 ARG B O 1
ATOM 6034 N N . ARG B 1 324 ? -14.281 9.547 -7.812 1 87.38 324 ARG B N 1
ATOM 6035 C CA . ARG B 1 324 ? -14.852 10.234 -6.66 1 87.38 324 ARG B CA 1
ATOM 6036 C C . ARG B 1 324 ? -15.492 9.25 -5.691 1 87.38 324 ARG B C 1
ATOM 6038 O O . ARG B 1 324 ? -16.156 9.648 -4.734 1 87.38 324 ARG B O 1
ATOM 6045 N N . ARG B 1 325 ? -15.383 8.023 -5.961 1 91.56 325 ARG B N 1
ATOM 6046 C CA . ARG B 1 325 ? -15.914 6.922 -5.164 1 91.56 325 ARG B CA 1
ATOM 6047 C C . ARG B 1 325 ? -17.422 7.016 -5.043 1 91.56 325 ARG B C 1
ATOM 6049 O O . ARG B 1 325 ? -17.984 6.793 -3.967 1 91.56 325 ARG B O 1
ATOM 6056 N N . GLU B 1 326 ? -18.031 7.523 -6.078 1 93.31 326 GLU B N 1
ATOM 6057 C CA . GLU B 1 326 ? -19.484 7.43 -6.18 1 93.31 326 GLU B CA 1
ATOM 6058 C C . GLU B 1 326 ? -19.906 6.086 -6.766 1 93.31 326 GLU B C 1
ATOM 6060 O O . GLU B 1 326 ? -20.312 6.012 -7.93 1 93.31 326 GLU B O 1
ATOM 6065 N N . LEU B 1 327 ? -19.953 5.094 -5.91 1 95.19 327 LEU B N 1
ATOM 6066 C CA . LEU B 1 327 ? -20.109 3.719 -6.367 1 95.19 327 LEU B CA 1
ATOM 6067 C C . LEU B 1 327 ? -21.594 3.385 -6.566 1 95.19 327 LEU B C 1
ATOM 6069 O O . LEU B 1 327 ? -22.453 3.971 -5.914 1 95.19 327 LEU B O 1
ATOM 6073 N N . PRO B 1 328 ? -21.844 2.436 -7.465 1 96.62 328 PRO B N 1
ATOM 6074 C CA . PRO B 1 328 ? -23.203 1.91 -7.598 1 96.62 328 PRO B CA 1
ATOM 6075 C C . PRO B 1 328 ? -23.734 1.31 -6.301 1 96.62 328 PRO B C 1
ATOM 6077 O O . PRO B 1 328 ? -22.953 0.956 -5.414 1 96.62 328 PRO B O 1
ATOM 6080 N N . LYS B 1 329 ? -25.047 1.313 -6.211 1 96.69 329 LYS B N 1
ATOM 6081 C CA . LYS B 1 329 ? -25.688 0.669 -5.062 1 96.69 329 LYS B CA 1
ATOM 6082 C C . LYS B 1 329 ? -25.891 -0.821 -5.316 1 96.69 329 LYS B C 1
ATOM 6084 O O . LYS B 1 329 ? -25.922 -1.263 -6.469 1 96.69 329 LYS B O 1
ATOM 6089 N N . THR B 1 330 ? -25.875 -1.543 -4.262 1 96.5 330 THR B N 1
ATOM 6090 C CA . THR B 1 330 ? -26.078 -2.984 -4.375 1 96.5 330 THR B CA 1
ATOM 6091 C C . THR B 1 330 ? -27.188 -3.451 -3.445 1 96.5 330 THR B C 1
ATOM 6093 O O . THR B 1 330 ? -27.422 -2.854 -2.391 1 96.5 330 THR B O 1
ATOM 6096 N N . VAL B 1 331 ? -27.922 -4.457 -3.834 1 96.12 331 VAL B N 1
ATOM 6097 C CA . VAL B 1 331 ? -28.938 -5.098 -3.006 1 96.12 331 VAL B CA 1
ATOM 6098 C C . VAL B 1 331 ? -28.734 -6.613 -3.021 1 96.12 331 VAL B C 1
ATOM 6100 O O . VAL B 1 331 ? -28.547 -7.207 -4.082 1 96.12 331 VAL B O 1
ATOM 6103 N N . PRO B 1 332 ? -28.688 -7.18 -1.798 1 95.88 332 PRO B N 1
ATOM 6104 C CA . PRO B 1 332 ? -28.578 -8.641 -1.776 1 95.88 332 PRO B CA 1
ATOM 6105 C C . PRO B 1 332 ? -29.828 -9.336 -2.311 1 95.88 332 PRO B C 1
ATOM 6107 O O . PRO B 1 332 ? -30.938 -8.859 -2.098 1 95.88 332 PRO B O 1
ATOM 6110 N N . LEU B 1 333 ? -29.625 -10.383 -2.992 1 97 333 LEU B N 1
ATOM 6111 C CA . LEU B 1 333 ? -30.703 -11.234 -3.5 1 97 333 LEU B CA 1
ATOM 6112 C C . LEU B 1 333 ? -30.703 -12.594 -2.809 1 97 333 LEU B C 1
ATOM 6114 O O . LEU B 1 333 ? -29.719 -12.953 -2.143 1 97 333 LEU B O 1
ATOM 6118 N N . PRO B 1 334 ? -31.828 -13.281 -2.9 1 95.88 334 PRO B N 1
ATOM 6119 C CA . PRO B 1 334 ? -31.891 -14.586 -2.236 1 95.88 334 PRO B CA 1
ATOM 6120 C C . PRO B 1 334 ? -30.781 -15.531 -2.701 1 95.88 334 PRO B C 1
ATOM 6122 O O . PRO B 1 334 ? -30.453 -15.578 -3.891 1 95.88 334 PRO B O 1
ATOM 6125 N N . ASP B 1 335 ? -30.188 -16.266 -1.747 1 93.94 335 ASP B N 1
ATOM 6126 C CA . ASP B 1 335 ? -29.047 -17.109 -2.072 1 93.94 335 ASP B CA 1
ATOM 6127 C C . ASP B 1 335 ? -29.422 -18.594 -2.008 1 93.94 335 ASP B C 1
ATOM 6129 O O . ASP B 1 335 ? -28.547 -19.453 -2.055 1 93.94 335 ASP B O 1
ATOM 6133 N N . GLU B 1 336 ? -30.672 -18.891 -1.897 1 92.69 336 GLU B N 1
ATOM 6134 C CA . GLU B 1 336 ? -31.125 -20.281 -1.905 1 92.69 336 GLU B CA 1
ATOM 6135 C C . GLU B 1 336 ? -31.031 -20.891 -3.301 1 92.69 336 GLU B C 1
ATOM 6137 O O . GLU B 1 336 ? -31.266 -20.203 -4.301 1 92.69 336 GLU B O 1
ATOM 6142 N N . PRO B 1 337 ? -30.766 -22.203 -3.32 1 90.62 337 PRO B N 1
ATOM 6143 C CA . PRO B 1 337 ? -30.734 -22.875 -4.625 1 90.62 337 PRO B CA 1
ATOM 6144 C C . PRO B 1 337 ? -32.062 -22.719 -5.391 1 90.62 337 PRO B C 1
ATOM 6146 O O . PRO B 1 337 ? -33.125 -22.812 -4.801 1 90.62 337 PRO B O 1
ATOM 6149 N N . GLY B 1 338 ? -31.984 -22.375 -6.613 1 92.12 338 GLY B N 1
ATOM 6150 C CA . GLY B 1 338 ? -33.156 -22.25 -7.445 1 92.12 338 GLY B CA 1
ATOM 6151 C C . GLY B 1 338 ? -33.688 -20.828 -7.543 1 92.12 338 GLY B C 1
ATOM 6152 O O . GLY B 1 338 ? -34.688 -20.578 -8.227 1 92.12 338 GLY B O 1
ATOM 6153 N N . SER B 1 339 ? -32.969 -19.938 -6.93 1 94.5 339 SER B N 1
ATOM 6154 C CA . SER B 1 339 ? -33.438 -18.562 -6.883 1 94.5 339 SER B CA 1
ATOM 6155 C C . SER B 1 339 ? -33 -17.781 -8.117 1 94.5 339 SER B C 1
ATOM 6157 O O . SER B 1 339 ? -33.25 -16.578 -8.219 1 94.5 339 SER B O 1
ATOM 6159 N N . GLU B 1 340 ? -32.438 -18.422 -9.055 1 95.69 340 GLU B N 1
ATOM 6160 C CA . GLU B 1 340 ? -31.859 -17.766 -10.227 1 95.69 340 GLU B CA 1
ATOM 6161 C C . GLU B 1 340 ? -32.938 -17 -11.008 1 95.69 340 GLU B C 1
ATOM 6163 O O . GLU B 1 340 ? -32.688 -15.891 -11.484 1 95.69 340 GLU B O 1
ATOM 6168 N N . PRO B 1 341 ? -34.156 -17.547 -11.125 1 96 341 PRO B N 1
ATOM 6169 C CA . PRO B 1 341 ? -35.188 -16.797 -11.828 1 96 341 PRO B CA 1
ATOM 6170 C C . PRO B 1 341 ? -35.5 -15.461 -11.156 1 96 341 PRO B C 1
ATOM 6172 O O . PRO B 1 341 ? -35.812 -14.484 -11.844 1 96 341 PRO B O 1
ATOM 6175 N N . ILE B 1 342 ? -35.375 -15.484 -9.859 1 96.25 342 ILE B N 1
ATOM 6176 C CA . ILE B 1 342 ? -35.625 -14.258 -9.102 1 96.25 342 ILE B CA 1
ATOM 6177 C C . ILE B 1 342 ? -34.531 -13.242 -9.398 1 96.25 342 ILE B C 1
ATOM 6179 O O . ILE B 1 342 ? -34.812 -12.047 -9.516 1 96.25 342 ILE B O 1
ATOM 6183 N N . TRP B 1 343 ? -33.281 -13.742 -9.508 1 97.25 343 TRP B N 1
ATOM 6184 C CA . TRP B 1 343 ? -32.156 -12.859 -9.82 1 97.25 343 TRP B CA 1
ATOM 6185 C C . TRP B 1 343 ? -32.375 -12.148 -11.156 1 97.25 343 TRP B C 1
ATOM 6187 O O . TRP B 1 343 ? -32.219 -10.938 -11.258 1 97.25 343 TRP B O 1
ATOM 6197 N N . GLU B 1 344 ? -32.875 -12.938 -12.086 1 96.88 344 GLU B N 1
ATOM 6198 C CA . GLU B 1 344 ? -33.062 -12.422 -13.438 1 96.88 344 GLU B CA 1
ATOM 6199 C C . GLU B 1 344 ? -34.219 -11.43 -13.492 1 96.88 344 GLU B C 1
ATOM 6201 O O . GLU B 1 344 ? -34.156 -10.445 -14.234 1 96.88 344 GLU B O 1
ATOM 6206 N N . GLU B 1 345 ? -35.188 -11.766 -12.797 1 97.44 345 GLU B N 1
ATOM 6207 C CA . GLU B 1 345 ? -36.312 -10.844 -12.742 1 97.44 345 GLU B CA 1
ATOM 6208 C C . GLU B 1 345 ? -35.906 -9.516 -12.102 1 97.44 345 GLU B C 1
ATOM 6210 O O . GLU B 1 345 ? -36.281 -8.445 -12.578 1 97.44 345 GLU B O 1
ATOM 6215 N N . ALA B 1 346 ? -35.188 -9.602 -11.031 1 97.44 346 ALA B N 1
ATOM 6216 C CA . ALA B 1 346 ? -34.688 -8.398 -10.367 1 97.44 346 ALA B CA 1
ATOM 6217 C C . ALA B 1 346 ? -33.844 -7.57 -11.312 1 97.44 346 ALA B C 1
ATOM 6219 O O . ALA B 1 346 ? -33.969 -6.348 -11.375 1 97.44 346 ALA B O 1
ATOM 6220 N N . ARG B 1 347 ? -32.969 -8.258 -11.953 1 97.81 347 ARG B N 1
ATOM 6221 C CA . ARG B 1 347 ? -32.094 -7.59 -12.906 1 97.81 347 ARG B CA 1
ATOM 6222 C C . ARG B 1 347 ? -32.906 -6.902 -14 1 97.81 347 ARG B C 1
ATOM 6224 O O . ARG B 1 347 ? -32.625 -5.754 -14.359 1 97.81 347 ARG B O 1
ATOM 6231 N N . ARG B 1 348 ? -33.875 -7.57 -14.539 1 97.62 348 ARG B N 1
ATOM 6232 C CA . ARG B 1 348 ? -34.719 -7.039 -15.602 1 97.62 348 ARG B CA 1
ATOM 6233 C C . ARG B 1 348 ? -35.469 -5.797 -15.125 1 97.62 348 ARG B C 1
ATOM 6235 O O . ARG B 1 348 ? -35.531 -4.785 -15.828 1 97.62 348 ARG B O 1
ATOM 6242 N N . ARG B 1 349 ? -36 -5.895 -14.016 1 97.81 349 ARG B N 1
ATOM 6243 C CA . ARG B 1 349 ? -36.75 -4.77 -13.461 1 97.81 349 ARG B CA 1
ATOM 6244 C C . ARG B 1 349 ? -35.844 -3.57 -13.219 1 97.81 349 ARG B C 1
ATOM 6246 O O . ARG B 1 349 ? -36.219 -2.432 -13.516 1 97.81 349 ARG B O 1
ATOM 6253 N N . ALA B 1 350 ? -34.719 -3.857 -12.641 1 98.12 350 ALA B N 1
ATOM 6254 C CA . ALA B 1 350 ? -33.781 -2.787 -12.398 1 98.12 350 ALA B CA 1
ATOM 6255 C C . ALA B 1 350 ? -33.344 -2.137 -13.703 1 98.12 350 ALA B C 1
ATOM 6257 O O . ALA B 1 350 ? -33.156 -0.917 -13.766 1 98.12 350 ALA B O 1
ATOM 6258 N N . ALA B 1 351 ? -33.156 -2.973 -14.695 1 98.19 351 ALA B N 1
ATOM 6259 C CA . ALA B 1 351 ? -32.781 -2.465 -16 1 98.19 351 ALA B CA 1
ATOM 6260 C C . ALA B 1 351 ? -33.844 -1.549 -16.578 1 98.19 351 ALA B C 1
ATOM 6262 O O . ALA B 1 351 ? -33.531 -0.479 -17.109 1 98.19 351 ALA B O 1
ATOM 6263 N N . GLU B 1 352 ? -35.062 -1.939 -16.438 1 98 352 GLU B N 1
ATOM 6264 C CA . GLU B 1 352 ? -36.156 -1.146 -16.938 1 98 352 GLU B CA 1
ATOM 6265 C C . GLU B 1 352 ? -36.25 0.206 -16.234 1 98 352 GLU B C 1
ATOM 6267 O O . GLU B 1 352 ? -36.406 1.241 -16.875 1 98 352 GLU B O 1
ATOM 6272 N N . ILE B 1 353 ? -36.094 0.136 -15 1 98.12 353 ILE B N 1
ATOM 6273 C CA . ILE B 1 353 ? -36.188 1.348 -14.188 1 98.12 353 ILE B CA 1
ATOM 6274 C C . ILE B 1 353 ? -35.031 2.283 -14.562 1 98.12 353 ILE B C 1
ATOM 6276 O O . ILE B 1 353 ? -35.219 3.492 -14.719 1 98.12 353 ILE B O 1
ATOM 6280 N N . THR B 1 354 ? -33.875 1.729 -14.734 1 97.69 354 THR B N 1
ATOM 6281 C CA . THR B 1 354 ? -32.688 2.498 -15.07 1 97.69 354 THR B CA 1
ATOM 6282 C C . THR B 1 354 ? -32.812 3.133 -16.453 1 97.69 354 THR B C 1
ATOM 6284 O O . THR B 1 354 ? -32.5 4.309 -16.641 1 97.69 354 THR B O 1
ATOM 6287 N N . GLU B 1 355 ? -33.375 2.408 -17.344 1 97.56 355 GLU B N 1
ATOM 6288 C CA . GLU B 1 355 ? -33.562 2.898 -18.703 1 97.56 355 GLU B CA 1
ATOM 6289 C C . GLU B 1 355 ? -34.594 4.027 -18.75 1 97.56 355 GLU B C 1
ATOM 6291 O O . GLU B 1 355 ? -34.469 4.973 -19.531 1 97.56 355 GLU B O 1
ATOM 6296 N N . ARG B 1 356 ? -35.562 3.93 -17.938 1 96.81 356 ARG B N 1
ATOM 6297 C CA . ARG B 1 356 ? -36.594 4.965 -17.875 1 96.81 356 ARG B CA 1
ATOM 6298 C C . ARG B 1 356 ? -36 6.297 -17.422 1 96.81 356 ARG B C 1
ATOM 6300 O O . ARG B 1 356 ? -36.531 7.359 -17.766 1 96.81 356 ARG B O 1
ATOM 6307 N N . ARG B 1 357 ? -34.906 6.195 -16.75 1 95.44 357 ARG B N 1
ATOM 6308 C CA . ARG B 1 357 ? -34.219 7.406 -16.281 1 95.44 357 ARG B CA 1
ATOM 6309 C C . ARG B 1 357 ? -33.188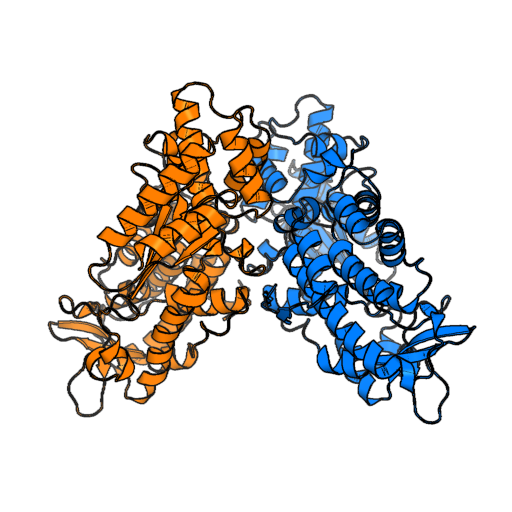 7.887 -17.281 1 95.44 357 ARG B C 1
ATOM 6311 O O . ARG B 1 357 ? -32.438 8.828 -17 1 95.44 357 ARG B O 1
ATOM 6318 N N . GLY B 1 358 ? -33.094 7.191 -18.422 1 94.69 358 GLY B N 1
ATOM 6319 C CA . GLY B 1 358 ? -32.156 7.598 -19.453 1 94.69 358 GLY B CA 1
ATOM 6320 C C . GLY B 1 358 ? -30.75 7.121 -19.219 1 94.69 358 GLY B C 1
ATOM 6321 O O . GLY B 1 358 ? -29.797 7.66 -19.781 1 94.69 358 GLY B O 1
ATOM 6322 N N . ILE B 1 359 ? -30.578 6.203 -18.344 1 96.25 359 ILE B N 1
ATOM 6323 C CA . ILE B 1 359 ? -29.266 5.66 -18.031 1 96.25 359 ILE B CA 1
ATOM 6324 C C . ILE B 1 359 ? -29.062 4.336 -18.766 1 96.25 359 ILE B C 1
ATOM 6326 O O . ILE B 1 359 ? -30 3.537 -18.875 1 96.25 359 ILE B O 1
ATOM 6330 N N . ARG B 1 360 ? -27.922 4.098 -19.25 1 96.25 360 ARG B N 1
ATOM 6331 C CA . ARG B 1 360 ? -27.594 2.865 -19.953 1 96.25 360 ARG B CA 1
ATOM 6332 C C . ARG B 1 360 ? -27.578 1.675 -19 1 96.25 360 ARG B C 1
ATOM 6334 O O . ARG B 1 360 ? -26.531 1.371 -18.406 1 96.25 360 ARG B O 1
ATOM 6341 N N . ALA B 1 361 ? -28.609 0.92 -19.016 1 96.75 361 ALA B N 1
ATOM 6342 C CA . ALA B 1 361 ? -28.734 -0.216 -18.109 1 96.75 361 ALA B CA 1
ATOM 6343 C C . ALA B 1 361 ? -27.75 -1.32 -18.453 1 96.75 361 ALA B C 1
ATOM 6345 O O . ALA B 1 361 ? -27.25 -2.023 -17.562 1 96.75 361 ALA B O 1
ATOM 6346 N N . ASP B 1 362 ? -27.438 -1.481 -19.703 1 95.31 362 ASP B N 1
ATOM 6347 C CA . ASP B 1 362 ? -26.531 -2.531 -20.156 1 95.31 362 ASP B CA 1
ATOM 6348 C C . ASP B 1 362 ? -25.125 -2.324 -19.594 1 95.31 362 ASP B C 1
ATOM 6350 O O . ASP B 1 362 ? -24.359 -3.275 -19.484 1 95.31 362 ASP B O 1
ATOM 6354 N N . LEU B 1 363 ? -24.859 -1.073 -19.172 1 95.06 363 LEU B N 1
ATOM 6355 C CA . LEU B 1 363 ? -23.547 -0.749 -18.641 1 95.06 363 LEU B CA 1
ATOM 6356 C C . LEU B 1 363 ? -23.562 -0.715 -17.109 1 95.06 363 LEU B C 1
ATOM 6358 O O . LEU B 1 363 ? -22.531 -0.88 -16.469 1 95.06 363 LEU B O 1
ATOM 6362 N N . GLN B 1 364 ? -24.766 -0.472 -16.609 1 96.44 364 GLN B N 1
ATOM 6363 C CA . GLN B 1 364 ? -24.703 -0.037 -15.211 1 96.44 364 GLN B CA 1
ATOM 6364 C C . GLN B 1 364 ? -25.547 -0.93 -14.312 1 96.44 364 GLN B C 1
ATOM 6366 O O . GLN B 1 364 ? -25.594 -0.744 -13.094 1 96.44 364 GLN B O 1
ATOM 6371 N N . VAL B 1 365 ? -26.281 -1.872 -14.859 1 97.44 365 VAL B N 1
ATOM 6372 C CA . VAL B 1 365 ? -27.016 -2.865 -14.078 1 97.44 365 VAL B CA 1
ATOM 6373 C C . VAL B 1 365 ? -26.359 -4.234 -14.234 1 97.44 365 VAL B C 1
ATOM 6375 O O . VAL B 1 365 ? -26.234 -4.746 -15.352 1 97.44 365 VAL B O 1
ATOM 6378 N N . PHE B 1 366 ? -25.938 -4.758 -13.094 1 94.94 366 PHE B N 1
ATOM 6379 C CA . PHE B 1 366 ? -25.188 -6.008 -13.156 1 94.94 366 PHE B CA 1
ATOM 6380 C C . PHE B 1 366 ? -25.609 -6.953 -12.039 1 94.94 366 PHE B C 1
ATOM 6382 O O . PHE B 1 366 ? -25.844 -6.52 -10.906 1 94.94 366 PHE B O 1
ATOM 6389 N N . LEU B 1 367 ? -25.781 -8.156 -12.438 1 95.56 367 LEU B N 1
ATOM 6390 C CA . LEU B 1 367 ? -25.922 -9.219 -11.445 1 95.56 367 LEU B CA 1
ATOM 6391 C C . LEU B 1 367 ? -24.562 -9.758 -11.023 1 95.56 367 LEU B C 1
ATOM 6393 O O . LEU B 1 367 ? -23.859 -10.383 -11.82 1 95.56 367 LEU B O 1
ATOM 6397 N N . ASP B 1 368 ? -24.188 -9.438 -9.812 1 93.38 368 ASP B N 1
ATOM 6398 C CA . ASP B 1 368 ? -22.922 -9.883 -9.242 1 93.38 368 ASP B CA 1
ATOM 6399 C C . ASP B 1 368 ? -23.109 -11.109 -8.352 1 93.38 368 ASP B C 1
ATOM 6401 O O . ASP B 1 368 ? -23.734 -11.023 -7.289 1 93.38 368 ASP B O 1
ATOM 6405 N N . VAL B 1 369 ? -22.562 -12.219 -8.789 1 93.88 369 VAL B N 1
ATOM 6406 C CA . VAL B 1 369 ? -22.703 -13.445 -8.016 1 93.88 369 VAL B CA 1
ATOM 6407 C C . VAL B 1 369 ? -21.328 -13.875 -7.477 1 93.88 369 VAL B C 1
ATOM 6409 O O . VAL B 1 369 ? -20.547 -14.516 -8.188 1 93.88 369 VAL B O 1
ATOM 6412 N N . ALA B 1 370 ? -21.062 -13.602 -6.25 1 91.81 370 ALA B N 1
ATOM 6413 C CA . ALA B 1 370 ? -19.844 -14.055 -5.578 1 91.81 370 ALA B CA 1
ATOM 6414 C C . ALA B 1 370 ? -19.984 -15.508 -5.121 1 91.81 370 ALA B C 1
ATOM 6416 O O . ALA B 1 370 ? -21.016 -15.898 -4.57 1 91.81 370 ALA B O 1
ATOM 6417 N N . GLU B 1 371 ? -19.016 -16.266 -5.414 1 91.88 371 GLU B N 1
ATOM 6418 C CA . GLU B 1 371 ? -19.016 -17.656 -5.02 1 91.88 371 GLU B CA 1
ATOM 6419 C C . GLU B 1 371 ? -17.703 -18.047 -4.32 1 91.88 371 GLU B C 1
ATOM 6421 O O . GLU B 1 371 ? -16.641 -17.578 -4.703 1 91.88 371 GLU B O 1
ATOM 6426 N N . ASP B 1 372 ? -17.828 -18.812 -3.279 1 90.94 372 ASP B N 1
ATOM 6427 C CA . ASP B 1 372 ? -16.688 -19.312 -2.529 1 90.94 372 ASP B CA 1
ATOM 6428 C C . ASP B 1 372 ? -16.906 -20.75 -2.09 1 90.94 372 ASP B C 1
ATOM 6430 O O . ASP B 1 372 ? -18.016 -21.141 -1.743 1 90.94 372 ASP B O 1
ATOM 6434 N N . VAL B 1 373 ? -15.891 -21.531 -2.297 1 91.75 373 VAL B N 1
ATOM 6435 C CA . VAL B 1 373 ? -15.844 -22.875 -1.721 1 91.75 373 VAL B CA 1
ATOM 6436 C C . VAL B 1 373 ? -14.766 -22.938 -0.642 1 91.75 373 VAL B C 1
ATOM 6438 O O . VAL B 1 373 ? -13.586 -23.125 -0.945 1 91.75 373 VAL B O 1
ATOM 6441 N N . PRO B 1 374 ? -15.164 -22.875 0.601 1 89.56 374 PRO B N 1
ATOM 6442 C CA . PRO B 1 374 ? -14.195 -22.766 1.698 1 89.56 374 PRO B CA 1
ATOM 6443 C C . PRO B 1 374 ? -13.18 -23.906 1.693 1 89.56 374 PRO B C 1
ATOM 6445 O O . PRO B 1 374 ? -12 -23.672 2.006 1 89.56 374 PRO B O 1
ATOM 6448 N N . TYR B 1 375 ? -13.602 -25.094 1.416 1 91.19 375 TYR B N 1
ATOM 6449 C CA . TYR B 1 375 ? -12.711 -26.234 1.332 1 91.19 375 TYR B CA 1
ATOM 6450 C C . TYR B 1 375 ? -13.148 -27.188 0.226 1 91.19 375 TYR B C 1
ATOM 6452 O O . TYR B 1 375 ? -14.25 -27.734 0.268 1 91.19 375 TYR B O 1
ATOM 6460 N N . ALA B 1 376 ? -12.273 -27.297 -0.726 1 88 376 ALA B N 1
ATOM 6461 C CA . ALA B 1 376 ? -12.531 -28.219 -1.825 1 88 376 ALA B CA 1
ATOM 6462 C C . ALA B 1 376 ? -11.562 -29.391 -1.79 1 88 376 ALA B C 1
ATOM 6464 O O . ALA B 1 376 ? -10.375 -29.219 -1.526 1 88 376 ALA B O 1
ATOM 6465 N N . GLU B 1 377 ? -12.086 -30.531 -1.896 1 85.19 377 GLU B N 1
ATOM 6466 C CA . GLU B 1 377 ? -11.266 -31.75 -1.949 1 85.19 377 GLU B CA 1
ATOM 6467 C C . GLU B 1 377 ? -11.523 -32.531 -3.232 1 85.19 377 GLU B C 1
ATOM 6469 O O . GLU B 1 377 ? -12.656 -32.906 -3.512 1 85.19 377 GLU B O 1
ATOM 6474 N N . ASP B 1 378 ? -10.5 -32.562 -4.02 1 77.75 378 ASP B N 1
ATOM 6475 C CA . ASP B 1 378 ? -10.602 -33.375 -5.23 1 77.75 378 ASP B CA 1
ATOM 6476 C C . ASP B 1 378 ? -10.414 -34.844 -4.918 1 77.75 378 ASP B C 1
ATOM 6478 O O . ASP B 1 378 ? -9.297 -35.281 -4.609 1 77.75 378 ASP B O 1
ATOM 6482 N N . GLU B 1 379 ? -11.383 -35.562 -5.086 1 75.5 379 GLU B N 1
ATOM 6483 C CA . GLU B 1 379 ? -11.32 -36.969 -4.75 1 75.5 379 GLU B CA 1
ATOM 6484 C C . GLU B 1 379 ? -10.664 -37.781 -5.867 1 75.5 379 GLU B C 1
ATOM 6486 O O . GLU B 1 379 ? -10.219 -38.906 -5.652 1 75.5 379 GLU B O 1
ATOM 6491 N N . SER B 1 380 ? -10.555 -37.125 -7.004 1 75.88 380 SER B N 1
ATOM 6492 C CA . SER B 1 380 ? -10.078 -37.875 -8.164 1 75.88 380 SER B CA 1
ATOM 6493 C C . SER B 1 380 ? -8.555 -37.906 -8.195 1 75.88 380 SER B C 1
ATOM 6495 O O . SER B 1 380 ? -7.969 -38.812 -8.82 1 75.88 380 SER B O 1
ATOM 6497 N N . ASP B 1 381 ? -7.973 -37.031 -7.473 1 76.75 381 ASP B N 1
ATOM 6498 C CA . ASP B 1 381 ? -6.516 -37 -7.477 1 76.75 381 ASP B CA 1
ATOM 6499 C C . ASP B 1 381 ? -5.965 -36.906 -6.055 1 76.75 381 ASP B C 1
ATOM 6501 O O . ASP B 1 381 ? -5.91 -35.844 -5.465 1 76.75 381 ASP B O 1
ATOM 6505 N N . PRO B 1 382 ? -5.547 -38.031 -5.633 1 74.5 382 PRO B N 1
ATOM 6506 C CA . PRO B 1 382 ? -5.02 -38.062 -4.266 1 74.5 382 PRO B CA 1
ATOM 6507 C C . PRO B 1 382 ? -3.846 -37.125 -4.07 1 74.5 382 PRO B C 1
ATOM 6509 O O . PRO B 1 382 ? -3.621 -36.625 -2.957 1 74.5 382 PRO B O 1
ATOM 6512 N N . ALA B 1 383 ? -3.219 -36.844 -5.105 1 71.56 383 ALA B N 1
ATOM 6513 C CA . ALA B 1 383 ? -2.029 -36 -4.996 1 71.56 383 ALA B CA 1
ATOM 6514 C C . ALA B 1 383 ? -2.406 -34.562 -4.711 1 71.56 383 ALA B C 1
ATOM 6516 O O . ALA B 1 383 ? -1.575 -33.781 -4.246 1 71.56 383 ALA B O 1
ATOM 6517 N N . LYS B 1 384 ? -3.602 -34.219 -4.941 1 74.25 384 LYS B N 1
ATOM 6518 C CA . LYS B 1 384 ? -4.035 -32.844 -4.766 1 74.25 384 LYS B CA 1
ATOM 6519 C C . LYS B 1 384 ? -4.707 -32.656 -3.408 1 74.25 384 LYS B C 1
ATOM 6521 O O . LYS B 1 384 ? -4.984 -31.516 -3.006 1 74.25 384 LYS B O 1
ATOM 6526 N N . GLY B 1 385 ? -4.871 -33.719 -2.76 1 77.44 385 GLY B N 1
ATOM 6527 C CA . GLY B 1 385 ? -5.551 -33.594 -1.478 1 77.44 385 GLY B CA 1
ATOM 6528 C C . GLY B 1 385 ? -4.594 -33.469 -0.307 1 77.44 385 GLY B C 1
ATOM 6529 O O . GLY B 1 385 ? -3.383 -33.594 -0.469 1 77.44 385 GLY B O 1
ATOM 6530 N N . LEU B 1 386 ? -5.188 -33.031 0.778 1 86.38 386 LEU B N 1
ATOM 6531 C CA . LEU B 1 386 ? -4.434 -32.969 2.023 1 86.38 386 LEU B CA 1
ATOM 6532 C C . LEU B 1 386 ? -4.719 -34.156 2.912 1 86.38 386 LEU B C 1
ATOM 6534 O O . LEU B 1 386 ? -5.875 -34.562 3.049 1 86.38 386 LEU B O 1
ATOM 6538 N N . TRP B 1 387 ? -3.631 -34.656 3.355 1 90 387 TRP B N 1
ATOM 6539 C CA . TRP B 1 387 ? -3.721 -35.906 4.121 1 90 387 TRP B CA 1
ATOM 6540 C C . TRP B 1 387 ? -3.193 -35.688 5.539 1 90 387 TRP B C 1
ATOM 6542 O O . TRP B 1 387 ? -2.367 -34.812 5.781 1 90 387 TRP B O 1
ATOM 6552 N N . VAL B 1 388 ? -3.709 -36.594 6.41 1 92.94 388 VAL B N 1
ATOM 6553 C CA . VAL B 1 388 ? -3.305 -36.5 7.809 1 92.94 388 VAL B CA 1
ATOM 6554 C C . VAL B 1 388 ? -2.707 -37.844 8.25 1 92.94 388 VAL B C 1
ATOM 6556 O O . VAL B 1 388 ? -3.311 -38.906 8.047 1 92.94 388 VAL B O 1
ATOM 6559 N N . LEU B 1 389 ? -1.528 -37.688 8.766 1 92.19 389 LEU B N 1
ATOM 6560 C CA . LEU B 1 389 ? -0.835 -38.844 9.328 1 92.19 389 LEU B CA 1
ATOM 6561 C C . LEU B 1 389 ? -1.156 -39 10.812 1 92.19 389 LEU B C 1
ATOM 6563 O O . LEU B 1 389 ? -0.799 -38.125 11.625 1 92.19 389 LEU B O 1
ATOM 6567 N N . LEU B 1 390 ? -1.878 -40.031 11.062 1 89.62 390 LEU B N 1
ATOM 6568 C CA . LEU B 1 390 ? -2.178 -40.344 12.453 1 89.62 390 LEU B CA 1
ATOM 6569 C C . LEU B 1 390 ? -1.419 -41.594 12.914 1 89.62 390 LEU B C 1
ATOM 6571 O O . LEU B 1 390 ? -1.198 -42.5 12.125 1 89.62 390 LEU B O 1
ATOM 6575 N N . ARG B 1 391 ? -0.969 -41.656 14.281 1 82.75 391 ARG B N 1
ATOM 6576 C CA . ARG B 1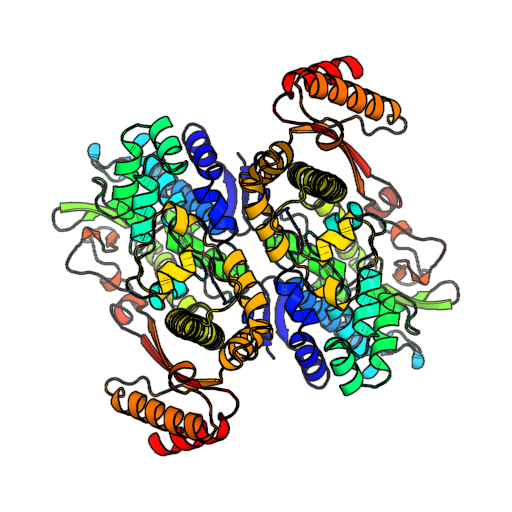 391 ? -0.25 -42.781 14.844 1 82.75 391 ARG B CA 1
ATOM 6577 C C . ARG B 1 391 ? -1.133 -44.031 14.883 1 82.75 391 ARG B C 1
ATOM 6579 O O . ARG B 1 391 ? -2.252 -43.969 15.398 1 82.75 391 ARG B O 1
ATOM 6586 N N . HIS B 1 392 ? -0.594 -44.938 14.18 1 86.31 392 HIS B N 1
ATOM 6587 C CA . HIS B 1 392 ? -1.172 -46.281 14.227 1 86.31 392 HIS B CA 1
ATOM 6588 C C . HIS B 1 392 ? -2.508 -46.312 13.492 1 86.31 392 HIS B C 1
ATOM 6590 O O . HIS B 1 392 ? -3.395 -47.094 13.859 1 86.31 392 HIS B O 1
ATOM 6596 N N . GLN B 1 393 ? -2.699 -45.469 12.594 1 88.19 393 GLN B N 1
ATOM 6597 C CA . GLN B 1 393 ? -3.885 -45.469 11.75 1 88.19 393 GLN B CA 1
ATOM 6598 C C . GLN B 1 393 ? -3.51 -45.25 10.281 1 88.19 393 GLN B C 1
ATOM 6600 O O . GLN B 1 393 ? -2.42 -44.75 9.977 1 88.19 393 GLN B O 1
ATOM 6605 N N . PRO B 1 394 ? -4.344 -45.781 9.477 1 88.25 394 PRO B N 1
ATOM 6606 C CA . PRO B 1 394 ? -4.109 -45.469 8.062 1 88.25 394 PRO B CA 1
ATOM 6607 C C . PRO B 1 394 ? -4.199 -43.969 7.754 1 88.25 394 PRO B C 1
ATOM 6609 O O . PRO B 1 394 ? -4.871 -43.25 8.477 1 88.25 394 PRO B O 1
ATOM 6612 N N . LEU B 1 395 ? -3.473 -43.625 6.676 1 91 395 LEU B N 1
ATOM 6613 C CA . LEU B 1 395 ? -3.531 -42.25 6.18 1 91 395 LEU B CA 1
ATOM 6614 C C . LEU B 1 395 ? -4.969 -41.844 5.879 1 91 395 LEU B C 1
ATOM 6616 O O . LEU B 1 395 ? -5.723 -42.594 5.27 1 91 395 LEU B O 1
ATOM 6620 N N . ARG B 1 396 ? -5.398 -40.656 6.387 1 90.62 396 ARG B N 1
ATOM 6621 C CA . ARG B 1 396 ? -6.762 -40.188 6.195 1 90.62 396 ARG B CA 1
ATOM 6622 C C . ARG B 1 396 ? -6.773 -38.812 5.5 1 90.62 396 ARG B C 1
ATOM 6624 O O . ARG B 1 396 ? -5.848 -38.031 5.664 1 90.62 396 ARG B O 1
ATOM 6631 N N . ARG B 1 397 ? -7.844 -38.625 4.789 1 90.44 397 ARG B N 1
ATOM 6632 C CA . ARG B 1 397 ? -8.023 -37.312 4.184 1 90.44 397 ARG B CA 1
ATOM 6633 C C . ARG B 1 397 ? -8.406 -36.25 5.23 1 90.44 397 ARG B C 1
ATOM 6635 O O . ARG B 1 397 ? -9.148 -36.562 6.172 1 90.44 397 ARG B O 1
ATOM 6642 N N . LEU B 1 398 ? -7.945 -35.062 5.012 1 90.88 398 LEU B N 1
ATOM 6643 C CA . LEU B 1 398 ? -8.203 -33.969 5.965 1 90.88 398 LEU B CA 1
ATOM 6644 C C . LEU B 1 398 ? -9.695 -33.781 6.188 1 90.88 398 LEU B C 1
ATOM 6646 O O . LEU B 1 398 ? -10.148 -33.656 7.332 1 90.88 398 LEU B O 1
ATOM 6650 N N . GLY B 1 399 ? -10.477 -33.844 5.145 1 90.12 399 GLY B N 1
ATOM 6651 C CA . GLY B 1 399 ? -11.906 -33.625 5.234 1 90.12 399 GLY B CA 1
ATOM 6652 C C . GLY B 1 399 ? -12.617 -34.719 6.012 1 90.12 399 GLY B C 1
ATOM 6653 O O . GLY B 1 399 ? -13.734 -34.531 6.492 1 90.12 399 GLY B O 1
ATOM 6654 N N . ASP B 1 400 ? -11.992 -35.812 6.168 1 91.12 400 ASP B N 1
ATOM 6655 C CA . ASP B 1 400 ? -12.594 -36.938 6.883 1 91.12 400 ASP B CA 1
ATOM 6656 C C . ASP B 1 400 ? -12.328 -36.844 8.383 1 91.12 400 ASP B C 1
ATOM 6658 O O . ASP B 1 400 ? -13.062 -37.438 9.188 1 91.12 400 ASP B O 1
ATOM 6662 N N . ILE B 1 401 ? -11.367 -36.188 8.711 1 91.5 401 ILE B N 1
ATOM 6663 C CA . ILE B 1 401 ? -10.938 -36.219 10.102 1 91.5 401 ILE B CA 1
ATOM 6664 C C . ILE B 1 401 ? -11.328 -34.906 10.773 1 91.5 401 ILE B C 1
ATOM 6666 O O . ILE B 1 401 ? -11.641 -34.875 11.961 1 91.5 401 ILE B O 1
ATOM 6670 N N . SER B 1 402 ? -11.211 -33.844 10.086 1 92.56 402 SER B N 1
ATOM 6671 C CA . SER B 1 402 ? -11.539 -32.531 10.633 1 92.56 402 SER B CA 1
ATOM 6672 C C . SER B 1 402 ? -13.047 -32.281 10.641 1 92.56 402 SER B C 1
ATOM 6674 O O . SER B 1 402 ? -13.68 -32.25 9.578 1 92.56 402 SER B O 1
ATOM 6676 N N . PHE B 1 403 ? -13.586 -32.031 11.797 1 91.31 403 PHE B N 1
ATOM 6677 C CA . PHE B 1 403 ? -15.023 -31.844 11.938 1 91.31 403 PHE B CA 1
ATOM 6678 C C . PHE B 1 403 ? -15.5 -30.625 11.156 1 91.31 403 PHE B C 1
ATOM 6680 O O . PHE B 1 403 ? -16.391 -30.734 10.305 1 91.31 403 PHE B O 1
ATOM 6687 N N . PRO B 1 404 ? -14.938 -29.469 11.344 1 92.81 404 PRO B N 1
ATOM 6688 C CA . PRO B 1 404 ? -15.414 -28.281 10.609 1 92.81 404 PRO B CA 1
ATOM 6689 C C . PRO B 1 404 ? -15.227 -28.422 9.102 1 92.81 404 PRO B C 1
ATOM 6691 O O . PRO B 1 404 ? -16.094 -28 8.328 1 92.81 404 PRO B O 1
ATOM 6694 N N . LEU B 1 405 ? -14.133 -28.969 8.656 1 91.9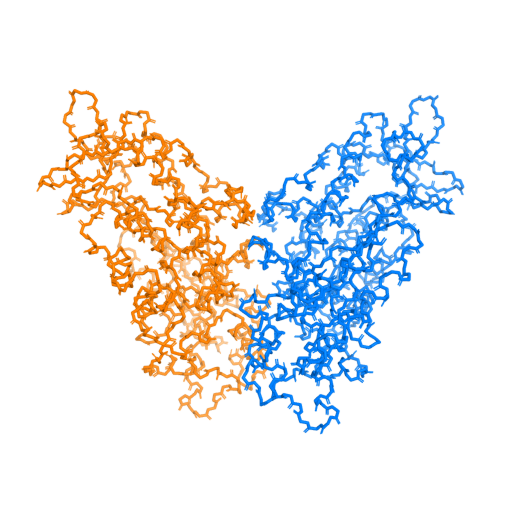4 405 LEU B N 1
ATOM 6695 C CA . LEU B 1 405 ? -13.859 -29.031 7.223 1 91.94 405 LEU B CA 1
ATOM 6696 C C . LEU B 1 405 ? -14.727 -30.109 6.555 1 91.94 405 LEU B C 1
ATOM 6698 O O . LEU B 1 405 ? -15.023 -30 5.363 1 91.94 405 LEU B O 1
ATOM 6702 N N . GLN B 1 406 ? -15.086 -31.078 7.328 1 92.69 406 GLN B N 1
ATOM 6703 C CA . GLN B 1 406 ? -16.016 -32.062 6.82 1 92.69 406 GLN B CA 1
ATOM 6704 C C . GLN B 1 406 ? -17.344 -31.438 6.438 1 92.69 406 GLN B C 1
ATOM 6706 O O . GLN B 1 406 ? -17.938 -31.766 5.406 1 92.69 406 GLN B O 1
ATOM 6711 N N . ARG B 1 407 ? -17.719 -30.531 7.238 1 91.06 407 ARG B N 1
ATOM 6712 C CA . ARG B 1 407 ? -19 -29.875 7.035 1 91.06 407 ARG B CA 1
ATOM 6713 C C . ARG B 1 407 ? -18.906 -28.828 5.922 1 91.06 407 ARG B C 1
ATOM 6715 O O . ARG B 1 407 ? -19.906 -28.516 5.27 1 91.06 407 ARG B O 1
ATOM 6722 N N . LEU B 1 408 ? -17.766 -28.359 5.684 1 91.06 408 LEU B N 1
ATOM 6723 C CA . LEU B 1 408 ? -17.578 -27.281 4.707 1 91.06 408 LEU B CA 1
ATOM 6724 C C . LEU B 1 408 ? -17.141 -27.844 3.357 1 91.06 408 LEU B C 1
ATOM 6726 O O . LEU B 1 408 ? -17.141 -27.141 2.352 1 91.06 408 LEU B O 1
ATOM 6730 N N . ARG B 1 409 ? -16.891 -29.078 3.371 1 91.5 409 ARG B N 1
ATOM 6731 C CA . ARG B 1 409 ? -16.297 -29.75 2.211 1 91.5 409 ARG B CA 1
ATOM 6732 C C . ARG B 1 409 ? -17.203 -29.641 0.995 1 91.5 409 ARG B C 1
ATOM 6734 O O . ARG B 1 409 ? -18.359 -30.094 1.027 1 91.5 409 ARG B O 1
ATOM 6741 N N . ASP B 1 410 ? -16.703 -29 -0.03 1 91.12 410 ASP B N 1
ATOM 6742 C CA . ASP B 1 410 ? -17.328 -28.891 -1.346 1 91.12 410 ASP B CA 1
ATOM 6743 C C . ASP B 1 410 ? -18.656 -28.172 -1.265 1 91.12 410 ASP B C 1
ATOM 6745 O O . ASP B 1 410 ? -19.562 -28.422 -2.076 1 91.12 410 ASP B O 1
ATOM 6749 N N . GLN B 1 411 ? -18.797 -27.422 -0.229 1 90.62 411 GLN B N 1
ATOM 6750 C CA . GLN B 1 411 ? -19.984 -26.578 -0.105 1 90.62 411 GLN B CA 1
ATOM 6751 C C . GLN B 1 411 ? -19.75 -25.203 -0.714 1 90.62 411 GLN B C 1
ATOM 6753 O O . GLN B 1 411 ? -18.891 -24.453 -0.262 1 90.62 411 GLN B O 1
ATOM 6758 N N . ALA B 1 412 ? -20.547 -24.969 -1.715 1 91.38 412 ALA B N 1
ATOM 6759 C CA . ALA B 1 412 ? -20.422 -23.672 -2.369 1 91.38 412 ALA B CA 1
ATOM 6760 C C . ALA B 1 412 ? -21.281 -22.625 -1.67 1 91.38 412 ALA B C 1
ATOM 6762 O O . ALA B 1 412 ? -22.438 -22.891 -1.325 1 91.38 412 ALA B O 1
ATOM 6763 N N . ILE B 1 413 ? -20.75 -21.531 -1.333 1 91.38 413 ILE B N 1
ATOM 6764 C CA . ILE B 1 413 ? -21.469 -20.391 -0.792 1 91.38 413 ILE B CA 1
ATOM 6765 C C . ILE B 1 413 ? -21.625 -19.312 -1.873 1 91.38 413 ILE B C 1
ATOM 6767 O O . ILE B 1 413 ? -20.641 -18.859 -2.451 1 91.38 413 ILE B O 1
ATOM 6771 N N . VAL B 1 414 ? -22.859 -19.062 -2.113 1 94.31 414 VAL B N 1
ATOM 6772 C CA . VAL B 1 414 ? -23.172 -18.125 -3.188 1 94.31 414 VAL B CA 1
ATOM 6773 C C . VAL B 1 414 ? -23.828 -16.875 -2.607 1 94.31 414 VAL B C 1
ATOM 6775 O O . VAL B 1 414 ? -24.703 -16.969 -1.736 1 94.31 414 VAL B O 1
ATOM 6778 N N . ARG B 1 415 ? -23.453 -15.711 -2.996 1 93.75 415 ARG B N 1
ATOM 6779 C CA . ARG B 1 415 ? -24 -14.438 -2.551 1 93.75 415 ARG B CA 1
ATOM 6780 C C . ARG B 1 415 ? -24.312 -13.531 -3.736 1 93.75 415 ARG B C 1
ATOM 6782 O O . ARG B 1 415 ? -23.5 -12.688 -4.117 1 93.75 415 ARG B O 1
ATOM 6789 N N . PRO B 1 416 ? -25.547 -13.68 -4.203 1 96.44 416 PRO B N 1
ATOM 6790 C CA . PRO B 1 416 ? -25.938 -12.836 -5.336 1 96.44 416 PRO B CA 1
ATOM 6791 C C . PRO B 1 416 ? -26.344 -11.43 -4.914 1 96.44 416 PRO B C 1
ATOM 6793 O O . PRO B 1 416 ? -27.016 -11.25 -3.893 1 96.44 416 PRO B O 1
ATOM 6796 N N . ARG B 1 417 ? -25.875 -10.477 -5.641 1 97 417 ARG B N 1
ATOM 6797 C CA . ARG B 1 417 ? -26.25 -9.078 -5.441 1 97 417 ARG B CA 1
ATOM 6798 C C . ARG B 1 417 ? -26.562 -8.398 -6.77 1 97 417 ARG B C 1
ATOM 6800 O O . ARG B 1 417 ? -26 -8.75 -7.805 1 97 417 ARG B O 1
ATOM 6807 N N . LEU B 1 418 ? -27.453 -7.516 -6.703 1 97.62 418 LEU B N 1
ATOM 6808 C CA . LEU B 1 418 ? -27.75 -6.668 -7.852 1 97.62 418 LEU B CA 1
ATOM 6809 C C . LEU B 1 418 ? -27.094 -5.301 -7.707 1 97.62 418 LEU B C 1
ATOM 6811 O O . LEU B 1 418 ? -27.219 -4.652 -6.668 1 97.62 418 LEU B O 1
ATOM 6815 N N . CYS B 1 419 ? -26.328 -4.949 -8.711 1 97.44 419 CYS B N 1
ATOM 6816 C CA . CYS B 1 419 ? -25.672 -3.65 -8.758 1 97.44 419 CYS B CA 1
ATOM 6817 C C . CYS B 1 419 ? -26.391 -2.713 -9.727 1 97.44 419 CYS B C 1
ATOM 6819 O O . CYS B 1 419 ? -26.734 -3.104 -10.844 1 97.44 419 CYS B O 1
ATOM 6821 N N . PHE B 1 420 ? -26.672 -1.464 -9.289 1 98.06 420 PHE B N 1
ATOM 6822 C CA . PHE B 1 420 ? -27.406 -0.494 -10.109 1 98.06 420 PHE B CA 1
ATOM 6823 C C . PHE B 1 420 ? -27.031 0.93 -9.703 1 98.06 420 PHE B C 1
ATOM 6825 O O . PHE B 1 420 ? -26.453 1.151 -8.633 1 98.06 420 PHE B O 1
ATOM 6832 N N . PRO B 1 421 ? -27.297 1.896 -10.594 1 96.81 421 PRO B N 1
ATOM 6833 C CA . PRO B 1 421 ? -26.922 3.279 -10.297 1 96.81 421 PRO B CA 1
ATOM 6834 C C . PRO B 1 421 ? -27.641 3.826 -9.062 1 96.81 421 PRO B C 1
ATOM 6836 O O . PRO B 1 421 ? -28.812 3.518 -8.844 1 96.81 421 PRO B O 1
ATOM 6839 N N . ARG B 1 422 ? -26.984 4.668 -8.352 1 94.56 422 ARG B N 1
ATOM 6840 C CA . ARG B 1 422 ? -27.516 5.246 -7.121 1 94.56 422 ARG B CA 1
ATOM 6841 C C . ARG B 1 422 ? -28.781 6.051 -7.391 1 94.56 422 ARG B C 1
ATOM 6843 O O . ARG B 1 422 ? -29.656 6.148 -6.531 1 94.56 422 ARG B O 1
ATOM 6850 N N . GLU B 1 423 ? -28.922 6.574 -8.539 1 95.31 423 GLU B N 1
ATOM 6851 C CA . GLU B 1 423 ? -30.031 7.438 -8.938 1 95.31 423 GLU B CA 1
ATOM 6852 C C . GLU B 1 423 ? -31.359 6.691 -8.875 1 95.31 423 GLU B C 1
ATOM 6854 O O . GLU B 1 423 ? -32.406 7.301 -8.703 1 95.31 423 GLU B O 1
ATOM 6859 N N . VAL B 1 424 ? -31.312 5.406 -9.016 1 96.69 424 VAL B N 1
ATOM 6860 C CA . VAL B 1 424 ? -32.562 4.641 -9.117 1 96.69 424 VAL B CA 1
ATOM 6861 C C . VAL B 1 424 ? -32.719 3.766 -7.875 1 96.69 424 VAL B C 1
ATOM 6863 O O . VAL B 1 424 ? -33.5 2.812 -7.883 1 96.69 424 VAL B O 1
ATOM 6866 N N . ARG B 1 425 ? -32 4.031 -6.852 1 96.12 425 ARG B N 1
ATOM 6867 C CA . ARG B 1 425 ? -31.891 3.184 -5.668 1 96.12 425 ARG B CA 1
ATOM 6868 C C . ARG B 1 425 ? -33.281 2.889 -5.078 1 96.12 425 ARG B C 1
ATOM 6870 O O . ARG B 1 425 ? -33.625 1.727 -4.883 1 96.12 425 ARG B O 1
ATOM 6877 N N . ASP B 1 426 ? -34.062 3.877 -4.871 1 96.56 426 ASP B N 1
ATOM 6878 C CA . ASP B 1 426 ? -35.344 3.721 -4.18 1 96.56 426 ASP B CA 1
ATOM 6879 C C . ASP B 1 426 ? -36.344 2.953 -5.039 1 96.56 426 ASP B C 1
ATOM 6881 O O . ASP B 1 426 ? -37.062 2.074 -4.543 1 96.56 426 ASP B O 1
ATOM 6885 N N . GLU B 1 427 ? -36.344 3.293 -6.297 1 97.19 427 GLU B N 1
ATOM 6886 C CA . GLU B 1 427 ? -37.25 2.609 -7.211 1 97.19 427 GLU B CA 1
ATOM 6887 C C . GLU B 1 427 ? -36.875 1.137 -7.359 1 97.19 427 GLU B C 1
ATOM 6889 O O . GLU B 1 427 ? -37.75 0.269 -7.367 1 97.19 427 GLU B O 1
ATOM 6894 N N . VAL B 1 428 ? -35.656 0.865 -7.465 1 97.19 428 VAL B N 1
ATOM 6895 C CA . VAL B 1 428 ? -35.156 -0.506 -7.633 1 97.19 428 VAL B CA 1
ATOM 6896 C C . VAL B 1 428 ? -35.438 -1.304 -6.359 1 97.19 428 VAL B C 1
ATOM 6898 O O . VAL B 1 428 ? -35.875 -2.459 -6.418 1 97.19 428 VAL B O 1
ATOM 6901 N N . ARG B 1 429 ? -35.188 -0.704 -5.242 1 96.38 429 ARG B N 1
ATOM 6902 C CA . ARG B 1 429 ? -35.438 -1.382 -3.973 1 96.38 429 ARG B CA 1
ATOM 6903 C C . ARG B 1 429 ? -36.906 -1.763 -3.828 1 96.38 429 ARG B C 1
ATOM 6905 O O . ARG B 1 429 ? -37.219 -2.865 -3.375 1 96.38 429 ARG B O 1
ATOM 6912 N N . ARG B 1 430 ? -37.75 -0.853 -4.191 1 96.31 430 ARG B N 1
ATOM 6913 C CA . ARG B 1 430 ? -39.188 -1.125 -4.137 1 96.31 430 ARG B CA 1
ATOM 6914 C C . ARG B 1 430 ? -39.562 -2.266 -5.078 1 96.31 430 ARG B C 1
ATOM 6916 O O . ARG B 1 430 ? -40.344 -3.145 -4.715 1 96.31 430 ARG B O 1
ATOM 6923 N N . ALA B 1 431 ? -39.031 -2.182 -6.223 1 96.31 431 ALA B N 1
ATOM 6924 C CA . ALA B 1 431 ? -39.312 -3.223 -7.207 1 96.31 431 ALA B CA 1
ATOM 6925 C C . ALA B 1 431 ? -38.844 -4.59 -6.703 1 96.31 431 ALA B C 1
ATOM 6927 O O . ALA B 1 431 ? -39.562 -5.594 -6.895 1 96.31 431 ALA B O 1
ATOM 6928 N N . ILE B 1 432 ? -37.688 -4.648 -6.121 1 94.25 432 ILE B N 1
ATOM 6929 C CA . ILE B 1 432 ? -37.125 -5.902 -5.633 1 94.25 432 ILE B CA 1
ATOM 6930 C C . ILE B 1 432 ? -38 -6.422 -4.469 1 94.25 432 ILE B C 1
ATOM 6932 O O . ILE B 1 432 ? -38.219 -7.629 -4.352 1 94.25 432 ILE B O 1
ATOM 6936 N N . GLU B 1 433 ? -38.438 -5.477 -3.652 1 94.5 433 GLU B N 1
ATOM 6937 C CA . GLU B 1 433 ? -39.344 -5.863 -2.559 1 94.5 433 GLU B CA 1
ATOM 6938 C C . GLU B 1 433 ? -40.625 -6.496 -3.086 1 94.5 433 GLU B C 1
ATOM 6940 O O . GLU B 1 433 ? -41.125 -7.441 -2.492 1 94.5 433 GLU B O 1
ATOM 6945 N N . GLU B 1 434 ? -41.062 -6.02 -4.141 1 94.5 434 GLU B N 1
ATOM 6946 C CA . GLU B 1 434 ? -42.25 -6.559 -4.766 1 94.5 434 GLU B CA 1
ATOM 6947 C C . GLU B 1 434 ? -42 -7.953 -5.328 1 94.5 434 GLU B C 1
ATOM 6949 O O . GLU B 1 434 ? -42.906 -8.812 -5.285 1 94.5 434 GLU B O 1
ATOM 6954 N N . ILE B 1 435 ? -40.844 -8.172 -5.832 1 92.94 435 ILE B N 1
ATOM 6955 C CA . ILE B 1 435 ? -40.469 -9.453 -6.426 1 92.94 435 ILE B CA 1
ATOM 6956 C C . ILE B 1 435 ? -40.344 -10.508 -5.332 1 92.94 435 ILE B C 1
ATOM 6958 O O . ILE B 1 435 ? -40.656 -11.68 -5.539 1 92.94 435 ILE B O 1
ATOM 6962 N N . LEU B 1 436 ? -39.906 -10.078 -4.164 1 89.5 436 LEU B N 1
ATOM 6963 C CA . LEU B 1 436 ? -39.594 -11.016 -3.088 1 89.5 436 LEU B CA 1
ATOM 6964 C C . LEU B 1 436 ? -40.812 -11.312 -2.25 1 89.5 436 LEU B C 1
ATOM 6966 O O . LEU B 1 436 ? -40.812 -12.219 -1.407 1 89.5 436 LEU B O 1
ATOM 6970 N N . LYS B 1 437 ? -41.875 -10.625 -2.326 1 78.69 437 LYS B N 1
ATOM 6971 C CA . LYS B 1 437 ? -43.156 -10.953 -1.697 1 78.69 437 LYS B CA 1
ATOM 6972 C C . LYS B 1 437 ? -43.844 -12.117 -2.408 1 78.69 437 LYS B C 1
ATOM 6974 O O . LYS B 1 437 ? -44.438 -12.984 -1.763 1 78.69 437 LYS B O 1
#